Protein 7KBG (pdb70)

Sequence (1102 aa):
GKKKVCYYYDGDIGNYYYGQGHPMKPHRIIRMTHNLLLNYGLYYRKMEIYRPHKATAEEMTKYHSDEYIKFLRSIRPDNMSEYSKQMQRFNVGEDCPVFDGLFEFCQLSTGGSVVAGAVKLNRQQTDMMAVNWAGGLHHAKKSEASGFCYVNDIVLAILELLKYHQRVLYIDIDIHHGDGVEEAFYTTDRVMTVSFHKYGEYFPGTGDLRDIGAGKGKYYAVNFPMRDGIDDESYGQIFKPIISKVMEMYQPSAVVLQCGADSLSGDRLLGCFNLTVKGHAKCVEVVKTFNLPLLMLGGGGYTIRNVARCWTYETAVALDCCEIPNELPYNDYFEYFGPDFKLHISPSNMTNQQNTPEYMEKIKQRLFEENLRMLPKKVCYYYDGDIGNYYYGQGHPMKPHRIRMTHNLLLLNYGLYYRKMMEIYRPHKATAEEMTKYHSDEYIKFLRSIRPDNMSEYSKQMQRFNVGEDCPVFDGLFEFCQLSTGGSVVAGAVKLNRQQTDMAVNWAGGLHHAKKSSEASGFCYVNDIVLAILEELLKYHQRVLYIDIDIHHGDGVEEAFYTTDRVMTVSFHKKYGEYFPGTGDLRDIGAGKGKYYAVNFPMMRDGIIDDESSYGQIFKPIISKVMEMYQPSAVVLQCGADSLSGDRLLGCFNLTVKGHAKCVEEVVKTFNLPLLMLGGGGYTIRNVARCWTYETAVALDCCEIPNELPYNDYFEYFGPDFKLHISPSNMTNQNTPEYMEKIKQRLFENLRMLPKKKVCYYYDGDIGNYYYGQGHPMKPHRIIRMTHNLLLNYGLYRKMEIYRPHKATAEEMTKYHSDEYIKFLRSIRPDNMSEYSKQMQRFNVGEDCPVFDGLFEFCQLSTGGSVAGAVKLNRQQTDMAVNWAGGLHHAKKSEASGFCYVNDIVLAILELLKYHQRVLYIDIDIHHGDGVEEAFYTTDRVMTVSFHKYGEYFPGTGDLRDIGAGKKGKYYAVNFPMRDGIDDESYGQIFKPIISKVMEMYQPSAVVLQCGADSLSGDRLGCFNLTVKGHAKCVEVVKTFNLPLLMLGGGGYTIRNVARCWTYETAVALDCCEIPNELPYNDYFEYFGPDFKLHISPSNMTNQNTPEYMEKIKQRLFENLRRMLPH

B-factor: mean 20.04, std 8.83, range [5.58, 156.53]

GO terms:
  GO:0000781 chromosome, telomeric region (C, IDA)
  GO:0005634 nucleus (C, IDA)
  GO:0005737 cytoplasm (C, IDA)
  GO:0016581 NuRD complex (C, IDA)
  GO:0035098 ESC/E(Z) complex (C, IDA)
  GO:0004407 histone deacetylase activity (F, IDA)
  GO:0160009 histone decrotonylase activity (F, IDA)
  GO:0160010 protein de-2-hydroxyisobutyrylase activity (F, IDA)
  GO:0160216 protein lysine delactylase activity (F, IDA)
  GO:0141221 histone deacetylase activity, hydrolytic mechanism (F, EXP)
  GO:0160008 protein decrotonylase activity (F, EXP)
  GO:0051059 NF-kappaB binding (F, IPI)
  GO:0005515 protein binding (F, IPI)
  GO:0005654 nucleoplasm (C, TAS)
  GO:0033558 protein lysine deacetylase activity (F, TAS)
  GO:0042393 histone binding (F, IDA)
  GO:0070822 Sin3-type complex (C, IDA)
  GO:0006338 chromatin remodeling (P, IC)
  GO:0045862 positive regulation of proteolysis (P, IMP)
  GO:0045944 positive regulation of transcription by RNA polymerase II (P, IMP)

Nearest PDB structures (foldseek):
  6who-assembly1_A  TM=1.001E+00  e=3.783E-76  Homo sapiens
  3max-assembly1_A  TM=1.002E+00  e=2.856E-75  Homo sapiens
  7ao8-assembly1_E  TM=9.991E-01  e=2.509E-72  Homo sapiens
  6z2k-assembly1_E  TM=9.978E-01  e=2.442E-70  Homo sapiens
  8i03-assembly1_D  TM=9.923E-01  e=6.425E-58  Schizosaccharomyces pombe

Foldseek 3Di:
DFWAEEEEDDPCQQVWDPDPPQLDGSVLVVLLVFQLVLLVLPVRYHYYHFDQADLVLLLVQAPNVQSVCQVPDAPVCVVVCPPLCVVAVADDQHHHTPCRSSSLRRQLRQLQVLLVCVLVVNTQEYERASYLLQPAARRYADRNGHGHSPQSSVVSNVVRWQAEEEEEEAQAFSPRNCVSCQAALRYAYAYEHAEDPDPPRDQDQPSQGDHNRRLRYGGHYFHFAAELVLCVLALLVLVVLCCVQSVTQEYEYEQEPLQDAPFPRHRYWYKLVSSLVNLLSVVVVSHRYYYYYYHGRLSVLSSLNSSVNSCSSRVHDTFQQGRDGPPQVSPDDRNGSIDDTDPDDGPCDSVNSVVSNVSSSVSSVPGD/DAEEEEDDVCQQVWDPDPPQLDGSVLVVLLVFLLVLLVVPVQHHYDYFDQADLVLLLVQAPNVQSVCQVPDAPVCVVVCPPLCVVQVADDQHHHTPCRSSSLRRQLRQLQVLLVCLLVVVGQEYERASALLLPAARRHADRNGHGHSPQSSVVSNVVRWQAEEEEEEAQAFSPRNCVSCQAALRYAYAYEHAEDPDPPRDQDQPSQGDHNSRLRYGGHHFHFEAELVLVVVLLLVLVVLCCVQSVTQEYEYEQEPLQDAPFPRHGYFYKLVSSLVNLVSVCVVSHRYYYYYYHGRLSLLSSLNVSQNSCVVSVHDTFQQRGDGPPQVSPDDVNGSIDHTDPDDRPCDPVNSVVSSVSSSVSSVPGD/DFAEEEEDAPCQQVWDPDPPQLDGSVLVVLLVFLLVLLVLVVRHHYDHFDFADLVLLCVQAPNVQSVCQVPDAPVCVVVCVVLCVQAVADDQAHHTPCRNSSLRRQLRQLLVLLVCVLVVVGQEYERASAQLQPAARRYADRNRHGHSPQSSVVSNVVRWQAEEEEEEAQAFSPRNCVSCQADLRYAYAYEHAEDPDPPRDQDQPSQGDHNSRLRYGGHYFHFAAELVLVVVQLLVLVVLCCVLSVTQEYEYEQEPLQDAPFPPHGYWYKLVSSLVNLLSVCVVSHRYYYYYYHGRLSVLSSLNSSVNSCSVVVHDTAQARGDGPPQVSCDDRRGSIDDTDPDDRPCDPVNSVVSSVSSSVSSVPRDD

Secondary structure (DSSP, 8-state):
----EEEE--TTGGG----TT-S--THHHHHHHHHHHHTTGGGGSEEE------HHHHTTTS-HHHHHHHHH--TTTGGGGHHHHHHTT-SSSS---TTHHHHHHHHHHHHHHHHHHHHTT--SEEEETT---TT-BTTB-BTTB-S-HHHHHHHHHTTT-S-EEEEE-SSS--HHHHHHTTT-SSEEEEEEEE-SS-TT----TT----GGGTTSEEEEEE-TT-BHHHHHHHHHHHHHHHHHHH--SEEEEE--GGGBTT-SS---BB-HHHHHHHHHHHHHT---EEEE-----SHHHHHHHHHHHHHHHHT----SBPPP-TTGGGGTTT-BS-----S----S-HHHHHHHHHHHHHHHTT--/--EEEE--TTGGG----TT-S--THHHHHHHHHHHHTTGGGGSEEEPPP---HHHHTTTS-HHHHHHHHH--TTTGGGGHHHHHHTT-SSSS---TTHHHHHHHHHHHHHHHHHHHHTTS-SEEEETT---TT-BTTB-BTTBSS-HHHHHHHHHTTT-S-EEEEE-SSS--HHHHHHTTT-SSEEEEEEEE-SS-TT----TT----GGGTTSEEEEEE-TT-BHHHHHHHHHHHHHHHHHHH--SEEEEE--GGGBTT-SS---BB-HHHHHHHHHHHHTT---EEEE-----SHHHHHHHHHHHHHHHTT----SBPPP-TTGGGGTTT-BS-----S----S-HHHHHHHHHHHHHHHTT--/---EEEE--TTGGG----TT-S--THHHHHHHHHHHHTT-GGGSEEE-PPPPPHHHHTTTS-HHHHHHHHH--TTTGGGGHHHHHHHT-SSSS---TTHHHHHHHHHHHHHHHHHHHHTTS-SEEEETT---TT-BTTB-BTTB-S-HHHHHHHHHTTT-S-EEEEE-SSS--HHHHHHTTT-SSEEEEEEEE-SS-TT----TT----GGGTT-EEEEEE-TT-BHHHHHHHHHHHHHHHHHHH--SEEEEE--GGGBTT-SS---BB-HHHHHHHHHHHHTT---EEEE-----SHHHHHHHHHHHHHHHTT----SBPPP-TTGGGGTTT-BS------------HHHHHHHHHHHHHHHTTS--

Radius of gyration: 33.98 Å; Cα contacts (8 Å, |Δi|>4): 2509; chains: 3; bounding box: 90×69×95 Å

Solvent-accessible surface area: 42047 Å² total; per-residue (Å²): 103,153,52,86,2,0,3,11,27,11,35,62,3,9,100,28,127,8,24,181,64,20,26,16,59,5,43,8,9,59,1,0,24,22,0,0,58,66,24,4,0,110,164,87,17,74,73,76,160,12,86,81,0,68,19,128,48,0,43,140,36,4,25,103,95,0,0,130,3,0,125,32,8,124,61,110,13,66,104,138,51,69,167,48,25,146,128,1,69,7,30,101,68,0,25,18,11,112,30,3,27,75,12,5,23,5,2,0,0,0,0,17,20,0,0,46,31,3,13,160,164,76,12,52,5,0,0,2,4,16,0,1,14,5,8,0,33,113,42,66,0,9,12,24,9,1,3,0,0,0,1,7,0,0,57,20,0,24,144,156,22,111,86,0,0,1,0,0,0,0,0,18,2,2,14,0,0,17,101,32,16,59,92,39,54,78,1,0,7,1,5,0,0,29,41,30,119,50,82,37,50,67,0,19,7,113,46,32,11,42,65,167,1,102,30,24,4,7,0,0,0,0,13,36,0,0,38,49,134,6,4,49,31,0,5,109,50,0,0,38,68,0,15,106,54,6,113,8,45,0,2,0,0,0,0,0,1,0,0,2,6,56,14,158,78,17,24,4,8,0,13,0,118,12,0,0,97,2,0,68,8,3,26,103,67,94,50,41,2,0,0,0,0,3,8,0,12,11,35,103,12,1,0,6,0,0,0,40,0,0,1,18,0,11,60,30,174,23,88,59,108,6,33,169,5,101,33,52,122,77,0,22,132,69,61,78,0,39,32,93,74,57,155,66,104,41,82,2,47,38,37,0,0,37,15,0,16,27,38,3,35,35,28,1,44,14,4,139,132,106,5,0,3,12,29,6,38,56,2,6,97,28,144,9,26,180,75,24,41,16,83,4,37,6,9,58,1,0,29,16,0,0,86,31,26,20,4,57,184,93,20,89,61,71,156,12,82,88,0,67,35,130,47,0,38,145,24,2,31,107,90,0,2,134,1,1,141,31,8,122,62,110,12,65,104,136,52,76,160,40,30,155,121,2,74,8,34,166,66,1,22,19,12,113,30,3,19,68,8,2,22,3,1,0,0,0,0,17,18,0,0,37,39,4,7,154,164,84,9,62,4,0,0,3,4,12,1,1,14,5,8,0,38,105,44,63,0,13,12,25,8,0,1,0,0,0,0,7,0,0,56,18,0,25,148,141,22,108,85,0,0,2,0,0,1,1,0,18,2,2,12,0,0,16,101,30,16,61,89,37,36,78,1,0,7,0,6,0,0,30,52,35,118,46,85,37,49,66,0,21,23,189,45,32,12,42,65,150,0,105,44,26,5,7,0,0,7,0,90,34,0,0,45,48,127,25,1,27,105,1,3,126,42,0,0,41,36,0,10,108,48,8,111,8,44,0,1,0,0,0,0,0,1,0,0,2,6,58,13,172,80,17,25,2,7,0,13,0,95,11,0,0,104,2,0,49,14,4,28,95,62,108,48,40,4,0,0,0,0,4,8,0,11,7,32,91,12,1,0,6,0,0,0,12,0,0,0,16,2,20,124,36,126,17,64,16,31,0,25,4,3,74,33,0,21,76,1,18,104,58,3,9,0,36,31,56,47,48,81,69,101,40,101,4,66,97,124,48,8,68,108,16,28,104,121,2,37,102,36,1,141,115,11,152,158,78,78,3,0,4,10,29,8,46,71,3,5,96,34,134,9,25,162,71,20,41,18,76,5,51,9,8,64,1,0,24,15,1,0,75,62,28,18,0,69,170,96,13,72,60,73,179,11,164,112,9,73,9,104,33,0,12,69,17,0,11,32,94,0,2,103,1,1,120,34,5,120,52,136,22,78,108,129,52,67,118,43,38,66,57,2,62,6,32,167,65,1,22,19,12,114,28,5,19,66,12,5,23,12,2,0,4,0,0,17,33,0,0,37,32,3,8,155,164,78,11,64,4,0,0,2,3,15,1,1,15,5,8,0,27,44,8,37,0,11,11,24,8,0,3,0,0,0,0,1,0,0,54,18,0,26,49,104,21,109,87,0,0,2,0,0,1,1,0,18,2,2,13,0,0,16,53,25,17,49,13,35,54,75,1,0,8,1,5,0,0,30,69,36,189,50,81,35,50,64,0,43,17,157,42,30,11,16,40,160,0,90,41,24,4,8,2,0,7,1,113,49,1,0,46,50,124,16,2,31,103,3,3,127,45,0,0,42,34,0,14,111,26,6,122,9,43,0,2,0,0,0,0,0,1,0,0,2,6,54,15,182,78,18,24,3,7,0,15,0,119,12,0,0,108,2,0,56,12,4,32,95,64,107,49,42,4,0,0,0,0,4,8,0,11,6,13,89,12,1,0,22,0,0,0,39,0,0,0,17,1,29,127,34,176,22,81,57,96,13,32,167,4,99,42,50,135,103,3,37,123,103,64,71,0,44,30,99,73,55,158,68,91,44,93,6,68,118,143,25,13,85,129,5,34,78,72,3,38,90,24,1,114,112,3,109,174

Organism: Homo sapiens (NCBI:txid9606)

Structure (mmCIF, N/CA/C/O backbone):
data_7KBG
#
_entry.id   7KBG
#
_cell.length_a   92.260
_cell.length_b   99.270
_cell.length_c   139.020
_cell.angle_alpha   90.000
_cell.angle_beta   90.000
_cell.angle_gamma   90.000
#
_symmetry.space_group_name_H-M   'P 21 21 21'
#
loop_
_entity.id
_entity.type
_entity.pdbx_description
1 polymer 'Histone deacetylase 2'
2 non-polymer 'ZINC ION'
3 non-polymer 'CALCIUM ION'
4 non-polymer 'SULFATE ION'
5 non-polymer DI(HYDROXYETHYL)ETHER
6 non-polymer N-{(1S)-5-[(2-fluoro-6-hydroxybenzene-1-carbonyl)amino]-1-[5-(naphthalen-2-yl)-1H-imidazol-2-yl]pentyl}-1,3-thiazole-5-carboxamide
7 non-polymer 'DIMETHYL SULFOXIDE'
8 non-polymer 2,5-dichloro-1H-benzimidazole
9 water water
#
loop_
_atom_site.group_PDB
_atom_site.id
_atom_site.type_symbol
_atom_site.label_atom_id
_atom_site.label_alt_id
_atom_site.label_comp_id
_atom_site.label_asym_id
_atom_site.label_entity_id
_atom_site.label_seq_id
_atom_site.pdbx_PDB_ins_code
_atom_site.Cartn_x
_atom_site.Cartn_y
_atom_site.Cartn_z
_atom_site.occupancy
_atom_site.B_iso_or_equiv
_atom_site.auth_seq_id
_atom_site.auth_comp_id
_atom_site.auth_asym_id
_atom_site.auth_atom_id
_atom_site.pdbx_PDB_model_num
ATOM 1 N N . GLY A 1 8 ? 35.973 22.092 -7.945 1.00 36.85 8 GLY A N 1
ATOM 2 C CA . GLY A 1 8 ? 35.358 23.191 -7.214 1.00 36.95 8 GLY A CA 1
ATOM 3 C C . GLY A 1 8 ? 36.282 23.747 -6.154 1.00 36.52 8 GLY A C 1
ATOM 4 O O . GLY A 1 8 ? 37.504 23.681 -6.303 1.00 36.73 8 GLY A O 1
ATOM 5 N N . LYS A 1 9 ? 35.707 24.306 -5.079 1.00 35.82 9 LYS A N 1
ATOM 6 C CA . LYS A 1 9 ? 36.463 24.860 -3.961 1.00 35.89 9 LYS A CA 1
ATOM 7 C C . LYS A 1 9 ? 37.076 23.730 -3.155 1.00 36.00 9 LYS A C 1
ATOM 8 O O . LYS A 1 9 ? 36.467 22.675 -2.988 1.00 36.53 9 LYS A O 1
ATOM 14 N N . LYS A 1 10 ? 38.293 23.942 -2.668 1.00 35.07 10 LYS A N 1
ATOM 15 C CA . LYS A 1 10 ? 39.014 22.917 -1.930 1.00 34.65 10 LYS A CA 1
ATOM 16 C C . LYS A 1 10 ? 39.205 23.220 -0.449 1.00 32.84 10 LYS A C 1
ATOM 17 O O . LYS A 1 10 ? 39.205 24.383 -0.038 1.00 33.95 10 LYS A O 1
ATOM 23 N N . LYS A 1 11 ? 39.370 22.163 0.357 1.00 29.99 11 LYS A N 1
ATOM 24 C CA . LYS A 1 11 ? 39.600 22.275 1.789 1.00 27.45 11 LYS A CA 1
ATOM 25 C C . LYS A 1 11 ? 41.082 22.606 1.999 1.00 24.17 11 LYS A C 1
ATOM 26 O O . LYS A 1 11 ? 41.945 21.991 1.364 1.00 24.18 11 LYS A O 1
ATOM 32 N N . VAL A 1 12 ? 41.383 23.581 2.871 1.00 21.49 12 VAL A N 1
ATOM 33 C CA . VAL A 1 12 ? 42.765 23.997 3.122 1.00 19.53 12 VAL A CA 1
ATOM 34 C C . VAL A 1 12 ? 43.111 23.878 4.585 1.00 17.99 12 VAL A C 1
ATOM 35 O O . VAL A 1 12 ? 42.400 24.414 5.439 1.00 18.23 12 VAL A O 1
ATOM 39 N N . CYS A 1 13 ? 44.212 23.204 4.894 1.00 15.69 13 CYS A N 1
ATOM 40 C CA . CYS A 1 13 ? 44.747 23.079 6.241 1.00 15.32 13 CYS A CA 1
ATOM 41 C C . CYS A 1 13 ? 46.041 23.868 6.275 1.00 15.40 13 CYS A C 1
ATOM 42 O O . CYS A 1 13 ? 46.867 23.735 5.381 1.00 15.88 13 CYS A O 1
ATOM 45 N N . TYR A 1 14 ? 46.207 24.685 7.286 1.00 14.77 14 TYR A N 1
ATOM 46 C CA . TYR A 1 14 ? 47.325 25.611 7.370 1.00 14.76 14 TYR A CA 1
ATOM 47 C C . TYR A 1 14 ? 48.083 25.366 8.640 1.00 13.80 14 TYR A C 1
ATOM 48 O O . TYR A 1 14 ? 47.470 25.260 9.705 1.00 14.63 14 TYR A O 1
ATOM 57 N N . TYR A 1 15 ? 49.414 25.262 8.553 1.00 13.34 15 TYR A N 1
ATOM 58 C CA . TYR A 1 15 ? 50.282 24.901 9.659 1.00 13.76 15 TYR A CA 1
ATOM 59 C C . TYR A 1 15 ? 51.115 26.078 10.102 1.00 14.22 15 TYR A C 1
ATOM 60 O O . TYR A 1 15 ? 51.816 26.679 9.270 1.00 13.84 15 TYR A O 1
ATOM 69 N N . TYR A 1 16 ? 51.083 26.396 11.386 1.00 13.23 16 TYR A N 1
ATOM 70 C CA . TYR A 1 16 ? 51.815 27.536 11.915 1.00 13.63 16 TYR A CA 1
ATOM 71 C C . TYR A 1 16 ? 52.035 27.415 13.390 1.00 13.63 16 TYR A C 1
ATOM 72 O O . TYR A 1 16 ? 51.118 27.020 14.135 1.00 13.95 16 TYR A O 1
ATOM 81 N N . ASP A 1 17 ? 53.218 27.815 13.835 1.00 13.92 17 ASP A N 1
ATOM 82 C CA . ASP A 1 17 ? 53.546 27.881 15.254 1.00 14.47 17 ASP A CA 1
ATOM 83 C C . ASP A 1 17 ? 53.912 29.323 15.531 1.00 15.79 17 ASP A C 1
ATOM 84 O O . ASP A 1 17 ? 54.842 29.842 14.909 1.00 16.13 17 ASP A O 1
ATOM 89 N N . GLY A 1 18 ? 53.202 29.944 16.478 1.00 16.40 18 GLY A N 1
ATOM 90 C CA . GLY A 1 18 ? 53.419 31.331 16.876 1.00 18.61 18 GLY A CA 1
ATOM 91 C C . GLY A 1 18 ? 54.819 31.665 17.354 1.00 19.07 18 GLY A C 1
ATOM 92 O O . GLY A 1 18 ? 55.181 32.842 17.411 1.00 21.37 18 GLY A O 1
ATOM 93 N N . ASP A 1 19 ? 55.621 30.658 17.683 1.00 17.60 19 ASP A N 1
ATOM 94 C CA . ASP A 1 19 ? 57.005 30.901 18.110 1.00 17.28 19 ASP A CA 1
ATOM 95 C C . ASP A 1 19 ? 57.967 31.093 16.943 1.00 17.11 19 ASP A C 1
ATOM 96 O O . ASP A 1 19 ? 59.074 31.584 17.149 1.00 17.07 19 ASP A O 1
ATOM 101 N N . ILE A 1 20 ? 57.573 30.663 15.726 1.00 16.81 20 ILE A N 1
ATOM 102 C CA . ILE A 1 20 ? 58.473 30.686 14.584 1.00 17.34 20 ILE A CA 1
ATOM 103 C C . ILE A 1 20 ? 59.104 32.052 14.305 1.00 16.81 20 ILE A C 1
ATOM 104 O O . ILE A 1 20 ? 60.282 32.117 13.956 1.00 17.05 20 ILE A O 1
ATOM 109 N N . GLY A 1 21 ? 58.357 33.117 14.498 1.00 16.24 21 GLY A N 1
ATOM 110 C CA . GLY A 1 21 ? 58.841 34.462 14.216 1.00 17.06 21 GLY A CA 1
ATOM 111 C C . GLY A 1 21 ? 59.908 34.977 15.155 1.00 17.80 21 GLY A C 1
ATOM 112 O O . GLY A 1 21 ? 60.522 36.011 14.861 1.00 18.96 21 GLY A O 1
ATOM 113 N N . ASN A 1 22 ? 60.134 34.276 16.276 1.00 17.45 22 ASN A N 1
ATOM 114 C CA . ASN A 1 22 ? 61.120 34.677 17.274 1.00 18.78 22 ASN A CA 1
ATOM 115 C C . ASN A 1 22 ? 62.536 34.176 17.004 1.00 19.24 22 ASN A C 1
ATOM 116 O O . ASN A 1 22 ? 63.472 34.635 17.667 1.00 20.32 22 ASN A O 1
ATOM 121 N N . TYR A 1 23 ? 62.712 33.232 16.071 1.00 18.39 23 TYR A N 1
ATOM 122 C CA . TYR A 1 23 ? 64.054 32.720 15.769 1.00 18.48 23 TYR A CA 1
ATOM 123 C C . TYR A 1 23 ? 64.827 33.788 15.009 1.00 18.47 23 TYR A C 1
ATOM 124 O O . TYR A 1 23 ? 64.273 34.435 14.109 1.00 19.05 23 TYR A O 1
ATOM 133 N N . TYR A 1 24 ? 66.094 33.989 15.382 1.00 17.47 24 TYR A N 1
ATOM 134 C CA . TYR A 1 24 ? 66.900 35.064 14.815 1.00 17.16 24 TYR A CA 1
ATOM 135 C C . TYR A 1 24 ? 68.230 34.533 14.338 1.00 17.56 24 TYR A C 1
ATOM 136 O O . TYR A 1 24 ? 69.011 33.999 15.121 1.00 17.97 24 TYR A O 1
ATOM 145 N N . TYR A 1 25 ? 68.505 34.709 13.044 1.00 16.98 25 TYR A N 1
ATOM 146 C CA . TYR A 1 25 ? 69.753 34.218 12.456 1.00 17.17 25 TYR A CA 1
ATOM 147 C C . TYR A 1 25 ? 70.980 35.072 12.802 1.00 18.94 25 TYR A C 1
ATOM 148 O O . TYR A 1 25 ? 72.106 34.646 12.551 1.00 20.71 25 TYR A O 1
ATOM 157 N N . GLY A 1 26 ? 70.764 36.266 13.334 1.00 18.17 26 GLY A N 1
ATOM 158 C CA . GLY A 1 26 ? 71.867 37.141 13.711 1.00 19.31 26 GLY A CA 1
ATOM 159 C C . GLY A 1 26 ? 71.893 38.450 12.961 1.00 19.51 26 GLY A C 1
ATOM 160 O O . GLY A 1 26 ? 71.270 38.597 11.903 1.00 18.96 26 GLY A O 1
ATOM 161 N N . GLN A 1 27 ? 72.650 39.420 13.498 1.00 20.14 27 GLN A N 1
ATOM 162 C CA . GLN A 1 27 ? 72.780 40.743 12.916 1.00 20.77 27 GLN A CA 1
ATOM 163 C C . GLN A 1 27 ? 73.216 40.713 11.459 1.00 19.84 27 GLN A C 1
ATOM 164 O O . GLN A 1 27 ? 74.235 40.123 11.132 1.00 19.91 27 GLN A O 1
ATOM 170 N N . GLY A 1 28 ? 72.422 41.334 10.602 1.00 19.32 28 GLY A N 1
ATOM 171 C CA . GLY A 1 28 ? 72.729 41.429 9.184 1.00 19.25 28 GLY A CA 1
ATOM 172 C C . GLY A 1 28 ? 72.350 40.236 8.338 1.00 18.03 28 GLY A C 1
ATOM 173 O O . GLY A 1 28 ? 72.411 40.334 7.118 1.00 18.26 28 GLY A O 1
ATOM 174 N N . HIS A 1 29 ? 71.954 39.114 8.965 1.00 16.55 29 HIS A N 1
ATOM 175 C CA . HIS A 1 29 ? 71.589 37.925 8.188 1.00 15.93 29 HIS A CA 1
ATOM 176 C C . HIS A 1 29 ? 70.277 38.186 7.464 1.00 16.11 29 HIS A C 1
ATOM 177 O O . HIS A 1 29 ? 69.300 38.583 8.097 1.00 16.35 29 HIS A O 1
ATOM 184 N N . PRO A 1 30 ? 70.219 37.995 6.134 1.00 16.04 30 PRO A N 1
ATOM 185 C CA . PRO A 1 30 ? 68.981 38.325 5.416 1.00 15.42 30 PRO A CA 1
ATOM 186 C C . PRO A 1 30 ? 67.768 37.453 5.724 1.00 14.02 30 PRO A C 1
ATOM 187 O O . PRO A 1 30 ? 66.658 37.899 5.455 1.00 14.16 30 PRO A O 1
ATOM 191 N N . MET A 1 31 ? 67.973 36.242 6.264 1.00 13.40 31 MET A N 1
ATOM 192 C CA . MET A 1 31 ? 66.841 35.357 6.568 1.00 13.72 31 MET A CA 1
ATOM 193 C C . MET A 1 31 ? 66.168 35.829 7.841 1.00 13.69 31 MET A C 1
ATOM 194 O O . MET A 1 31 ? 66.802 35.844 8.911 1.00 14.49 31 MET A O 1
ATOM 199 N N . LYS A 1 32 ? 64.881 36.191 7.730 1.00 12.81 32 LYS A N 1
ATOM 200 C CA . LYS A 1 32 ? 64.121 36.742 8.855 1.00 13.46 32 LYS A CA 1
ATOM 201 C C . LYS A 1 32 ? 62.870 35.926 9.099 1.00 13.83 32 LYS A C 1
ATOM 202 O O . LYS A 1 32 ? 61.839 36.173 8.468 1.00 13.38 32 LYS A O 1
ATOM 208 N N . PRO A 1 33 ? 62.911 34.982 10.043 1.00 13.68 33 PRO A N 1
ATOM 209 C CA . PRO A 1 33 ? 61.711 34.165 10.323 1.00 13.78 33 PRO A CA 1
ATOM 210 C C . PRO A 1 33 ? 60.474 34.985 10.699 1.00 14.39 33 PRO A C 1
ATOM 211 O O . PRO A 1 33 ? 59.357 34.523 10.518 1.00 15.19 33 PRO A O 1
ATOM 215 N N . HIS A 1 34 ? 60.662 36.225 11.159 1.00 14.30 34 HIS A N 1
ATOM 216 C CA . HIS A 1 34 ? 59.574 37.159 11.474 1.00 15.21 34 HIS A CA 1
ATOM 217 C C . HIS A 1 34 ? 58.631 37.343 10.277 1.00 14.16 34 HIS A C 1
ATOM 218 O O . HIS A 1 34 ? 57.440 37.615 10.461 1.00 13.83 34 HIS A O 1
ATOM 225 N N . ARG A 1 35 ? 59.145 37.173 9.038 1.00 13.58 35 ARG A N 1
ATOM 226 C CA . ARG A 1 35 ? 58.306 37.289 7.851 1.00 13.07 35 ARG A CA 1
ATOM 227 C C . ARG A 1 35 ? 57.120 36.282 7.880 1.00 12.39 35 ARG A C 1
ATOM 228 O O . ARG A 1 35 ? 56.087 36.560 7.294 1.00 13.03 35 ARG A O 1
ATOM 236 N N A ILE A 1 36 ? 57.297 35.130 8.556 0.50 12.64 36 ILE A N 1
ATOM 237 N N B ILE A 1 36 ? 57.286 35.120 8.543 0.50 12.63 36 ILE A N 1
ATOM 238 C CA A ILE A 1 36 ? 56.228 34.130 8.674 0.50 13.16 36 ILE A CA 1
ATOM 239 C CA B ILE A 1 36 ? 56.182 34.149 8.625 0.50 13.09 36 ILE A CA 1
ATOM 240 C C A ILE A 1 36 ? 55.117 34.677 9.587 0.50 12.95 36 ILE A C 1
ATOM 241 C C B ILE A 1 36 ? 55.097 34.681 9.585 0.50 12.86 36 ILE A C 1
ATOM 242 O O A ILE A 1 36 ? 53.928 34.503 9.303 0.50 13.56 36 ILE A O 1
ATOM 243 O O B ILE A 1 36 ? 53.902 34.518 9.320 0.50 13.42 36 ILE A O 1
ATOM 252 N N . ARG A 1 37 ? 55.520 35.366 10.663 1.00 13.23 37 ARG A N 1
ATOM 253 C CA . ARG A 1 37 ? 54.580 35.974 11.593 1.00 13.37 37 ARG A CA 1
ATOM 254 C C . ARG A 1 37 ? 53.853 37.133 10.892 1.00 12.66 37 ARG A C 1
ATOM 255 O O . ARG A 1 37 ? 52.657 37.288 11.070 1.00 12.77 37 ARG A O 1
ATOM 263 N N . MET A 1 38 ? 54.551 37.905 10.045 1.00 13.30 38 MET A N 1
ATOM 264 C CA . MET A 1 38 ? 53.917 38.995 9.297 1.00 13.10 38 MET A CA 1
ATOM 265 C C . MET A 1 38 ? 52.876 38.432 8.340 1.00 13.06 38 MET A C 1
ATOM 266 O O . MET A 1 38 ? 51.776 38.955 8.215 1.00 13.50 38 MET A O 1
ATOM 271 N N . THR A 1 39 ? 53.219 37.316 7.660 1.00 13.25 39 THR A N 1
ATOM 272 C CA . THR A 1 39 ? 52.304 36.652 6.739 1.00 13.29 39 THR A CA 1
ATOM 273 C C . THR A 1 39 ? 51.041 36.206 7.502 1.00 13.41 39 THR A C 1
ATOM 274 O O . THR A 1 39 ? 49.909 36.484 7.095 1.00 13.12 39 THR A O 1
ATOM 278 N N . HIS A 1 40 ? 51.251 35.520 8.642 1.00 13.17 40 HIS A N 1
ATOM 279 C CA . HIS A 1 40 ? 50.158 35.035 9.448 1.00 13.46 40 HIS A CA 1
ATOM 280 C C . HIS A 1 40 ? 49.245 36.167 9.919 1.00 13.24 40 HIS A C 1
ATOM 281 O O . HIS A 1 40 ? 48.026 36.060 9.805 1.00 13.65 40 HIS A O 1
ATOM 288 N N . ASN A 1 41 ? 49.842 37.259 10.410 1.00 12.95 41 ASN A N 1
ATOM 289 C CA . ASN A 1 41 ? 49.040 38.362 10.911 1.00 12.61 41 ASN A CA 1
ATOM 290 C C . ASN A 1 41 ? 48.261 39.050 9.799 1.00 12.59 41 ASN A C 1
ATOM 291 O O . ASN A 1 41 ? 47.119 39.455 10.009 1.00 12.88 41 ASN A O 1
ATOM 296 N N . LEU A 1 42 ? 48.847 39.144 8.598 1.00 12.92 42 LEU A N 1
ATOM 297 C CA . LEU A 1 42 ? 48.149 39.779 7.499 1.00 13.76 42 LEU A CA 1
ATOM 298 C C . LEU A 1 42 ? 46.975 38.913 7.054 1.00 14.11 42 LEU A C 1
ATO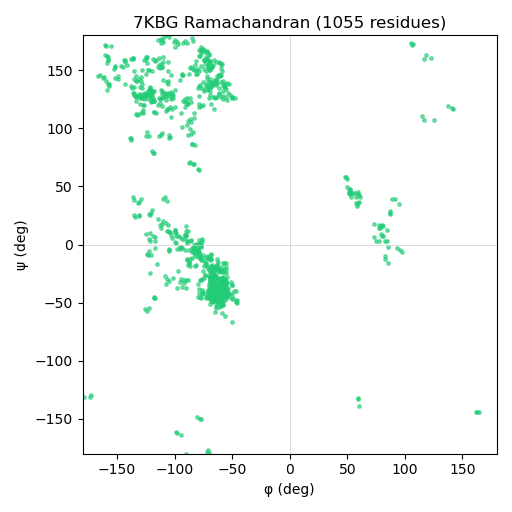M 299 O O . LEU A 1 42 ? 45.855 39.413 6.879 1.00 14.92 42 LEU A O 1
ATOM 304 N N . LEU A 1 43 ? 47.208 37.592 6.915 1.00 14.85 43 LEU A N 1
ATOM 305 C CA . LEU A 1 43 ? 46.123 36.736 6.449 1.00 16.14 43 LEU A CA 1
ATOM 306 C C . LEU A 1 43 ? 45.009 36.651 7.533 1.00 16.64 43 LEU A C 1
ATOM 307 O O . LEU A 1 43 ? 43.819 36.593 7.174 1.00 17.30 43 LEU A O 1
ATOM 312 N N . LEU A 1 44 ? 45.360 36.766 8.827 1.00 16.43 44 LEU A N 1
ATOM 313 C CA . LEU A 1 44 ? 44.357 36.788 9.877 1.00 17.38 44 LEU A CA 1
ATOM 314 C C . LEU A 1 44 ? 43.497 38.057 9.754 1.00 16.12 44 LEU A C 1
ATOM 315 O O . LEU A 1 44 ? 42.272 38.000 9.854 1.00 16.57 44 LEU A O 1
ATOM 320 N N . ASN A 1 45 ? 44.137 39.215 9.516 1.00 14.59 45 ASN A N 1
ATOM 321 C CA . ASN A 1 45 ? 43.449 40.493 9.389 1.00 14.69 45 ASN A CA 1
ATOM 322 C C . ASN A 1 45 ? 42.602 40.591 8.119 1.00 15.13 45 ASN A C 1
ATOM 323 O O . ASN A 1 45 ? 41.639 41.354 8.079 1.00 15.95 45 ASN A O 1
ATOM 328 N N . TYR A 1 46 ? 42.886 39.755 7.105 1.00 14.59 46 TYR A N 1
ATOM 329 C CA . TYR A 1 46 ? 42.039 39.661 5.906 1.00 15.31 46 TYR A CA 1
ATOM 330 C C . TYR A 1 46 ? 40.836 38.700 6.168 1.00 17.04 46 TYR A C 1
ATOM 331 O O . TYR A 1 46 ? 39.964 38.573 5.309 1.00 18.64 46 TYR A O 1
ATOM 340 N N . GLY A 1 47 ? 40.816 38.019 7.304 1.00 17.27 47 GLY A N 1
ATOM 341 C CA . GLY A 1 47 ? 39.756 37.089 7.666 1.00 18.69 47 GLY A CA 1
ATOM 342 C C . GLY A 1 47 ? 39.899 35.718 7.039 1.00 19.49 47 GLY A C 1
ATOM 343 O O . GLY A 1 47 ? 38.937 34.939 7.049 1.00 20.49 47 GLY A O 1
ATOM 344 N N . LEU A 1 48 ? 41.087 35.381 6.522 1.00 19.20 48 LEU A N 1
ATOM 345 C CA . LEU A 1 48 ? 41.286 34.073 5.873 1.00 20.18 48 LEU A CA 1
ATOM 346 C C . LEU A 1 48 ? 41.231 32.874 6.871 1.00 23.18 48 LEU A C 1
ATOM 347 O O . LEU A 1 48 ? 41.164 31.730 6.448 1.00 23.38 48 LEU A O 1
ATOM 352 N N . TYR A 1 49 ? 41.207 33.150 8.185 1.00 24.93 49 TYR A N 1
ATOM 353 C CA A TYR A 1 49 ? 41.116 32.096 9.206 0.50 25.85 49 TYR A CA 1
ATOM 354 C CA B TYR A 1 49 ? 41.104 32.160 9.269 0.50 27.18 49 TYR A CA 1
ATOM 355 C C . TYR A 1 49 ? 39.712 31.489 9.258 1.00 28.11 49 TYR A C 1
ATOM 356 O O . TYR A 1 49 ? 39.567 30.330 9.655 1.00 29.12 49 TYR A O 1
ATOM 373 N N . ARG A 1 50 ? 38.677 32.232 8.850 1.00 28.90 50 ARG A N 1
ATOM 374 C CA . ARG A 1 50 ? 37.307 31.714 8.840 1.00 29.65 50 ARG A CA 1
ATOM 375 C C . ARG A 1 50 ? 37.065 30.657 7.768 1.00 29.79 50 ARG A C 1
ATOM 376 O O . ARG A 1 50 ? 36.015 30.010 7.799 1.00 30.96 50 ARG A O 1
ATOM 384 N N . LYS A 1 51 ? 38.005 30.477 6.815 1.00 28.85 51 LYS A N 1
ATOM 385 C CA . LYS A 1 51 ? 37.798 29.525 5.747 1.00 28.77 51 LYS A CA 1
ATOM 386 C C . LYS A 1 51 ? 38.795 28.365 5.721 1.00 27.07 51 LYS A C 1
ATOM 387 O O . LYS A 1 51 ? 38.693 27.547 4.818 1.00 27.75 51 LYS A O 1
ATOM 393 N N . MET A 1 52 ? 39.722 28.275 6.686 1.00 25.23 52 MET A N 1
ATOM 394 C CA . MET A 1 52 ? 40.674 27.150 6.694 1.00 24.44 52 MET A CA 1
ATOM 395 C C . MET A 1 52 ? 40.891 26.593 8.118 1.00 22.95 52 MET A C 1
ATOM 396 O O . MET A 1 52 ? 40.541 27.233 9.121 1.00 23.82 52 MET A O 1
ATOM 401 N N . GLU A 1 53 ? 41.385 25.353 8.202 1.00 21.22 53 GLU A N 1
ATOM 402 C CA . GLU A 1 53 ? 41.646 24.716 9.477 1.00 21.95 53 GLU A CA 1
ATOM 403 C C . GLU A 1 53 ? 43.081 25.063 9.823 1.00 22.07 53 GLU A C 1
ATOM 404 O O . GLU A 1 53 ? 43.975 24.805 9.025 1.00 22.80 53 GLU A O 1
ATOM 410 N N . ILE A 1 54 ? 43.304 25.696 10.971 1.00 21.11 54 ILE A N 1
ATOM 411 C CA . ILE A 1 54 ? 44.647 26.098 11.379 1.00 21.58 54 ILE A CA 1
ATOM 412 C C . ILE A 1 54 ? 45.164 25.103 12.405 1.00 20.46 54 ILE A C 1
ATOM 413 O O . ILE A 1 54 ? 44.473 24.806 13.379 1.00 22.35 54 ILE A O 1
ATOM 418 N N . TYR A 1 55 ? 46.366 24.572 12.186 1.00 17.80 55 TYR A N 1
ATOM 419 C CA . TYR A 1 55 ? 46.999 23.602 13.060 1.00 16.61 55 TYR A CA 1
ATOM 420 C C . TYR A 1 55 ? 48.378 24.079 13.508 1.00 15.48 55 TYR A C 1
ATOM 421 O O . TYR A 1 55 ? 49.097 24.726 12.735 1.00 15.78 55 TYR A O 1
ATOM 430 N N . ARG A 1 56 ? 48.775 23.724 14.724 1.00 14.33 56 ARG A N 1
ATOM 431 C CA . ARG A 1 56 ? 50.089 24.028 15.248 1.00 14.68 56 ARG A CA 1
ATOM 432 C C . ARG A 1 56 ? 50.813 22.707 15.128 1.00 18.35 56 ARG A C 1
ATOM 433 O O . ARG A 1 56 ? 50.436 21.736 15.794 1.00 19.84 56 ARG A O 1
ATOM 441 N N . PRO A 1 57 ? 51.788 22.597 14.225 1.00 19.15 57 PRO A N 1
ATOM 442 C CA . PRO A 1 57 ? 52.432 21.292 14.039 1.00 19.58 57 PRO A CA 1
ATOM 443 C C . PRO A 1 57 ? 53.272 20.875 15.224 1.00 18.24 57 PRO A C 1
ATOM 444 O O . PRO A 1 57 ? 53.718 21.698 15.995 1.00 17.50 57 PRO A O 1
ATOM 448 N N . HIS A 1 58 ? 53.481 19.571 15.353 1.00 18.17 58 HIS A N 1
ATOM 449 C CA . HIS A 1 58 ? 54.338 19.051 16.414 1.00 18.31 58 HIS A CA 1
ATOM 450 C C . HIS A 1 58 ? 55.813 19.395 16.085 1.00 18.54 58 HIS A C 1
ATOM 451 O O . HIS A 1 58 ? 56.157 19.769 14.937 1.00 19.73 58 HIS A O 1
ATOM 458 N N . LYS A 1 59 ? 56.676 19.265 17.063 1.00 18.60 59 LYS A N 1
ATOM 459 C CA . LYS A 1 59 ? 58.099 19.469 16.855 1.00 19.44 59 LYS A CA 1
ATOM 460 C C . LYS A 1 59 ? 58.622 18.151 16.309 1.00 19.21 59 LYS A C 1
ATOM 461 O O . LYS A 1 59 ? 58.682 17.166 17.055 1.00 20.30 59 LYS A O 1
ATOM 467 N N . ALA A 1 60 ? 59.003 18.099 15.003 1.00 17.84 60 ALA A N 1
ATOM 468 C CA . ALA A 1 60 ? 59.520 16.861 14.399 1.00 17.14 60 ALA A CA 1
ATOM 469 C C . ALA A 1 60 ? 60.708 16.327 15.198 1.00 16.46 60 ALA A C 1
ATOM 470 O O . ALA A 1 60 ? 61.556 17.104 15.621 1.00 17.19 60 ALA A O 1
ATOM 472 N N . THR A 1 61 ? 60.712 15.025 15.469 1.00 16.35 61 THR A N 1
ATOM 473 C CA . THR A 1 61 ? 61.796 14.452 16.262 1.00 16.60 61 THR A CA 1
ATOM 474 C C . THR A 1 61 ? 63.049 14.238 15.428 1.00 17.03 61 THR A C 1
ATOM 475 O O . THR A 1 61 ? 62.998 14.152 14.191 1.00 15.89 61 THR A O 1
ATOM 479 N N . ALA A 1 62 ? 64.193 14.067 16.105 1.00 17.06 62 ALA A N 1
ATOM 480 C CA . ALA A 1 62 ? 65.458 13.730 15.449 1.00 17.17 62 ALA A CA 1
ATOM 481 C C . ALA A 1 62 ? 65.274 12.438 14.643 1.00 17.74 62 ALA A C 1
ATOM 482 O O . ALA A 1 62 ? 65.751 12.353 13.511 1.00 17.59 62 ALA A O 1
ATOM 484 N N . GLU A 1 63 ? 64.527 11.462 15.186 1.00 17.38 63 GLU A N 1
ATOM 485 C CA . GLU A 1 63 ? 64.260 10.225 14.483 1.00 18.65 63 GLU A CA 1
ATOM 486 C C . GLU A 1 63 ? 63.482 10.484 13.183 1.00 18.83 63 GLU A C 1
ATOM 487 O O . GLU A 1 63 ? 63.799 9.878 12.158 1.00 20.11 63 GLU A O 1
ATOM 493 N N . GLU A 1 64 ? 62.492 11.398 13.193 1.00 17.57 64 GLU A N 1
ATOM 494 C CA . GLU A 1 64 ? 61.751 11.728 11.971 1.00 17.39 64 GLU A CA 1
ATOM 495 C C . GLU A 1 64 ? 62.717 12.346 10.935 1.00 16.89 64 GLU A C 1
ATOM 496 O O . GLU A 1 64 ? 62.617 12.036 9.741 1.00 17.77 64 GLU A O 1
ATOM 502 N N . MET A 1 65 ? 63.645 13.182 11.380 1.00 15.54 65 MET A N 1
ATOM 503 C CA . MET A 1 65 ? 64.589 13.830 10.470 1.00 15.54 65 MET A CA 1
ATOM 504 C C . MET A 1 65 ? 65.579 12.863 9.872 1.00 16.42 65 MET A C 1
ATOM 505 O O . MET A 1 65 ? 66.017 13.074 8.727 1.00 16.36 65 MET A O 1
ATOM 510 N N . THR A 1 66 ? 65.944 11.788 10.625 1.00 16.39 66 THR A N 1
ATOM 511 C CA . THR A 1 66 ? 66.890 10.815 10.097 1.00 17.28 66 THR A CA 1
ATOM 512 C C . THR A 1 66 ? 66.271 9.872 9.080 1.00 17.72 66 THR A C 1
ATOM 513 O O . THR A 1 66 ? 66.991 9.002 8.575 1.00 19.40 66 THR A O 1
ATOM 517 N N . LYS A 1 67 ? 64.983 10.066 8.692 1.00 16.75 67 LYS A N 1
ATOM 518 C CA . LYS A 1 67 ? 64.445 9.300 7.566 1.00 17.34 67 LYS A CA 1
ATOM 519 C C . LYS A 1 67 ? 65.193 9.745 6.270 1.00 17.32 67 LYS A C 1
ATOM 520 O O . LYS A 1 67 ? 65.196 9.018 5.287 1.00 18.45 67 LYS A O 1
ATOM 526 N N . TYR A 1 68 ? 65.823 10.930 6.288 1.00 16.65 68 TYR A N 1
ATOM 527 C CA . TYR A 1 68 ? 66.620 11.412 5.184 1.00 17.17 68 TYR A CA 1
ATOM 528 C C . TYR A 1 68 ? 68.038 11.736 5.646 1.00 16.80 68 TYR A C 1
ATOM 529 O O . TYR A 1 68 ? 69.007 11.229 5.080 1.00 17.21 68 TYR A O 1
ATOM 538 N N . HIS A 1 69 ? 68.168 12.623 6.631 1.00 15.43 69 HIS A N 1
ATOM 539 C CA . HIS A 1 69 ? 69.461 13.091 7.077 1.00 15.72 69 HIS A CA 1
ATOM 540 C C . HIS A 1 69 ? 70.270 12.057 7.835 1.00 16.05 69 HIS A C 1
ATOM 541 O O . HIS A 1 69 ? 69.701 11.130 8.416 1.00 16.65 69 HIS A O 1
ATOM 548 N N . SER A 1 70 ? 71.596 12.211 7.811 1.00 16.20 70 SER A N 1
ATOM 549 C CA . SER A 1 70 ? 72.444 11.270 8.538 1.00 17.43 70 SER A CA 1
ATOM 550 C C . SER A 1 70 ? 72.265 11.422 10.029 1.00 17.98 70 SER A C 1
ATOM 551 O O . SER A 1 70 ? 71.971 12.514 10.539 1.00 17.77 70 SER A O 1
ATOM 554 N N . ASP A 1 71 ? 72.492 10.316 10.761 1.00 18.20 71 ASP A N 1
ATOM 555 C CA . ASP A 1 71 ? 72.391 10.339 12.219 1.00 18.58 71 ASP A CA 1
ATOM 556 C C . ASP A 1 71 ? 73.396 11.326 12.819 1.00 18.44 71 ASP A C 1
ATOM 557 O O . ASP A 1 71 ? 73.044 12.070 13.730 1.00 18.50 71 ASP A O 1
ATOM 562 N N . GLU A 1 72 ? 74.631 11.368 12.279 1.00 18.89 72 GLU A N 1
ATOM 563 C CA . GLU A 1 72 ? 75.643 12.276 12.806 1.00 19.95 72 GLU A CA 1
ATOM 564 C C . GLU A 1 72 ? 75.280 13.744 12.619 1.00 18.13 72 GLU A C 1
ATOM 565 O O . GLU A 1 72 ? 75.467 14.555 13.527 1.00 18.14 72 GLU A O 1
ATOM 571 N N . TYR A 1 73 ? 74.704 14.074 11.458 1.00 16.74 73 TYR A N 1
ATOM 572 C CA . TYR A 1 73 ? 74.345 15.457 11.172 1.00 15.70 73 TYR A CA 1
ATOM 573 C C . TYR A 1 73 ? 73.195 15.909 12.095 1.00 15.25 73 TYR A C 1
ATOM 574 O O . TYR A 1 73 ? 73.261 17.008 12.655 1.00 15.29 73 TYR A O 1
ATOM 583 N N . ILE A 1 74 ? 72.171 15.060 12.269 1.00 15.82 74 ILE A N 1
ATOM 584 C CA . ILE A 1 74 ? 71.052 15.419 13.144 1.00 16.16 74 ILE A CA 1
ATOM 585 C C . ILE A 1 74 ? 71.495 15.521 14.604 1.00 17.04 74 ILE A C 1
ATOM 586 O O . ILE A 1 74 ? 71.090 16.447 15.313 1.00 16.99 74 ILE A O 1
ATOM 591 N N . LYS A 1 75 ? 72.381 14.607 15.047 1.00 17.17 75 LYS A N 1
ATOM 592 C CA . LYS A 1 75 ? 72.902 14.670 16.422 1.00 17.80 75 LYS A CA 1
ATOM 593 C C . LYS A 1 75 ? 73.654 15.991 16.641 1.00 18.03 75 LYS A C 1
ATOM 594 O O . LYS A 1 75 ? 73.496 16.649 17.662 1.00 18.62 75 LYS A O 1
ATOM 600 N N . PHE A 1 76 ? 74.429 16.413 15.639 1.00 17.21 76 PHE A N 1
ATOM 601 C CA . PHE A 1 76 ? 75.134 17.680 15.673 1.00 16.78 76 PHE A CA 1
ATOM 602 C C . PHE A 1 76 ? 74.140 18.858 15.826 1.00 16.69 76 PHE A C 1
ATOM 603 O O . PHE A 1 76 ? 74.323 19.709 16.699 1.00 17.18 76 PHE A O 1
ATOM 611 N N . LEU A 1 77 ? 73.099 18.913 14.981 1.00 16.34 77 LEU A N 1
ATOM 612 C CA . LEU A 1 77 ? 72.124 19.997 15.041 1.00 16.02 77 LEU A CA 1
ATOM 613 C C . LEU A 1 77 ? 71.417 20.063 16.385 1.00 16.65 77 LEU A C 1
ATOM 614 O O . LEU A 1 77 ? 71.124 21.156 16.851 1.00 17.18 77 LEU A O 1
ATOM 619 N N . ARG A 1 78 ? 71.140 18.911 16.980 1.00 17.38 78 ARG A N 1
ATOM 620 C CA . ARG A 1 78 ? 70.450 18.842 18.274 1.00 19.13 78 ARG A CA 1
ATOM 621 C C . ARG A 1 78 ? 71.398 19.152 19.457 1.00 19.78 78 ARG A C 1
ATOM 622 O O . ARG A 1 78 ? 70.912 19.368 20.575 1.00 20.80 78 ARG A O 1
ATOM 630 N N . SER A 1 79 ? 72.726 19.213 19.231 1.00 19.16 79 SER A N 1
ATOM 631 C CA . SER A 1 79 ? 73.698 19.440 20.299 1.00 19.97 79 SER A CA 1
ATOM 632 C C . SER A 1 79 ? 74.341 20.806 20.305 1.00 20.42 79 SER A C 1
ATOM 633 O O . SER A 1 79 ? 74.692 21.318 21.375 1.00 21.14 79 SER A O 1
ATOM 636 N N . ILE A 1 80 ? 74.565 21.375 19.121 1.00 19.81 80 ILE A N 1
ATOM 637 C CA . ILE A 1 80 ? 75.265 22.636 19.014 1.00 20.97 80 ILE A CA 1
ATOM 638 C C . ILE A 1 80 ? 74.446 23.823 19.463 1.00 20.82 80 ILE A C 1
ATOM 639 O O . ILE A 1 80 ? 73.258 23.923 19.173 1.00 20.98 80 ILE A O 1
ATOM 644 N N . ARG A 1 81 ? 75.094 24.728 20.200 1.00 20.14 81 ARG A N 1
ATOM 645 C CA . ARG A 1 81 ? 74.490 25.949 20.723 1.00 20.42 81 ARG A CA 1
ATOM 646 C C . ARG A 1 81 ? 75.550 27.053 20.660 1.00 21.01 81 ARG A C 1
ATOM 647 O O . ARG A 1 81 ? 76.746 26.765 20.658 1.00 21.27 81 ARG A O 1
ATOM 655 N N . PRO A 1 82 ? 75.147 28.331 20.676 1.00 22.02 82 PRO A N 1
ATOM 656 C CA . PRO A 1 82 ? 76.146 29.413 20.684 1.00 23.50 82 PRO A CA 1
ATOM 657 C C . PRO A 1 82 ? 77.146 29.304 21.860 1.00 25.10 82 PRO A C 1
ATOM 658 O O . PRO A 1 82 ? 78.313 29.639 21.685 1.00 26.01 82 PRO A O 1
ATOM 662 N N . ASP A 1 83 ? 76.709 28.794 23.034 1.00 25.50 83 ASP A N 1
ATOM 663 C CA . ASP A 1 83 ? 77.595 28.677 24.206 1.00 26.58 83 ASP A CA 1
ATOM 664 C C . ASP A 1 83 ? 78.586 27.505 24.164 1.00 26.93 83 ASP A C 1
ATOM 665 O O . ASP A 1 83 ? 79.477 27.446 25.006 1.00 27.99 83 ASP A O 1
ATOM 670 N N . ASN A 1 84 ? 78.404 26.545 23.253 1.00 25.76 84 ASN A N 1
ATOM 671 C CA . ASN A 1 84 ? 79.317 25.402 23.154 1.00 24.94 84 ASN A CA 1
ATOM 672 C C . ASN A 1 84 ? 79.978 25.260 21.772 1.00 25.99 84 ASN A C 1
ATOM 673 O O . ASN A 1 84 ? 80.708 24.293 21.561 1.00 25.91 84 ASN A O 1
ATOM 678 N N . MET A 1 85 ? 79.710 26.213 20.844 1.00 27.08 85 MET A N 1
ATOM 679 C CA . MET A 1 85 ? 80.227 26.278 19.468 1.00 28.93 85 MET A CA 1
ATOM 680 C C . MET A 1 85 ? 81.717 26.029 19.362 1.00 29.95 85 MET A C 1
ATOM 681 O O . MET A 1 85 ? 82.149 25.388 18.403 1.00 30.19 85 MET A O 1
ATOM 686 N N . SER A 1 86 ? 82.515 26.574 20.316 1.00 30.37 86 SER A N 1
ATOM 687 C CA . SER A 1 86 ? 83.974 26.448 20.327 1.00 31.23 86 SER A CA 1
ATOM 688 C C . SER A 1 86 ? 84.452 25.004 20.352 1.00 30.89 86 SER A C 1
ATOM 689 O O . SER A 1 86 ? 85.536 24.708 19.851 1.00 32.18 86 SER A O 1
ATOM 692 N N . GLU A 1 87 ? 83.654 24.103 20.936 1.00 29.12 87 GLU A N 1
ATOM 693 C CA . GLU A 1 87 ? 83.992 22.685 21.002 1.00 28.57 87 GLU A CA 1
ATOM 694 C C . GLU A 1 87 ? 83.636 21.927 19.712 1.00 27.72 87 GLU A C 1
ATOM 695 O O . GLU A 1 87 ? 83.994 20.760 19.582 1.00 28.41 87 GLU A O 1
ATOM 701 N N . TYR A 1 88 ? 82.903 22.559 18.781 1.00 26.35 88 TYR A N 1
ATOM 702 C CA . TYR A 1 88 ? 82.441 21.918 17.557 1.00 25.61 88 TYR A CA 1
ATOM 703 C C . TYR A 1 88 ? 83.042 22.486 16.278 1.00 25.98 88 TYR A C 1
ATOM 704 O O . TYR A 1 88 ? 82.444 22.299 15.216 1.00 25.61 88 TYR A O 1
ATOM 713 N N . SER A 1 89 ? 84.199 23.156 16.346 1.00 25.72 89 SER A N 1
ATOM 714 C CA . SER A 1 89 ? 84.799 23.744 15.141 1.00 26.93 89 SER A CA 1
ATOM 715 C C . SER A 1 89 ? 85.014 22.735 14.000 1.00 26.65 89 SER A C 1
ATOM 716 O O . SER A 1 89 ? 84.820 23.083 12.835 1.00 27.06 89 SER A O 1
ATOM 719 N N . LYS A 1 90 ? 85.347 21.487 14.329 1.00 25.97 90 LYS A N 1
ATOM 720 C CA . LYS A 1 90 ? 85.561 20.428 13.333 1.00 26.00 90 LYS A CA 1
ATOM 721 C C . LYS A 1 90 ? 84.243 20.029 12.646 1.00 25.28 90 LYS A C 1
ATOM 722 O O . LYS A 1 90 ? 84.164 20.003 11.412 1.00 25.16 90 LYS A O 1
ATOM 728 N N . GLN A 1 91 ? 83.203 19.734 13.439 1.00 23.78 91 GLN A N 1
ATOM 729 C CA . GLN A 1 91 ? 81.909 19.361 12.887 1.00 22.53 91 GLN A CA 1
ATOM 730 C C . GLN A 1 91 ? 81.244 20.517 12.151 1.00 20.93 91 GLN A C 1
ATOM 731 O O . GLN A 1 91 ? 80.587 20.275 11.146 1.00 21.05 91 GLN A O 1
ATOM 737 N N . MET A 1 92 ? 81.453 21.763 12.591 1.00 20.39 92 MET A N 1
ATOM 738 C CA . MET A 1 92 ? 80.867 22.923 11.906 1.00 20.58 92 MET A CA 1
ATOM 739 C C . MET A 1 92 ? 81.359 23.002 10.460 1.00 21.18 92 MET A C 1
ATOM 740 O O . MET A 1 92 ? 80.578 23.276 9.550 1.00 21.52 92 MET A O 1
ATOM 745 N N . GLN A 1 93 ? 82.642 22.730 10.251 1.00 21.15 93 GLN A N 1
ATOM 746 C CA . GLN A 1 93 ? 83.199 22.744 8.895 1.00 21.64 93 GLN A CA 1
ATOM 747 C C . GLN A 1 93 ? 82.637 21.587 8.078 1.00 22.08 93 GLN A C 1
ATOM 748 O O . GLN A 1 93 ? 82.226 21.784 6.941 1.00 22.87 93 GLN A O 1
ATOM 754 N N . ARG A 1 94 ? 82.604 20.400 8.663 1.00 22.07 94 ARG A N 1
ATOM 755 C CA . ARG A 1 94 ? 82.090 19.195 8.029 1.00 22.38 94 ARG A CA 1
ATOM 756 C C . ARG A 1 94 ? 80.631 19.365 7.580 1.00 21.58 94 ARG A C 1
ATOM 757 O O . ARG A 1 94 ? 80.268 18.939 6.486 1.00 22.31 94 ARG A O 1
ATOM 765 N N . PHE A 1 95 ? 79.811 20.013 8.413 1.00 19.72 95 PHE A N 1
ATOM 766 C CA . PHE A 1 95 ? 78.385 20.177 8.133 1.00 18.95 95 PHE A CA 1
ATOM 767 C C . PHE A 1 95 ? 77.987 21.525 7.532 1.00 18.26 95 PHE A C 1
ATOM 768 O O . PHE A 1 95 ? 76.794 21.779 7.374 1.00 17.73 95 PHE A O 1
ATOM 776 N N . ASN A 1 96 ? 78.957 22.365 7.171 1.00 17.35 96 ASN A N 1
ATOM 777 C CA . ASN A 1 96 ? 78.738 23.665 6.561 1.00 17.90 96 ASN A CA 1
ATOM 778 C C . ASN A 1 96 ? 77.921 24.610 7.424 1.00 18.38 96 ASN A C 1
ATOM 779 O O . ASN A 1 96 ? 77.063 25.339 6.931 1.00 18.55 96 ASN A O 1
ATOM 784 N N . VAL A 1 97 ? 78.228 24.624 8.717 1.00 19.17 97 VAL A N 1
ATOM 785 C CA . VAL A 1 97 ? 77.582 25.527 9.643 1.00 21.41 97 VAL A CA 1
ATOM 786 C C . VAL A 1 97 ? 78.624 26.604 9.890 1.00 23.19 97 VAL A C 1
ATOM 787 O O . VAL A 1 97 ? 79.759 26.328 10.272 1.00 23.33 97 VAL A O 1
ATOM 791 N N . GLY A 1 98 ? 78.280 27.817 9.524 1.00 24.52 98 GLY A N 1
ATOM 792 C CA . GLY A 1 98 ? 79.183 28.948 9.606 1.00 25.75 98 GLY A CA 1
ATOM 793 C C . GLY A 1 98 ? 78.464 30.184 9.143 1.00 25.70 98 GLY A C 1
ATOM 794 O O . GLY A 1 98 ? 77.341 30.425 9.572 1.00 26.86 98 GLY A O 1
ATOM 795 N N . GLU A 1 99 ? 79.067 30.963 8.253 1.00 25.25 99 GLU A N 1
ATOM 796 C CA . GLU A 1 99 ? 78.492 32.202 7.788 1.00 24.32 99 GLU A CA 1
ATOM 797 C C . GLU A 1 99 ? 77.036 32.094 7.305 1.00 21.11 99 GLU A C 1
ATOM 798 O O . GLU A 1 99 ? 76.185 32.677 7.959 1.00 21.14 99 GLU A O 1
ATOM 800 N N . ASP A 1 100 ? 76.741 31.376 6.190 1.00 17.93 100 ASP A N 1
ATOM 801 C CA . ASP A 1 100 ? 75.367 31.324 5.700 1.00 16.27 100 ASP A CA 1
ATOM 802 C C . ASP A 1 100 ? 74.418 30.637 6.633 1.00 15.12 100 ASP A C 1
ATOM 803 O O . ASP A 1 100 ? 73.257 31.031 6.720 1.00 15.62 100 ASP A O 1
ATOM 808 N N . CYS A 1 101 ? 74.881 29.577 7.282 1.00 15.25 101 CYS A N 1
ATOM 809 C CA . CYS A 1 101 ? 74.041 28.768 8.143 1.00 15.54 101 CYS A CA 1
ATOM 810 C C . CYS A 1 101 ? 74.601 28.828 9.550 1.00 16.13 101 CYS A C 1
ATOM 811 O O . CYS A 1 101 ? 75.269 27.906 9.990 1.00 16.76 101 CYS A O 1
ATOM 814 N N . PRO A 1 102 ? 74.321 29.925 10.269 1.00 16.78 102 PRO A N 1
ATOM 815 C CA . PRO A 1 102 ? 74.911 30.075 11.598 1.00 17.16 102 PRO A CA 1
ATOM 816 C C . PRO A 1 102 ? 74.263 29.264 12.693 1.00 16.94 102 PRO A C 1
ATOM 817 O O . PRO A 1 102 ? 73.161 28.720 12.542 1.00 17.13 102 PRO A O 1
ATOM 821 N N . VAL A 1 103 ? 74.967 29.206 13.827 1.00 17.86 103 VAL A N 1
ATOM 822 C CA . VAL A 1 103 ? 74.448 28.597 15.034 1.00 19.18 103 VAL A CA 1
ATOM 823 C C . VAL A 1 103 ? 73.694 29.745 15.696 1.00 20.07 103 VAL A C 1
ATOM 824 O O . VAL A 1 103 ? 74.261 30.828 15.891 1.00 22.59 103 VAL A O 1
ATOM 828 N N . PHE A 1 104 ? 72.434 29.533 16.014 1.00 18.73 104 PHE A N 1
ATOM 829 C CA . PHE A 1 104 ? 71.641 30.532 16.712 1.00 18.86 104 PHE A CA 1
ATOM 830 C C . PHE A 1 104 ? 70.834 29.867 17.814 1.00 19.38 104 PHE A C 1
ATOM 831 O O . PHE A 1 104 ? 70.636 28.648 17.786 1.00 19.25 104 PHE A O 1
ATOM 839 N N . ASP A 1 105 ? 70.366 30.664 18.802 1.00 20.06 105 ASP A N 1
ATOM 840 C CA . ASP A 1 105 ? 69.570 30.152 19.907 1.00 20.39 105 ASP A CA 1
ATOM 841 C C . ASP A 1 105 ? 68.299 29.495 19.369 1.00 18.57 105 ASP A C 1
ATOM 842 O O . ASP A 1 105 ? 67.581 30.108 18.584 1.00 18.36 105 ASP A O 1
ATOM 847 N N . GLY A 1 106 ? 68.060 28.260 19.765 1.00 17.75 106 GLY A N 1
ATOM 848 C CA . GLY A 1 106 ? 66.876 27.538 19.329 1.00 17.73 106 GLY A CA 1
ATOM 849 C C . GLY A 1 106 ? 66.950 26.986 17.917 1.00 17.13 106 GLY A C 1
ATOM 850 O O . GLY A 1 106 ? 65.929 26.556 17.398 1.00 17.20 106 GLY A O 1
ATOM 851 N N . LEU A 1 107 ? 68.145 26.929 17.294 1.00 16.49 107 LEU A N 1
ATOM 852 C CA . LEU A 1 107 ? 68.279 26.377 15.934 1.00 16.22 107 LEU A CA 1
ATOM 853 C C . LEU A 1 107 ? 67.541 25.052 15.722 1.00 16.03 107 LEU A C 1
ATOM 854 O O . LEU A 1 107 ? 66.775 24.923 14.761 1.00 15.16 107 LEU A O 1
ATOM 859 N N . PHE A 1 108 ? 67.760 24.076 16.612 1.00 15.81 108 PHE A N 1
ATOM 860 C CA . PHE A 1 108 ? 67.112 22.785 16.465 1.00 15.47 108 PHE A CA 1
ATOM 861 C C . PHE A 1 108 ? 65.608 22.884 16.523 1.00 15.20 108 PHE A C 1
ATOM 862 O O . PHE A 1 108 ? 64.927 22.295 15.675 1.00 15.40 108 PHE A O 1
ATOM 870 N N . GLU A 1 109 ? 65.075 23.655 17.481 1.00 15.48 109 GLU A N 1
ATOM 871 C CA . GLU A 1 109 ? 63.631 23.813 17.593 1.00 16.05 109 GLU A CA 1
ATOM 872 C C . GLU A 1 109 ? 63.043 24.481 16.348 1.00 15.24 109 GLU A C 1
ATOM 873 O O . GLU A 1 109 ? 61.974 24.102 15.878 1.00 15.37 109 GLU A O 1
ATOM 879 N N . PHE A 1 110 ? 63.775 25.438 15.764 1.00 15.33 110 PHE A N 1
ATOM 880 C CA . PHE A 1 110 ? 63.347 26.081 14.519 1.00 15.76 110 PHE A CA 1
ATOM 881 C C . PHE A 1 110 ? 63.241 25.008 13.410 1.00 14.96 110 PHE A C 1
ATOM 882 O O . PHE A 1 110 ? 62.241 24.960 12.692 1.00 14.89 110 PHE A O 1
ATOM 890 N N . CYS A 1 111 ? 64.239 24.104 13.340 1.00 14.40 111 CYS A N 1
ATOM 891 C CA . CYS A 1 111 ? 64.189 23.017 12.362 1.00 13.80 111 CYS A CA 1
ATOM 892 C C . CYS A 1 111 ? 62.999 22.091 12.619 1.00 13.88 111 CYS A C 1
ATOM 893 O O . CYS A 1 111 ? 62.337 21.641 11.687 1.00 14.51 111 CYS A O 1
ATOM 896 N N . GLN A 1 112 ? 62.743 21.786 13.903 1.00 14.22 112 GLN A N 1
ATOM 897 C CA . GLN A 1 112 ? 61.638 20.917 14.268 1.00 13.70 112 GLN A CA 1
ATOM 898 C C . GLN A 1 112 ? 60.281 21.472 13.849 1.00 14.00 112 GLN A C 1
ATOM 899 O O . GLN A 1 112 ? 59.399 20.706 13.456 1.00 14.57 112 GLN A O 1
ATOM 905 N N . LEU A 1 113 ? 60.113 22.782 13.969 1.00 14.23 113 LEU A N 1
ATOM 906 C CA . LEU A 1 113 ? 58.840 23.416 13.619 1.00 15.12 113 LEU A CA 1
ATOM 907 C C . LEU A 1 113 ? 58.655 23.541 12.120 1.00 15.51 113 LEU A C 1
ATOM 908 O O . LEU A 1 113 ? 57.563 23.296 11.616 1.00 16.00 113 LEU A O 1
ATOM 913 N N . SER A 1 114 ? 59.724 23.931 11.394 1.00 14.83 114 SER A N 1
ATOM 914 C CA . SER A 1 114 ? 59.682 24.035 9.941 1.00 15.18 114 SER A CA 1
ATOM 915 C C . SER A 1 114 ? 59.359 22.649 9.355 1.00 15.53 114 SER A C 1
ATOM 916 O O . SER A 1 114 ? 58.459 22.516 8.532 1.00 16.14 114 SER A O 1
ATOM 919 N N . THR A 1 115 ? 60.029 21.604 9.866 1.00 14.51 115 THR A N 1
ATOM 920 C CA . THR A 1 115 ? 59.823 20.251 9.402 1.00 14.91 115 THR A CA 1
ATOM 921 C C . THR A 1 115 ? 58.481 19.689 9.830 1.00 14.80 115 THR A C 1
ATOM 922 O O . THR A 1 115 ? 57.795 19.058 9.041 1.00 14.97 115 THR A O 1
ATOM 926 N N . GLY A 1 116 ? 58.085 19.954 11.079 1.00 14.40 116 GLY A N 1
ATOM 927 C CA . GLY A 1 116 ? 56.814 19.456 11.595 1.00 14.17 116 GLY A CA 1
ATOM 928 C C . GLY A 1 116 ? 55.630 19.877 10.744 1.00 13.67 116 GLY A C 1
ATOM 929 O O . GLY A 1 116 ? 54.742 19.073 10.491 1.00 14.65 116 GLY A O 1
ATOM 930 N N . GLY A 1 117 ? 55.643 21.122 10.287 1.00 12.86 117 GLY A N 1
ATOM 931 C CA . GLY A 1 117 ? 54.552 21.609 9.452 1.00 13.83 117 GLY A CA 1
ATOM 932 C C . GLY A 1 117 ? 54.436 20.879 8.119 1.00 13.04 117 GLY A C 1
ATOM 933 O O . GLY A 1 117 ? 53.339 20.564 7.661 1.00 14.15 117 GLY A O 1
ATOM 934 N N . SER A 1 118 ? 55.583 20.594 7.477 1.00 13.13 118 SER A N 1
ATOM 935 C CA . SER A 1 118 ? 55.571 19.925 6.171 1.00 12.43 118 SER A CA 1
ATOM 936 C C . SER A 1 118 ? 55.185 18.473 6.301 1.00 13.17 118 SER A C 1
ATOM 937 O O . SER A 1 118 ? 54.365 17.987 5.515 1.00 13.94 118 SER A O 1
ATOM 940 N N A VAL A 1 119 ? 55.738 17.786 7.292 0.50 13.17 119 VAL A N 1
ATOM 941 N N B VAL A 1 119 ? 55.747 17.764 7.291 0.50 13.51 119 VAL A N 1
ATOM 942 C CA A VAL A 1 119 ? 55.401 16.384 7.518 0.50 13.89 119 VAL A CA 1
ATOM 943 C CA B VAL A 1 119 ? 55.389 16.354 7.466 0.50 14.51 119 VAL A CA 1
ATOM 944 C C A VAL A 1 119 ? 53.936 16.257 7.928 0.50 14.57 119 VAL A C 1
ATOM 945 C C B VAL A 1 119 ? 53.945 16.224 7.955 0.50 14.96 119 VAL A C 1
ATOM 946 O O A VAL A 1 119 ? 53.219 15.413 7.393 0.50 15.00 119 VAL A O 1
ATOM 947 O O B VAL A 1 119 ? 53.248 15.326 7.493 0.50 15.60 119 VAL A O 1
ATOM 954 N N . ALA A 1 120 ? 53.468 17.141 8.820 1.00 14.20 120 ALA A N 1
ATOM 955 C CA . ALA A 1 120 ? 52.067 17.093 9.269 1.00 14.72 120 ALA A CA 1
ATOM 956 C C . ALA A 1 120 ? 51.118 17.324 8.089 1.00 15.15 120 ALA A C 1
ATOM 957 O O . ALA A 1 120 ? 50.100 16.635 7.974 1.00 15.42 120 ALA A O 1
ATOM 959 N N . GLY A 1 121 ? 51.467 18.242 7.191 1.00 14.89 121 GLY A N 1
ATOM 960 C CA . GLY A 1 121 ? 50.644 18.494 6.017 1.00 15.50 121 GLY A CA 1
ATOM 961 C C . GLY A 1 121 ? 50.596 17.281 5.106 1.00 14.92 121 GLY A C 1
ATOM 962 O O . GLY A 1 121 ? 49.535 16.941 4.575 1.00 15.34 121 GLY A O 1
ATOM 963 N N . ALA A 1 122 ? 51.741 16.599 4.957 1.00 14.17 122 ALA A N 1
ATOM 964 C CA . ALA A 1 122 ? 51.797 15.404 4.111 1.00 14.19 122 ALA A CA 1
ATOM 965 C C . ALA A 1 122 ? 50.933 14.288 4.732 1.00 14.77 122 ALA A C 1
ATOM 966 O O . ALA A 1 122 ? 50.230 13.613 3.990 1.00 14.82 122 ALA A O 1
ATOM 968 N N . VAL A 1 123 ? 50.959 14.119 6.064 1.00 14.59 123 VAL A N 1
ATOM 969 C CA . VAL A 1 123 ? 50.125 13.101 6.733 1.00 15.75 123 VAL A CA 1
ATOM 970 C C . VAL A 1 123 ? 48.645 13.407 6.486 1.00 16.08 123 VAL A C 1
ATOM 971 O O . VAL A 1 123 ? 47.869 12.509 6.141 1.00 16.74 123 VAL A O 1
ATOM 975 N N . LYS A 1 124 ? 48.257 14.667 6.612 1.00 14.97 124 LYS A N 1
ATOM 976 C CA . LYS A 1 124 ? 46.873 15.084 6.399 1.00 15.23 124 LYS A CA 1
ATOM 977 C C . LYS A 1 124 ? 46.408 14.773 4.965 1.00 16.18 124 LYS A C 1
ATOM 978 O O . LYS A 1 124 ? 45.277 14.316 4.752 1.00 16.88 124 LYS A O 1
ATOM 984 N N . LEU A 1 125 ? 47.276 15.034 3.973 1.00 15.61 125 LEU A N 1
ATOM 985 C CA . LEU A 1 125 ? 46.969 14.729 2.580 1.00 15.29 125 LEU A CA 1
ATOM 986 C C . LEU A 1 125 ? 46.881 13.204 2.404 1.00 16.14 125 LEU A C 1
ATOM 987 O O . LEU A 1 125 ? 45.952 12.723 1.758 1.00 16.83 125 LEU A O 1
ATOM 992 N N . ASN A 1 126 ? 47.794 12.452 3.007 1.00 15.59 126 ASN A N 1
ATOM 993 C CA . ASN A 1 126 ? 47.768 10.981 2.915 1.00 16.04 126 ASN A CA 1
ATOM 994 C C . ASN A 1 126 ? 46.477 10.403 3.471 1.00 16.82 126 ASN A C 1
ATOM 995 O O . ASN A 1 126 ? 45.938 9.440 2.923 1.00 17.50 126 ASN A O 1
ATOM 1000 N N . ARG A 1 127 ? 45.968 11.009 4.546 1.00 16.57 127 ARG A N 1
ATOM 1001 C CA . ARG A 1 127 ? 44.716 10.545 5.158 1.00 17.68 127 ARG A CA 1
ATOM 1002 C C . ARG A 1 127 ? 43.474 11.002 4.398 1.00 19.02 127 ARG A C 1
ATOM 1003 O O . ARG A 1 127 ? 42.359 10.704 4.835 1.00 20.13 127 ARG A O 1
ATOM 1011 N N . GLN A 1 128 ? 43.644 11.734 3.284 1.00 18.73 128 GLN A N 1
ATOM 1012 C CA . GLN A 1 128 ? 42.559 12.258 2.473 1.00 19.62 128 GLN A CA 1
ATOM 1013 C C . GLN A 1 128 ? 41.634 13.160 3.289 1.00 20.53 128 GLN A C 1
ATOM 1014 O O . GLN A 1 128 ? 40.427 13.213 3.056 1.00 22.29 128 GLN A O 1
ATOM 1020 N N . GLN A 1 129 ? 42.210 13.882 4.260 1.00 20.18 129 GLN A N 1
ATOM 1021 C CA . GLN A 1 129 ? 41.463 14.795 5.105 1.00 20.73 129 GLN A CA 1
ATOM 1022 C C . GLN A 1 129 ? 41.573 16.262 4.685 1.00 21.28 129 GLN A C 1
ATOM 1023 O O . GLN A 1 129 ? 41.033 17.127 5.359 1.00 22.52 129 GLN A O 1
ATOM 1029 N N . THR A 1 130 ? 42.275 16.553 3.589 1.00 19.82 130 THR A N 1
ATOM 1030 C CA . THR A 1 130 ? 42.383 17.893 3.052 1.00 19.31 130 THR A CA 1
ATOM 1031 C C . THR A 1 130 ? 42.764 17.821 1.590 1.00 19.65 130 THR A C 1
ATOM 1032 O O . THR A 1 130 ? 43.333 16.819 1.139 1.00 20.60 130 THR A O 1
ATOM 1036 N N . ASP A 1 131 ? 42.438 18.860 0.848 1.00 19.15 131 ASP A N 1
ATOM 1037 C CA . ASP A 1 131 ? 42.822 18.950 -0.553 1.00 19.55 131 ASP A CA 1
ATOM 1038 C C . ASP A 1 131 ? 44.185 19.647 -0.663 1.00 18.19 131 ASP A C 1
ATOM 1039 O O . ASP A 1 131 ? 45.024 19.291 -1.495 1.00 17.52 131 ASP A O 1
ATOM 1044 N N . MET A 1 132 ? 44.395 20.658 0.194 1.00 17.19 132 MET A N 1
ATOM 1045 C CA A MET A 1 132 ? 45.633 21.420 0.227 0.50 16.70 132 MET A CA 1
ATOM 1046 C CA B MET A 1 132 ? 45.639 21.399 0.226 0.50 16.96 132 MET A CA 1
ATOM 1047 C C . MET A 1 132 ? 46.119 21.565 1.662 1.00 15.92 132 MET A C 1
ATOM 1048 O O . MET A 1 132 ? 45.306 21.698 2.595 1.00 15.99 132 MET A O 1
ATOM 1057 N N . ALA A 1 133 ? 47.421 21.545 1.841 1.00 14.91 133 ALA A N 1
ATOM 1058 C CA . ALA A 1 133 ? 48.053 21.743 3.140 1.00 13.64 133 ALA A CA 1
ATOM 1059 C C . ALA A 1 133 ? 49.122 22.804 2.890 1.00 13.50 133 ALA A C 1
ATOM 1060 O O . ALA A 1 133 ? 49.792 22.769 1.852 1.00 13.99 133 ALA A O 1
ATOM 1062 N N . VAL A 1 134 ? 49.216 23.794 3.781 1.00 12.91 134 VAL A N 1
ATOM 1063 C CA . VAL A 1 134 ? 50.121 24.939 3.620 1.00 12.81 134 VAL A CA 1
ATOM 1064 C C . VAL A 1 134 ? 51.064 25.052 4.803 1.00 11.98 134 VAL A C 1
ATOM 1065 O O . VAL A 1 134 ? 50.614 25.054 5.964 1.00 12.78 134 VAL A O 1
ATOM 1069 N N . ASN A 1 135 ? 52.360 25.188 4.542 1.00 11.63 135 ASN A N 1
ATOM 1070 C CA . ASN A 1 135 ? 53.347 25.397 5.600 1.00 12.02 135 ASN A CA 1
ATOM 1071 C C . ASN A 1 135 ? 54.320 26.447 5.108 1.00 12.05 135 ASN A C 1
ATOM 1072 O O . ASN A 1 135 ? 55.343 26.115 4.495 1.00 11.84 135 ASN A O 1
ATOM 1077 N N . TRP A 1 136 ? 54.036 27.719 5.414 1.00 11.69 136 TRP A N 1
ATOM 1078 C CA . TRP A 1 136 ? 54.920 28.795 4.939 1.00 11.97 136 TRP A CA 1
ATOM 1079 C C . TRP A 1 136 ? 56.281 28.777 5.598 1.00 11.53 136 TRP A C 1
ATOM 1080 O O . TRP A 1 136 ? 57.216 29.328 5.025 1.00 12.29 136 TRP A O 1
ATOM 1091 N N . ALA A 1 137 ? 56.438 28.124 6.745 1.00 11.74 137 ALA A N 1
ATOM 1092 C CA . ALA A 1 137 ? 57.736 28.001 7.399 1.00 11.70 137 ALA A CA 1
ATOM 1093 C C . ALA A 1 137 ? 58.620 26.904 6.772 1.00 12.02 137 ALA A C 1
ATOM 1094 O O . ALA A 1 137 ? 59.774 26.750 7.177 1.00 12.83 137 ALA A O 1
ATOM 1096 N N . GLY A 1 138 ? 58.077 26.150 5.812 1.00 11.94 138 GLY A N 1
ATOM 1097 C CA . GLY A 1 138 ? 58.841 25.100 5.156 1.00 12.32 138 GLY A CA 1
ATOM 1098 C C . GLY A 1 138 ? 59.393 25.539 3.816 1.00 11.71 138 GLY A C 1
ATOM 1099 O O . GLY A 1 138 ? 59.478 26.736 3.522 1.00 12.61 138 GLY A O 1
ATOM 1100 N N . GLY A 1 139 ? 59.762 24.573 2.987 1.00 12.09 139 GLY A N 1
ATOM 1101 C CA . GLY A 1 139 ? 60.344 24.841 1.668 1.00 11.90 139 GLY A CA 1
ATOM 1102 C C . GLY A 1 139 ? 61.854 25.020 1.671 1.00 12.08 139 GLY A C 1
ATOM 1103 O O . GLY A 1 139 ? 62.399 25.665 0.761 1.00 12.12 139 GLY A O 1
ATOM 1104 N N . LEU A 1 140 ? 62.568 24.432 2.646 1.00 11.88 140 LEU A N 1
ATOM 1105 C CA . LEU A 1 140 ? 64.011 24.636 2.810 1.00 12.23 140 LEU A CA 1
ATOM 1106 C C . LEU A 1 140 ? 64.814 23.664 1.959 1.00 11.87 140 LEU A C 1
ATOM 1107 O O . LEU A 1 140 ? 65.480 22.741 2.413 1.00 12.64 140 LEU A O 1
ATOM 1112 N N . HIS A 1 141 ? 64.738 23.946 0.671 1.00 12.01 141 HIS A N 1
ATOM 1113 C CA . HIS A 1 141 ? 65.218 23.061 -0.397 1.00 12.41 141 HIS A CA 1
ATOM 1114 C C . HIS A 1 141 ? 66.695 22.877 -0.518 1.00 12.38 141 HIS A C 1
ATOM 1115 O O . HIS A 1 141 ? 67.100 21.942 -1.211 1.00 13.49 141 HIS A O 1
ATOM 1122 N N . HIS A 1 142 ? 67.513 23.712 0.140 1.00 12.37 142 HIS A N 1
ATOM 1123 C CA . HIS A 1 142 ? 68.962 23.583 -0.014 1.00 12.75 142 HIS A CA 1
ATOM 1124 C C . HIS A 1 142 ? 69.628 22.592 0.924 1.00 13.47 142 HIS A C 1
ATOM 1125 O O . HIS A 1 142 ? 70.769 22.212 0.672 1.00 14.30 142 HIS A O 1
ATOM 1132 N N . ALA A 1 143 ? 68.965 22.206 2.030 1.00 13.14 143 ALA A N 1
ATOM 1133 C CA . ALA A 1 143 ? 69.603 21.289 2.982 1.00 13.43 143 ALA A CA 1
ATOM 1134 C C . ALA A 1 143 ? 6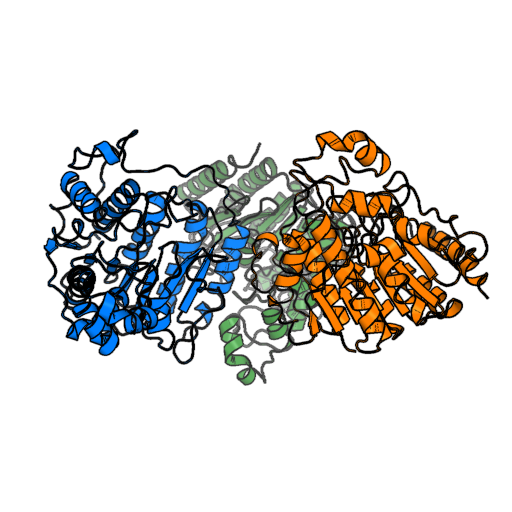9.873 19.939 2.357 1.00 13.83 143 ALA A C 1
ATOM 1135 O O . ALA A 1 143 ? 69.058 19.423 1.591 1.00 13.60 143 ALA A O 1
ATOM 1137 N N . LYS A 1 144 ? 71.044 19.386 2.661 1.00 14.66 144 LYS A N 1
ATOM 1138 C CA . LYS A 1 144 ? 71.454 18.108 2.096 1.00 15.82 144 LYS A CA 1
ATOM 1139 C C . LYS A 1 144 ? 71.470 17.019 3.168 1.00 15.92 144 LYS A C 1
ATOM 1140 O O . LYS A 1 144 ? 71.317 17.313 4.357 1.00 15.83 144 LYS A O 1
ATOM 1146 N N . LYS A 1 145 ? 71.719 15.760 2.775 1.00 15.65 145 LYS A N 1
ATOM 1147 C CA . LYS A 1 145 ? 71.713 14.646 3.714 1.00 15.35 145 LYS A CA 1
ATOM 1148 C C . LYS A 1 145 ? 72.571 14.895 4.962 1.00 15.65 145 LYS A C 1
ATOM 1149 O O . LYS A 1 145 ? 72.099 14.675 6.091 1.00 15.60 145 LYS A O 1
ATOM 1155 N N . SER A 1 146 ? 73.799 15.383 4.773 1.00 15.85 146 SER A N 1
ATOM 1156 C CA . SER A 1 146 ? 74.694 15.618 5.899 1.00 17.41 146 SER A CA 1
ATOM 1157 C C . SER A 1 146 ? 75.322 16.994 5.838 1.00 17.63 146 SER A C 1
ATOM 1158 O O . SER A 1 146 ? 76.481 17.159 6.229 1.00 18.93 146 SER A O 1
ATOM 1161 N N . GLU A 1 147 ? 74.574 18.004 5.353 1.00 16.29 147 GLU A N 1
ATOM 1162 C CA . GLU A 1 147 ? 75.122 19.343 5.252 1.00 17.28 147 GLU A CA 1
ATOM 1163 C C . GLU A 1 147 ? 74.047 20.411 5.221 1.00 15.90 147 GLU A C 1
ATOM 1164 O O . GLU A 1 147 ? 73.039 20.243 4.549 1.00 15.69 147 GLU A O 1
ATOM 1170 N N . ALA A 1 148 ? 74.269 21.499 5.942 1.00 14.75 148 ALA A N 1
ATOM 1171 C CA . ALA A 1 148 ? 73.404 22.661 5.866 1.00 14.75 148 ALA A CA 1
ATOM 1172 C C . ALA A 1 148 ? 73.870 23.428 4.615 1.00 15.28 148 ALA A C 1
ATOM 1173 O O . ALA A 1 148 ? 75.035 23.320 4.207 1.00 15.66 148 ALA A O 1
ATOM 1175 N N . SER A 1 149 ? 72.995 24.255 4.063 1.00 14.24 149 SER A N 1
ATOM 1176 C CA . SER A 1 149 ? 73.358 25.074 2.914 1.00 14.15 149 SER A CA 1
ATOM 1177 C C . SER A 1 149 ? 72.293 26.133 2.709 1.00 13.27 149 SER A C 1
ATOM 1178 O O . SER A 1 149 ? 71.101 25.872 2.880 1.00 13.12 149 SER A O 1
ATOM 1181 N N . GLY A 1 150 ? 72.725 27.298 2.269 1.00 13.59 150 GLY A N 1
ATOM 1182 C CA . GLY A 1 150 ? 71.834 28.365 1.841 1.00 13.36 150 GLY A CA 1
ATOM 1183 C C . GLY A 1 150 ? 70.739 28.741 2.811 1.00 13.06 150 GLY A C 1
ATOM 1184 O O . GLY A 1 150 ? 69.573 28.949 2.423 1.00 13.29 150 GLY A O 1
ATOM 1185 N N . PHE A 1 151 ? 71.133 28.858 4.086 1.00 13.31 151 PHE A N 1
ATOM 1186 C CA . PHE A 1 151 ? 70.255 29.224 5.210 1.00 12.81 151 PHE A CA 1
ATOM 1187 C C . PHE A 1 151 ? 69.334 28.074 5.647 1.00 13.64 151 PHE A C 1
ATOM 1188 O O . PHE A 1 151 ? 68.512 28.292 6.532 1.00 13.55 151 PHE A O 1
ATOM 1196 N N . CYS A 1 152 ? 69.457 26.886 5.047 1.00 12.79 152 CYS A N 1
ATOM 1197 C CA . CYS A 1 152 ? 68.646 25.696 5.318 1.00 12.85 152 CYS A CA 1
ATOM 1198 C C . CYS A 1 152 ? 69.436 24.673 6.084 1.00 13.43 152 CYS A C 1
ATOM 1199 O O . CYS A 1 152 ? 70.600 24.415 5.736 1.00 14.24 152 CYS A O 1
ATOM 1202 N N . TYR A 1 153 ? 68.799 24.017 7.063 1.00 12.97 153 TYR A N 1
ATOM 1203 C CA . TYR A 1 153 ? 69.492 22.988 7.838 1.00 13.26 153 TYR A CA 1
ATOM 1204 C C . TYR A 1 153 ? 68.874 21.616 7.670 1.00 12.91 153 TYR A C 1
ATOM 1205 O O . TYR A 1 153 ? 69.601 20.622 7.497 1.00 14.19 153 TYR A O 1
ATOM 1214 N N . VAL A 1 154 ? 67.532 21.542 7.756 1.00 12.77 154 VAL A N 1
ATOM 1215 C CA . VAL A 1 154 ? 66.821 20.277 7.626 1.00 13.05 154 VAL A CA 1
ATOM 1216 C C . VAL A 1 154 ? 65.884 20.399 6.440 1.00 13.08 154 VAL A C 1
ATOM 1217 O O . VAL A 1 154 ? 65.172 21.393 6.308 1.00 13.42 154 VAL A O 1
ATOM 1221 N N . ASN A 1 155 ? 65.951 19.434 5.532 1.00 12.49 155 ASN A N 1
ATOM 1222 C CA . ASN A 1 155 ? 65.149 19.463 4.319 1.00 12.42 155 ASN A CA 1
ATOM 1223 C C . ASN A 1 155 ? 63.763 18.943 4.575 1.00 12.72 155 ASN A C 1
ATOM 1224 O O . ASN A 1 155 ? 63.472 17.750 4.395 1.00 13.07 155 ASN A O 1
ATOM 1229 N N . ASP A 1 156 ? 62.884 19.856 5.026 1.00 12.77 156 ASP A N 1
ATOM 1230 C CA . ASP A 1 156 ? 61.505 19.499 5.316 1.00 12.40 156 ASP A CA 1
ATOM 1231 C C . ASP A 1 156 ? 60.787 18.957 4.081 1.00 12.29 156 ASP A C 1
ATOM 1232 O O . ASP A 1 156 ? 59.874 18.150 4.215 1.00 13.23 156 ASP A O 1
ATOM 1237 N N . ILE A 1 157 ? 61.190 19.445 2.872 1.00 12.11 157 ILE A N 1
ATOM 1238 C CA . ILE A 1 157 ? 60.562 19.011 1.637 1.00 12.00 157 ILE A CA 1
ATOM 1239 C C . ILE A 1 157 ? 60.821 17.552 1.369 1.00 12.20 157 ILE A C 1
ATOM 1240 O O . ILE A 1 157 ? 59.874 16.818 1.077 1.00 12.99 157 ILE A O 1
ATOM 1245 N N . VAL A 1 158 ? 62.083 17.130 1.484 1.00 12.05 158 VAL A N 1
ATOM 1246 C CA . VAL A 1 158 ? 62.419 15.727 1.250 1.00 12.37 158 VAL A CA 1
ATOM 1247 C C . VAL A 1 158 ? 61.672 14.824 2.248 1.00 12.81 158 VAL A C 1
ATOM 1248 O O . VAL A 1 158 ? 61.104 13.808 1.857 1.00 12.97 158 VAL A O 1
ATOM 1252 N N . LEU A 1 159 ? 61.615 15.253 3.516 1.00 12.75 159 LEU A N 1
ATOM 1253 C CA . LEU A 1 159 ? 60.906 14.465 4.524 1.00 13.04 159 LEU A CA 1
ATOM 1254 C C . LEU A 1 159 ? 59.420 14.385 4.234 1.00 13.16 159 LEU A C 1
ATOM 1255 O O . LEU A 1 159 ? 58.820 13.313 4.368 1.00 13.59 159 LEU A O 1
ATOM 1260 N N . ALA A 1 160 ? 58.811 15.483 3.775 1.00 12.61 160 ALA A N 1
ATOM 1261 C CA . ALA A 1 160 ? 57.392 15.480 3.447 1.00 13.08 160 ALA A CA 1
ATOM 1262 C C . ALA A 1 160 ? 57.133 14.591 2.235 1.00 13.51 160 ALA A C 1
ATOM 1263 O O . ALA A 1 160 ? 56.130 13.886 2.195 1.00 13.45 160 ALA A O 1
ATOM 1265 N N . ILE A 1 161 ? 58.038 14.620 1.236 1.00 12.99 161 ILE A N 1
ATOM 1266 C CA . ILE A 1 161 ? 57.864 13.764 0.053 1.00 13.26 161 ILE A CA 1
ATOM 1267 C C . ILE A 1 161 ? 58.000 12.296 0.431 1.00 14.31 161 ILE A C 1
ATOM 1268 O O . ILE A 1 161 ? 57.205 11.483 -0.027 1.00 13.79 161 ILE A O 1
ATOM 1273 N N . LEU A 1 162 ? 58.954 11.966 1.311 1.00 13.55 162 LEU A N 1
ATOM 1274 C CA . LEU A 1 162 ? 59.082 10.570 1.775 1.00 14.50 162 LEU A CA 1
ATOM 1275 C C . LEU A 1 162 ? 57.773 10.129 2.470 1.00 15.20 162 LEU A C 1
ATOM 1276 O O . LEU A 1 162 ? 57.350 8.994 2.296 1.00 15.67 162 LEU A O 1
ATOM 1281 N N . GLU A 1 163 ? 57.103 11.053 3.192 1.00 14.83 163 GLU A N 1
ATOM 1282 C CA . GLU A 1 163 ? 55.836 10.725 3.819 1.00 15.10 163 GLU A CA 1
ATOM 1283 C C . GLU A 1 163 ? 54.773 10.475 2.737 1.00 15.43 163 GLU A C 1
ATOM 1284 O O . GLU A 1 163 ? 54.036 9.489 2.807 1.00 15.67 163 GLU A O 1
ATOM 1290 N N . LEU A 1 164 ? 54.688 11.356 1.725 1.00 14.73 164 LEU A N 1
ATOM 1291 C CA . LEU A 1 164 ? 53.716 11.180 0.642 1.00 14.86 164 LEU A CA 1
ATOM 1292 C C . LEU A 1 164 ? 53.958 9.875 -0.113 1.00 15.18 164 LEU A C 1
ATOM 1293 O O . LEU A 1 164 ? 52.985 9.235 -0.520 1.00 15.42 164 LEU A O 1
ATOM 1298 N N . LEU A 1 165 ? 55.223 9.475 -0.279 1.00 15.42 165 LEU A N 1
ATOM 1299 C CA . LEU A 1 165 ? 55.549 8.234 -0.994 1.00 16.21 165 LEU A CA 1
ATOM 1300 C C . LEU A 1 165 ? 55.019 6.969 -0.311 1.00 18.13 165 LEU A C 1
ATOM 1301 O O . LEU A 1 165 ? 55.019 5.899 -0.933 1.00 18.77 165 LEU A O 1
ATOM 1306 N N . LYS A 1 166 ? 54.571 7.074 0.940 1.00 17.65 166 LYS A N 1
ATOM 1307 C CA . LYS A 1 166 ? 53.988 5.920 1.630 1.00 17.96 166 LYS A CA 1
ATOM 1308 C C . LYS A 1 166 ? 52.645 5.560 0.992 1.00 19.87 166 LYS A C 1
ATOM 1309 O O . LYS A 1 166 ? 52.258 4.385 1.027 1.00 20.89 166 LYS A O 1
ATOM 1315 N N . TYR A 1 167 ? 51.926 6.539 0.413 1.00 19.87 167 TYR A N 1
ATOM 1316 C CA . TYR A 1 167 ? 50.613 6.346 -0.187 1.00 21.14 167 TYR A CA 1
ATOM 1317 C C . TYR A 1 167 ? 50.500 6.743 -1.655 1.00 20.52 167 TYR A C 1
ATOM 1318 O O . TYR A 1 167 ? 49.435 6.561 -2.242 1.00 22.94 167 TYR A O 1
ATOM 1327 N N . HIS A 1 168 ? 51.559 7.332 -2.238 1.00 18.74 168 HIS A N 1
ATOM 1328 C CA . HIS A 1 168 ? 51.530 7.799 -3.615 1.00 17.64 168 HIS A CA 1
ATOM 1329 C C . HIS A 1 168 ? 52.678 7.219 -4.403 1.00 17.48 168 HIS A C 1
ATOM 1330 O O . HIS A 1 168 ? 53.828 7.356 -4.004 1.00 17.94 168 HIS A O 1
ATOM 1337 N N . GLN A 1 169 ? 52.373 6.557 -5.532 1.00 17.77 169 GLN A N 1
ATOM 1338 C CA . GLN A 1 169 ? 53.409 5.957 -6.354 1.00 18.13 169 GLN A CA 1
ATOM 1339 C C . GLN A 1 169 ? 54.320 7.005 -6.964 1.00 17.22 169 GLN A C 1
ATOM 1340 O O . GLN A 1 169 ? 55.522 6.814 -6.988 1.00 18.04 169 GLN A O 1
ATOM 1346 N N . ARG A 1 170 ? 53.732 8.101 -7.461 1.00 16.49 170 ARG A N 1
ATOM 1347 C CA . ARG A 1 170 ? 54.486 9.168 -8.117 1.00 16.19 170 ARG A CA 1
ATOM 1348 C C . ARG A 1 170 ? 54.138 10.518 -7.499 1.00 15.60 170 ARG A C 1
ATOM 1349 O O . ARG A 1 170 ? 52.963 10.873 -7.421 1.00 16.31 170 ARG A O 1
ATOM 1357 N N . VAL A 1 171 ? 55.170 11.257 -7.094 1.00 14.87 171 VAL A N 1
ATOM 1358 C CA . VAL A 1 171 ? 54.998 12.572 -6.495 1.00 14.27 171 VAL A CA 1
ATOM 1359 C C . VAL A 1 171 ? 55.703 13.602 -7.357 1.00 13.62 171 VAL A C 1
ATOM 1360 O O . VAL A 1 171 ? 56.854 13.401 -7.736 1.00 14.41 171 VAL A O 1
ATOM 1364 N N . LEU A 1 172 ? 55.002 14.685 -7.665 1.00 13.36 172 LEU A N 1
ATOM 1365 C CA . LEU A 1 172 ? 55.593 15.760 -8.460 1.00 13.04 172 LEU A CA 1
ATOM 1366 C C . LEU A 1 172 ? 55.991 16.916 -7.534 1.00 13.07 172 LEU A C 1
ATOM 1367 O O . LEU A 1 172 ? 55.170 17.383 -6.737 1.00 13.58 172 LEU A O 1
ATOM 1372 N N . TYR A 1 173 ? 57.223 17.367 -7.657 1.00 12.74 173 TYR A N 1
ATOM 1373 C CA . TYR A 1 173 ? 57.754 18.494 -6.902 1.00 12.64 173 TYR A CA 1
ATOM 1374 C C . TYR A 1 173 ? 58.010 19.645 -7.888 1.00 12.52 173 TYR A C 1
ATOM 1375 O O . TYR A 1 173 ? 58.719 19.450 -8.882 1.00 12.63 173 TYR A O 1
ATOM 1384 N N . ILE A 1 174 ? 57.438 20.835 -7.625 1.00 12.42 174 ILE A N 1
ATOM 1385 C CA . ILE A 1 174 ? 57.603 22.040 -8.460 1.00 11.99 174 ILE A CA 1
ATOM 1386 C C . ILE A 1 174 ? 58.197 23.130 -7.573 1.00 12.03 174 ILE A C 1
ATOM 1387 O O . ILE A 1 174 ? 57.715 23.352 -6.445 1.00 12.62 174 ILE A O 1
ATOM 1392 N N . ASP A 1 175 ? 59.193 23.851 -8.083 1.00 11.29 175 ASP A N 1
ATOM 1393 C CA . ASP A 1 175 ? 59.901 24.830 -7.258 1.00 11.17 175 ASP A CA 1
ATOM 1394 C C . ASP A 1 175 ? 60.060 26.145 -8.000 1.00 11.19 175 ASP A C 1
ATOM 1395 O O . ASP A 1 175 ? 60.765 26.195 -9.010 1.00 11.56 175 ASP A O 1
ATOM 1400 N N . ILE A 1 176 ? 59.368 27.188 -7.519 1.00 11.01 176 ILE A N 1
ATOM 1401 C CA . ILE A 1 176 ? 59.395 28.512 -8.141 1.00 11.43 176 ILE A CA 1
ATOM 1402 C C . ILE A 1 176 ? 60.216 29.533 -7.363 1.00 11.01 176 ILE A C 1
ATOM 1403 O O . ILE A 1 176 ? 60.210 30.728 -7.698 1.00 11.97 176 ILE A O 1
ATOM 1408 N N . ASP A 1 177 ? 60.994 29.077 -6.387 1.00 11.01 177 ASP A N 1
ATOM 1409 C CA . ASP A 1 177 ? 61.967 29.931 -5.722 1.00 10.98 177 ASP A CA 1
ATOM 1410 C C . ASP A 1 177 ? 62.992 30.401 -6.800 1.00 11.29 177 ASP A C 1
ATOM 1411 O O . ASP A 1 177 ? 63.143 29.728 -7.838 1.00 12.05 177 ASP A O 1
ATOM 1416 N N . ILE A 1 178 ? 63.674 31.521 -6.569 1.00 11.57 178 ILE A N 1
ATOM 1417 C CA . ILE A 1 178 ? 64.668 31.956 -7.545 1.00 11.18 178 ILE A CA 1
ATOM 1418 C C . ILE A 1 178 ? 65.872 30.998 -7.597 1.00 11.19 178 ILE A C 1
ATOM 1419 O O . ILE A 1 178 ? 66.576 30.948 -8.624 1.00 11.52 178 ILE A O 1
ATOM 1424 N N . HIS A 1 179 ? 66.154 30.285 -6.507 1.00 11.38 179 HIS A N 1
ATOM 1425 C CA . HIS A 1 179 ? 67.302 29.394 -6.450 1.00 11.24 179 HIS A CA 1
ATOM 1426 C C . HIS A 1 179 ? 66.962 27.994 -6.848 1.00 11.73 179 HIS A C 1
ATOM 1427 O O . HIS A 1 179 ? 65.867 27.498 -6.566 1.00 12.14 179 HIS A O 1
ATOM 1434 N N . HIS A 1 180 ? 67.913 27.307 -7.493 1.00 12.04 180 HIS A N 1
ATOM 1435 C CA . HIS A 1 180 ? 67.721 25.922 -7.877 1.00 12.01 180 HIS A CA 1
ATOM 1436 C C . HIS A 1 180 ? 67.362 25.045 -6.647 1.00 11.95 180 HIS A C 1
ATOM 1437 O O . HIS A 1 180 ? 68.013 25.177 -5.602 1.00 12.35 180 HIS A O 1
ATOM 1444 N N . GLY A 1 181 ? 66.370 24.167 -6.798 1.00 11.57 181 GLY A N 1
ATOM 1445 C CA . GLY A 1 181 ? 65.977 23.258 -5.713 1.00 12.30 181 GLY A CA 1
ATOM 1446 C C . GLY A 1 181 ? 66.930 22.077 -5.646 1.00 13.06 181 GLY A C 1
ATOM 1447 O O . GLY A 1 181 ? 66.529 20.925 -5.870 1.00 12.81 181 GLY A O 1
ATOM 1448 N N . ASP A 1 182 ? 68.186 22.353 -5.325 1.00 13.19 182 ASP A N 1
ATOM 1449 C CA . ASP A 1 182 ? 69.267 21.362 -5.360 1.00 12.89 182 ASP A CA 1
ATOM 1450 C C . ASP A 1 182 ? 69.179 20.217 -4.368 1.00 13.19 182 ASP A C 1
ATOM 1451 O O . ASP A 1 182 ? 69.415 19.077 -4.768 1.00 13.95 182 ASP A O 1
ATOM 1456 N N . GLY A 1 183 ? 68.808 20.483 -3.111 1.00 12.69 183 GLY A N 1
ATOM 1457 C CA . GLY A 1 183 ? 68.740 19.408 -2.123 1.00 13.41 183 GLY A CA 1
ATOM 1458 C C . GLY A 1 183 ? 67.664 18.399 -2.446 1.00 13.38 183 GLY A C 1
ATOM 1459 O O . GLY A 1 183 ? 67.849 17.188 -2.287 1.00 14.58 183 GLY A O 1
ATOM 1460 N N . VAL A 1 184 ? 66.524 18.891 -2.897 1.00 12.95 184 VAL A N 1
ATOM 1461 C CA . VAL A 1 184 ? 65.408 18.021 -3.277 1.00 13.01 184 VAL A CA 1
ATOM 1462 C C . VAL A 1 184 ? 65.760 17.234 -4.538 1.00 13.56 184 VAL A C 1
ATOM 1463 O O . VAL A 1 184 ? 65.533 16.024 -4.603 1.00 13.74 184 VAL A O 1
ATOM 1467 N N . GLU A 1 185 ? 66.328 17.919 -5.549 1.00 13.16 185 GLU A N 1
ATOM 1468 C CA . GLU A 1 185 ? 66.722 17.235 -6.781 1.00 13.08 185 GLU A CA 1
ATOM 1469 C C . GLU A 1 185 ? 67.737 16.127 -6.475 1.00 13.32 185 GLU A C 1
ATOM 1470 O O . GLU A 1 185 ? 67.577 15.015 -6.979 1.00 13.61 185 GLU A O 1
ATOM 1476 N N . GLU A 1 186 ? 68.745 16.414 -5.642 1.00 13.51 186 GLU A N 1
ATOM 1477 C CA . GLU A 1 186 ? 69.760 15.413 -5.329 1.00 14.41 186 GLU A CA 1
ATOM 1478 C C . GLU A 1 186 ? 69.179 14.213 -4.591 1.00 15.16 186 GLU A C 1
ATOM 1479 O O . GLU A 1 186 ? 69.510 13.063 -4.909 1.00 15.90 186 GLU A O 1
ATOM 1485 N N . ALA A 1 187 ? 68.283 14.462 -3.620 1.00 14.81 187 ALA A N 1
ATOM 1486 C CA . ALA A 1 187 ? 67.701 13.370 -2.835 1.00 15.38 187 ALA A CA 1
ATOM 1487 C C . ALA A 1 187 ? 66.998 12.344 -3.697 1.00 15.90 187 ALA A C 1
ATOM 1488 O O . ALA A 1 187 ? 67.034 11.150 -3.408 1.00 16.60 187 ALA A O 1
ATOM 1490 N N . PHE A 1 188 ? 66.351 12.801 -4.757 1.00 14.75 188 PHE A N 1
ATOM 1491 C CA . PHE A 1 188 ? 65.576 11.924 -5.626 1.00 14.73 188 PHE A CA 1
ATOM 1492 C C . PHE A 1 188 ? 66.158 11.730 -7.037 1.00 14.71 188 PHE A C 1
ATOM 1493 O O . PHE A 1 188 ? 65.456 11.226 -7.923 1.00 15.08 188 PHE A O 1
ATOM 1501 N N . TYR A 1 189 ? 67.413 12.112 -7.235 1.00 15.42 189 TYR A N 1
ATOM 1502 C CA . TYR A 1 189 ? 68.024 12.101 -8.565 1.00 15.01 189 TYR A CA 1
ATOM 1503 C C . TYR A 1 189 ? 67.984 10.772 -9.307 1.00 16.18 189 TYR A C 1
ATOM 1504 O O . TYR A 1 189 ? 67.929 10.786 -10.547 1.00 16.77 189 TYR A O 1
ATOM 1513 N N . THR A 1 190 ? 68.033 9.643 -8.574 1.00 16.81 190 THR A N 1
ATOM 1514 C CA . THR A 1 190 ? 68.072 8.341 -9.229 1.00 17.53 190 THR A CA 1
ATOM 1515 C C . THR A 1 190 ? 66.784 7.555 -9.112 1.00 18.02 190 THR A C 1
ATOM 1516 O O . THR A 1 190 ? 66.796 6.344 -9.352 1.00 18.40 190 THR A O 1
ATOM 1520 N N . THR A 1 191 ? 65.651 8.209 -8.797 1.00 16.51 191 THR A N 1
ATOM 1521 C CA . THR A 1 191 ? 64.369 7.525 -8.750 1.00 16.18 191 THR A CA 1
ATOM 1522 C C . THR A 1 191 ? 63.357 8.165 -9.685 1.00 15.70 191 THR A C 1
ATOM 1523 O O . THR A 1 191 ? 63.421 9.378 -9.950 1.00 16.17 191 THR A O 1
ATOM 1527 N N . ASP A 1 192 ? 62.432 7.354 -10.200 1.00 15.89 192 ASP A N 1
ATOM 1528 C CA . ASP A 1 192 ? 61.323 7.821 -11.024 1.00 16.63 192 ASP A CA 1
ATOM 1529 C C . ASP A 1 192 ? 60.047 8.061 -10.170 1.00 16.32 192 ASP A C 1
ATOM 1530 O O . ASP A 1 192 ? 59.026 8.470 -10.694 1.00 16.72 192 ASP A O 1
ATOM 1535 N N . ARG A 1 193 ? 60.113 7.772 -8.852 1.00 16.15 193 ARG A N 1
ATOM 1536 C CA . ARG A 1 193 ? 58.972 7.965 -7.960 1.00 16.15 193 ARG A CA 1
ATOM 1537 C C . ARG A 1 193 ? 58.725 9.418 -7.569 1.00 15.21 193 ARG A C 1
ATOM 1538 O O . ARG A 1 193 ? 57.663 9.724 -7.029 1.00 15.13 193 ARG A O 1
ATOM 1546 N N . VAL A 1 194 ? 59.677 10.299 -7.877 1.00 14.83 194 VAL A N 1
ATOM 1547 C CA . VAL A 1 194 ? 59.539 11.728 -7.662 1.00 14.72 194 VAL A CA 1
ATOM 1548 C C . VAL A 1 194 ? 60.062 12.402 -8.915 1.00 15.04 194 VAL A C 1
ATOM 1549 O O . VAL A 1 194 ? 61.145 12.056 -9.391 1.00 15.73 194 VAL A O 1
ATOM 1553 N N . MET A 1 195 ? 59.297 13.334 -9.463 1.00 14.18 195 MET A N 1
ATOM 1554 C CA . MET A 1 195 ? 59.789 14.154 -10.560 1.00 14.19 195 MET A CA 1
ATOM 1555 C C . MET A 1 195 ? 60.039 15.538 -9.940 1.00 13.57 195 MET A C 1
ATOM 1556 O O . MET A 1 195 ? 59.121 16.076 -9.309 1.00 14.57 195 MET A O 1
ATOM 1561 N N . THR A 1 196 ? 61.231 16.105 -10.122 1.00 12.56 196 THR A N 1
ATOM 1562 C CA . THR A 1 196 ? 61.536 17.432 -9.580 1.00 13.31 196 THR A CA 1
ATOM 1563 C C . THR A 1 196 ? 61.604 18.421 -10.725 1.00 13.37 196 THR A C 1
ATOM 1564 O O . THR A 1 196 ? 62.264 18.151 -11.738 1.00 14.34 196 THR A O 1
ATOM 1568 N N . VAL A 1 197 ? 60.902 19.554 -10.606 1.00 12.70 197 VAL A N 1
ATOM 1569 C CA . VAL A 1 197 ? 60.859 20.559 -11.672 1.00 12.14 197 VAL A CA 1
ATOM 1570 C C . VAL A 1 197 ? 61.227 21.902 -11.043 1.00 12.26 197 VAL A C 1
ATOM 1571 O O . VAL A 1 197 ? 60.471 22.405 -10.194 1.00 13.28 197 VAL A O 1
ATOM 1575 N N . SER A 1 198 ? 62.367 22.476 -11.420 1.00 11.79 198 SER A N 1
ATOM 1576 C CA . SER A 1 198 ? 62.823 23.728 -10.823 1.00 11.96 198 SER A CA 1
ATOM 1577 C C . SER A 1 198 ? 62.998 24.817 -11.882 1.00 12.03 198 SER A C 1
ATOM 1578 O O . SER A 1 198 ? 63.583 24.555 -12.944 1.00 12.61 198 SER A O 1
ATOM 1581 N N . PHE A 1 199 ? 62.445 26.012 -11.614 1.00 11.99 199 PHE A N 1
ATOM 1582 C CA . PHE A 1 199 ? 62.559 27.197 -12.462 1.00 12.13 199 PHE A CA 1
ATOM 1583 C C . PHE A 1 199 ? 63.432 28.135 -11.642 1.00 12.27 199 PHE A C 1
ATOM 1584 O O . PHE A 1 199 ? 63.028 28.507 -10.534 1.00 12.22 199 PHE A O 1
ATOM 1592 N N . HIS A 1 200 ? 64.602 28.529 -12.148 1.00 11.95 200 HIS A N 1
ATOM 1593 C CA . HIS A 1 200 ? 65.508 29.308 -11.319 1.00 12.22 200 HIS A CA 1
ATOM 1594 C C . HIS A 1 200 ? 66.491 30.120 -12.104 1.00 12.45 200 HIS A C 1
ATOM 1595 O O . HIS A 1 200 ? 66.772 29.815 -13.272 1.00 13.22 200 HIS A O 1
ATOM 1602 N N . LYS A 1 201 ? 67.072 31.124 -11.451 1.00 12.68 201 LYS A N 1
ATOM 1603 C CA . LYS A 1 201 ? 68.150 31.894 -12.042 1.00 13.11 201 LYS A CA 1
ATOM 1604 C C . LYS A 1 201 ? 69.368 30.958 -12.131 1.00 13.33 201 LYS A C 1
ATOM 1605 O O . LYS A 1 201 ? 69.692 30.228 -11.190 1.00 12.95 201 LYS A O 1
ATOM 1611 N N . TYR A 1 202 ? 70.014 30.938 -13.301 1.00 13.15 202 TYR A N 1
ATOM 1612 C CA . TYR A 1 202 ? 71.173 30.088 -13.527 1.00 13.66 202 TYR A CA 1
ATOM 1613 C C . TYR A 1 202 ? 72.250 30.907 -14.216 1.00 14.67 202 TYR A C 1
ATOM 1614 O O . TYR A 1 202 ? 71.974 31.582 -15.213 1.00 14.93 202 TYR A O 1
ATOM 1623 N N . GLY A 1 203 ? 73.445 30.876 -13.641 1.00 15.43 203 GLY A N 1
ATOM 1624 C CA . GLY A 1 203 ? 74.601 31.590 -14.182 1.00 17.51 203 GLY A CA 1
ATOM 1625 C C . GLY A 1 203 ? 75.218 32.509 -13.154 1.00 19.68 203 GLY A C 1
ATOM 1626 O O . GLY A 1 203 ? 74.600 33.509 -12.795 1.00 21.66 203 GLY A O 1
ATOM 1627 N N . GLU A 1 204 ? 76.399 32.164 -12.612 1.00 21.64 204 GLU A N 1
ATOM 1628 C CA . GLU A 1 204 ? 77.075 32.983 -11.567 1.00 22.88 204 GLU A CA 1
ATOM 1629 C C . GLU A 1 204 ? 76.099 33.270 -10.414 1.00 22.80 204 GLU A C 1
ATOM 1630 O O . GLU A 1 204 ? 75.881 34.430 -10.043 1.00 24.55 204 GLU A O 1
ATOM 1632 N N . TYR A 1 205 ? 75.412 32.202 -9.961 1.00 21.00 205 TYR A N 1
ATOM 1633 C CA . TYR A 1 205 ? 74.387 32.389 -8.956 1.00 19.04 205 TYR A CA 1
ATOM 1634 C C . TYR A 1 205 ? 74.266 31.180 -8.075 1.00 17.95 205 TYR A C 1
ATOM 1635 O O . TYR A 1 205 ? 74.393 30.060 -8.533 1.00 18.95 205 TYR A O 1
ATOM 1644 N N . PHE A 1 206 ? 73.982 31.411 -6.802 1.00 15.72 206 PHE A N 1
ATOM 1645 C CA . PHE A 1 206 ? 73.831 30.351 -5.820 1.00 14.20 206 PHE A CA 1
ATOM 1646 C C . PHE A 1 206 ? 72.646 29.444 -6.190 1.00 13.50 206 PHE A C 1
ATOM 1647 O O . PHE A 1 206 ? 71.604 29.957 -6.614 1.00 13.31 206 PHE A O 1
ATOM 1655 N N . PRO A 1 207 ? 72.751 28.115 -6.049 1.00 13.58 207 PRO A N 1
ATOM 1656 C CA . PRO A 1 207 ? 73.894 27.344 -5.547 1.00 15.25 207 PRO A CA 1
ATOM 1657 C C . PRO A 1 207 ? 74.842 26.834 -6.640 1.00 16.47 207 PRO A C 1
ATOM 1658 O O . PRO A 1 207 ? 75.782 26.124 -6.309 1.00 18.41 207 PRO A O 1
ATOM 1662 N N . GLY A 1 208 ? 74.614 27.213 -7.904 1.00 15.88 208 GLY A N 1
ATOM 1663 C CA . GLY A 1 208 ? 75.493 26.840 -9.018 1.00 16.57 208 GLY A CA 1
ATOM 1664 C C . GLY A 1 208 ? 75.061 25.655 -9.836 1.00 17.23 208 GLY A C 1
ATOM 1665 O O . GLY A 1 208 ? 75.673 25.365 -10.865 1.00 18.36 208 GLY A O 1
ATOM 1666 N N . THR A 1 209 ? 74.025 24.975 -9.412 1.00 15.88 209 THR A N 1
ATOM 1667 C CA . THR A 1 209 ? 73.490 23.799 -10.083 1.00 15.57 209 THR A CA 1
ATOM 1668 C C . THR A 1 209 ? 72.178 24.142 -10.822 1.00 14.86 209 THR A C 1
ATOM 1669 O O . THR A 1 209 ? 71.717 25.277 -10.775 1.00 15.20 209 THR A O 1
ATOM 1673 N N . GLY A 1 210 ? 71.607 23.161 -11.507 1.00 15.37 210 GLY A N 1
ATOM 1674 C CA . GLY A 1 210 ? 70.365 23.362 -12.220 1.00 15.38 210 GLY A CA 1
ATOM 1675 C C . GLY A 1 210 ? 70.519 23.708 -13.687 1.00 14.83 210 GLY A C 1
ATOM 1676 O O . GLY A 1 210 ? 69.718 24.450 -14.247 1.00 15.02 210 GLY A O 1
ATOM 1677 N N . ASP A 1 211 ? 71.541 23.129 -14.333 1.00 15.24 211 ASP A N 1
ATOM 1678 C CA . ASP A 1 211 ? 71.720 23.322 -15.769 1.00 15.21 211 ASP A CA 1
ATOM 1679 C C . ASP A 1 211 ? 70.580 22.580 -16.463 1.00 14.78 211 ASP A C 1
ATOM 1680 O O . ASP A 1 211 ? 70.086 21.551 -15.967 1.00 14.74 211 ASP A O 1
ATOM 1685 N N . LEU A 1 212 ? 70.187 23.084 -17.621 1.00 15.81 212 LEU A N 1
ATOM 1686 C CA . LEU A 1 212 ? 69.204 22.487 -18.508 1.00 16.76 212 LEU A CA 1
ATOM 1687 C C . LEU A 1 212 ? 69.526 20.967 -18.770 1.00 15.28 212 LEU A C 1
ATOM 1688 O O . LEU A 1 212 ? 68.631 20.120 -18.908 1.00 15.42 212 LEU A O 1
ATOM 1693 N N . ARG A 1 213 ? 70.805 20.652 -18.823 1.00 14.21 213 ARG A N 1
ATOM 1694 C CA . ARG A 1 213 ? 71.280 19.301 -19.115 1.00 14.96 213 ARG A CA 1
ATOM 1695 C C . ARG A 1 213 ? 71.323 18.358 -17.903 1.00 15.99 213 ARG A C 1
ATOM 1696 O O . ARG A 1 213 ? 71.665 17.196 -18.059 1.00 16.40 213 ARG A O 1
ATOM 1704 N N . ASP A 1 214 ? 70.939 18.829 -16.700 1.00 15.59 214 ASP A N 1
ATOM 1705 C CA . ASP A 1 214 ? 70.864 17.962 -15.525 1.00 15.48 214 ASP A CA 1
ATOM 1706 C C . ASP A 1 214 ? 69.444 17.409 -15.564 1.00 15.87 214 ASP A C 1
ATOM 1707 O O . ASP A 1 214 ? 68.459 18.108 -15.266 1.00 16.58 214 ASP A O 1
ATOM 1712 N N . ILE A 1 215 ? 69.323 16.153 -16.008 1.00 15.24 215 ILE A N 1
ATOM 1713 C CA . ILE A 1 215 ? 68.027 15.534 -16.207 1.00 15.44 215 ILE A CA 1
ATOM 1714 C C . ILE A 1 215 ? 67.787 14.260 -15.393 1.00 14.92 215 ILE A C 1
ATOM 1715 O O . ILE A 1 215 ? 66.783 13.601 -15.617 1.00 15.33 215 ILE A O 1
ATOM 1720 N N . GLY A 1 216 ? 68.665 13.952 -14.454 1.00 15.15 216 GLY A N 1
ATOM 1721 C CA . GLY A 1 216 ? 68.519 12.735 -13.664 1.00 16.01 216 GLY A CA 1
ATOM 1722 C C . GLY A 1 216 ? 69.500 11.666 -14.088 1.00 17.03 216 GLY A C 1
ATOM 1723 O O . GLY A 1 216 ? 70.186 11.809 -15.103 1.00 18.26 216 GLY A O 1
ATOM 1724 N N . ALA A 1 217 ? 69.542 10.573 -13.342 1.00 17.06 217 ALA A N 1
ATOM 1725 C CA . ALA A 1 217 ? 70.459 9.467 -13.651 1.00 18.37 217 ALA A CA 1
ATOM 1726 C C . ALA A 1 217 ? 69.826 8.127 -13.278 1.00 18.72 217 ALA A C 1
ATOM 1727 O O . ALA A 1 217 ? 68.947 8.053 -12.415 1.00 18.65 217 ALA A O 1
ATOM 1729 N N . GLY A 1 218 ? 70.248 7.064 -13.967 1.00 19.46 218 GLY A N 1
ATOM 1730 C CA . GLY A 1 218 ? 69.715 5.721 -13.733 1.00 19.82 218 GLY A CA 1
ATOM 1731 C C . GLY A 1 218 ? 68.219 5.664 -13.952 1.00 19.69 218 GLY A C 1
ATOM 1732 O O . GLY A 1 218 ? 67.723 6.223 -14.937 1.00 19.64 218 GLY A O 1
ATOM 1733 N N . LYS A 1 219 ? 67.469 5.060 -13.009 1.00 19.29 219 LYS A N 1
ATOM 1734 C CA . LYS A 1 219 ? 66.014 5.025 -13.113 1.00 20.02 219 LYS A CA 1
ATOM 1735 C C . LYS A 1 219 ? 65.394 6.453 -13.090 1.00 18.87 219 LYS A C 1
ATOM 1736 O O . LYS A 1 219 ? 64.285 6.643 -13.566 1.00 20.25 219 LYS A O 1
ATOM 1742 N N . GLY A 1 220 ? 66.125 7.421 -12.556 1.00 17.99 220 GLY A N 1
ATOM 1743 C CA . GLY A 1 220 ? 65.665 8.804 -12.504 1.00 17.64 220 GLY A CA 1
ATOM 1744 C C . GLY A 1 220 ? 65.964 9.613 -13.754 1.00 17.12 220 GLY A C 1
ATOM 1745 O O . GLY A 1 220 ? 65.651 10.808 -13.790 1.00 16.37 220 GLY A O 1
ATOM 1746 N N . LYS A 1 221 ? 66.553 9.003 -14.819 1.00 16.42 221 LYS A N 1
ATOM 1747 C CA . LYS A 1 221 ? 66.839 9.772 -16.038 1.00 16.56 221 LYS A CA 1
ATOM 1748 C C . LYS A 1 221 ? 65.525 10.231 -16.663 1.00 15.89 221 LYS A C 1
ATOM 1749 O O . LYS A 1 221 ? 64.612 9.432 -16.858 1.00 16.67 221 LYS A O 1
ATOM 1755 N N . TYR A 1 222 ? 65.419 11.549 -16.901 1.00 14.97 222 TYR A N 1
ATOM 1756 C CA . TYR A 1 222 ? 64.254 12.269 -17.412 1.00 15.75 222 TYR A CA 1
ATOM 1757 C C . TYR A 1 222 ? 63.269 12.647 -16.303 1.00 15.40 222 TYR A C 1
ATOM 1758 O O . TYR A 1 222 ? 62.230 13.206 -16.601 1.00 15.88 222 TYR A O 1
ATOM 1767 N N . TYR A 1 223 ? 63.591 12.348 -15.033 1.00 14.88 223 TYR A N 1
ATOM 1768 C CA . TYR A 1 223 ? 62.696 12.690 -13.924 1.00 14.98 223 TYR A CA 1
ATOM 1769 C C . TYR A 1 223 ? 63.180 13.912 -13.125 1.00 14.63 223 TYR A C 1
ATOM 1770 O O . TYR A 1 223 ? 62.631 14.197 -12.056 1.00 14.95 223 TYR A O 1
ATOM 1779 N N . ALA A 1 224 ? 64.180 14.635 -13.621 1.00 14.57 224 ALA A N 1
ATOM 1780 C CA . ALA A 1 224 ? 64.642 15.895 -13.043 1.00 15.02 224 ALA A CA 1
ATOM 1781 C C . ALA A 1 224 ? 64.567 16.880 -14.218 1.00 15.13 224 ALA A C 1
ATOM 1782 O O . ALA A 1 224 ? 65.059 16.589 -15.331 1.00 15.86 224 ALA A O 1
ATOM 1784 N N . VAL A 1 225 ? 63.880 18.007 -14.017 1.00 14.48 225 VAL A N 1
ATOM 1785 C CA . VAL A 1 225 ? 63.663 19.040 -15.026 1.00 13.98 225 VAL A CA 1
ATOM 1786 C C . VAL A 1 225 ? 64.143 20.370 -14.465 1.00 13.89 225 VAL A C 1
ATOM 1787 O O . VAL A 1 225 ? 63.784 20.744 -13.338 1.00 14.21 225 VAL A O 1
ATOM 1791 N N . ASN A 1 226 ? 64.981 21.069 -15.219 1.00 13.27 226 ASN A N 1
ATOM 1792 C CA . ASN A 1 226 ? 65.540 22.353 -14.827 1.00 12.60 226 ASN A CA 1
ATOM 1793 C C . ASN A 1 226 ? 65.313 23.385 -15.920 1.00 12.77 226 ASN A C 1
ATOM 1794 O O . ASN A 1 226 ? 65.672 23.145 -17.083 1.00 13.24 226 ASN A O 1
ATOM 1799 N N . PHE A 1 227 ? 64.724 24.521 -15.563 1.00 12.49 227 PHE A N 1
ATOM 1800 C CA . PHE A 1 227 ? 64.497 25.628 -16.487 1.00 12.81 227 PHE A CA 1
ATOM 1801 C C . PHE A 1 227 ? 65.399 26.781 -16.040 1.00 13.03 227 PHE A C 1
ATOM 1802 O O . PHE A 1 227 ? 65.039 27.567 -15.144 1.00 12.84 227 PHE A O 1
ATOM 1810 N N . PRO A 1 228 ? 66.590 26.878 -16.625 1.00 12.71 228 PRO A N 1
ATOM 1811 C CA . PRO A 1 228 ? 67.518 27.962 -16.254 1.00 12.61 228 PRO A CA 1
ATOM 1812 C C . PRO A 1 228 ? 67.088 29.301 -16.830 1.00 12.29 228 PRO A C 1
ATOM 1813 O O . PRO A 1 228 ? 66.758 29.394 -18.020 1.00 12.01 228 PRO A O 1
ATOM 1817 N N . MET A 1 229 ? 67.117 30.356 -15.996 1.00 12.35 229 MET A N 1
ATOM 1818 C CA . MET A 1 229 ? 66.697 31.685 -16.366 1.00 12.44 229 MET A CA 1
ATOM 1819 C C . MET A 1 229 ? 67.770 32.727 -16.082 1.00 13.27 229 MET A C 1
ATOM 1820 O O . MET A 1 229 ? 68.647 32.553 -15.255 1.00 13.80 229 MET A O 1
ATOM 1825 N N . ARG A 1 230 ? 67.646 33.852 -16.782 1.00 12.94 230 ARG A N 1
ATOM 1826 C CA . ARG A 1 230 ? 68.522 35.006 -16.615 1.00 13.71 230 ARG A CA 1
ATOM 1827 C C . ARG A 1 230 ? 67.837 36.059 -15.738 1.00 13.93 230 ARG A C 1
ATOM 1828 O O . ARG A 1 230 ? 66.664 35.915 -15.372 1.00 13.76 230 ARG A O 1
ATOM 1836 N N . ASP A 1 231 ? 68.562 37.148 -15.429 1.00 14.04 231 ASP A N 1
ATOM 1837 C CA . ASP A 1 231 ? 67.981 38.222 -14.634 1.00 14.62 231 ASP A CA 1
ATOM 1838 C C . ASP A 1 231 ? 66.769 38.837 -15.275 1.00 14.91 231 ASP A C 1
ATOM 1839 O O . ASP A 1 231 ? 66.632 38.866 -16.500 1.00 15.16 231 ASP A O 1
ATOM 1844 N N . GLY A 1 232 ? 65.896 39.358 -14.431 1.00 15.36 232 GLY A N 1
ATOM 1845 C CA . GLY A 1 232 ? 64.790 40.172 -14.859 1.00 15.83 232 GLY A CA 1
ATOM 1846 C C . GLY A 1 232 ? 63.564 39.535 -15.409 1.00 15.05 232 GLY A C 1
ATOM 1847 O O . GLY A 1 232 ? 62.741 40.239 -16.003 1.00 15.91 232 GLY A O 1
ATOM 1848 N N . ILE A 1 233 ? 63.385 38.213 -15.189 1.00 15.13 233 ILE A N 1
ATOM 1849 C CA . ILE A 1 233 ? 62.184 37.577 -15.707 1.00 15.76 233 ILE A CA 1
ATOM 1850 C C . ILE A 1 233 ? 60.909 38.243 -15.166 1.00 15.64 233 ILE A C 1
ATOM 1851 O O . ILE A 1 233 ? 60.866 38.637 -13.996 1.00 15.49 233 ILE A O 1
ATOM 1856 N N . ASP A 1 234 ? 59.955 38.450 -16.024 1.00 14.83 234 ASP A N 1
ATOM 1857 C CA . ASP A 1 234 ? 58.715 39.122 -15.669 1.00 15.37 234 ASP A CA 1
ATOM 1858 C C . ASP A 1 234 ? 57.506 38.206 -15.763 1.00 15.22 234 ASP A C 1
ATOM 1859 O O . ASP A 1 234 ? 57.635 37.051 -16.191 1.00 15.30 234 ASP A O 1
ATOM 1864 N N . ASP A 1 235 ? 56.322 38.691 -15.384 1.00 15.17 235 ASP A N 1
ATOM 1865 C CA . ASP A 1 235 ? 55.108 37.896 -15.422 1.00 16.20 235 ASP A CA 1
ATOM 1866 C C . ASP A 1 235 ? 54.840 37.334 -16.817 1.00 17.84 235 ASP A C 1
ATOM 1867 O O . ASP A 1 235 ? 54.402 36.192 -16.939 1.00 18.32 235 ASP A O 1
ATOM 1872 N N . GLU A 1 236 ? 55.148 38.121 -17.856 1.00 18.70 236 GLU A N 1
ATOM 1873 C CA . GLU A 1 236 ? 54.924 37.710 -19.240 1.00 20.26 236 GLU A CA 1
ATOM 1874 C C . GLU A 1 236 ? 55.794 36.544 -19.625 1.00 20.56 236 GLU A C 1
ATOM 1875 O O . GLU A 1 236 ? 55.290 35.586 -20.212 1.00 21.95 236 GLU A O 1
ATOM 1881 N N . SER A 1 237 ? 57.075 36.606 -19.320 1.00 20.43 237 SER A N 1
ATOM 1882 C CA . SER A 1 237 ? 58.004 35.529 -19.653 1.00 21.10 237 SER A CA 1
ATOM 1883 C C . SER A 1 237 ? 57.639 34.265 -18.886 1.00 19.67 237 SER A C 1
ATOM 1884 O O . SER A 1 237 ? 57.583 33.179 -19.473 1.00 19.79 237 SER A O 1
ATOM 1887 N N . TYR A 1 238 ? 57.347 34.394 -17.583 1.00 17.90 238 TYR A N 1
ATOM 1888 C CA . TYR A 1 238 ? 56.990 33.231 -16.773 1.00 17.09 238 TYR A CA 1
ATOM 1889 C C . TYR A 1 238 ? 55.699 32.589 -17.292 1.00 18.78 238 TYR A C 1
ATOM 1890 O O . TYR A 1 238 ? 55.601 31.359 -17.350 1.00 19.07 238 TYR A O 1
ATOM 1899 N N . GLY A 1 239 ? 54.760 33.425 -17.740 1.00 19.58 239 GLY A N 1
ATOM 1900 C CA . GLY A 1 239 ? 53.495 32.997 -18.330 1.00 20.98 239 GLY A CA 1
ATOM 1901 C C . GLY A 1 239 ? 53.658 32.293 -19.666 1.00 21.25 239 GLY A C 1
ATOM 1902 O O . GLY A 1 239 ? 52.820 31.457 -20.019 1.00 23.36 239 GLY A O 1
ATOM 1903 N N . GLN A 1 240 ? 54.719 32.598 -20.432 1.00 20.55 240 GLN A N 1
ATOM 1904 C CA . GLN A 1 240 ? 54.952 31.910 -21.715 1.00 20.06 240 GLN A CA 1
ATOM 1905 C C . GLN A 1 240 ? 55.233 30.413 -21.474 1.00 19.97 240 GLN A C 1
ATOM 1906 O O . GLN A 1 240 ? 54.961 29.588 -22.352 1.00 21.34 240 GLN A O 1
ATOM 1912 N N . ILE A 1 241 ? 55.827 30.063 -20.312 1.00 17.35 241 ILE A N 1
ATOM 1913 C CA . ILE A 1 241 ? 56.290 28.713 -20.117 1.00 16.16 241 ILE A CA 1
ATOM 1914 C C . ILE A 1 241 ? 55.737 27.912 -18.962 1.00 14.94 241 ILE A C 1
ATOM 1915 O O . ILE A 1 241 ? 55.816 26.690 -19.062 1.00 15.35 241 ILE A O 1
ATOM 1920 N N . PHE A 1 242 ? 55.238 28.525 -17.872 1.00 14.83 242 PHE A N 1
ATOM 1921 C CA . PHE A 1 242 ? 54.863 27.736 -16.702 1.00 14.28 242 PHE A CA 1
ATOM 1922 C C . PHE A 1 242 ? 53.707 26.775 -16.960 1.00 14.19 242 PHE A C 1
ATOM 1923 O O . PHE A 1 242 ? 53.889 25.569 -16.762 1.00 14.24 242 PHE A O 1
ATOM 1931 N N . LYS A 1 243 ? 52.550 27.269 -17.376 1.00 14.88 243 LYS A N 1
ATOM 1932 C CA . LYS A 1 243 ? 51.412 26.380 -17.647 1.00 15.36 243 LYS A CA 1
ATOM 1933 C C . LYS A 1 243 ? 51.740 25.339 -18.736 1.00 15.78 243 LYS A C 1
ATOM 1934 O O . LYS A 1 243 ? 51.501 24.164 -18.503 1.00 15.85 243 LYS A O 1
ATOM 1940 N N . PRO A 1 244 ? 52.332 25.695 -19.897 1.00 15.29 244 PRO A N 1
ATOM 1941 C CA . PRO A 1 244 ? 52.644 24.648 -20.888 1.00 15.73 244 PRO A CA 1
ATOM 1942 C C . PRO A 1 244 ? 53.565 23.564 -20.325 1.00 15.59 244 PRO A C 1
ATOM 1943 O O . PRO A 1 244 ? 53.309 22.383 -20.584 1.00 15.36 244 PRO A O 1
ATOM 1947 N N . ILE A 1 245 ? 54.601 23.926 -19.548 1.00 14.33 245 ILE A N 1
ATOM 1948 C CA . ILE A 1 245 ? 55.492 22.891 -18.998 1.00 14.70 245 ILE A CA 1
ATOM 1949 C C . ILE A 1 245 ? 54.796 22.048 -17.948 1.00 14.56 245 ILE A C 1
ATOM 1950 O O . ILE A 1 245 ? 54.883 20.821 -18.013 1.00 14.61 245 ILE A O 1
ATOM 1955 N N . ILE A 1 246 ? 54.097 22.670 -17.001 1.00 13.74 246 ILE A N 1
ATOM 1956 C CA . ILE A 1 246 ? 53.410 21.882 -15.969 1.00 13.61 246 ILE A CA 1
ATOM 1957 C C . ILE A 1 246 ? 52.322 20.994 -16.585 1.00 13.85 246 ILE A C 1
ATOM 1958 O O . ILE A 1 246 ? 52.173 19.855 -16.172 1.00 13.76 246 ILE A O 1
ATOM 1963 N N . SER A 1 247 ? 51.624 21.490 -17.603 1.00 14.43 247 SER A N 1
ATOM 1964 C CA . SER A 1 247 ? 50.594 20.683 -18.272 1.00 14.93 247 SER A CA 1
ATOM 1965 C C . SER A 1 247 ? 51.205 19.447 -18.920 1.00 15.06 247 SER A C 1
ATOM 1966 O O . SER A 1 247 ? 50.662 18.347 -18.788 1.00 15.83 247 SER A O 1
ATOM 1969 N N . LYS A 1 248 ? 52.350 19.624 -19.575 1.00 14.37 248 LYS A N 1
ATOM 1970 C CA . LYS A 1 248 ? 53.024 18.504 -20.223 1.00 15.06 248 LYS A CA 1
ATOM 1971 C C . LYS A 1 248 ? 53.540 17.505 -19.186 1.00 15.30 248 LYS A C 1
ATOM 1972 O O . LYS A 1 248 ? 53.405 16.292 -19.342 1.00 14.91 248 LYS A O 1
ATOM 1978 N N . VAL A 1 249 ? 54.108 18.020 -18.078 1.00 15.09 249 VAL A N 1
ATOM 1979 C CA . VAL A 1 249 ? 54.579 17.158 -17.002 1.00 14.82 249 VAL A CA 1
ATOM 1980 C C . VAL A 1 249 ? 53.400 16.375 -16.404 1.00 15.22 249 VAL A C 1
ATOM 1981 O O . VAL A 1 249 ? 53.530 15.179 -16.175 1.00 16.48 249 VAL A O 1
ATOM 1985 N N . MET A 1 250 ? 52.259 17.021 -16.154 1.00 15.03 250 MET A N 1
ATOM 1986 C CA . MET A 1 250 ? 51.090 16.330 -15.599 1.00 15.98 250 MET A CA 1
ATOM 1987 C C . MET A 1 250 ? 50.618 15.215 -16.549 1.00 17.47 250 MET A C 1
ATOM 1988 O O . MET A 1 250 ? 50.330 14.102 -16.102 1.00 17.93 250 MET A O 1
ATOM 1993 N N . GLU A 1 251 ? 50.577 15.526 -17.850 1.00 17.52 251 GLU A N 1
ATOM 1994 C CA . GLU A 1 251 ? 50.143 14.581 -18.885 1.00 18.13 251 GLU A CA 1
ATOM 1995 C C . GLU A 1 251 ? 51.054 13.357 -18.939 1.00 18.50 251 GLU A C 1
ATOM 1996 O O . GLU A 1 251 ? 50.561 12.220 -18.995 1.00 19.48 251 GLU A O 1
ATOM 2002 N N . MET A 1 252 ? 52.375 13.575 -18.963 1.00 17.68 252 MET A N 1
ATOM 2003 C CA . MET A 1 252 ? 53.326 12.482 -19.084 1.00 17.85 252 MET A CA 1
ATOM 2004 C C . MET A 1 252 ? 53.582 11.712 -17.803 1.00 18.25 252 MET A C 1
ATOM 2005 O O . MET A 1 252 ? 53.712 10.490 -17.823 1.00 19.46 252 MET A O 1
ATOM 2010 N N . TYR A 1 253 ? 53.712 12.425 -16.677 1.00 17.15 253 TYR A N 1
ATOM 2011 C CA . TYR A 1 253 ? 54.073 11.813 -15.415 1.00 17.15 253 TYR A CA 1
ATOM 2012 C C . TYR A 1 253 ? 52.892 11.311 -14.612 1.00 17.30 253 TYR A C 1
ATOM 2013 O O . TYR A 1 253 ? 53.034 10.346 -13.861 1.00 18.06 253 TYR A O 1
ATOM 2022 N N . GLN A 1 254 ? 51.731 11.951 -14.746 1.00 17.19 254 GLN A N 1
ATOM 2023 C CA . GLN A 1 254 ? 50.513 11.532 -14.032 1.00 17.93 254 GLN A CA 1
ATOM 2024 C C . GLN A 1 254 ? 50.727 11.323 -12.530 1.00 18.41 254 GLN A C 1
ATOM 2025 O O . GLN A 1 254 ? 50.525 10.229 -12.008 1.00 18.94 254 GLN A O 1
ATOM 2031 N N . PRO A 1 255 ? 51.223 12.353 -11.819 1.00 17.05 255 PRO A N 1
ATOM 2032 C CA . PRO A 1 255 ? 51.459 12.181 -10.378 1.00 16.34 255 PRO A CA 1
ATOM 2033 C C . PRO A 1 255 ? 50.160 12.070 -9.603 1.00 16.08 255 PRO A C 1
ATOM 2034 O O . PRO A 1 255 ? 49.113 12.525 -10.069 1.00 16.64 255 PRO A O 1
ATOM 2038 N N . SER A 1 256 ? 50.220 11.476 -8.409 1.00 15.33 256 SER A N 1
ATOM 2039 C CA . SER A 1 256 ? 49.011 11.412 -7.573 1.00 15.84 256 SER A CA 1
ATOM 2040 C C . SER A 1 256 ? 49.045 12.405 -6.399 1.00 16.26 256 SER A C 1
ATOM 2041 O O . SER A 1 256 ? 48.056 12.545 -5.691 1.00 17.27 256 SER A O 1
ATOM 2044 N N . ALA A 1 257 ? 50.176 13.109 -6.212 1.00 15.78 257 ALA A N 1
ATOM 2045 C CA . ALA A 1 257 ? 50.329 14.144 -5.194 1.00 15.18 257 ALA A CA 1
ATOM 2046 C C . ALA A 1 257 ? 51.372 15.121 -5.724 1.00 14.83 257 ALA A C 1
ATOM 2047 O O . ALA A 1 257 ? 52.273 14.748 -6.510 1.00 14.49 257 ALA A O 1
ATOM 2049 N N . VAL A 1 258 ? 51.245 16.379 -5.267 1.00 14.47 258 VAL A N 1
ATOM 2050 C CA . VAL A 1 258 ? 52.134 17.458 -5.710 1.00 13.96 258 VAL A CA 1
ATOM 2051 C C . VAL A 1 258 ? 52.619 18.271 -4.524 1.00 13.35 258 VAL A C 1
ATOM 2052 O O . VAL A 1 258 ? 51.856 18.513 -3.569 1.00 13.96 258 VAL A O 1
ATOM 2056 N N . VAL A 1 259 ? 53.893 18.670 -4.573 1.00 12.87 259 VAL A N 1
ATOM 2057 C CA . VAL A 1 259 ? 54.499 19.555 -3.586 1.00 12.72 259 VAL A CA 1
ATOM 2058 C C . VAL A 1 259 ? 54.955 20.781 -4.366 1.00 13.10 259 VAL A C 1
ATOM 2059 O O . VAL A 1 259 ? 55.727 20.647 -5.324 1.00 13.28 259 VAL A O 1
ATOM 2063 N N . LEU A 1 260 ? 54.487 21.972 -3.972 1.00 12.28 260 LEU A N 1
ATOM 2064 C CA . LEU A 1 260 ? 54.845 23.219 -4.637 1.00 12.09 260 LEU A CA 1
ATOM 2065 C C . LEU A 1 260 ? 55.578 24.133 -3.658 1.00 11.94 260 LEU A C 1
ATOM 2066 O O . LEU A 1 260 ? 54.978 24.586 -2.661 1.00 12.22 260 LEU A O 1
ATOM 2071 N N . GLN A 1 261 ? 56.846 24.382 -3.935 1.00 11.70 261 GLN A N 1
ATOM 2072 C CA . GLN A 1 261 ? 57.686 25.286 -3.157 1.00 11.05 261 GLN A CA 1
ATOM 2073 C C . GLN A 1 261 ? 57.480 26.686 -3.776 1.00 11.67 261 GLN A C 1
ATOM 2074 O O . GLN A 1 261 ? 57.718 26.886 -4.978 1.00 12.11 261 GLN A O 1
ATOM 2080 N N . CYS A 1 262 ? 56.998 27.645 -2.948 1.00 11.11 262 CYS A N 1
ATOM 2081 C CA . CYS A 1 262 ? 56.602 28.985 -3.356 1.00 11.60 262 CYS A CA 1
ATOM 2082 C C . CYS A 1 262 ? 57.554 30.043 -2.884 1.00 11.58 262 CYS A C 1
ATOM 2083 O O . CYS A 1 262 ? 57.113 31.135 -2.506 1.00 12.01 262 CYS A O 1
ATOM 2086 N N . GLY A 1 263 ? 58.853 29.785 -2.939 1.00 11.40 263 GLY A N 1
ATOM 2087 C CA . GLY A 1 263 ? 59.855 30.768 -2.506 1.00 11.83 263 GLY A CA 1
ATOM 2088 C C . GLY A 1 263 ? 59.616 32.125 -3.145 1.00 11.26 263 GLY A C 1
ATOM 2089 O O . GLY A 1 263 ? 59.423 32.217 -4.361 1.00 11.68 263 GLY A O 1
ATOM 2090 N N . ALA A 1 264 ? 59.533 33.158 -2.304 1.00 11.66 264 ALA A N 1
ATOM 2091 C CA . ALA A 1 264 ? 59.186 34.511 -2.709 1.00 11.98 264 ALA A C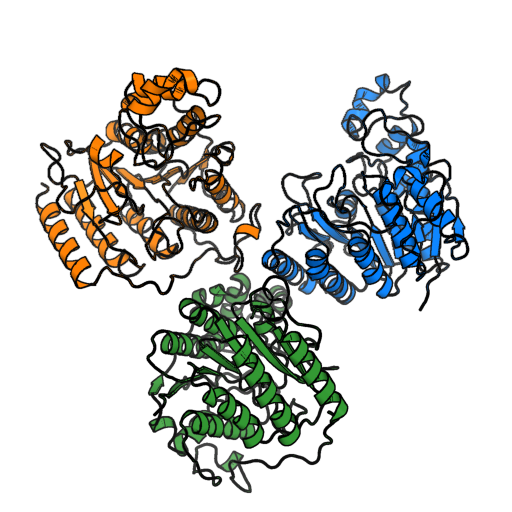A 1
ATOM 2092 C C . ALA A 1 264 ? 60.376 35.374 -3.083 1.00 11.92 264 ALA A C 1
ATOM 2093 O O . ALA A 1 264 ? 60.205 36.576 -3.365 1.00 12.03 264 ALA A O 1
ATOM 2095 N N . ASP A 1 265 ? 61.573 34.783 -3.153 1.00 11.87 265 ASP A N 1
ATOM 2096 C CA . ASP A 1 265 ? 62.757 35.520 -3.604 1.00 11.82 265 ASP A CA 1
ATOM 2097 C C . ASP A 1 265 ? 62.790 35.693 -5.135 1.00 12.21 265 ASP A C 1
ATOM 2098 O O . ASP A 1 265 ? 63.707 36.324 -5.644 1.00 12.32 265 ASP A O 1
ATOM 2103 N N . SER A 1 266 ? 61.796 35.150 -5.845 1.00 11.50 266 SER A N 1
ATOM 2104 C CA . SER A 1 266 ? 61.617 35.331 -7.278 1.00 11.40 266 SER A CA 1
ATOM 2105 C C . SER A 1 266 ? 60.743 36.593 -7.555 1.00 12.28 266 SER A C 1
ATOM 2106 O O . SER A 1 266 ? 60.476 36.886 -8.715 1.00 12.83 266 SER A O 1
ATOM 2109 N N . LEU A 1 267 ? 60.312 37.341 -6.507 1.00 11.79 267 LEU A N 1
ATOM 2110 C CA . LEU A 1 267 ? 59.561 38.556 -6.705 1.00 12.10 267 LEU A CA 1
ATOM 2111 C C . LEU A 1 267 ? 60.451 39.744 -7.016 1.00 12.27 267 LEU A C 1
ATOM 2112 O O . LEU A 1 267 ? 61.582 39.875 -6.531 1.00 13.06 267 LEU A O 1
ATOM 2117 N N . SER A 1 268 ? 59.868 40.668 -7.779 1.00 12.79 268 SER A N 1
ATOM 2118 C CA . SER A 1 268 ? 60.453 41.980 -8.039 1.00 14.28 268 SER A CA 1
ATOM 2119 C C . SER A 1 268 ? 60.809 42.679 -6.696 1.00 14.52 268 SER A C 1
ATOM 2120 O O . SER A 1 268 ? 60.055 42.587 -5.714 1.00 14.83 268 SER A O 1
ATOM 2123 N N . GLY A 1 269 ? 61.957 43.310 -6.664 1.00 14.18 269 GLY A N 1
ATOM 2124 C CA . GLY A 1 269 ? 62.383 44.052 -5.490 1.00 15.07 269 GLY A CA 1
ATOM 2125 C C . GLY A 1 269 ? 62.952 43.227 -4.359 1.00 14.75 269 GLY A C 1
ATOM 2126 O O . GLY A 1 269 ? 63.196 43.772 -3.284 1.00 15.40 269 GLY A O 1
ATOM 2127 N N . ASP A 1 270 ? 63.194 41.926 -4.562 1.00 14.54 270 ASP A N 1
ATOM 2128 C CA . ASP A 1 270 ? 63.778 41.102 -3.510 1.00 14.18 270 ASP A CA 1
ATOM 2129 C C . ASP A 1 270 ? 65.197 41.562 -3.192 1.00 15.46 270 ASP A C 1
ATOM 2130 O O . ASP A 1 270 ? 65.970 41.843 -4.117 1.00 16.50 270 ASP A O 1
ATOM 2135 N N . ARG A 1 271 ? 65.576 41.590 -1.902 1.00 14.88 271 ARG A N 1
ATOM 2136 C CA . ARG A 1 271 ? 66.928 42.019 -1.533 1.00 16.14 271 ARG A CA 1
ATOM 2137 C C . ARG A 1 271 ? 68.040 41.159 -2.091 1.00 17.09 271 ARG A C 1
ATOM 2138 O O . ARG A 1 271 ? 69.120 41.680 -2.371 1.00 17.87 271 ARG A O 1
ATOM 2146 N N . LEU A 1 272 ? 67.816 39.860 -2.244 1.00 16.27 272 LEU A N 1
ATOM 2147 C CA A LEU A 1 272 ? 68.844 38.961 -2.774 0.50 16.50 272 LEU A CA 1
ATOM 2148 C CA B LEU A 1 272 ? 68.837 38.947 -2.755 0.50 16.56 272 LEU A CA 1
ATOM 2149 C C . LEU A 1 272 ? 68.610 38.539 -4.212 1.00 17.66 272 LEU A C 1
ATOM 2150 O O . LEU A 1 272 ? 69.571 38.272 -4.935 1.00 19.91 272 LEU A O 1
ATOM 2159 N N . GLY A 1 273 ? 67.361 38.455 -4.614 1.00 16.30 273 GLY A N 1
ATOM 2160 C CA . GLY A 1 273 ? 66.993 38.030 -5.954 1.00 16.33 273 GLY A CA 1
ATOM 2161 C C . GLY A 1 273 ? 67.161 39.063 -7.041 1.00 17.08 273 GLY A C 1
ATOM 2162 O O . GLY A 1 273 ? 67.352 40.246 -6.777 1.00 20.00 273 GLY A O 1
ATOM 2163 N N . CYS A 1 274 ? 67.032 38.616 -8.278 1.00 15.76 274 CYS A N 1
ATOM 2164 C CA . CYS A 1 274 ? 67.203 39.444 -9.456 1.00 16.25 274 CYS A CA 1
ATOM 2165 C C . CYS A 1 274 ? 66.087 39.197 -10.479 1.00 15.88 274 CYS A C 1
ATOM 2166 O O . CYS A 1 274 ? 66.310 39.429 -11.665 1.00 16.27 274 CYS A O 1
ATOM 2171 N N . PHE A 1 275 ? 64.903 38.737 -10.049 1.00 14.05 275 PHE A N 1
ATOM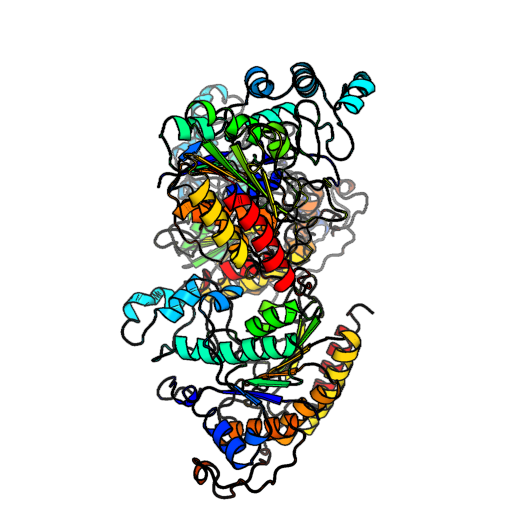 2172 C CA . PHE A 1 275 ? 63.776 38.537 -10.923 1.00 13.80 275 PHE A CA 1
ATOM 2173 C C . PHE A 1 275 ? 62.816 39.718 -10.783 1.00 14.57 275 PHE A C 1
ATOM 2174 O O . PHE A 1 275 ? 63.010 40.577 -9.913 1.00 14.93 275 PHE A O 1
ATOM 2182 N N . ASN A 1 276 ? 61.783 39.752 -11.611 1.00 14.30 276 ASN A N 1
ATOM 2183 C CA . ASN A 1 276 ? 60.845 40.858 -11.646 1.00 14.51 276 ASN A CA 1
ATOM 2184 C C . ASN A 1 276 ? 59.377 40.433 -11.710 1.00 14.04 276 ASN A C 1
ATOM 2185 O O . ASN A 1 276 ? 58.564 41.051 -12.393 1.00 15.54 276 ASN A O 1
ATOM 2190 N N . LEU A 1 277 ? 59.036 39.358 -10.993 1.00 13.13 277 LEU A N 1
ATOM 2191 C CA . LEU A 1 277 ? 57.655 38.912 -10.932 1.00 13.59 277 LEU A CA 1
ATOM 2192 C C . LEU A 1 277 ? 56.845 39.752 -9.959 1.00 13.41 277 LEU A C 1
ATOM 2193 O O . LEU A 1 277 ? 57.374 40.193 -8.936 1.00 13.99 277 LEU A O 1
ATOM 2198 N N . THR A 1 278 ? 55.561 39.903 -10.221 1.00 13.55 278 THR A N 1
ATOM 2199 C CA . THR A 1 278 ? 54.667 40.561 -9.266 1.00 13.93 278 THR A CA 1
ATOM 2200 C C . THR A 1 278 ? 54.064 39.426 -8.399 1.00 13.41 278 THR A C 1
ATOM 2201 O O . THR A 1 278 ? 54.267 38.236 -8.676 1.00 13.56 278 THR A O 1
ATOM 2205 N N . VAL A 1 279 ? 53.303 39.791 -7.353 1.00 13.35 279 VAL A N 1
ATOM 2206 C CA . VAL A 1 279 ? 52.618 38.798 -6.543 1.00 13.14 279 VAL A CA 1
ATOM 2207 C C . VAL A 1 279 ? 51.581 38.062 -7.422 1.00 13.68 279 VAL A C 1
ATOM 2208 O O . VAL A 1 279 ? 51.436 36.855 -7.293 1.00 13.49 279 VAL A O 1
ATOM 2212 N N . LYS A 1 280 ? 50.896 38.768 -8.332 1.00 13.34 280 LYS A N 1
ATOM 2213 C CA . LYS A 1 280 ? 49.930 38.106 -9.219 1.00 14.18 280 LYS A CA 1
ATOM 2214 C C . LYS A 1 280 ? 50.638 37.100 -10.143 1.00 14.37 280 LYS A C 1
ATOM 2215 O O . LYS A 1 280 ? 50.129 36.001 -10.364 1.00 14.32 280 LYS A O 1
ATOM 2221 N N . GLY A 1 281 ? 51.797 37.469 -10.656 1.00 13.82 281 GLY A N 1
ATOM 2222 C CA . GLY A 1 281 ? 52.555 36.581 -11.539 1.00 14.30 281 GLY A CA 1
ATOM 2223 C C . GLY A 1 281 ? 53.045 35.340 -10.821 1.00 13.60 281 GLY A C 1
ATOM 2224 O O . GLY A 1 281 ? 52.983 34.220 -11.350 1.00 14.12 281 GLY A O 1
ATOM 2225 N N . HIS A 1 282 ? 53.531 35.516 -9.591 1.00 13.08 282 HIS A N 1
ATOM 2226 C CA . HIS A 1 282 ? 54.013 34.410 -8.786 1.00 12.31 282 HIS A CA 1
ATOM 2227 C C . HIS A 1 282 ? 52.800 33.498 -8.435 1.00 12.83 282 HIS A C 1
ATOM 2228 O O . HIS A 1 282 ? 52.863 32.273 -8.605 1.00 13.24 282 HIS A O 1
ATOM 2235 N N . ALA A 1 283 ? 51.680 34.101 -8.029 1.00 12.64 283 ALA A N 1
ATOM 2236 C CA . ALA A 1 283 ? 50.493 33.360 -7.613 1.00 12.81 283 ALA A CA 1
ATOM 2237 C C . ALA A 1 283 ? 49.806 32.648 -8.745 1.00 12.86 283 ALA A C 1
ATOM 2238 O O . ALA A 1 283 ? 49.121 31.652 -8.503 1.00 13.47 283 ALA A O 1
ATOM 2240 N N . LYS A 1 284 ? 50.020 33.103 -9.998 1.00 13.65 284 LYS A N 1
ATOM 2241 C CA . LYS A 1 284 ? 49.467 32.395 -11.152 1.00 13.89 284 LYS A CA 1
ATOM 2242 C C . LYS A 1 284 ? 50.004 30.944 -11.178 1.00 13.95 284 LYS A C 1
ATOM 2243 O O . LYS A 1 284 ? 49.279 30.047 -11.591 1.00 13.82 284 LYS A O 1
ATOM 2249 N N . CYS A 1 285 ? 51.213 30.709 -10.645 1.00 13.07 285 CYS A N 1
ATOM 2250 C CA . CYS A 1 285 ? 51.759 29.352 -10.563 1.00 13.08 285 CYS A CA 1
ATOM 2251 C C . CYS A 1 285 ? 50.928 28.484 -9.644 1.00 14.09 285 CYS A C 1
ATOM 2252 O O . CYS A 1 285 ? 50.668 27.314 -9.946 1.00 14.18 285 CYS A O 1
ATOM 2255 N N . VAL A 1 286 ? 50.503 29.051 -8.501 1.00 13.91 286 VAL A N 1
ATOM 2256 C CA . VAL A 1 286 ? 49.653 28.324 -7.554 1.00 14.65 286 VAL A CA 1
ATOM 2257 C C . VAL A 1 286 ? 48.323 28.015 -8.225 1.00 14.86 286 VAL A C 1
ATOM 2258 O O . VAL A 1 286 ? 47.841 26.894 -8.153 1.00 15.18 286 VAL A O 1
ATOM 2262 N N . GLU A 1 287 ? 47.753 28.997 -8.939 1.00 13.69 287 GLU A N 1
ATOM 2263 C CA . GLU A 1 287 ? 46.488 28.782 -9.661 1.00 14.86 287 GLU A CA 1
ATOM 2264 C C . GLU A 1 287 ? 46.638 27.628 -10.681 1.00 15.61 287 GLU A C 1
ATOM 2265 O O . GLU A 1 287 ? 45.797 26.721 -10.723 1.00 15.85 287 GLU A O 1
ATOM 2271 N N . VAL A 1 288 ? 47.718 27.628 -11.456 1.00 14.15 288 VAL A N 1
ATOM 2272 C CA . VAL A 1 288 ? 47.944 26.579 -12.465 1.00 14.16 288 VAL A CA 1
ATOM 2273 C C . VAL A 1 288 ? 48.016 25.198 -11.817 1.00 14.44 288 VAL A C 1
ATOM 2274 O O . VAL A 1 288 ? 47.380 24.251 -12.310 1.00 14.94 288 VAL A O 1
ATOM 2278 N N . VAL A 1 289 ? 48.781 25.065 -10.743 1.00 14.51 289 VAL A N 1
ATOM 2279 C CA . VAL A 1 289 ? 48.964 23.764 -10.108 1.00 15.11 289 VAL A CA 1
ATOM 2280 C C . VAL A 1 289 ? 47.691 23.294 -9.429 1.00 16.18 289 VAL A C 1
ATOM 2281 O O . VAL A 1 289 ? 47.286 22.140 -9.581 1.00 16.72 289 VAL A O 1
ATOM 2285 N N . LYS A 1 290 ? 47.035 24.201 -8.693 1.00 17.08 290 LYS A N 1
ATOM 2286 C CA . LYS A 1 290 ? 45.792 23.895 -7.986 1.00 17.80 290 LYS A CA 1
ATOM 2287 C C . LYS A 1 290 ? 44.711 23.385 -8.953 1.00 18.27 290 LYS A C 1
ATOM 2288 O O . LYS A 1 290 ? 43.915 22.508 -8.595 1.00 18.60 290 LYS A O 1
ATOM 2294 N N . THR A 1 291 ? 44.704 23.885 -10.188 1.00 17.86 291 THR A N 1
ATOM 2295 C CA . THR A 1 291 ? 43.724 23.516 -11.189 1.00 18.45 291 THR A CA 1
ATOM 2296 C C . THR A 1 291 ? 43.691 22.011 -11.492 1.00 18.53 291 THR A C 1
ATOM 2297 O O . THR A 1 291 ? 42.627 21.483 -11.805 1.00 20.28 291 THR A O 1
ATOM 2301 N N . PHE A 1 292 ? 44.827 21.313 -11.388 1.00 17.25 292 PHE A N 1
ATOM 2302 C CA . PHE A 1 292 ? 44.879 19.872 -11.664 1.00 16.87 292 PHE A CA 1
ATOM 2303 C C . PHE A 1 292 ? 44.127 19.016 -10.642 1.00 17.51 292 PHE A C 1
ATOM 2304 O O . PHE A 1 292 ? 44.019 17.804 -10.831 1.00 18.08 292 PHE A O 1
ATOM 2312 N N . ASN A 1 293 ? 43.661 19.631 -9.544 1.00 17.64 293 ASN A N 1
ATOM 2313 C CA . ASN A 1 293 ? 42.864 18.949 -8.543 1.00 18.07 293 ASN A CA 1
ATOM 2314 C C . ASN A 1 293 ? 43.519 17.714 -7.941 1.00 18.23 293 ASN A C 1
ATOM 2315 O O . ASN A 1 293 ? 42.884 16.660 -7.783 1.00 19.80 293 ASN A O 1
ATOM 2320 N N . LEU A 1 294 ? 44.788 17.834 -7.606 1.00 16.76 294 LEU A N 1
ATOM 2321 C CA . LEU A 1 294 ? 45.510 16.754 -6.968 1.00 16.46 294 LEU A CA 1
ATOM 2322 C C . LEU A 1 294 ? 45.872 17.174 -5.548 1.00 16.86 294 LEU A C 1
ATOM 2323 O O . LEU A 1 294 ? 46.061 18.371 -5.287 1.00 17.89 294 LEU A O 1
ATOM 2328 N N . PRO A 1 295 ? 46.052 16.207 -4.630 1.00 15.67 295 PRO A N 1
ATOM 2329 C CA . PRO A 1 295 ? 46.520 16.527 -3.262 1.00 15.60 295 PRO A CA 1
ATOM 2330 C C . PRO A 1 295 ? 47.766 17.407 -3.364 1.00 15.48 295 PRO A C 1
ATOM 2331 O O . PRO A 1 295 ? 48.686 17.067 -4.097 1.00 15.26 295 PRO A O 1
ATOM 2335 N N . LEU A 1 296 ? 47.750 18.566 -2.693 1.00 14.57 296 LEU A N 1
ATOM 2336 C CA . LEU A 1 296 ? 48.812 19.538 -2.870 1.00 14.44 296 LEU A CA 1
ATOM 2337 C C . LEU A 1 296 ? 49.339 20.097 -1.573 1.00 13.64 296 LEU A C 1
ATOM 2338 O O . LEU A 1 296 ? 48.566 20.599 -0.741 1.00 14.57 296 LEU A O 1
ATOM 2343 N N . LEU A 1 297 ? 50.647 20.032 -1.411 1.00 13.23 297 LEU A N 1
ATOM 2344 C CA . LEU A 1 297 ? 51.348 20.591 -0.249 1.00 13.30 297 LEU A CA 1
ATOM 2345 C C . LEU A 1 297 ? 52.062 21.862 -0.753 1.00 13.07 297 LEU A C 1
ATOM 2346 O O . LEU A 1 297 ? 52.927 21.782 -1.623 1.00 13.00 297 LEU A O 1
ATOM 2351 N N . MET A 1 298 ? 51.687 23.024 -0.222 1.00 12.44 298 MET A N 1
ATOM 2352 C CA . MET A 1 298 ? 52.259 24.330 -0.579 1.00 12.42 298 MET A CA 1
ATOM 2353 C C . MET A 1 298 ? 53.199 24.755 0.513 1.00 12.00 298 MET A C 1
ATOM 2354 O O . MET A 1 298 ? 52.794 24.799 1.684 1.00 12.65 298 MET A O 1
ATOM 2359 N N . LEU A 1 299 ? 54.449 25.060 0.155 1.00 11.57 299 LEU A N 1
ATOM 2360 C CA . LEU A 1 299 ? 55.479 25.410 1.103 1.00 12.08 299 LEU A CA 1
ATOM 2361 C C . LEU A 1 299 ? 56.094 26.763 0.784 1.00 11.41 299 LEU A C 1
ATOM 2362 O O . LEU A 1 299 ? 55.962 27.278 -0.323 1.00 11.60 299 LEU A O 1
ATOM 2367 N N . GLY A 1 300 ? 56.749 27.341 1.785 1.00 11.47 300 GLY A N 1
ATOM 2368 C CA . GLY A 1 300 ? 57.442 28.603 1.627 1.00 11.83 300 GLY A CA 1
ATOM 2369 C C . GLY A 1 300 ? 58.793 28.416 0.975 1.00 11.95 300 GLY A C 1
ATOM 2370 O O . GLY A 1 300 ? 58.972 27.531 0.131 1.00 12.51 300 GLY A O 1
ATOM 2371 N N . GLY A 1 301 ? 59.746 29.269 1.336 1.00 11.16 301 GLY A N 1
ATOM 2372 C CA . GLY A 1 301 ? 61.082 29.230 0.759 1.00 11.98 301 GLY A CA 1
ATOM 2373 C C . GLY A 1 301 ? 61.794 30.534 1.007 1.00 11.31 301 GLY A C 1
ATOM 2374 O O . GLY A 1 301 ? 61.600 31.139 2.065 1.00 11.65 301 GLY A O 1
ATOM 2375 N N . GLY A 1 302 ? 62.600 30.980 0.063 1.00 11.62 302 GLY A N 1
ATOM 2376 C CA . GLY A 1 302 ? 63.304 32.238 0.232 1.00 11.91 302 GLY A CA 1
ATOM 2377 C C . GLY A 1 302 ? 62.362 33.428 0.171 1.00 11.32 302 GLY A C 1
ATOM 2378 O O . GLY A 1 302 ? 61.149 33.298 0.025 1.00 11.39 302 GLY A O 1
ATOM 2379 N N . GLY A 1 303 ? 62.933 34.621 0.308 1.00 11.80 303 GLY A N 1
ATOM 2380 C CA . GLY A 1 303 ? 62.163 35.863 0.264 1.00 11.94 303 GLY A CA 1
ATOM 2381 C C . GLY A 1 303 ? 62.743 36.789 1.317 1.00 11.68 303 GLY A C 1
ATOM 2382 O O . GLY A 1 303 ? 62.727 36.465 2.509 1.00 12.12 303 GLY A O 1
ATOM 2383 N N . TYR A 1 304 ? 63.278 37.922 0.856 1.00 12.07 304 TYR A N 1
ATOM 2384 C CA . TYR A 1 304 ? 64.095 38.812 1.672 1.00 12.83 304 TYR A CA 1
ATOM 2385 C C . TYR A 1 304 ? 63.603 40.246 1.783 1.00 13.49 304 TYR A C 1
ATOM 2386 O O . TYR A 1 304 ? 64.162 40.978 2.597 1.00 14.63 304 TYR A O 1
ATOM 2395 N N . THR A 1 305 ? 62.598 40.665 1.025 1.00 12.96 305 THR A N 1
ATOM 2396 C CA . THR A 1 305 ? 61.973 42.001 1.200 1.00 12.84 305 THR A CA 1
ATOM 2397 C C . THR A 1 305 ? 60.690 41.548 1.890 1.00 12.74 305 THR A C 1
ATOM 2398 O O . THR A 1 305 ? 59.720 41.126 1.246 1.00 12.84 305 THR A O 1
ATOM 2402 N N . ILE A 1 306 ? 60.722 41.568 3.215 1.00 12.41 306 ILE A N 1
ATOM 2403 C CA . ILE A 1 306 ? 59.705 40.870 3.991 1.00 12.97 306 ILE A CA 1
ATOM 2404 C C . ILE A 1 306 ? 58.277 41.381 3.843 1.00 12.25 306 ILE A C 1
ATOM 2405 O O . ILE A 1 306 ? 57.352 40.547 3.885 1.00 12.94 306 ILE A O 1
ATOM 2410 N N . ARG A 1 307 ? 58.067 42.670 3.548 1.00 11.75 307 ARG A N 1
ATOM 2411 C CA . ARG A 1 307 ? 56.704 43.142 3.274 1.00 12.08 307 ARG A CA 1
ATOM 2412 C C . ARG A 1 307 ? 56.138 42.419 2.019 1.00 11.99 307 ARG A C 1
ATOM 2413 O O . ARG A 1 307 ? 54.950 42.112 1.960 1.00 11.90 307 ARG A O 1
ATOM 2421 N N . ASN A 1 308 ? 57.012 42.134 1.020 1.00 12.22 308 ASN A N 1
ATOM 2422 C CA . ASN A 1 308 ? 56.556 41.457 -0.196 1.00 11.89 308 ASN A CA 1
ATOM 2423 C C . ASN A 1 308 ? 56.349 39.989 0.007 1.00 12.12 308 ASN A C 1
ATOM 2424 O O . ASN A 1 308 ? 55.456 39.424 -0.622 1.00 11.65 308 ASN A O 1
ATOM 2429 N N . VAL A 1 309 ? 57.118 39.366 0.901 1.00 11.68 309 VAL A N 1
ATOM 2430 C CA . VAL A 1 309 ? 56.917 37.959 1.238 1.00 12.18 309 VAL A CA 1
ATOM 2431 C C . VAL A 1 309 ? 55.527 37.808 1.887 1.00 12.37 309 VAL A C 1
ATOM 2432 O O . VAL A 1 309 ? 54.737 36.932 1.514 1.00 12.55 309 VAL A O 1
ATOM 2436 N N . ALA A 1 310 ? 55.204 38.703 2.854 1.00 11.91 310 ALA A N 1
ATOM 2437 C CA . ALA A 1 310 ? 53.907 38.633 3.527 1.00 12.03 310 ALA A CA 1
ATOM 2438 C C . ALA A 1 310 ? 52.774 38.837 2.537 1.00 11.82 310 ALA A C 1
ATOM 2439 O O . ALA A 1 310 ? 51.780 38.124 2.592 1.00 11.94 310 ALA A O 1
ATOM 2441 N N . ARG A 1 311 ? 52.920 39.791 1.606 1.00 12.04 311 ARG A N 1
ATOM 2442 C CA . ARG A 1 311 ? 51.895 39.999 0.585 1.00 11.91 311 ARG A CA 1
ATOM 2443 C C . ARG A 1 311 ? 51.726 38.741 -0.272 1.00 11.68 311 ARG A C 1
ATOM 2444 O O . ARG A 1 311 ? 50.599 38.321 -0.525 1.00 12.15 311 ARG A O 1
ATOM 2452 N N . CYS A 1 312 ? 52.842 38.166 -0.729 1.00 11.30 312 CYS A N 1
ATOM 2453 C CA . CYS A 1 312 ? 52.829 37.028 -1.634 1.00 11.50 312 CYS A CA 1
ATOM 2454 C C . CYS A 1 312 ? 52.120 35.830 -1.020 1.00 11.48 312 CYS A C 1
ATOM 2455 O O . CYS A 1 312 ? 51.198 35.252 -1.618 1.00 11.81 312 CYS A O 1
ATOM 2458 N N . TRP A 1 313 ? 52.543 35.464 0.183 1.00 11.49 313 TRP A N 1
ATOM 2459 C CA . TRP A 1 313 ? 51.992 34.281 0.820 1.00 11.68 313 TRP A CA 1
ATOM 2460 C C . TRP A 1 313 ? 50.587 34.489 1.331 1.00 12.02 313 TRP A C 1
ATOM 2461 O O . TRP A 1 313 ? 49.811 33.529 1.350 1.00 11.97 313 TRP A O 1
ATOM 2472 N N . THR A 1 314 ? 50.210 35.737 1.658 1.00 11.69 314 THR A N 1
ATOM 2473 C CA . THR A 1 314 ? 48.822 36.000 2.027 1.00 11.63 314 THR A CA 1
ATOM 2474 C C . THR A 1 314 ? 47.947 35.796 0.766 1.00 12.04 314 THR A C 1
ATOM 2475 O O . THR A 1 314 ? 46.920 35.120 0.824 1.00 12.58 314 THR A O 1
ATOM 2479 N N . TYR A 1 315 ? 48.385 36.358 -0.369 1.00 11.95 315 TYR A N 1
ATOM 2480 C CA . TYR A 1 315 ? 47.622 36.233 -1.599 1.00 12.50 315 TYR A CA 1
ATOM 2481 C C . TYR A 1 315 ? 47.561 34.779 -2.057 1.00 12.77 315 TYR A C 1
ATOM 2482 O O . TYR A 1 315 ? 46.494 34.350 -2.498 1.00 13.52 315 TYR A O 1
ATOM 2491 N N . GLU A 1 316 ? 48.644 34.014 -1.907 1.00 12.05 316 GLU A N 1
ATOM 2492 C CA . GLU A 1 316 ? 48.631 32.617 -2.325 1.00 12.02 316 GLU A CA 1
ATOM 2493 C C . GLU A 1 316 ? 47.753 31.773 -1.406 1.00 12.56 316 GLU A C 1
ATOM 2494 O O . GLU A 1 316 ? 47.201 30.764 -1.867 1.00 13.67 316 GLU A O 1
ATOM 2500 N N . THR A 1 317 ? 47.591 32.176 -0.134 1.00 12.74 317 THR A N 1
ATOM 2501 C CA . THR A 1 317 ? 46.672 31.478 0.762 1.00 13.18 317 THR A CA 1
ATOM 2502 C C . THR A 1 317 ? 45.225 31.774 0.262 1.00 14.09 317 THR A C 1
ATOM 2503 O O . THR A 1 317 ? 44.410 30.861 0.184 1.00 14.64 317 THR A O 1
ATOM 2507 N N . ALA A 1 318 ? 44.935 33.020 -0.113 1.00 13.51 318 ALA A N 1
ATOM 2508 C CA . ALA A 1 318 ? 43.617 33.380 -0.661 1.00 14.07 318 ALA A CA 1
ATOM 2509 C C . ALA A 1 318 ? 43.370 32.613 -1.959 1.00 14.70 318 ALA A C 1
ATOM 2510 O O . ALA A 1 318 ? 42.261 32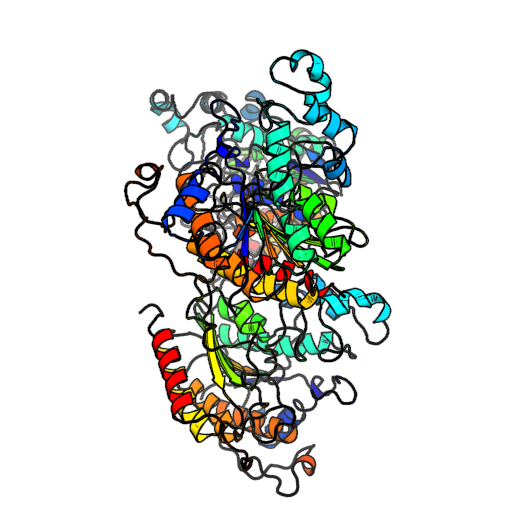.128 -2.178 1.00 15.59 318 ALA A O 1
ATOM 2512 N N . VAL A 1 319 ? 44.396 32.452 -2.809 1.00 14.46 319 VAL A N 1
ATOM 2513 C CA . VAL A 1 319 ? 44.260 31.661 -4.042 1.00 15.32 319 VAL A CA 1
ATOM 2514 C C . VAL A 1 319 ? 43.917 30.207 -3.695 1.00 15.87 319 VAL A C 1
ATOM 2515 O O . VAL A 1 319 ? 42.989 29.636 -4.294 1.00 16.57 319 VAL A O 1
ATOM 2519 N N . ALA A 1 320 ? 44.597 29.604 -2.718 1.00 14.83 320 ALA A N 1
ATOM 2520 C CA . ALA A 1 320 ? 44.301 28.232 -2.305 1.00 15.97 320 ALA A CA 1
ATOM 2521 C C . ALA A 1 320 ? 42.851 28.082 -1.846 1.00 17.26 320 ALA A C 1
ATOM 2522 O O . ALA A 1 320 ? 42.233 27.038 -2.066 1.00 18.45 320 ALA A O 1
ATOM 2524 N N . LEU A 1 321 ? 42.308 29.115 -1.204 1.00 16.18 321 LEU A N 1
ATOM 2525 C CA . LEU A 1 321 ? 40.942 29.109 -0.693 1.00 16.72 321 LEU A CA 1
ATOM 2526 C C . LEU A 1 321 ? 39.907 29.565 -1.709 1.00 18.26 321 LEU A C 1
ATOM 2527 O O . LEU A 1 321 ? 38.717 29.536 -1.365 1.00 19.22 321 LEU A O 1
ATOM 2532 N N . ASP A 1 322 ? 40.304 30.011 -2.919 1.00 17.99 322 ASP A N 1
ATOM 2533 C CA . ASP A 1 322 ? 39.370 30.552 -3.928 1.00 19.10 322 ASP A CA 1
ATOM 2534 C C . ASP A 1 322 ? 38.606 31.741 -3.295 1.00 20.85 322 ASP A C 1
ATOM 2535 O O . ASP A 1 322 ? 37.392 31.884 -3.465 1.00 21.87 322 ASP A O 1
ATOM 2540 N N . CYS A 1 323 ? 39.336 32.567 -2.534 1.00 20.46 323 CYS A N 1
ATOM 2541 C CA A CYS A 1 323 ? 38.773 33.697 -1.821 0.50 20.51 323 CYS A CA 1
ATOM 2542 C CA B CYS A 1 323 ? 38.790 33.712 -1.806 0.50 21.13 323 CYS A CA 1
ATOM 2543 C C . CYS A 1 323 ? 39.337 35.007 -2.348 1.00 21.57 323 CYS A C 1
ATOM 2544 O O . CYS A 1 323 ? 40.551 35.225 -2.286 1.00 23.22 323 CYS A O 1
ATOM 2549 N N . GLU A 1 324 ? 38.469 35.881 -2.859 1.00 20.79 324 GLU A N 1
ATOM 2550 C CA . GLU A 1 324 ? 38.928 37.167 -3.354 1.00 20.90 324 GLU A CA 1
ATOM 2551 C C . GLU A 1 324 ? 39.154 38.064 -2.142 1.00 19.70 324 GLU A C 1
ATOM 2552 O O . GLU A 1 324 ? 38.355 38.054 -1.201 1.00 20.98 324 GLU A O 1
ATOM 2558 N N . ILE A 1 325 ? 40.263 38.799 -2.149 1.00 17.85 325 ILE A N 1
ATOM 2559 C CA . ILE A 1 325 ? 40.577 39.732 -1.064 1.00 16.81 325 ILE A CA 1
ATOM 2560 C C . ILE A 1 325 ? 40.906 41.089 -1.675 1.00 16.81 325 ILE A C 1
ATOM 2561 O O . ILE A 1 325 ? 41.496 41.168 -2.756 1.00 16.94 325 ILE A O 1
ATOM 2566 N N . PRO A 1 326 ? 40.524 42.181 -1.000 1.00 16.77 326 PRO A N 1
ATOM 2567 C CA . PRO A 1 326 ? 40.789 43.513 -1.565 1.00 17.02 326 PRO A CA 1
ATOM 2568 C C . PRO A 1 326 ? 42.253 43.908 -1.621 1.00 16.27 326 PRO A C 1
ATOM 2569 O O . PRO A 1 326 ? 43.069 43.474 -0.784 1.00 16.58 326 PRO A O 1
ATOM 2573 N N . ASN A 1 327 ? 42.586 44.772 -2.568 1.00 15.61 327 ASN A N 1
ATOM 2574 C CA . ASN A 1 327 ? 43.947 45.278 -2.707 1.00 15.58 327 ASN A CA 1
ATOM 2575 C C . ASN A 1 327 ? 44.290 46.215 -1.525 1.00 15.63 327 ASN A C 1
ATOM 2576 O O . ASN A 1 327 ? 45.441 46.295 -1.118 1.00 15.78 327 ASN A O 1
ATOM 2581 N N . GLU A 1 328 ? 43.295 46.917 -0.967 1.00 16.04 328 GLU A N 1
ATOM 2582 C CA . GLU A 1 328 ? 43.537 47.786 0.184 1.00 16.32 328 GLU A CA 1
ATOM 2583 C C . GLU A 1 328 ? 43.862 46.867 1.379 1.00 16.21 328 GLU A C 1
ATOM 2584 O O . GLU A 1 328 ? 43.057 45.997 1.719 1.00 16.52 328 GLU A O 1
ATOM 2590 N N . LEU A 1 329 ? 45.057 47.032 1.979 1.00 15.50 329 LEU A N 1
ATOM 2591 C CA . LEU A 1 329 ? 45.416 46.169 3.092 1.00 15.57 329 LEU A CA 1
ATOM 2592 C C . LEU A 1 329 ? 44.598 46.477 4.323 1.00 15.44 329 LEU A C 1
ATOM 2593 O O . LEU A 1 329 ? 44.392 47.655 4.642 1.00 16.77 329 LEU A O 1
ATOM 2598 N N . PRO A 1 330 ? 44.180 45.461 5.052 1.00 15.18 330 PRO A N 1
ATOM 2599 C CA . PRO A 1 330 ? 43.501 45.720 6.319 1.00 14.75 330 PRO A CA 1
ATOM 2600 C C . PRO A 1 330 ? 44.560 46.167 7.329 1.00 14.21 330 PRO A C 1
ATOM 2601 O O . PRO A 1 330 ? 45.758 45.872 7.210 1.00 14.57 330 PRO A O 1
ATOM 2605 N N . TYR A 1 331 ? 44.109 46.870 8.388 1.00 14.30 331 TYR A N 1
ATOM 2606 C CA . TYR A 1 331 ? 45.018 47.235 9.471 1.00 14.22 331 TYR A CA 1
ATOM 2607 C C . TYR A 1 331 ? 45.568 45.920 10.106 1.00 13.90 331 TYR A C 1
ATOM 2608 O O . TYR A 1 331 ? 44.886 44.894 10.094 1.00 14.19 331 TYR A O 1
ATOM 2617 N N . ASN A 1 332 ? 46.812 45.943 10.558 1.00 13.35 332 ASN A N 1
ATOM 2618 C CA . ASN A 1 332 ? 47.449 44.748 11.097 1.00 12.79 332 ASN A CA 1
ATOM 2619 C C . ASN A 1 332 ? 48.631 45.191 11.960 1.00 13.44 332 ASN A C 1
ATOM 2620 O O . ASN A 1 332 ? 48.981 46.387 11.970 1.00 13.64 332 ASN A O 1
ATOM 2625 N N . ASP A 1 333 ? 49.236 44.268 12.676 1.00 13.33 333 ASP A N 1
ATOM 2626 C CA . ASP A 1 333 ? 50.339 44.568 13.586 1.00 14.49 333 ASP A CA 1
ATOM 2627 C C . ASP A 1 333 ? 51.586 45.108 12.945 1.00 15.17 333 ASP A C 1
ATOM 2628 O O . ASP A 1 333 ? 52.451 45.661 13.631 1.00 15.69 333 ASP A O 1
ATOM 2633 N N . TYR A 1 334 ? 51.703 44.950 11.643 1.00 13.70 334 TYR A N 1
ATOM 2634 C CA . TYR A 1 334 ? 52.878 45.382 10.898 1.00 13.78 334 TYR A CA 1
ATOM 2635 C C . TYR A 1 334 ? 52.508 46.353 9.806 1.00 13.83 334 TYR A C 1
ATOM 2636 O O . TYR A 1 334 ? 53.241 46.483 8.832 1.00 13.86 334 TYR A O 1
ATOM 2645 N N . PHE A 1 335 ? 51.392 47.093 9.969 1.00 13.58 335 PHE A N 1
ATOM 2646 C CA . PHE A 1 335 ? 50.887 47.963 8.929 1.00 13.74 335 PHE A CA 1
ATOM 2647 C C . PHE A 1 335 ? 51.917 48.895 8.327 1.00 14.37 335 PHE A C 1
ATOM 2648 O O . PHE A 1 335 ? 51.975 49.044 7.103 1.00 14.57 335 PHE A O 1
ATOM 2656 N N . GLU A 1 336 ? 52.755 49.483 9.176 1.00 13.55 336 GLU A N 1
ATOM 2657 C CA . GLU A 1 336 ? 53.786 50.408 8.715 1.00 13.58 336 GLU A CA 1
ATOM 2658 C C . GLU A 1 336 ? 54.812 49.810 7.768 1.00 14.39 336 GLU A C 1
ATOM 2659 O O . GLU A 1 336 ? 55.437 50.549 6.991 1.00 15.59 336 GLU A O 1
ATOM 2665 N N . TYR A 1 337 ? 54.989 48.487 7.813 1.00 13.89 337 TYR A N 1
ATOM 2666 C CA . TYR A 1 337 ? 55.938 47.838 6.890 1.00 14.45 337 TYR A CA 1
ATOM 2667 C C . TYR A 1 337 ? 55.452 47.901 5.437 1.00 14.64 337 TYR A C 1
ATOM 2668 O O . TYR A 1 337 ? 56.264 47.709 4.521 1.00 15.42 337 TYR A O 1
ATOM 2677 N N . PHE A 1 338 ? 54.155 48.145 5.222 1.00 13.99 338 PHE A N 1
ATOM 2678 C CA . PHE A 1 338 ? 53.551 48.129 3.895 1.00 14.23 338 PHE A CA 1
ATOM 2679 C C . PHE A 1 338 ? 53.374 49.502 3.241 1.00 14.51 338 PHE A C 1
ATOM 2680 O O . PHE A 1 338 ? 52.759 49.616 2.191 1.00 14.54 338 PHE A O 1
ATOM 2688 N N . GLY A 1 339 ? 53.965 50.526 3.852 1.00 14.97 339 GLY A N 1
ATOM 2689 C CA . GLY A 1 339 ? 53.960 51.843 3.260 1.00 16.11 339 GLY A CA 1
ATOM 2690 C C . GLY A 1 339 ? 54.894 51.860 2.056 1.00 16.54 339 GLY A C 1
ATOM 2691 O O . GLY A 1 339 ? 55.698 50.944 1.861 1.00 16.84 339 GLY A O 1
ATOM 2692 N N . PRO A 1 340 ? 54.811 52.902 1.231 1.00 17.22 340 PRO A N 1
ATOM 2693 C CA . PRO A 1 340 ? 53.929 54.076 1.375 1.00 17.97 340 PRO A CA 1
ATOM 2694 C C . PRO A 1 340 ? 52.528 53.892 0.817 1.00 18.35 340 PRO A C 1
ATOM 2695 O O . PRO A 1 340 ? 51.674 54.751 1.010 1.00 19.90 340 PRO A O 1
ATOM 2699 N N . ASP A 1 341 ? 52.266 52.778 0.141 1.00 17.41 341 ASP A N 1
ATOM 2700 C CA . ASP A 1 341 ? 50.996 52.518 -0.526 1.00 16.85 341 ASP A CA 1
ATOM 2701 C C . ASP A 1 341 ? 49.930 51.773 0.284 1.00 16.26 341 ASP A C 1
ATOM 2702 O O . ASP A 1 341 ? 48.743 51.966 0.060 1.00 17.51 341 ASP A O 1
ATOM 2707 N N . PHE A 1 342 ? 50.349 50.860 1.158 1.00 15.03 342 PHE A N 1
ATOM 2708 C CA . PHE A 1 342 ? 49.432 50.067 1.967 1.00 15.60 342 PHE A CA 1
ATOM 2709 C C . PHE A 1 342 ? 48.484 49.219 1.108 1.00 15.51 342 PHE A C 1
ATOM 2710 O O . PHE A 1 342 ? 47.326 49.017 1.455 1.00 15.83 342 PHE A O 1
ATOM 2718 N N . LYS A 1 343 ? 49.006 48.708 -0.011 1.00 15.09 343 LYS A N 1
ATOM 2719 C CA . LYS A 1 343 ? 48.257 47.824 -0.901 1.00 15.14 343 LYS A CA 1
ATOM 2720 C C . LYS A 1 343 ? 48.890 46.431 -0.887 1.00 14.67 343 LYS A C 1
ATOM 2721 O O . LYS A 1 343 ? 50.064 46.267 -0.548 1.00 14.37 343 LYS A O 1
ATOM 2727 N N . LEU A 1 344 ? 48.117 45.437 -1.300 1.00 14.15 344 LEU A N 1
ATOM 2728 C CA . LEU A 1 344 ? 48.556 44.046 -1.374 1.00 14.20 344 LEU A CA 1
ATOM 2729 C C . LEU A 1 344 ? 49.443 43.776 -2.579 1.00 14.54 344 LEU A C 1
ATOM 2730 O O . LEU A 1 344 ? 50.485 43.148 -2.449 1.00 14.19 344 LEU A O 1
ATOM 2735 N N . HIS A 1 345 ? 49.042 44.266 -3.744 1.00 14.69 345 HIS A N 1
ATOM 2736 C CA . HIS A 1 345 ? 49.759 43.985 -4.975 1.00 15.44 345 HIS A CA 1
ATOM 2737 C C . HIS A 1 345 ? 50.905 44.921 -5.236 1.00 16.52 345 HIS A C 1
ATOM 2738 O O . HIS A 1 345 ? 50.937 46.046 -4.740 1.00 17.56 345 HIS A O 1
ATOM 2745 N N . ILE A 1 346 ? 51.899 44.418 -5.966 1.00 15.82 346 ILE A N 1
ATOM 2746 C CA . ILE A 1 346 ? 53.099 45.173 -6.255 1.00 16.46 346 ILE A CA 1
ATOM 2747 C C . ILE A 1 346 ? 53.274 45.393 -7.756 1.00 17.93 346 ILE A C 1
ATOM 2748 O O . ILE A 1 346 ? 52.697 44.683 -8.580 1.00 18.55 346 ILE A O 1
ATOM 2753 N N . SER A 1 347 ? 54.078 46.390 -8.091 1.00 19.25 347 SER A N 1
ATOM 2754 C CA . SER A 1 347 ? 54.377 46.730 -9.474 1.00 20.90 347 SER A CA 1
ATOM 2755 C C . SER A 1 347 ? 55.763 46.207 -9.823 1.00 20.94 347 SER A C 1
ATOM 2756 O O . SER A 1 347 ? 56.661 46.212 -8.974 1.00 21.63 347 SER A O 1
ATOM 2759 N N . PRO A 1 348 ? 55.978 45.769 -11.072 1.00 20.88 348 PRO A N 1
ATOM 2760 C CA . PRO A 1 348 ? 57.331 45.351 -11.451 1.00 20.85 348 PRO A CA 1
ATOM 2761 C C . PRO A 1 348 ? 58.229 46.592 -11.560 1.00 20.77 348 PRO A C 1
ATOM 2762 O O . PRO A 1 348 ? 57.756 47.736 -11.695 1.00 21.37 348 PRO A O 1
ATOM 2766 N N . SER A 1 349 ? 59.523 46.371 -11.474 1.00 20.56 349 SER A N 1
ATOM 2767 C CA . SER A 1 349 ? 60.494 47.440 -11.630 1.00 21.10 349 SER A CA 1
ATOM 2768 C C . SER A 1 349 ? 60.780 47.642 -13.137 1.00 21.67 349 SER A C 1
ATOM 2769 O O . SER A 1 349 ? 60.257 46.908 -13.987 1.00 21.26 349 SER A O 1
ATOM 2772 N N . ASN A 1 350 ? 61.636 48.630 -13.474 1.00 22.75 350 ASN A N 1
ATOM 2773 C CA . ASN A 1 350 ? 62.010 48.861 -14.861 1.00 24.06 350 ASN A CA 1
ATOM 2774 C C . ASN A 1 350 ? 63.247 48.057 -15.283 1.00 24.02 350 ASN A C 1
ATOM 2775 O O . ASN A 1 350 ? 63.801 48.340 -16.345 1.00 24.61 350 ASN A O 1
ATOM 2780 N N . MET A 1 351 ? 63.702 47.077 -14.467 1.00 22.82 351 MET A N 1
ATOM 2781 C CA . MET A 1 351 ? 64.879 46.297 -14.818 1.00 22.07 351 MET A CA 1
ATOM 2782 C C . MET A 1 351 ? 64.712 45.550 -16.132 1.00 21.52 351 MET A C 1
ATOM 2783 O O . MET A 1 351 ? 63.607 45.135 -16.482 1.00 20.71 351 MET A O 1
ATOM 2788 N N . THR A 1 352 ? 65.818 45.424 -16.872 1.00 21.58 352 THR A N 1
ATOM 2789 C CA . THR A 1 352 ? 65.775 44.742 -18.143 1.00 21.51 352 THR A CA 1
ATOM 2790 C C . THR A 1 352 ? 65.541 43.251 -17.943 1.00 19.37 352 THR A C 1
ATOM 2791 O O . THR A 1 352 ? 66.152 42.630 -17.065 1.00 19.46 352 THR A O 1
ATOM 2795 N N . ASN A 1 353 ? 64.660 42.704 -18.743 1.00 18.65 353 ASN A N 1
ATOM 2796 C CA . ASN A 1 353 ? 64.423 41.273 -18.737 1.00 18.47 353 ASN A CA 1
ATOM 2797 C C . ASN A 1 353 ? 65.407 40.654 -19.722 1.00 19.25 353 ASN A C 1
ATOM 2798 O O . ASN A 1 353 ? 65.224 40.789 -20.938 1.00 20.62 353 ASN A O 1
ATOM 2803 N N . GLN A 1 354 ? 66.436 39.988 -19.220 1.00 18.17 354 GLN A N 1
ATOM 2804 C CA A GLN A 1 354 ? 67.423 39.355 -20.096 0.50 17.89 354 GLN A CA 1
ATOM 2805 C CA B GLN A 1 354 ? 67.438 39.353 -20.080 0.50 18.38 354 GLN A CA 1
ATOM 2806 C C . GLN A 1 354 ? 66.930 38.069 -20.763 1.00 18.23 354 GLN A C 1
ATOM 2807 O O . GLN A 1 354 ? 67.598 37.542 -21.666 1.00 18.56 354 GLN A O 1
ATOM 2818 N N . ASN A 1 355 ? 65.768 37.565 -20.361 1.00 17.36 355 ASN A N 1
ATOM 2819 C CA . ASN A 1 355 ? 65.175 36.361 -20.929 1.00 17.46 355 ASN A CA 1
ATOM 2820 C C . ASN A 1 355 ? 64.333 36.752 -22.112 1.00 17.63 355 ASN A C 1
ATOM 2821 O O . ASN A 1 355 ? 63.129 37.072 -21.974 1.00 19.99 355 ASN A O 1
ATOM 2826 N N . THR A 1 356 ? 64.935 36.699 -23.311 1.00 14.35 356 THR A N 1
ATOM 2827 C CA . THR A 1 356 ? 64.170 37.073 -24.501 1.00 13.07 356 THR A CA 1
ATOM 2828 C C . THR A 1 356 ? 63.019 36.102 -24.715 1.00 12.99 356 THR A C 1
ATOM 2829 O O . THR A 1 356 ? 63.116 34.936 -24.317 1.00 12.80 356 THR A O 1
ATOM 2833 N N . PRO A 1 357 ? 61.968 36.514 -25.419 1.00 13.17 357 PRO A N 1
ATOM 2834 C CA . PRO A 1 357 ? 60.887 35.569 -25.714 1.00 13.79 357 PRO A CA 1
ATOM 2835 C C . PRO A 1 357 ? 61.412 34.344 -26.496 1.00 13.76 357 PRO A C 1
ATOM 2836 O O . PRO A 1 357 ? 60.937 33.239 -26.313 1.00 13.67 357 PRO A O 1
ATOM 2840 N N . GLU A 1 358 ? 62.427 34.539 -27.361 1.00 12.90 358 GLU A N 1
ATOM 2841 C CA . GLU A 1 358 ? 63.007 33.440 -28.141 1.00 12.79 358 GLU A CA 1
ATOM 2842 C C . GLU A 1 358 ? 63.721 32.446 -27.229 1.00 12.07 358 GLU A C 1
ATOM 2843 O O . GLU A 1 358 ? 63.628 31.233 -27.412 1.00 12.54 358 GLU A O 1
ATOM 2849 N N . TYR A 1 359 ? 64.449 32.968 -26.229 1.00 11.85 359 TYR A N 1
ATOM 2850 C CA . TYR A 1 359 ? 65.151 32.114 -25.279 1.00 11.91 359 TYR A CA 1
ATOM 2851 C C . TYR A 1 359 ? 64.135 31.279 -24.489 1.00 12.11 359 TYR A C 1
ATOM 2852 O O . TYR A 1 359 ? 64.316 30.075 -24.321 1.00 12.94 359 TYR A O 1
ATOM 2861 N N . MET A 1 360 ? 63.041 31.904 -24.056 1.00 12.10 360 MET A N 1
ATOM 2862 C CA . MET A 1 360 ? 62.021 31.187 -23.275 1.00 12.21 360 MET A CA 1
ATOM 2863 C C . MET A 1 360 ? 61.424 30.037 -24.079 1.00 12.84 360 MET A C 1
ATOM 2864 O O . MET A 1 360 ? 61.304 28.919 -23.562 1.00 13.48 360 MET A O 1
ATOM 2869 N N . GLU A 1 361 ? 61.094 30.303 -25.343 1.00 12.86 361 GLU A N 1
ATOM 2870 C CA . GLU A 1 361 ? 60.522 29.256 -26.181 1.00 13.42 361 GLU A CA 1
ATOM 2871 C C . GLU A 1 361 ? 61.524 28.166 -26.480 1.00 13.73 361 GLU A C 1
ATOM 2872 O O . GLU A 1 361 ? 61.164 26.994 -26.517 1.00 14.46 361 GLU A O 1
ATOM 2878 N N . LYS A 1 362 ? 62.792 28.535 -26.675 1.00 13.46 362 LYS A N 1
ATOM 2879 C CA . LYS A 1 362 ? 63.821 27.556 -26.981 1.00 13.57 362 LYS A CA 1
ATOM 2880 C C . LYS A 1 362 ? 64.085 26.604 -25.811 1.00 13.68 362 LYS A C 1
ATOM 2881 O O . LYS A 1 362 ? 64.190 25.382 -26.012 1.00 14.42 362 LYS A O 1
ATOM 2887 N N . ILE A 1 363 ? 64.184 27.138 -24.585 1.00 13.36 363 ILE A N 1
ATOM 2888 C CA . ILE A 1 363 ? 64.389 26.276 -23.416 1.00 13.53 363 ILE A CA 1
ATOM 2889 C C . ILE A 1 363 ? 63.166 25.382 -23.223 1.00 13.88 363 ILE A C 1
ATOM 2890 O O . ILE A 1 363 ? 63.309 24.176 -22.997 1.00 14.35 363 ILE A O 1
ATOM 2895 N N . LYS A 1 364 ? 61.951 25.938 -23.411 1.00 13.70 364 LYS A N 1
ATOM 2896 C CA . LYS A 1 364 ? 60.732 25.135 -23.305 1.00 14.90 364 LYS A CA 1
ATOM 2897 C C . LYS A 1 364 ? 60.749 23.982 -24.312 1.00 15.84 364 LYS A C 1
ATOM 2898 O O . LYS A 1 364 ? 60.413 22.856 -23.961 1.00 16.01 364 LYS A O 1
ATOM 2904 N N . GLN A 1 365 ? 61.191 24.253 -25.546 1.00 16.10 365 GLN A N 1
ATOM 2905 C CA . GLN A 1 365 ? 61.259 23.201 -26.558 1.00 17.20 365 GLN A CA 1
ATOM 2906 C C . GLN A 1 365 ? 62.256 22.105 -26.186 1.00 16.51 365 GLN A C 1
ATOM 2907 O O . GLN A 1 365 ? 61.945 20.922 -26.386 1.00 17.17 365 GLN A O 1
ATOM 2913 N N . ARG A 1 366 ? 63.400 22.456 -25.590 1.00 16.53 366 ARG A N 1
ATOM 2914 C CA . ARG A 1 366 ? 64.373 21.451 -25.161 1.00 16.71 366 ARG A CA 1
ATOM 2915 C C . ARG A 1 366 ? 63.786 20.596 -24.029 1.00 17.01 366 ARG A C 1
ATOM 2916 O O . ARG A 1 366 ? 63.933 19.372 -24.023 1.00 17.73 366 ARG A O 1
ATOM 2924 N N . LEU A 1 367 ? 63.064 21.223 -23.085 1.00 15.81 367 LEU A N 1
ATOM 2925 C CA . LEU A 1 367 ? 62.420 20.472 -22.008 1.00 15.93 367 LEU A CA 1
ATOM 2926 C C . LEU A 1 367 ? 61.319 19.560 -22.561 1.00 15.50 367 LEU A C 1
ATOM 2927 O O . LEU A 1 367 ? 61.174 18.422 -22.095 1.00 16.07 367 LEU A O 1
ATOM 2932 N N . PHE A 1 368 ? 60.560 20.013 -23.556 1.00 14.90 368 PHE A N 1
ATOM 2933 C CA . PHE A 1 368 ? 59.511 19.180 -24.164 1.00 15.65 368 PHE A CA 1
ATOM 2934 C C . PHE A 1 368 ? 60.145 17.949 -24.819 1.00 16.66 368 PHE A C 1
ATOM 2935 O O . PHE A 1 368 ? 59.548 16.872 -24.760 1.00 17.25 368 PHE A O 1
ATOM 2943 N N . GLU A 1 369 ? 61.349 18.087 -25.419 1.00 15.82 369 GLU A N 1
ATOM 2944 C CA A GLU A 1 369 ? 62.045 16.935 -26.028 0.50 16.32 369 GLU A CA 1
ATOM 2945 C CA B GLU A 1 369 ? 61.997 16.924 -26.032 0.50 15.89 369 GLU A CA 1
ATOM 2946 C C . GLU A 1 369 ? 62.337 15.881 -24.954 1.00 16.47 369 GLU A C 1
ATOM 2947 O O . GLU A 1 369 ? 62.174 14.687 -25.183 1.00 17.18 369 GLU A O 1
ATOM 2958 N N . ASN A 1 370 ? 62.802 16.326 -23.775 1.00 15.43 370 ASN A N 1
ATOM 2959 C CA . ASN A 1 370 ? 63.113 15.419 -22.680 1.00 15.52 370 ASN A CA 1
ATOM 2960 C C . ASN A 1 370 ? 61.838 14.775 -22.146 1.00 15.54 370 ASN A C 1
ATOM 2961 O O . ASN A 1 370 ? 61.857 13.581 -21.819 1.00 16.63 370 ASN A O 1
ATOM 2966 N N . LEU A 1 371 ? 60.736 15.520 -22.069 1.00 15.30 371 LEU A N 1
ATOM 2967 C CA . LEU A 1 371 ? 59.475 14.970 -21.583 1.00 16.27 371 LEU A CA 1
ATOM 2968 C C . LEU A 1 371 ? 58.926 13.894 -22.529 1.00 17.33 371 LEU A C 1
ATOM 2969 O O . LEU A 1 371 ? 58.232 12.986 -22.066 1.00 18.27 371 LEU A O 1
ATOM 2974 N N . ARG A 1 372 ? 59.253 13.965 -23.830 1.00 16.95 372 ARG A N 1
ATOM 2975 C CA . ARG A 1 372 ? 58.838 12.916 -24.779 1.00 17.87 372 ARG A CA 1
ATOM 2976 C C . ARG A 1 372 ? 59.491 11.573 -24.438 1.00 19.24 372 ARG A C 1
ATOM 2977 O O . ARG A 1 372 ? 59.006 10.535 -24.894 1.00 19.79 372 ARG A O 1
ATOM 2985 N N . MET A 1 373 ? 60.582 11.576 -23.669 1.00 19.21 373 MET A N 1
ATOM 2986 C CA . MET A 1 373 ? 61.286 10.365 -23.287 1.00 20.49 373 MET A CA 1
ATOM 2987 C C . MET A 1 373 ? 60.690 9.617 -22.112 1.00 22.16 373 MET A C 1
ATOM 2988 O O . MET A 1 373 ? 61.196 8.549 -21.785 1.00 22.74 373 MET A O 1
ATOM 2993 N N . LEU A 1 374 ? 59.636 10.147 -21.483 1.00 23.00 374 LEU A N 1
ATOM 2994 C CA . LEU A 1 374 ? 58.985 9.438 -20.379 1.00 24.87 374 LEU A CA 1
ATOM 2995 C C . LEU A 1 374 ? 58.145 8.275 -20.953 1.00 27.07 374 LEU A C 1
ATOM 2996 O O . LEU A 1 374 ? 57.630 8.382 -22.069 1.00 27.35 374 LEU A O 1
ATOM 3001 N N . PRO A 1 375 ? 57.957 7.170 -20.199 1.00 28.49 375 PRO A N 1
ATOM 3002 C CA . PRO A 1 375 ? 57.160 6.051 -20.731 1.00 29.53 375 PRO A CA 1
ATOM 3003 C C . PRO A 1 375 ? 55.659 6.332 -20.786 1.00 30.92 375 PRO A C 1
ATOM 3004 O O . PRO A 1 375 ? 55.158 7.251 -20.134 1.00 31.58 375 PRO A O 1
ATOM 3008 N N . LYS B 1 10 ? 97.184 17.158 -36.660 1.00 24.16 10 LYS B N 1
ATOM 3009 C CA . LYS B 1 10 ? 97.934 18.344 -36.247 1.00 23.44 10 LYS B CA 1
ATOM 3010 C C . LYS B 1 10 ? 97.525 18.846 -34.855 1.00 22.86 10 LYS B C 1
ATOM 3011 O O . LYS B 1 10 ? 96.329 18.953 -34.552 1.00 23.80 10 LYS B O 1
ATOM 3017 N N . LYS B 1 11 ? 98.523 19.182 -34.025 1.00 21.21 11 LYS B N 1
ATOM 3018 C CA . LYS B 1 11 ? 98.328 19.663 -32.657 1.00 20.06 11 LYS B CA 1
ATOM 3019 C C . LYS B 1 11 ? 97.910 21.116 -32.612 1.00 17.73 11 LYS B C 1
ATOM 3020 O O . LYS B 1 11 ? 98.506 21.950 -33.315 1.00 17.69 11 LYS B O 1
ATOM 3026 N N . VAL B 1 12 ? 96.934 21.425 -31.748 1.00 15.86 12 VAL B N 1
ATOM 3027 C CA . VAL B 1 12 ? 96.435 22.792 -31.573 1.00 14.19 12 VAL B CA 1
ATOM 3028 C C . VAL B 1 12 ? 96.560 23.260 -30.120 1.00 13.71 12 VAL B C 1
ATOM 3029 O O . VAL B 1 12 ? 96.053 22.602 -29.210 1.00 14.79 12 VAL B O 1
ATOM 3033 N N . CYS B 1 13 ? 97.221 24.403 -29.910 1.00 12.42 13 CYS B N 1
ATOM 3034 C CA . CYS B 1 13 ? 97.254 25.004 -28.598 1.00 13.27 13 CYS B CA 1
ATOM 3035 C C . CYS B 1 13 ? 96.451 26.326 -28.666 1.00 13.32 13 CYS B C 1
ATOM 3036 O O . CYS B 1 13 ? 96.333 26.927 -29.750 1.00 15.07 13 CYS B O 1
ATOM 3041 N N . TYR B 1 14 ? 95.886 26.740 -27.571 1.00 12.38 14 TYR B N 1
ATOM 3042 C CA . TYR B 1 14 ? 94.967 27.868 -27.553 1.00 11.73 14 TYR B CA 1
ATOM 3043 C C . TYR B 1 14 ? 95.186 28.648 -26.270 1.00 11.18 14 TYR B C 1
ATOM 3044 O O . TYR B 1 14 ? 95.315 28.038 -25.190 1.00 11.87 14 TYR B O 1
ATOM 3053 N N . TYR B 1 15 ? 95.193 29.985 -26.361 1.00 10.83 15 TYR B N 1
ATOM 3054 C CA . TYR B 1 15 ? 95.458 30.864 -25.235 1.00 11.66 15 TYR B CA 1
ATOM 3055 C C . TYR B 1 15 ? 94.268 31.640 -24.827 1.00 12.49 15 TYR B C 1
ATOM 3056 O O . TYR B 1 15 ? 93.604 32.230 -25.697 1.00 13.26 15 TYR B O 1
ATOM 3065 N N . TYR B 1 16 ? 93.985 31.680 -23.530 1.00 12.83 16 TYR B N 1
ATOM 3066 C CA . TYR B 1 16 ? 92.868 32.424 -23.003 1.00 13.48 16 TYR B CA 1
ATOM 3067 C C . TYR B 1 16 ? 93.101 32.764 -21.534 1.00 13.66 16 TYR B C 1
ATOM 3068 O O . TYR B 1 16 ? 93.498 31.895 -20.739 1.00 13.92 16 TYR B O 1
ATOM 3077 N N . ASP B 1 17 ? 92.796 33.996 -21.162 1.00 13.33 17 ASP B N 1
ATOM 3078 C CA . ASP B 1 17 ? 92.849 34.410 -19.774 1.00 13.86 17 ASP B CA 1
ATOM 3079 C C . ASP B 1 17 ? 91.428 34.831 -19.398 1.00 14.71 17 ASP B C 1
ATOM 3080 O O . ASP B 1 17 ? 90.836 35.665 -20.066 1.00 14.92 17 ASP B O 1
ATOM 3085 N N . GLY B 1 18 ? 90.889 34.252 -18.326 1.00 14.78 18 GLY B N 1
ATOM 3086 C CA . GLY B 1 18 ? 89.542 34.554 -17.858 1.00 15.68 18 GLY B CA 1
ATOM 3087 C C . GLY B 1 18 ? 89.232 36.000 -17.514 1.00 16.12 18 GLY B C 1
ATOM 3088 O O . GLY B 1 18 ? 88.055 36.355 -17.386 1.00 17.28 18 GLY B O 1
ATOM 3089 N N . ASP B 1 19 ? 90.245 36.861 -17.330 1.00 15.61 19 ASP B N 1
ATOM 3090 C CA . ASP B 1 19 ? 89.998 38.266 -17.044 1.00 16.49 19 ASP B CA 1
ATOM 3091 C C . ASP B 1 19 ? 89.713 39.057 -18.328 1.00 15.20 19 ASP B C 1
ATOM 3092 O O . ASP B 1 19 ? 89.208 40.154 -18.242 1.00 15.02 19 ASP B O 1
ATOM 3097 N N . ILE B 1 20 ? 90.074 38.515 -19.523 1.00 14.61 20 ILE B N 1
ATOM 3098 C CA . ILE B 1 20 ? 90.018 39.279 -20.754 1.00 14.82 20 ILE B CA 1
ATOM 3099 C C . ILE B 1 20 ? 88.654 39.884 -21.051 1.00 14.73 20 ILE B C 1
ATOM 3100 O O . ILE B 1 20 ? 88.569 41.030 -21.478 1.00 14.91 20 ILE B O 1
ATOM 3105 N N . GLY B 1 21 ? 87.593 39.152 -20.754 1.00 14.55 21 GLY B N 1
ATOM 3106 C CA . GLY B 1 21 ? 86.245 39.615 -21.045 1.00 15.51 21 GLY B CA 1
ATOM 3107 C C . GLY B 1 21 ? 85.751 40.727 -20.152 1.00 15.94 21 GLY B C 1
ATOM 3108 O O . GLY B 1 21 ? 84.705 41.316 -20.442 1.00 16.21 21 GLY B O 1
ATOM 3109 N N . ASN B 1 22 ? 86.484 41.025 -19.060 1.00 15.63 22 ASN B N 1
ATOM 3110 C CA . ASN B 1 22 ? 86.057 42.068 -18.127 1.00 16.92 22 ASN B CA 1
ATOM 3111 C C . ASN B 1 22 ? 86.563 43.460 -18.459 1.00 17.14 22 ASN B C 1
ATOM 3112 O O . ASN B 1 22 ? 86.091 44.428 -17.859 1.00 18.22 22 ASN B O 1
ATOM 3117 N N . TYR B 1 23 ? 87.524 43.585 -19.388 1.00 16.09 23 TYR B N 1
ATOM 3118 C CA . TYR B 1 23 ? 88.038 44.897 -19.772 1.00 15.80 23 TYR B CA 1
ATOM 3119 C C . TYR B 1 23 ? 86.962 45.612 -20.561 1.00 16.60 23 TYR B C 1
ATOM 3120 O O . TYR B 1 23 ? 86.312 45.019 -21.427 1.00 17.56 23 TYR B O 1
ATOM 3129 N N . TYR B 1 24 ? 86.723 46.860 -20.219 1.00 15.41 24 TYR B N 1
ATOM 3130 C CA . TYR B 1 24 ? 85.628 47.607 -20.789 1.00 15.63 24 TYR B CA 1
ATOM 3131 C C . TYR B 1 24 ? 86.067 48.914 -21.385 1.00 15.74 24 TYR B C 1
ATOM 3132 O O . TYR B 1 24 ? 86.612 49.766 -20.669 1.00 16.09 24 TYR B O 1
ATOM 3141 N N . TYR B 1 25 ? 85.842 49.087 -22.675 1.00 15.42 25 TYR B N 1
ATOM 3142 C CA . TYR B 1 25 ? 86.245 50.297 -23.381 1.00 15.99 25 TYR B CA 1
ATOM 3143 C C . TYR B 1 25 ? 85.393 51.533 -23.068 1.00 18.65 25 TYR B C 1
ATOM 3144 O O . TYR B 1 25 ? 85.782 52.634 -23.450 1.00 20.60 25 TYR B O 1
ATOM 3153 N N . GLY B 1 26 ? 84.243 51.353 -22.429 1.00 18.15 26 GLY B N 1
ATOM 3154 C CA . GLY B 1 26 ? 83.388 52.486 -22.087 1.00 19.14 26 GLY B CA 1
ATOM 3155 C C . GLY B 1 26 ? 82.048 52.428 -22.774 1.00 19.88 26 GLY B C 1
ATOM 3156 O O . GLY B 1 26 ? 81.879 51.746 -23.786 1.00 19.37 26 GLY B O 1
ATOM 3157 N N . GLN B 1 27 ? 81.072 53.148 -22.228 1.00 20.71 27 GLN B N 1
ATOM 3158 C CA . GLN B 1 27 ? 79.725 53.173 -22.777 1.00 21.41 27 GLN B CA 1
ATOM 3159 C C . GLN B 1 27 ? 79.680 53.571 -24.240 1.00 20.06 27 GLN B C 1
ATOM 3160 O O . GLN B 1 27 ? 80.246 54.584 -24.634 1.00 20.85 27 GLN B O 1
ATOM 3166 N N . GLY B 1 28 ? 79.036 52.733 -25.040 1.00 19.25 28 GLY B N 1
ATOM 3167 C CA . GLY B 1 28 ? 78.872 52.984 -26.457 1.00 18.25 28 GLY B CA 1
ATOM 3168 C C . GLY B 1 28 ? 80.041 52.586 -27.342 1.00 17.40 28 GLY B C 1
ATOM 3169 O O . GLY B 1 28 ? 79.882 52.561 -28.561 1.00 17.97 28 GLY B O 1
ATOM 3170 N N . HIS B 1 29 ? 81.217 52.282 -26.758 1.00 16.23 29 HIS B N 1
ATOM 3171 C CA . HIS B 1 29 ? 82.378 51.916 -27.580 1.00 15.44 29 HIS B CA 1
ATOM 3172 C C . HIS B 1 29 ? 82.099 50.558 -28.214 1.00 15.04 29 HIS B C 1
ATOM 3173 O O . HIS B 1 29 ? 81.724 49.626 -27.521 1.00 15.38 29 HIS B O 1
ATOM 3180 N N . PRO B 1 30 ? 82.251 50.431 -29.537 1.00 14.40 30 PRO B N 1
ATOM 3181 C CA . PRO B 1 30 ? 81.902 49.148 -30.182 1.00 14.27 30 PRO B CA 1
ATOM 3182 C C . PRO B 1 30 ? 82.799 47.956 -29.845 1.00 13.18 30 PRO B C 1
ATOM 3183 O O . PRO B 1 30 ? 82.354 46.815 -30.033 1.00 13.08 30 PRO B O 1
ATOM 3187 N N . MET B 1 31 ? 84.023 48.177 -29.370 1.00 12.64 31 MET B N 1
ATOM 3188 C CA . MET B 1 31 ? 84.907 47.052 -29.047 1.00 12.65 31 MET B CA 1
ATOM 3189 C C . MET B 1 31 ? 84.509 46.459 -27.708 1.00 12.64 31 MET B C 1
ATOM 3190 O O . MET B 1 31 ? 84.565 47.144 -26.681 1.00 13.46 31 MET B O 1
ATOM 3195 N N . LYS B 1 32 ? 84.168 45.171 -27.719 1.00 12.30 32 LYS B N 1
ATOM 3196 C CA . LYS B 1 32 ? 83.672 44.447 -26.562 1.00 12.67 32 LYS B CA 1
ATOM 3197 C C . LYS B 1 32 ? 84.497 43.207 -26.282 1.00 12.86 32 LYS B C 1
ATOM 3198 O O . LYS B 1 32 ? 84.218 42.145 -26.828 1.00 12.68 32 LYS B O 1
ATOM 3204 N N . PRO B 1 33 ? 85.514 43.305 -25.408 1.00 12.56 33 PRO B N 1
ATOM 3205 C CA . PRO B 1 33 ? 86.339 42.132 -25.084 1.00 12.58 33 PRO B CA 1
ATOM 3206 C C . PRO B 1 33 ? 85.535 40.924 -24.582 1.00 12.96 33 PRO B C 1
ATOM 3207 O O . PRO B 1 33 ? 85.985 39.793 -24.744 1.00 13.14 33 PRO B O 1
ATOM 3211 N N . HIS B 1 34 ? 84.327 41.146 -24.061 1.00 12.79 34 HIS B N 1
ATOM 3212 C CA . HIS B 1 34 ? 83.437 40.055 -23.645 1.00 13.01 34 HIS B CA 1
ATOM 3213 C C . HIS B 1 34 ? 83.180 39.059 -24.792 1.00 12.58 34 HIS B C 1
ATOM 3214 O O . HIS B 1 34 ? 82.962 37.878 -24.527 1.00 12.20 34 HIS B O 1
ATOM 3221 N N . ARG B 1 35 ? 83.308 39.490 -26.067 1.00 11.99 35 ARG B N 1
ATOM 3222 C CA . ARG B 1 35 ? 83.126 38.560 -27.188 1.00 11.67 35 ARG B CA 1
ATOM 3223 C C . ARG B 1 35 ? 84.147 37.395 -27.118 1.00 11.70 35 ARG B C 1
ATOM 3224 O O . ARG B 1 35 ? 83.873 36.307 -27.621 1.00 11.71 35 ARG B O 1
ATOM 3232 N N . ILE B 1 36 ? 85.337 37.636 -26.523 1.00 11.73 36 ILE B N 1
ATOM 3233 C CA . ILE B 1 36 ? 86.350 36.572 -26.396 1.00 11.98 36 ILE B CA 1
ATOM 3234 C C . ILE B 1 36 ? 85.897 35.526 -25.379 1.00 11.60 36 ILE B C 1
ATOM 3235 O O . ILE B 1 36 ? 86.079 34.325 -25.598 1.00 11.99 36 ILE B O 1
ATOM 3242 N N . ARG B 1 37 ? 85.273 35.982 -24.294 1.00 11.80 37 ARG B N 1
ATOM 3243 C CA . ARG B 1 37 ? 84.719 35.078 -23.296 1.00 12.20 37 ARG B CA 1
ATOM 3244 C C . ARG B 1 37 ? 83.524 34.306 -23.886 1.00 11.88 37 ARG B C 1
ATOM 3245 O O . ARG B 1 37 ? 83.383 33.120 -23.615 1.00 11.87 37 ARG B O 1
ATOM 3253 N N . MET B 1 38 ? 82.694 34.948 -24.713 1.00 11.59 38 MET B N 1
ATOM 3254 C CA . MET B 1 38 ? 81.564 34.241 -25.346 1.00 11.60 38 MET B CA 1
ATOM 3255 C C . MET B 1 38 ? 82.100 33.123 -26.240 1.00 11.58 38 MET B C 1
ATOM 3256 O O . MET B 1 38 ? 81.596 32.002 -26.245 1.00 12.31 38 MET B O 1
ATOM 3261 N N . THR B 1 39 ? 83.204 33.417 -26.984 1.00 11.48 39 THR B N 1
ATOM 3262 C CA . THR B 1 39 ? 83.808 32.419 -27.860 1.00 11.92 39 THR B CA 1
ATOM 3263 C C . THR B 1 39 ? 84.313 31.254 -27.021 1.00 11.75 39 THR B C 1
ATOM 3264 O O . THR B 1 39 ? 84.040 30.094 -27.311 1.00 12.01 39 THR B O 1
ATOM 3268 N N . HIS B 1 40 ? 85.039 31.559 -25.938 1.00 11.70 40 HIS B N 1
ATOM 3269 C CA . HIS B 1 40 ? 85.598 30.532 -25.073 1.00 12.03 40 HIS B CA 1
ATOM 3270 C C . HIS B 1 40 ? 84.505 29.629 -24.489 1.00 12.14 40 HIS B C 1
ATOM 3271 O O . HIS B 1 40 ? 84.642 28.401 -24.476 1.00 12.60 40 HIS B O 1
ATOM 3278 N N . ASN B 1 41 ? 83.427 30.239 -24.010 1.00 11.81 41 ASN B N 1
ATOM 3279 C CA . ASN B 1 41 ? 82.360 29.467 -23.387 1.00 12.20 41 ASN B CA 1
ATOM 3280 C C . ASN B 1 41 ? 81.590 28.626 -24.385 1.00 12.08 41 ASN B C 1
ATOM 3281 O O . ASN B 1 41 ? 81.157 27.505 -24.069 1.00 12.14 41 ASN B O 1
ATOM 3286 N N . LEU B 1 42 ? 81.441 29.134 -25.607 1.00 11.90 42 LEU B N 1
ATOM 3287 C CA . LEU B 1 42 ? 80.751 28.360 -26.635 1.00 12.53 42 LEU B CA 1
ATOM 3288 C C . LEU B 1 42 ? 81.609 27.135 -27.006 1.00 13.11 42 LEU B C 1
ATOM 3289 O O . LEU B 1 42 ? 81.088 26.021 -27.109 1.00 13.70 42 LEU B O 1
ATOM 3294 N N A LEU B 1 43 ? 82.924 27.339 -27.207 0.50 13.81 43 LEU B N 1
ATOM 3295 N N B LEU B 1 43 ? 82.942 27.318 -27.109 0.50 13.02 43 LEU B N 1
ATOM 3296 C CA A LEU B 1 43 ? 83.765 26.208 -27.582 0.50 15.35 43 LEU B CA 1
ATOM 3297 C CA B LEU B 1 43 ? 83.876 26.214 -27.381 0.50 13.74 43 LEU B CA 1
ATOM 3298 C C A LEU B 1 43 ? 83.871 25.179 -26.373 0.50 15.81 43 LEU B C 1
ATOM 3299 C C B LEU B 1 43 ? 83.812 25.168 -26.327 0.50 14.95 43 LEU B C 1
ATOM 3300 O O A LEU B 1 43 ? 83.941 23.978 -26.653 0.50 16.60 43 LEU B O 1
ATOM 3301 O O B LEU B 1 43 ? 83.802 23.969 -26.624 0.50 15.37 43 LEU B O 1
ATOM 3310 N N . LEU B 1 44 ? 83.735 25.593 -25.066 1.00 15.01 44 LEU B N 1
ATOM 3311 C CA . LEU B 1 44 ? 83.671 24.647 -23.935 1.00 16.11 44 LEU B CA 1
ATOM 3312 C C . LEU B 1 44 ? 82.423 23.788 -24.083 1.00 14.62 44 LEU B C 1
ATOM 3313 O O . LEU B 1 44 ? 82.480 22.566 -23.973 1.00 14.32 44 LEU B O 1
ATOM 3318 N N . ASN B 1 45 ? 81.296 24.449 -24.347 1.00 13.56 45 ASN B N 1
ATOM 3319 C CA . ASN B 1 45 ? 80.023 23.771 -24.416 1.00 13.04 45 ASN B CA 1
ATOM 3320 C C . ASN B 1 45 ? 79.880 22.887 -25.636 1.00 13.77 45 ASN B C 1
ATOM 3321 O O . ASN B 1 45 ? 79.103 21.938 -25.583 1.00 15.10 45 ASN B O 1
ATOM 3326 N N . TYR B 1 46 ? 80.672 23.123 -26.706 1.00 12.34 46 TYR B N 1
ATOM 3327 C CA . TYR B 1 46 ? 80.698 22.225 -27.841 1.00 12.96 46 TYR B CA 1
ATOM 3328 C C . TYR B 1 46 ? 81.627 21.001 -27.557 1.00 14.68 46 TYR B C 1
ATOM 3329 O O . TYR B 1 46 ? 81.676 20.089 -28.368 1.00 16.22 46 TYR B O 1
ATOM 3338 N N . GLY B 1 47 ? 82.343 20.988 -26.428 1.00 15.28 47 GLY B N 1
ATOM 3339 C CA . GLY B 1 47 ? 83.243 19.902 -26.054 1.00 17.20 47 GLY B CA 1
ATOM 3340 C C . GLY B 1 47 ? 84.589 19.956 -26.744 1.00 18.65 47 GLY B C 1
ATOM 3341 O O . GLY B 1 47 ? 85.317 18.958 -26.741 1.00 20.46 47 GLY B O 1
ATOM 3342 N N . LEU B 1 48 ? 84.949 21.098 -27.320 1.00 17.82 48 LEU B N 1
ATOM 3343 C CA . LEU B 1 48 ? 86.194 21.212 -28.074 1.00 18.72 48 LEU B CA 1
ATOM 3344 C C . LEU B 1 48 ? 87.466 21.251 -27.210 1.00 19.14 48 LEU B C 1
ATOM 3345 O O . LEU B 1 48 ? 88.553 21.042 -27.750 1.00 20.13 48 LEU B O 1
ATOM 3350 N N . TYR B 1 49 ? 87.352 21.497 -25.899 1.00 17.71 49 TYR B N 1
ATOM 3351 C CA A TYR B 1 49 ? 88.533 21.534 -25.013 0.50 16.84 49 TYR B CA 1
ATOM 3352 C CA B TYR B 1 49 ? 88.529 21.544 -25.029 0.50 17.97 49 TYR B CA 1
ATOM 3353 C C . TYR B 1 49 ? 89.259 20.192 -24.972 1.00 18.75 49 TYR B C 1
ATOM 3354 O O . TYR B 1 49 ? 90.470 20.159 -24.781 1.00 19.40 49 TYR B O 1
ATOM 3371 N N . ARG B 1 50 ? 88.520 19.089 -25.127 1.00 20.94 50 ARG B N 1
ATOM 3372 C CA . ARG B 1 50 ? 89.082 17.737 -25.076 1.00 22.44 50 ARG B CA 1
ATOM 3373 C C . ARG B 1 50 ? 90.202 17.499 -26.085 1.00 22.09 50 ARG B C 1
ATOM 3374 O O . ARG B 1 50 ? 91.110 16.702 -25.842 1.00 23.98 50 ARG B O 1
ATOM 3382 N N . LYS B 1 51 ? 90.141 18.211 -27.208 1.00 20.00 51 LYS B N 1
ATOM 3383 C CA . LYS B 1 51 ? 91.026 18.068 -28.332 1.00 19.92 51 LYS B CA 1
ATOM 3384 C C . LYS B 1 51 ? 92.170 19.038 -28.423 1.00 18.51 51 LYS B C 1
ATOM 3385 O O . LYS B 1 51 ? 92.976 18.885 -29.344 1.00 18.46 51 LYS B O 1
ATOM 3391 N N . MET B 1 52 ? 92.257 20.014 -27.519 1.00 17.22 52 MET B N 1
ATOM 3392 C CA A MET B 1 52 ? 93.361 20.967 -27.635 0.50 17.25 52 MET B CA 1
ATOM 3393 C CA B MET B 1 52 ? 93.312 21.011 -27.614 0.50 17.39 52 MET B CA 1
ATOM 3394 C C . MET B 1 52 ? 94.018 21.285 -26.300 1.00 16.21 52 MET B C 1
ATOM 3395 O O . MET B 1 52 ? 93.480 20.973 -25.232 1.00 16.62 52 MET B O 1
ATOM 3404 N N . GLU B 1 53 ? 95.220 21.842 -26.378 1.00 14.60 53 GLU B N 1
ATOM 3405 C CA . GLU B 1 53 ? 95.967 22.230 -25.192 1.00 14.42 53 GLU B CA 1
ATOM 3406 C C . GLU B 1 53 ? 95.573 23.683 -24.914 1.00 14.23 53 GLU B C 1
ATOM 3407 O O . GLU B 1 53 ? 95.786 24.557 -25.773 1.00 15.02 53 GLU B O 1
ATOM 3413 N N . ILE B 1 54 ? 94.970 23.948 -23.773 1.00 12.97 54 ILE B N 1
ATOM 3414 C CA . ILE B 1 54 ? 94.540 25.284 -23.404 1.00 13.43 54 ILE B CA 1
ATOM 3415 C C . ILE B 1 54 ? 95.485 25.839 -22.360 1.00 13.97 54 ILE B C 1
ATOM 3416 O O . ILE B 1 54 ? 95.745 25.192 -21.338 1.00 14.97 54 ILE B O 1
ATOM 3421 N N . TYR B 1 55 ? 95.972 27.037 -22.597 1.00 13.28 55 TYR B N 1
ATOM 3422 C CA . TYR B 1 55 ? 96.896 27.714 -21.696 1.00 13.63 55 TYR B CA 1
ATOM 3423 C C . TYR B 1 55 ? 96.422 29.095 -21.360 1.00 13.56 55 TYR B C 1
ATOM 3424 O O . TYR B 1 55 ? 95.782 29.766 -22.179 1.00 14.64 55 TYR B O 1
ATOM 3433 N N . ARG B 1 56 ? 96.773 29.575 -20.156 1.00 13.22 56 ARG B N 1
ATOM 3434 C CA . ARG B 1 56 ? 96.537 30.944 -19.734 1.00 14.28 56 ARG B CA 1
ATOM 3435 C C . ARG B 1 56 ? 97.856 31.636 -20.129 1.00 15.41 56 ARG B C 1
ATOM 3436 O O . ARG B 1 56 ? 98.946 31.210 -19.728 1.00 16.67 56 ARG B O 1
ATOM 3444 N N . PRO B 1 57 ? 97.781 32.694 -20.945 1.00 14.07 57 PRO B N 1
ATOM 3445 C CA . PRO B 1 57 ? 99.001 33.403 -21.331 1.00 13.81 57 PRO B CA 1
ATOM 3446 C C . PRO B 1 57 ? 99.654 34.116 -20.160 1.00 13.50 57 PRO B C 1
ATOM 3447 O O . PRO B 1 57 ? 98.972 34.479 -19.220 1.00 13.71 57 PRO B O 1
ATOM 3451 N N . HIS B 1 58 ? 100.961 34.338 -20.250 1.00 13.62 58 HIS B N 1
ATOM 3452 C CA . HIS B 1 58 ? 101.633 35.190 -19.277 1.00 13.66 58 HIS B CA 1
ATOM 3453 C C . HIS B 1 58 ? 101.270 36.650 -19.677 1.00 13.68 58 HIS B C 1
ATOM 3454 O O . HIS B 1 58 ? 100.815 36.933 -20.802 1.00 13.43 58 HIS B O 1
ATOM 3461 N N . LYS B 1 59 ? 101.497 37.589 -18.770 1.00 14.39 59 LYS B N 1
ATOM 3462 C CA . LYS B 1 59 ? 101.346 38.999 -19.056 1.00 14.22 59 LYS B CA 1
ATOM 3463 C C . LYS B 1 59 ? 102.653 39.418 -19.717 1.00 13.94 59 LYS B C 1
ATOM 3464 O O . LYS B 1 59 ? 103.711 39.414 -19.074 1.00 14.53 59 LYS B O 1
ATOM 3470 N N . ALA B 1 60 ? 102.598 39.781 -21.007 1.00 13.51 60 ALA B N 1
ATOM 3471 C CA . ALA B 1 60 ? 103.795 40.230 -21.723 1.00 14.01 60 ALA B CA 1
ATOM 3472 C C . ALA B 1 60 ? 104.404 41.449 -21.020 1.00 13.95 60 ALA B C 1
ATOM 3473 O O . ALA B 1 60 ? 103.682 42.366 -20.615 1.00 13.89 60 ALA B O 1
ATOM 3475 N N . THR B 1 61 ? 105.713 41.407 -20.808 1.00 13.95 61 THR B N 1
ATOM 3476 C CA . THR B 1 61 ? 106.360 42.504 -20.081 1.00 14.24 61 THR B CA 1
ATOM 3477 C C . THR B 1 61 ? 106.599 43.726 -20.961 1.00 14.76 61 THR B C 1
ATOM 3478 O O . THR B 1 61 ? 106.571 43.638 -22.198 1.00 14.41 61 THR B O 1
ATOM 3482 N N . ALA B 1 62 ? 106.950 44.869 -20.335 1.00 15.19 62 ALA B N 1
ATOM 3483 C CA . ALA B 1 62 ? 107.334 46.074 -21.074 1.00 16.07 62 ALA B CA 1
ATOM 3484 C C . ALA B 1 62 ? 108.544 45.753 -21.963 1.00 16.81 62 ALA B C 1
ATOM 3485 O O . ALA B 1 62 ? 108.590 46.196 -23.113 1.00 17.93 62 ALA B O 1
ATOM 3487 N N . GLU B 1 63 ? 109.484 44.928 -21.482 1.00 15.98 63 GLU B N 1
ATOM 3488 C CA . GLU B 1 63 ? 110.650 44.555 -22.273 1.00 16.72 63 GLU B CA 1
ATOM 3489 C C . GLU B 1 63 ? 110.251 43.751 -23.517 1.00 16.53 63 GLU B C 1
ATOM 3490 O O . GLU B 1 63 ? 110.810 43.945 -24.592 1.00 17.31 63 GLU B O 1
ATOM 3496 N N . GLU B 1 64 ? 109.252 42.868 -23.378 1.00 15.46 64 GLU B N 1
ATOM 3497 C CA . GLU B 1 64 ? 108.761 42.117 -24.535 1.00 14.71 64 GLU B CA 1
ATOM 3498 C C . GLU B 1 64 ? 108.104 43.102 -25.534 1.00 13.65 64 GLU B C 1
ATOM 3499 O O . GLU B 1 64 ? 108.338 43.003 -26.737 1.00 14.40 64 GLU B O 1
ATOM 3505 N N . MET B 1 65 ? 107.341 44.077 -25.044 1.00 12.87 65 MET B N 1
ATOM 3506 C CA . MET B 1 65 ? 106.651 45.013 -25.940 1.00 12.76 65 MET B CA 1
ATOM 3507 C C . MET B 1 65 ? 107.583 45.952 -26.651 1.00 13.59 65 MET B C 1
ATOM 3508 O O . MET B 1 65 ? 107.303 46.339 -27.784 1.00 13.89 65 MET B O 1
ATOM 3513 N N . THR B 1 66 ? 108.696 46.318 -26.003 1.00 13.32 66 THR B N 1
ATOM 3514 C CA . THR B 1 66 ? 109.663 47.233 -26.623 1.00 14.09 66 THR B CA 1
ATOM 3515 C C . THR B 1 66 ? 110.558 46.550 -27.637 1.00 14.88 66 THR B C 1
ATOM 3516 O O . THR B 1 66 ? 111.399 47.231 -28.246 1.00 15.46 66 THR B O 1
ATOM 3520 N N . LYS B 1 67 ? 110.349 45.253 -27.931 1.00 14.32 67 LYS B N 1
ATOM 3521 C CA . LYS B 1 67 ? 111.020 44.631 -29.071 1.00 14.34 67 LYS B CA 1
ATOM 3522 C C . LYS B 1 67 ? 110.510 45.331 -30.369 1.00 14.61 67 LYS B C 1
ATOM 3523 O O . LYS B 1 67 ? 111.182 45.258 -31.391 1.00 14.93 67 LYS B O 1
ATOM 3529 N N . TYR B 1 68 ? 109.326 45.985 -30.308 1.00 13.82 68 TYR B N 1
ATOM 3530 C CA . TYR B 1 68 ? 108.815 46.764 -31.406 1.00 13.61 68 TYR B CA 1
ATOM 3531 C C . TYR B 1 68 ? 108.485 48.188 -30.979 1.00 13.30 68 TYR B C 1
ATOM 3532 O O . TYR B 1 68 ? 109.023 49.143 -31.560 1.00 14.78 68 TYR B O 1
ATOM 3541 N N . HIS B 1 69 ? 107.643 48.362 -29.967 1.00 12.33 69 HIS B N 1
ATOM 3542 C CA . HIS B 1 69 ? 107.197 49.672 -29.565 1.00 12.43 69 HIS B CA 1
ATOM 3543 C C . HIS B 1 69 ? 108.271 50.507 -28.909 1.00 12.94 69 HIS B C 1
ATOM 3544 O O . HIS B 1 69 ? 109.233 49.953 -28.372 1.00 13.56 69 HIS B O 1
ATOM 3551 N N . SER B 1 70 ? 108.111 51.829 -28.982 1.00 13.32 70 SER B N 1
ATOM 3552 C CA . SER B 1 70 ? 109.095 52.688 -28.327 1.00 13.71 70 SER B CA 1
ATOM 3553 C C . SER B 1 70 ? 108.968 52.582 -26.810 1.00 14.49 70 SER B C 1
ATOM 3554 O O . SER B 1 70 ? 107.882 52.349 -26.269 1.00 14.48 70 SER B O 1
ATOM 3557 N N . ASP B 1 71 ? 110.096 52.768 -26.101 1.00 14.22 71 ASP B N 1
ATOM 3558 C CA . ASP B 1 71 ? 110.110 52.723 -24.648 1.00 14.09 71 ASP B CA 1
ATOM 3559 C C . ASP B 1 71 ? 109.186 53.785 -24.066 1.00 14.71 71 ASP B C 1
ATOM 3560 O O . ASP B 1 71 ? 108.467 53.506 -23.114 1.00 15.88 71 ASP B O 1
ATOM 3565 N N . GLU B 1 72 ? 109.153 54.978 -24.681 1.00 15.25 72 GLU B N 1
ATOM 3566 C CA . GLU B 1 72 ? 108.291 56.060 -24.211 1.00 15.69 72 GLU B CA 1
ATOM 3567 C C . GLU B 1 72 ? 106.809 55.715 -24.303 1.00 15.80 72 GLU B C 1
ATOM 3568 O O . GLU B 1 72 ? 106.053 55.962 -23.377 1.00 16.41 72 GLU B O 1
ATOM 3574 N N . TYR B 1 73 ? 106.400 55.113 -25.429 1.00 14.78 73 TYR B N 1
ATOM 3575 C CA . TYR B 1 73 ? 104.999 54.741 -25.625 1.00 14.39 73 TYR B CA 1
ATOM 3576 C C . TYR B 1 73 ? 104.574 53.652 -24.625 1.00 13.72 73 TYR B C 1
ATOM 3577 O O . TYR B 1 73 ? 103.502 53.764 -24.020 1.00 14.48 73 TYR B O 1
ATOM 3586 N N . ILE B 1 74 ? 105.422 52.630 -24.435 1.00 13.75 74 ILE B N 1
ATOM 3587 C CA . ILE B 1 74 ? 105.099 51.563 -23.484 1.00 14.73 74 ILE B CA 1
ATOM 3588 C C . ILE B 1 74 ? 105.057 52.083 -22.059 1.00 15.18 74 ILE B C 1
ATOM 3589 O O . ILE B 1 74 ? 104.162 51.721 -21.295 1.00 14.84 74 ILE B O 1
ATOM 3594 N N . LYS B 1 75 ? 105.995 52.992 -21.692 1.00 14.86 75 LYS B N 1
ATOM 3595 C CA . LYS B 1 75 ? 105.978 53.578 -20.343 1.00 15.41 75 LYS B CA 1
ATOM 3596 C C . LYS B 1 75 ? 104.672 54.342 -20.122 1.00 15.46 75 LYS B C 1
ATOM 3597 O O . LYS B 1 75 ? 104.058 54.238 -19.058 1.00 16.20 75 LYS B O 1
ATOM 3603 N N . PHE B 1 76 ? 104.215 55.059 -21.156 1.00 15.26 76 PHE B N 1
ATOM 3604 C CA . PHE B 1 76 ? 102.948 55.759 -21.083 1.00 15.47 76 PHE B CA 1
ATOM 3605 C C . PHE B 1 76 ? 101.763 54.783 -20.850 1.00 15.27 76 PHE B C 1
ATOM 3606 O O . PHE B 1 76 ? 100.944 55.012 -19.957 1.00 15.64 76 PHE B O 1
ATOM 3614 N N . LEU B 1 77 ? 101.701 53.691 -21.635 1.00 14.77 77 LEU B N 1
ATOM 3615 C CA . LEU B 1 77 ? 100.610 52.725 -21.460 1.00 15.09 77 LEU B CA 1
ATOM 3616 C C . LEU B 1 77 ? 100.619 52.097 -20.076 1.00 16.00 77 LEU B C 1
ATOM 3617 O O . LEU B 1 77 ? 99.554 51.837 -19.523 1.00 15.88 77 LEU B O 1
ATOM 3622 N N . ARG B 1 78 ? 101.809 51.862 -19.521 1.00 17.13 78 ARG B N 1
ATOM 3623 C CA . ARG B 1 78 ? 101.970 51.253 -18.205 1.00 19.05 78 ARG B CA 1
ATOM 3624 C C . ARG B 1 78 ? 101.630 52.241 -17.065 1.00 19.95 78 ARG B C 1
ATOM 3625 O O . ARG B 1 78 ? 101.358 51.792 -15.946 1.00 20.89 78 ARG B O 1
ATOM 3633 N N . SER B 1 79 ? 101.604 53.568 -17.342 1.00 19.23 79 SER B N 1
ATOM 3634 C CA . SER B 1 79 ? 101.355 54.613 -16.336 1.00 19.80 79 SER B CA 1
ATOM 3635 C C . SER B 1 79 ? 99.982 55.255 -16.360 1.00 19.98 79 SER B C 1
ATOM 3636 O O . SER B 1 79 ? 99.493 55.692 -15.311 1.00 20.97 79 SER B O 1
ATOM 3639 N N . ILE B 1 80 ? 99.361 55.362 -17.538 1.00 19.38 80 ILE B N 1
ATOM 3640 C CA . ILE B 1 80 ? 98.090 56.053 -17.688 1.00 19.68 80 ILE B CA 1
ATOM 3641 C C . ILE B 1 80 ? 96.904 55.310 -17.074 1.00 20.16 80 ILE B C 1
ATOM 3642 O O . ILE B 1 80 ? 96.743 54.105 -17.266 1.00 20.16 80 ILE B O 1
ATOM 3647 N N . ARG B 1 81 ? 96.079 56.035 -16.335 1.00 19.75 81 ARG B N 1
ATOM 3648 C CA . ARG B 1 81 ? 94.894 55.484 -15.679 1.00 20.21 81 ARG B CA 1
ATOM 3649 C C . ARG B 1 81 ? 93.778 56.523 -15.742 1.00 20.34 81 ARG B C 1
ATOM 3650 O O . ARG B 1 81 ? 94.063 57.714 -15.829 1.00 20.08 81 ARG B O 1
ATOM 3658 N N . PRO B 1 82 ? 92.499 56.115 -15.643 1.00 20.42 82 PRO B N 1
ATOM 3659 C CA . PRO B 1 82 ? 91.415 57.115 -15.618 1.00 22.05 82 PRO B CA 1
ATOM 3660 C C . PRO B 1 82 ? 91.601 58.183 -14.524 1.00 23.92 82 PRO B C 1
ATOM 3661 O O . PRO B 1 82 ? 91.253 59.335 -14.752 1.00 25.14 82 PRO B O 1
ATOM 3665 N N . ASP B 1 83 ? 92.186 57.820 -13.365 1.00 24.47 83 ASP B N 1
ATOM 3666 C CA . ASP B 1 83 ? 92.373 58.779 -12.260 1.00 26.03 83 ASP B CA 1
ATOM 3667 C C . ASP B 1 83 ? 93.570 59.737 -12.404 1.00 26.21 83 ASP B C 1
ATOM 3668 O O . ASP B 1 83 ? 93.686 60.664 -11.594 1.00 27.36 83 ASP B O 1
ATOM 3673 N N . ASN B 1 84 ? 94.472 59.521 -13.374 1.00 24.88 84 ASN B N 1
ATOM 3674 C CA . ASN B 1 84 ? 95.601 60.440 -13.557 1.00 24.07 84 ASN B CA 1
ATOM 3675 C C . ASN B 1 84 ? 95.663 61.056 -14.966 1.00 24.86 84 ASN B C 1
ATOM 3676 O O . ASN B 1 84 ? 96.618 61.765 -15.269 1.00 24.66 84 ASN B O 1
ATOM 3681 N N . MET B 1 85 ? 94.652 60.776 -15.820 1.00 25.59 85 MET B N 1
ATOM 3682 C CA . MET B 1 85 ? 94.519 61.248 -17.195 1.00 26.98 85 MET B CA 1
ATOM 3683 C C . MET B 1 85 ? 94.733 62.736 -17.358 1.00 27.48 85 MET B C 1
ATOM 3684 O O . MET B 1 85 ? 95.344 63.164 -18.335 1.00 27.56 85 MET B O 1
ATOM 3689 N N . SER B 1 86 ? 94.223 63.530 -16.409 1.00 27.93 86 SER B N 1
ATOM 3690 C CA . SER B 1 86 ? 94.350 64.985 -16.436 1.00 29.08 86 SER B CA 1
ATOM 3691 C C . SER B 1 86 ? 95.805 65.440 -16.512 1.00 29.06 86 SER B C 1
ATOM 3692 O O . SER B 1 86 ? 96.074 66.485 -17.086 1.00 29.99 86 SER B O 1
ATOM 3695 N N . GLU B 1 87 ? 96.739 64.664 -15.950 1.00 28.02 87 GLU B N 1
ATOM 3696 C CA . GLU B 1 87 ? 98.168 64.996 -15.963 1.00 27.52 87 GLU B CA 1
ATOM 3697 C C . GLU B 1 87 ? 98.892 64.547 -17.241 1.00 26.16 87 GLU B C 1
ATOM 3698 O O . GLU B 1 87 ? 100.084 64.811 -17.390 1.00 26.30 87 GLU B O 1
ATOM 3704 N N . TYR B 1 88 ? 98.191 63.853 -18.165 1.00 24.66 88 TYR B N 1
ATOM 3705 C CA . TYR B 1 88 ? 98.831 63.317 -19.355 1.00 23.67 88 TYR B CA 1
ATOM 3706 C C . TYR B 1 88 ? 98.259 63.823 -20.679 1.00 22.79 88 TYR B C 1
ATOM 3707 O O . TYR B 1 88 ? 98.383 63.120 -21.683 1.00 22.38 88 TYR B O 1
ATOM 3716 N N . SER B 1 89 ? 97.668 65.025 -20.717 1.00 22.68 89 SER B N 1
ATOM 3717 C CA . SER B 1 89 ? 97.106 65.546 -21.979 1.00 23.32 89 SER B CA 1
ATOM 3718 C C . SER B 1 89 ? 98.113 65.547 -23.145 1.00 21.46 89 SER B C 1
ATOM 3719 O O . SER B 1 89 ? 97.764 65.135 -24.257 1.00 20.92 89 SER B O 1
ATOM 3722 N N . LYS B 1 90 ? 99.361 65.969 -22.899 1.00 20.65 90 LYS B N 1
ATOM 3723 C CA . LYS B 1 90 ? 100.374 66.018 -23.949 1.00 20.38 90 LYS B CA 1
ATOM 3724 C C . LYS B 1 90 ? 100.676 64.632 -24.516 1.00 20.26 90 LYS B C 1
ATOM 3725 O O . LYS B 1 90 ? 100.670 64.449 -25.732 1.00 20.45 90 LYS B O 1
ATOM 3731 N N . GLN B 1 91 ? 100.925 63.651 -23.630 1.00 19.68 91 GLN B N 1
ATOM 3732 C CA . GLN B 1 91 ? 101.226 62.304 -24.081 1.00 19.22 91 GLN B CA 1
ATOM 3733 C C . GLN B 1 91 ? 100.029 61.624 -24.723 1.00 17.82 91 GLN B C 1
ATOM 3734 O O . GLN B 1 91 ? 100.208 60.945 -25.721 1.00 17.68 91 GLN B O 1
ATOM 3740 N N . MET B 1 92 ? 98.808 61.863 -24.218 1.00 17.61 92 MET B N 1
ATOM 3741 C CA . MET B 1 92 ? 97.605 61.294 -24.832 1.00 18.39 92 MET B CA 1
ATOM 3742 C C . MET B 1 92 ? 97.462 61.775 -26.284 1.00 18.84 92 MET B C 1
ATOM 3743 O O . MET B 1 92 ? 97.107 61.007 -27.178 1.00 19.01 92 MET B O 1
ATOM 3748 N N . GLN B 1 93 ? 97.783 63.053 -26.527 1.00 18.30 93 GLN B N 1
ATOM 3749 C CA . GLN B 1 93 ? 97.719 63.618 -27.860 1.00 18.07 93 GLN B CA 1
ATOM 3750 C C . GLN B 1 93 ? 98.803 63.009 -28.745 1.00 18.98 93 GLN B C 1
ATOM 3751 O O . GLN B 1 93 ? 98.525 62.608 -29.875 1.00 19.82 93 GLN B O 1
ATOM 3757 N N . ARG B 1 94 ? 100.024 62.895 -28.222 1.00 18.87 94 ARG B N 1
ATOM 3758 C CA . ARG B 1 94 ? 101.143 62.341 -28.980 1.00 19.78 94 ARG B CA 1
ATOM 3759 C C . ARG B 1 94 ? 100.926 60.873 -29.353 1.00 19.82 94 ARG B C 1
ATOM 3760 O O . ARG B 1 94 ? 101.270 60.462 -30.454 1.00 20.69 94 ARG B O 1
ATOM 3768 N N . PHE B 1 95 ? 100.367 60.106 -28.429 1.00 19.03 95 PHE B N 1
ATOM 3769 C CA . PHE B 1 95 ? 100.187 58.670 -28.623 1.00 18.85 95 PHE B CA 1
ATOM 3770 C C . PHE B 1 95 ? 98.811 58.260 -29.143 1.00 19.42 95 PHE B C 1
ATOM 3771 O O . PHE B 1 95 ? 98.534 57.056 -29.248 1.00 19.39 95 PHE B O 1
ATOM 3779 N N . ASN B 1 96 ? 97.955 59.232 -29.498 1.00 18.28 96 ASN B N 1
ATOM 3780 C CA . ASN B 1 96 ? 96.635 59.014 -30.064 1.00 18.42 96 ASN B CA 1
ATOM 3781 C C . ASN B 1 96 ? 95.683 58.242 -29.157 1.00 18.09 96 ASN B C 1
ATOM 3782 O O . ASN B 1 96 ? 94.930 57.376 -29.621 1.00 17.57 96 ASN B O 1
ATOM 3787 N N . VAL B 1 97 ? 95.710 58.557 -27.879 1.00 18.12 97 VAL B N 1
ATOM 3788 C CA . VAL B 1 97 ? 94.808 57.953 -26.920 1.00 19.94 97 VAL B CA 1
ATOM 3789 C C . VAL B 1 97 ? 93.701 58.999 -26.726 1.00 22.23 97 VAL B C 1
ATOM 3790 O O . VAL B 1 97 ? 93.974 60.161 -26.391 1.00 23.11 97 VAL B O 1
ATOM 3794 N N . GLY B 1 98 ? 92.487 58.608 -27.079 1.00 22.46 98 GLY B N 1
ATOM 3795 C CA . GLY B 1 98 ? 91.308 59.461 -27.052 1.00 23.79 98 GLY B CA 1
ATOM 3796 C C . GLY B 1 98 ? 90.047 58.681 -27.354 1.00 24.16 98 GLY B C 1
ATOM 3797 O O . GLY B 1 98 ? 89.832 57.612 -26.773 1.00 24.91 98 GLY B O 1
ATOM 3798 N N . GLU B 1 99 ? 89.200 59.176 -28.268 1.00 24.03 99 GLU B N 1
ATOM 3799 C CA . GLU B 1 99 ? 87.935 58.535 -28.565 1.00 23.57 99 GLU B CA 1
ATOM 3800 C C . GLU B 1 99 ? 88.077 57.079 -28.989 1.00 21.41 99 GLU B C 1
ATOM 3801 O O . GLU B 1 99 ? 87.514 56.223 -28.305 1.00 22.68 99 GLU B O 1
ATOM 3807 N N . ASP B 1 100 ? 88.783 56.790 -30.109 1.00 18.53 100 ASP B N 1
ATOM 3808 C CA . ASP B 1 100 ? 88.884 55.395 -30.552 1.00 16.31 100 ASP B CA 1
ATOM 3809 C C . ASP B 1 100 ? 89.644 54.529 -29.580 1.00 15.73 100 ASP B C 1
ATOM 3810 O O . ASP B 1 100 ? 89.278 53.378 -29.378 1.00 15.43 100 ASP B O 1
ATOM 3815 N N . CYS B 1 101 ? 90.721 55.052 -29.001 1.00 14.96 101 CYS B N 1
ATOM 3816 C CA . CYS B 1 101 ? 91.574 54.292 -28.100 1.00 14.25 101 CYS B CA 1
ATOM 3817 C C . CYS B 1 101 ? 91.536 54.945 -26.738 1.00 14.94 101 CYS B C 1
ATOM 3818 O O . CYS B 1 101 ? 92.465 55.666 -26.366 1.00 15.91 101 CYS B O 1
ATOM 3821 N N . PRO B 1 102 ? 90.470 54.694 -25.971 1.00 14.49 102 PRO B N 1
ATOM 3822 C CA . PRO B 1 102 ? 90.333 55.373 -24.679 1.00 15.10 102 PRO B CA 1
ATOM 3823 C C . PRO B 1 102 ? 91.199 54.837 -23.565 1.00 15.73 102 PRO B C 1
ATOM 3824 O O . PRO B 1 102 ? 91.754 53.749 -23.656 1.00 15.64 102 PRO B O 1
ATOM 3828 N N . VAL B 1 103 ? 91.269 55.595 -22.469 1.00 16.11 103 VAL B N 1
ATOM 3829 C CA . VAL B 1 103 ? 91.934 55.143 -21.275 1.00 16.65 103 VAL B CA 1
ATOM 3830 C C . VAL B 1 103 ? 90.844 54.420 -20.493 1.00 17.41 103 VAL B C 1
ATOM 3831 O O . VAL B 1 103 ? 89.756 54.973 -20.268 1.00 19.72 103 VAL B O 1
ATOM 3835 N N . PHE B 1 104 ? 91.088 53.183 -20.115 1.00 16.23 104 PHE B N 1
ATOM 3836 C CA . PHE B 1 104 ? 90.153 52.417 -19.304 1.00 16.40 104 PHE B CA 1
ATOM 3837 C C . PHE B 1 104 ? 90.900 51.678 -18.209 1.00 16.24 104 PHE B C 1
ATOM 3838 O O . PHE B 1 104 ? 92.109 51.476 -18.317 1.00 16.14 104 PHE B O 1
ATOM 3846 N N . ASP B 1 105 ? 90.190 51.283 -17.137 1.00 16.25 105 ASP B N 1
ATOM 3847 C CA . ASP B 1 105 ? 90.782 50.554 -16.017 1.00 17.01 105 ASP B CA 1
ATOM 3848 C C . ASP B 1 105 ? 91.420 49.257 -16.512 1.00 16.24 105 ASP B C 1
ATOM 3849 O O . ASP B 1 105 ? 90.765 48.473 -17.207 1.00 16.77 105 ASP B O 1
ATOM 3854 N N . GLY B 1 106 ? 92.674 49.037 -16.164 1.00 16.01 106 GLY B N 1
ATOM 3855 C CA . GLY B 1 106 ? 93.357 47.807 -16.549 1.00 16.01 106 GLY B CA 1
ATOM 3856 C C . GLY B 1 106 ? 93.839 47.769 -17.985 1.00 15.10 106 GLY B C 1
ATOM 3857 O O . GLY B 1 106 ? 94.191 46.700 -18.491 1.00 15.47 106 GLY B O 1
ATOM 3858 N N . LEU B 1 107 ? 93.873 48.927 -18.671 1.00 14.35 107 LEU B N 1
ATOM 3859 C CA . LEU B 1 107 ? 94.350 49.006 -20.068 1.00 13.98 107 LEU B CA 1
ATOM 3860 C C . LEU B 1 107 ? 95.674 48.251 -20.284 1.00 14.36 107 LEU B C 1
ATOM 3861 O O . LEU B 1 107 ? 95.779 47.441 -21.219 1.00 13.86 107 LEU B O 1
ATOM 3866 N N . PHE B 1 108 ? 96.673 48.495 -19.434 1.00 14.36 108 PHE B N 1
ATOM 3867 C CA . PHE B 1 108 ? 97.963 47.852 -19.610 1.00 14.56 108 PHE B CA 1
ATOM 3868 C C . PHE B 1 108 ? 97.879 46.341 -19.496 1.00 14.16 108 PHE B C 1
ATOM 3869 O O . PHE B 1 108 ? 98.412 45.633 -20.348 1.00 13.53 108 PHE B O 1
ATOM 3877 N N . GLU B 1 109 ? 97.156 45.833 -18.488 1.00 14.36 109 GLU B N 1
ATOM 3878 C CA . GLU B 1 109 ? 97.002 44.395 -18.311 1.00 14.41 109 GLU B CA 1
ATOM 3879 C C . GLU B 1 109 ? 96.269 43.781 -19.504 1.00 14.19 109 GLU B C 1
ATOM 3880 O O . GLU B 1 109 ? 96.627 42.690 -19.931 1.00 13.82 109 GLU B O 1
ATOM 3886 N N . PHE B 1 110 ? 95.283 44.474 -20.069 1.00 13.92 110 PHE B N 1
ATOM 3887 C CA . PHE B 1 110 ? 94.578 44.001 -21.263 1.00 14.71 110 PHE B CA 1
ATOM 3888 C C . PHE B 1 110 ? 95.585 43.833 -22.410 1.00 14.33 110 PHE B C 1
ATOM 3889 O O . PHE B 1 110 ? 95.618 42.790 -23.058 1.00 13.98 110 PHE B O 1
ATOM 3897 N N . CYS B 1 111 ? 96.471 44.814 -22.591 1.00 13.31 111 CYS B N 1
ATOM 3898 C CA . CYS B 1 111 ? 97.518 44.759 -23.604 1.00 13.33 111 CYS B CA 1
ATOM 3899 C C . CYS B 1 111 ? 98.462 43.602 -23.326 1.00 13.07 111 CYS B C 1
ATOM 3900 O O . CYS B 1 111 ? 98.879 42.898 -24.237 1.00 12.94 111 CYS B O 1
ATOM 3903 N N . GLN B 1 112 ? 98.834 43.416 -22.057 1.00 12.83 112 GLN B N 1
ATOM 3904 C CA . GLN B 1 112 ? 99.742 42.348 -21.679 1.00 12.30 112 GLN B CA 1
ATOM 3905 C C . GLN B 1 112 ? 99.201 40.962 -21.984 1.00 12.47 112 GLN B C 1
ATOM 3906 O O . GLN B 1 112 ? 99.954 40.103 -22.405 1.00 12.17 112 GLN B O 1
ATOM 3912 N N . LEU B 1 113 ? 97.902 40.755 -21.714 1.00 12.88 113 LEU B N 1
ATOM 3913 C CA . LEU B 1 113 ? 97.278 39.445 -21.940 1.00 13.54 113 LEU B CA 1
ATOM 3914 C C . LEU B 1 113 ? 97.010 39.194 -23.408 1.00 13.53 113 LEU B C 1
ATOM 3915 O O . LEU B 1 113 ? 97.238 38.081 -23.900 1.00 13.89 113 LEU B O 1
ATOM 3920 N N . SER B 1 114 ? 96.580 40.229 -24.145 1.00 12.87 114 SER B N 1
ATOM 3921 C CA . SER B 1 114 ? 96.369 40.097 -25.587 1.00 13.16 114 SER B CA 1
ATOM 3922 C C . SER B 1 114 ? 97.700 39.760 -26.264 1.00 13.04 114 SER B C 1
ATOM 3923 O O . SER B 1 114 ? 97.786 38.832 -27.081 1.00 13.32 114 SER B O 1
ATOM 3928 N N . THR B 1 115 ? 98.768 40.472 -25.872 1.00 13.11 115 THR B N 1
ATOM 3929 C CA . THR B 1 115 ? 100.082 40.250 -26.433 1.00 12.80 115 THR B CA 1
ATOM 3930 C C . THR B 1 115 ? 100.697 38.923 -25.982 1.00 12.69 115 THR B C 1
ATOM 3931 O O . THR B 1 115 ? 101.291 38.195 -26.790 1.00 12.89 115 THR B O 1
ATOM 3935 N N . GLY B 1 116 ? 100.538 38.605 -24.697 1.00 12.74 116 GLY B N 1
ATOM 3936 C CA . GLY B 1 116 ? 101.084 37.376 -24.136 1.00 13.18 116 GLY B CA 1
ATOM 3937 C C . GLY B 1 116 ? 100.670 36.121 -24.882 1.00 11.99 116 GLY B C 1
ATOM 3938 O O . GLY B 1 116 ? 101.500 35.262 -25.153 1.00 12.37 116 GLY B O 1
ATOM 3939 N N . GLY B 1 117 ? 99.400 36.056 -25.286 1.00 11.61 117 GLY B N 1
ATOM 3940 C CA . GLY B 1 117 ? 98.935 34.881 -26.026 1.00 11.42 117 GLY B CA 1
ATOM 3941 C C . GLY B 1 117 ? 99.590 34.729 -27.380 1.00 11.32 117 GLY B C 1
ATOM 3942 O O . GLY B 1 117 ? 99.891 33.620 -27.813 1.00 12.23 117 GLY B O 1
ATOM 3943 N N . SER B 1 118 ? 99.811 35.841 -28.061 1.00 11.15 118 SER B N 1
ATOM 3944 C CA . SER B 1 118 ? 100.410 35.795 -29.405 1.00 10.72 118 SER B CA 1
ATOM 3945 C C . SER B 1 118 ? 101.892 35.424 -29.352 1.00 10.91 118 SER B C 1
ATOM 3946 O O . SER B 1 118 ? 102.352 34.604 -30.136 1.00 11.45 118 SER B O 1
ATOM 3949 N N . VAL B 1 119 ? 102.635 36.054 -28.424 1.00 11.39 119 VAL B N 1
ATOM 3950 C CA A VAL B 1 119 ? 104.056 35.764 -28.285 0.50 11.90 119 VAL B CA 1
ATOM 3951 C CA B VAL B 1 119 ? 104.064 35.734 -28.342 0.50 11.57 119 VAL B CA 1
ATOM 3952 C C . VAL B 1 119 ? 104.259 34.326 -27.765 1.00 12.30 119 VAL B C 1
ATOM 3953 O O . VAL B 1 119 ? 105.138 33.604 -28.250 1.00 13.27 119 VAL B O 1
ATOM 3960 N N . ALA B 1 120 ? 103.405 33.890 -26.812 1.00 12.63 120 ALA B N 1
ATOM 3961 C CA . ALA B 1 120 ? 103.539 32.522 -26.295 1.00 13.38 120 ALA B CA 1
ATOM 3962 C C . ALA B 1 120 ? 103.265 31.495 -27.401 1.00 13.48 120 ALA B C 1
ATOM 3963 O O . ALA B 1 120 ? 103.993 30.518 -27.550 1.00 13.85 120 ALA B O 1
ATOM 3965 N N . GLY B 1 121 ? 102.264 31.776 -28.234 1.00 12.50 121 GLY B N 1
ATOM 3966 C CA . GLY B 1 121 ? 101.943 30.904 -29.351 1.00 12.61 121 GLY B CA 1
ATOM 3967 C C . GLY B 1 121 ? 103.084 30.818 -30.343 1.00 12.78 121 GLY B C 1
ATOM 3968 O O . GLY B 1 121 ? 103.416 29.735 -30.822 1.00 13.15 121 GLY B O 1
ATOM 3969 N N . ALA B 1 122 ? 103.713 31.964 -30.640 1.00 12.54 122 ALA B N 1
ATOM 3970 C CA . ALA B 1 122 ? 104.852 31.991 -31.551 1.00 12.97 122 ALA B CA 1
ATOM 3971 C C . ALA B 1 122 ? 106.026 31.161 -30.964 1.00 12.84 122 ALA B C 1
ATOM 3972 O O . ALA B 1 122 ? 106.662 30.418 -31.704 1.00 13.61 122 ALA B O 1
ATOM 3974 N N . VAL B 1 123 ? 106.280 31.274 -29.657 1.00 13.22 123 VAL B N 1
ATOM 3975 C CA . VAL B 1 123 ? 107.360 30.481 -29.036 1.00 14.54 123 VAL B CA 1
ATOM 3976 C C . VAL B 1 123 ? 107.039 28.992 -29.148 1.00 15.00 123 VAL B C 1
ATOM 3977 O O . VAL B 1 123 ? 107.898 28.189 -29.505 1.00 15.92 123 VAL B O 1
ATOM 3981 N N . LYS B 1 124 ? 105.788 28.608 -28.901 1.00 14.09 124 LYS B N 1
ATOM 3982 C CA . LYS B 1 124 ? 105.361 27.210 -29.003 1.00 15.12 124 LYS B CA 1
ATOM 3983 C C . LYS B 1 124 ? 105.599 26.671 -30.408 1.00 14.92 124 LYS B C 1
ATOM 3984 O O . LYS B 1 124 ? 106.063 25.532 -30.579 1.00 15.34 124 LYS B O 1
ATOM 3990 N N . LEU B 1 125 ? 105.297 27.489 -31.426 1.00 13.80 125 LEU B N 1
ATOM 3991 C CA . LEU B 1 125 ? 105.525 27.110 -32.807 1.00 14.06 125 LEU B CA 1
ATOM 3992 C C . LEU B 1 125 ? 107.025 26.999 -33.084 1.00 14.85 125 LEU B C 1
ATOM 3993 O O . LEU B 1 125 ? 107.454 26.014 -33.707 1.00 15.70 125 LEU B O 1
ATOM 3998 N N . ASN B 1 126 ? 107.819 27.962 -32.609 1.00 14.88 126 ASN B N 1
ATOM 3999 C CA . ASN B 1 126 ? 109.276 27.908 -32.811 1.00 15.30 126 ASN B CA 1
ATOM 4000 C C . ASN B 1 126 ? 109.897 26.669 -32.190 1.00 16.39 126 ASN B C 1
ATOM 4001 O O . ASN B 1 126 ? 110.782 26.067 -32.803 1.00 17.08 126 ASN B O 1
ATOM 4006 N N . ARG B 1 127 ? 109.431 26.286 -31.014 1.00 16.06 127 ARG B N 1
ATOM 4007 C CA . ARG B 1 127 ? 109.944 25.100 -30.316 1.00 17.21 127 ARG B CA 1
ATOM 4008 C C . ARG B 1 127 ? 109.385 23.796 -30.892 1.00 17.52 127 ARG B C 1
ATOM 4009 O O . ARG B 1 127 ? 109.705 22.718 -30.375 1.00 18.15 127 ARG B O 1
ATOM 4017 N N . GLN B 1 128 ? 108.551 23.860 -31.940 1.00 16.42 128 GLN B N 1
ATOM 4018 C CA . GLN B 1 128 ? 107.945 22.705 -32.575 1.00 17.17 128 GLN B CA 1
ATOM 4019 C C . GLN B 1 128 ? 107.141 21.872 -31.590 1.00 17.96 128 GLN B C 1
ATOM 4020 O O . GLN B 1 128 ? 107.096 20.646 -31.696 1.00 19.44 128 GLN B O 1
ATOM 4026 N N . GLN B 1 129 ? 106.495 22.544 -30.642 1.00 16.79 129 GLN B N 1
ATOM 4027 C CA . GLN B 1 129 ? 105.650 21.916 -29.639 1.00 17.71 129 GLN B CA 1
ATOM 4028 C C . GLN B 1 129 ? 104.176 21.910 -30.035 1.00 17.95 129 GLN B C 1
ATOM 4029 O O . GLN B 1 129 ? 103.359 21.332 -29.332 1.00 19.06 129 GLN B O 1
ATOM 4035 N N . THR B 1 130 ? 103.837 22.538 -31.174 1.00 17.07 130 THR B N 1
ATOM 4036 C CA . THR B 1 130 ? 102.490 22.582 -31.711 1.00 16.62 130 THR B CA 1
ATOM 4037 C C . THR B 1 130 ? 102.573 22.877 -33.191 1.00 16.57 130 THR B C 1
ATOM 4038 O O . THR B 1 130 ? 103.580 23.399 -33.681 1.00 16.77 130 THR B O 1
ATOM 4042 N N . ASP B 1 131 ? 101.525 22.526 -33.916 1.00 16.27 131 ASP B N 1
ATOM 4043 C CA . ASP B 1 131 ? 101.418 22.828 -35.336 1.00 16.16 131 ASP B CA 1
ATOM 4044 C C . ASP B 1 131 ? 100.623 24.138 -35.535 1.00 14.65 131 ASP B C 1
ATOM 4045 O O . ASP B 1 131 ? 100.859 24.867 -36.486 1.00 14.82 131 ASP B O 1
ATOM 4050 N N . MET B 1 132 ? 99.663 24.391 -34.647 1.00 14.10 132 MET B N 1
ATOM 4051 C CA . MET B 1 132 ? 98.848 25.593 -34.676 1.00 14.03 132 MET B CA 1
ATOM 4052 C C . MET B 1 132 ? 98.739 26.143 -33.285 1.00 13.07 132 MET B C 1
ATOM 4053 O O . MET B 1 132 ? 98.619 25.391 -32.301 1.00 13.19 132 MET B O 1
ATOM 4058 N N . ALA B 1 133 ? 98.759 27.468 -33.188 1.00 12.02 133 ALA B N 1
ATOM 4059 C CA . ALA B 1 133 ? 98.535 28.157 -31.931 1.00 12.09 133 ALA B CA 1
ATOM 4060 C C . ALA B 1 133 ? 97.445 29.192 -32.199 1.00 11.74 133 ALA B C 1
ATOM 4061 O O . ALA B 1 133 ? 97.453 29.834 -33.251 1.00 11.90 133 ALA B O 1
ATOM 4063 N N . VAL B 1 134 ? 96.510 29.330 -31.266 1.00 10.85 134 VAL B N 1
ATOM 4064 C CA . VAL B 1 134 ? 95.366 30.229 -31.401 1.00 10.68 134 VAL B CA 1
ATOM 4065 C C . VAL B 1 134 ? 95.311 31.243 -30.286 1.00 10.14 134 VAL B C 1
ATOM 4066 O O . VAL B 1 134 ? 95.386 30.869 -29.113 1.00 11.33 134 VAL B O 1
ATOM 4070 N N . ASN B 1 135 ? 95.139 32.518 -30.615 1.00 9.97 135 ASN B N 1
ATOM 4071 C CA . ASN B 1 135 ? 94.958 33.562 -29.620 1.00 10.21 135 ASN B CA 1
ATOM 4072 C C . ASN B 1 135 ? 93.866 34.511 -30.116 1.00 10.15 135 ASN B C 1
ATOM 4073 O O . ASN B 1 135 ? 94.163 35.497 -30.800 1.00 10.10 135 ASN B O 1
ATOM 4078 N N . TRP B 1 136 ? 92.618 34.249 -29.749 1.00 9.93 136 TRP B N 1
ATOM 4079 C CA . TRP B 1 136 ? 91.513 35.108 -30.194 1.00 10.02 136 TRP B CA 1
ATOM 4080 C C . TRP B 1 136 ? 91.555 36.497 -29.600 1.00 10.50 136 TRP B C 1
ATOM 4081 O O . TRP B 1 136 ? 90.950 37.402 -30.183 1.00 11.09 136 TRP B O 1
ATOM 4092 N N . ALA B 1 137 ? 92.271 36.713 -28.477 1.00 10.02 137 ALA B N 1
ATOM 4093 C CA . ALA B 1 137 ? 92.409 38.057 -27.921 1.00 10.64 137 ALA B CA 1
ATOM 4094 C C . ALA B 1 137 ? 93.480 38.890 -28.667 1.00 10.79 137 ALA B C 1
ATOM 4095 O O . ALA B 1 137 ? 93.627 40.085 -28.347 1.00 11.79 137 ALA B O 1
ATOM 4097 N N . GLY B 1 138 ? 94.189 38.300 -29.626 1.00 10.59 138 GLY B N 1
ATOM 4098 C CA . GLY B 1 138 ? 95.199 39.014 -30.401 1.00 10.79 138 GLY B CA 1
ATOM 4099 C C . GLY B 1 138 ? 94.681 39.501 -31.740 1.00 10.25 138 GLY B C 1
ATOM 4100 O O . GLY B 1 138 ? 93.465 39.574 -31.956 1.00 10.76 138 GLY B O 1
ATOM 4101 N N . GLY B 1 139 ? 95.607 39.827 -32.632 1.00 10.20 139 GLY B N 1
ATOM 4102 C CA . GLY B 1 139 ? 95.293 40.322 -33.962 1.00 10.37 139 GLY B CA 1
ATOM 4103 C C . GLY B 1 139 ? 95.093 41.819 -34.034 1.00 10.63 139 GLY B C 1
ATOM 4104 O O . GLY B 1 139 ? 94.385 42.297 -34.945 1.00 10.53 139 GLY B O 1
ATOM 4105 N N . LEU B 1 140 ? 95.753 42.585 -33.139 1.00 10.55 140 LEU B N 1
ATOM 4106 C CA . LEU B 1 140 ? 95.512 44.027 -33.040 1.00 10.80 140 LEU B CA 1
ATOM 4107 C C . LEU B 1 140 ? 96.404 44.799 -34.016 1.00 11.22 140 LEU B C 1
ATOM 4108 O O . LEU B 1 140 ? 97.350 45.500 -33.655 1.00 11.56 140 LEU B O 1
ATOM 4113 N N . HIS B 1 141 ? 96.070 44.642 -35.291 1.00 10.57 141 HIS B N 1
ATOM 4114 C CA . HIS B 1 141 ? 96.888 45.068 -36.405 1.00 10.27 141 HIS B CA 1
ATOM 4115 C C . HIS B 1 141 ? 97.052 46.562 -36.617 1.00 10.71 141 HIS B C 1
ATOM 4116 O O . HIS B 1 141 ? 97.949 46.918 -37.376 1.00 12.10 141 HIS B O 1
ATOM 4123 N N . HIS B 1 142 ? 96.265 47.415 -35.969 1.00 10.43 142 HIS B N 1
ATOM 4124 C CA . HIS B 1 142 ? 96.364 48.857 -36.205 1.00 11.03 142 HIS B CA 1
ATOM 4125 C C . HIS B 1 142 ? 97.380 49.551 -35.328 1.00 12.09 142 HIS B C 1
ATOM 4126 O O . HIS B 1 142 ? 97.714 50.699 -35.632 1.00 13.03 142 HIS B O 1
ATOM 4133 N N . ALA B 1 143 ? 97.815 48.942 -34.217 1.00 11.49 143 ALA B N 1
ATOM 4134 C CA . ALA B 1 143 ? 98.753 49.657 -33.322 1.00 11.65 143 ALA B CA 1
ATOM 4135 C C . ALA B 1 143 ? 100.090 49.882 -34.029 1.00 11.96 143 ALA B C 1
ATOM 4136 O O . ALA B 1 143 ? 100.563 49.058 -34.796 1.00 11.80 143 ALA B O 1
ATOM 4138 N N . LYS B 1 144 ? 100.674 51.048 -33.790 1.00 12.88 144 LYS B N 1
ATOM 4139 C CA . LYS B 1 144 ? 101.918 51.452 -34.436 1.00 13.84 144 LYS B CA 1
ATOM 4140 C C . LYS B 1 144 ? 103.066 51.518 -33.429 1.00 13.46 144 LYS B C 1
ATOM 4141 O O . LYS B 1 144 ? 102.840 51.390 -32.226 1.00 13.25 144 LYS B O 1
ATOM 4147 N N . LYS B 1 145 ? 104.296 51.743 -33.907 1.00 13.93 145 LYS B N 1
ATOM 4148 C CA . LYS B 1 145 ? 105.455 51.778 -33.017 1.00 13.81 145 LYS B CA 1
ATOM 4149 C C . LYS B 1 145 ? 105.281 52.667 -31.795 1.00 13.54 145 LYS B C 1
ATOM 4150 O O . LYS B 1 145 ? 105.588 52.250 -30.662 1.00 13.29 145 LYS B O 1
ATOM 4156 N N . SER B 1 146 ? 104.764 53.882 -32.004 1.00 14.09 146 SER B N 1
ATOM 4157 C CA A SER B 1 146 ? 104.595 54.836 -30.933 0.50 15.15 146 SER B CA 1
ATOM 4158 C CA B SER B 1 146 ? 104.570 54.800 -30.894 0.50 15.37 146 SER B CA 1
ATOM 4159 C C . SER B 1 146 ? 103.219 55.469 -30.910 1.00 16.34 146 SER B C 1
ATOM 4160 O O . SER B 1 146 ? 103.093 56.642 -30.552 1.00 17.63 146 SER B O 1
ATOM 4165 N N . GLU B 1 147 ? 102.181 54.719 -31.297 1.00 15.85 147 GLU B N 1
ATOM 4166 C CA . GLU B 1 147 ? 100.846 55.278 -31.268 1.00 16.25 147 GLU B CA 1
ATOM 4167 C C . GLU B 1 147 ? 99.763 54.215 -31.309 1.00 14.35 147 GLU B C 1
ATOM 4168 O O . GLU B 1 147 ? 99.879 53.192 -31.985 1.00 15.08 147 GLU B O 1
ATOM 4174 N N . ALA B 1 148 ? 98.707 54.487 -30.587 1.00 13.48 148 ALA B N 1
ATOM 4175 C CA . ALA B 1 148 ? 97.521 53.642 -30.581 1.00 13.50 148 ALA B CA 1
ATOM 4176 C C . ALA B 1 148 ? 96.682 54.023 -31.814 1.00 13.87 148 ALA B C 1
ATOM 4177 O O . ALA B 1 148 ? 96.753 55.158 -32.289 1.00 14.65 148 ALA B O 1
ATOM 4179 N N . SER B 1 149 ? 95.865 53.097 -32.325 1.00 13.16 149 SER B N 1
ATOM 4180 C CA . SER B 1 149 ? 94.993 53.399 -33.449 1.00 13.32 149 SER B CA 1
ATOM 4181 C C . SER B 1 149 ? 93.940 52.328 -33.569 1.00 12.85 149 SER B C 1
ATOM 4182 O O . SER B 1 149 ? 94.217 51.159 -33.313 1.00 13.12 149 SER B O 1
ATOM 4185 N N . GLY B 1 150 ? 92.745 52.716 -33.985 1.00 12.72 150 GLY B N 1
ATOM 4186 C CA . GLY B 1 150 ? 91.703 51.765 -34.326 1.00 12.67 150 GLY B CA 1
ATOM 4187 C C . GLY B 1 150 ? 91.366 50.736 -33.283 1.00 11.86 150 GLY B C 1
ATOM 4188 O O . GLY B 1 150 ? 91.151 49.562 -33.601 1.00 11.54 150 GLY B O 1
ATOM 4189 N N . PHE B 1 151 ? 91.320 51.184 -32.029 1.00 11.92 151 PHE B N 1
ATOM 4190 C CA . PHE B 1 151 ? 90.977 50.399 -30.841 1.00 12.26 151 PHE B CA 1
ATOM 4191 C C . PHE B 1 151 ? 92.148 49.499 -30.372 1.00 12.04 151 PHE B C 1
ATOM 4192 O O . PHE B 1 151 ? 91.972 48.729 -29.438 1.00 12.60 151 PHE B O 1
ATOM 4200 N N . CYS B 1 152 ? 93.311 49.584 -31.040 1.00 11.49 152 CYS B N 1
ATOM 4201 C CA . CYS B 1 152 ? 94.509 48.795 -30.771 1.00 11.73 152 CYS B CA 1
ATOM 4202 C C . CYS B 1 152 ? 95.563 49.622 -30.080 1.00 12.27 152 CYS B C 1
ATOM 4203 O O . CYS B 1 152 ? 95.795 50.755 -30.502 1.00 13.18 152 CYS B O 1
ATOM 4206 N N . TYR B 1 153 ? 96.275 49.052 -29.107 1.00 11.43 153 TYR B N 1
ATOM 4207 C CA . TYR B 1 153 ? 97.334 49.790 -28.385 1.00 11.42 153 TYR B CA 1
ATOM 4208 C C . TYR B 1 153 ? 98.694 49.162 -28.587 1.00 11.66 153 TYR B C 1
ATOM 4209 O O . TYR B 1 153 ? 99.667 49.855 -28.874 1.00 13.10 153 TYR B O 1
ATOM 4218 N N . VAL B 1 154 ? 98.782 47.836 -28.482 1.00 11.12 154 VAL B N 1
ATOM 4219 C CA . VAL B 1 154 ? 100.037 47.108 -28.638 1.00 11.46 154 VAL B CA 1
ATOM 4220 C C . VAL B 1 154 ? 99.857 46.130 -29.779 1.00 10.86 154 VAL B C 1
ATOM 4221 O O . VAL B 1 154 ? 98.861 45.393 -29.818 1.00 11.71 154 VAL B O 1
ATOM 4225 N N . ASN B 1 155 ? 100.782 46.140 -30.720 1.00 10.72 155 ASN B N 1
ATOM 4226 C CA . ASN B 1 155 ? 100.688 45.291 -31.892 1.00 10.61 155 ASN B CA 1
ATOM 4227 C C . ASN B 1 155 ? 101.246 43.918 -31.594 1.00 10.89 155 ASN B C 1
ATOM 4228 O O . ASN B 1 155 ? 102.428 43.634 -31.827 1.00 11.69 155 ASN B O 1
ATOM 4233 N N . ASP B 1 156 ? 100.370 43.065 -31.061 1.00 10.79 156 ASP B N 1
ATOM 4234 C CA . ASP B 1 156 ? 100.756 41.708 -30.716 1.00 10.37 156 ASP B CA 1
ATOM 4235 C C . ASP B 1 156 ? 101.224 40.920 -31.921 1.00 10.62 156 ASP B C 1
ATOM 4236 O O . ASP B 1 156 ? 102.038 40.016 -31.784 1.00 11.30 156 ASP B O 1
ATOM 4241 N N . ILE B 1 157 ? 100.702 41.237 -33.115 1.00 10.19 157 ILE B N 1
ATOM 4242 C CA . ILE B 1 157 ? 101.076 40.539 -34.326 1.00 10.29 157 ILE B CA 1
ATOM 4243 C C . ILE B 1 157 ? 102.525 40.796 -34.686 1.00 10.68 157 ILE B C 1
ATOM 4244 O O . ILE B 1 157 ? 103.277 39.854 -34.966 1.00 11.25 157 ILE B O 1
ATOM 4249 N N . VAL B 1 158 ? 102.936 42.070 -34.679 1.00 10.47 158 VAL B N 1
ATOM 4250 C CA . VAL B 1 158 ? 104.314 42.412 -34.996 1.00 10.84 158 VAL B CA 1
ATOM 4251 C C . VAL B 1 158 ? 105.248 41.733 -33.999 1.00 11.34 158 VAL B C 1
ATOM 4252 O O . VAL B 1 158 ? 106.259 41.157 -34.408 1.00 11.10 158 VAL B O 1
ATOM 4256 N N . LEU B 1 159 ? 104.896 41.756 -32.715 1.00 10.92 159 LEU B N 1
ATOM 4257 C CA . LEU B 1 159 ? 105.735 41.084 -31.701 1.00 11.13 159 LEU B CA 1
ATOM 4258 C C . LEU B 1 159 ? 105.814 39.577 -31.934 1.00 11.79 159 LEU B C 1
ATOM 4259 O O . LEU B 1 159 ? 106.898 38.992 -31.828 1.00 12.39 159 LEU B O 1
ATOM 4264 N N . ALA B 1 160 ? 104.701 38.936 -32.302 1.00 11.32 160 ALA B N 1
ATOM 4265 C CA . ALA B 1 160 ? 104.706 37.516 -32.580 1.00 10.86 160 ALA B CA 1
ATOM 4266 C C . ALA B 1 160 ? 105.545 37.216 -33.821 1.00 11.58 160 ALA B C 1
ATOM 4267 O O . ALA B 1 160 ? 106.247 36.199 -33.845 1.00 11.59 160 ALA B O 1
ATOM 4269 N N . ILE B 1 161 ? 105.462 38.066 -34.860 1.00 11.00 161 ILE B N 1
ATOM 4270 C CA . ILE B 1 161 ? 106.256 37.855 -36.065 1.00 10.96 161 ILE B CA 1
ATOM 4271 C C . ILE B 1 161 ? 107.742 38.015 -35.777 1.00 11.97 161 ILE B C 1
ATOM 4272 O O . ILE B 1 161 ? 108.544 37.201 -36.262 1.00 12.62 161 ILE B O 1
ATOM 4277 N N . LEU B 1 162 ? 108.110 38.997 -34.944 1.00 11.54 162 LEU B N 1
ATOM 4278 C CA . LEU B 1 162 ? 109.525 39.134 -34.560 1.00 12.02 162 LEU B CA 1
ATOM 4279 C C . LEU B 1 162 ? 110.003 37.853 -33.833 1.00 12.79 162 LEU B C 1
ATOM 4280 O O . LEU B 1 162 ? 111.130 37.415 -34.041 1.00 13.22 162 LEU B O 1
ATOM 4285 N N . GLU B 1 163 ? 109.136 37.242 -33.014 1.00 12.52 163 GLU B N 1
ATOM 4286 C CA A GLU B 1 163 ? 109.486 35.995 -32.338 0.50 12.38 163 GLU B CA 1
ATOM 4287 C CA B GLU B 1 163 ? 109.490 36.000 -32.336 0.50 12.60 163 GLU B CA 1
ATOM 4288 C C . GLU B 1 163 ? 109.695 34.892 -33.375 1.00 12.56 163 GLU B C 1
ATOM 4289 O O . GLU B 1 163 ? 110.730 34.201 -33.347 1.00 13.05 163 GLU B O 1
ATOM 4300 N N . LEU B 1 164 ? 108.767 34.750 -34.341 1.00 12.46 164 LEU B N 1
ATOM 4301 C CA . LEU B 1 164 ? 108.907 33.744 -35.374 1.00 12.55 164 LEU B CA 1
ATOM 4302 C C . LEU B 1 164 ? 110.169 33.951 -36.204 1.00 13.29 164 LEU B C 1
ATOM 4303 O O . LEU B 1 164 ? 110.795 32.953 -36.611 1.00 13.49 164 LEU B O 1
ATOM 4308 N N . LEU B 1 165 ? 110.537 35.207 -36.450 1.00 13.15 165 LEU B N 1
ATOM 4309 C CA . LEU B 1 165 ? 111.737 35.522 -37.234 1.00 12.65 165 LEU B CA 1
ATOM 4310 C C . LEU B 1 165 ? 113.036 35.027 -36.586 1.00 13.72 165 LEU B C 1
ATOM 4311 O O . LEU B 1 165 ? 114.056 34.951 -37.278 1.00 14.67 165 LEU B O 1
ATOM 4316 N N . LYS B 1 166 ? 113.009 34.670 -35.303 1.00 13.26 166 LYS B N 1
ATOM 4317 C CA . LYS B 1 166 ? 114.200 34.104 -34.651 1.00 13.35 166 LYS B CA 1
ATOM 4318 C C . LYS B 1 166 ? 114.523 32.743 -35.263 1.00 14.24 166 LYS B C 1
ATOM 4319 O O . LYS B 1 166 ? 115.705 32.363 -35.332 1.00 14.96 166 LYS B O 1
ATOM 4325 N N . TYR B 1 167 ? 113.506 32.008 -35.718 1.00 13.34 167 TYR B N 1
ATOM 4326 C CA . TYR B 1 167 ? 113.654 30.663 -36.232 1.00 14.65 167 TYR B CA 1
ATOM 4327 C C . TYR B 1 167 ? 113.318 30.488 -37.693 1.00 16.04 167 TYR B C 1
ATOM 4328 O O . TYR B 1 167 ? 113.678 29.466 -38.278 1.00 17.79 167 TYR B O 1
ATOM 4337 N N . HIS B 1 168 ? 112.603 31.456 -38.293 1.00 14.83 168 HIS B N 1
ATOM 4338 C CA . HIS B 1 168 ? 112.116 31.359 -39.661 1.00 14.91 168 HIS B CA 1
ATOM 4339 C C . HIS B 1 168 ? 112.645 32.442 -40.543 1.00 15.27 168 HIS B C 1
ATOM 4340 O O . HIS B 1 168 ? 112.473 33.614 -40.240 1.00 15.45 168 HIS B O 1
ATOM 4347 N N . GLN B 1 169 ? 113.282 32.058 -41.662 1.00 14.29 169 GLN B N 1
ATOM 4348 C CA . GLN B 1 169 ? 113.831 33.038 -42.572 1.00 15.33 169 GLN B CA 1
ATOM 4349 C C . GLN B 1 169 ? 112.731 33.901 -43.188 1.00 15.12 169 GLN B C 1
ATOM 4350 O O . GLN B 1 169 ? 112.904 35.100 -43.306 1.00 15.73 169 GLN B O 1
ATOM 4356 N N . ARG B 1 170 ? 111.606 33.274 -43.573 1.00 15.01 170 ARG B N 1
ATOM 4357 C CA . ARG B 1 170 ? 110.510 33.974 -44.226 1.00 15.02 170 ARG B CA 1
ATOM 4358 C C . ARG B 1 170 ? 109.218 33.641 -43.523 1.00 14.47 170 ARG B C 1
ATOM 4359 O O . ARG B 1 170 ? 108.885 32.471 -43.350 1.00 14.56 170 ARG B O 1
ATOM 4367 N N . VAL B 1 171 ? 108.477 34.684 -43.130 1.00 13.11 171 VAL B N 1
ATOM 4368 C CA . VAL B 1 171 ? 107.191 34.530 -42.452 1.00 12.59 171 VAL B CA 1
ATOM 4369 C C . VAL B 1 171 ? 106.100 35.177 -43.293 1.00 12.47 171 VAL B C 1
ATOM 4370 O O . VAL B 1 171 ? 106.273 36.301 -43.746 1.00 13.11 171 VAL B O 1
ATOM 4374 N N . LEU B 1 172 ? 105.002 34.467 -43.505 1.00 11.64 172 LEU B N 1
ATOM 4375 C CA . LEU B 1 172 ? 103.884 35.012 -44.259 1.00 11.98 172 LEU B CA 1
ATOM 4376 C C . LEU B 1 172 ? 102.781 35.459 -43.307 1.00 11.74 172 LEU B C 1
ATOM 4377 O O . LEU B 1 172 ? 102.381 34.693 -42.420 1.00 12.08 172 LEU B O 1
ATOM 4382 N N . TYR B 1 173 ? 102.311 36.691 -43.473 1.00 11.23 173 TYR B N 1
ATOM 4383 C CA . TYR B 1 173 ? 101.204 37.249 -42.706 1.00 10.91 173 TYR B CA 1
ATOM 4384 C C . TYR B 1 173 ? 100.012 37.426 -43.650 1.00 10.50 173 TYR B C 1
ATOM 4385 O O . TYR B 1 173 ? 100.148 38.060 -44.699 1.00 11.02 173 TYR B O 1
ATOM 4394 N N . ILE B 1 174 ? 98.853 36.853 -43.281 1.00 10.52 174 ILE B N 1
ATOM 4395 C CA . ILE B 1 174 ? 97.618 36.954 -44.073 1.00 10.10 174 ILE B CA 1
ATOM 4396 C C . ILE B 1 174 ? 96.562 37.592 -43.166 1.00 10.14 174 ILE B C 1
ATOM 4397 O O . ILE B 1 174 ? 96.414 37.174 -42.011 1.00 10.42 174 ILE B O 1
ATOM 4402 N N . ASP B 1 175 ? 95.806 38.566 -43.689 1.00 9.95 175 ASP B N 1
ATOM 4403 C CA . ASP B 1 175 ? 94.871 39.316 -42.856 1.00 10.03 175 ASP B CA 1
ATOM 4404 C C . ASP B 1 175 ? 93.517 39.416 -43.535 1.00 10.06 175 ASP B C 1
ATOM 4405 O O . ASP B 1 175 ? 93.400 40.044 -44.593 1.00 10.15 175 ASP B O 1
ATOM 4410 N N . ILE B 1 176 ? 92.499 38.742 -42.973 1.00 9.45 176 ILE B N 1
ATOM 4411 C CA . ILE B 1 176 ? 91.150 38.712 -43.535 1.00 9.65 176 ILE B CA 1
ATOM 4412 C C . ILE B 1 176 ? 90.157 39.588 -42.770 1.00 9.86 176 ILE B C 1
ATOM 4413 O O . ILE B 1 176 ? 88.941 39.537 -43.035 1.00 10.05 176 ILE B O 1
ATOM 4418 N N . ASP B 1 177 ? 90.647 40.427 -41.848 1.00 10.10 177 ASP B N 1
ATOM 4419 C CA . ASP B 1 177 ? 89.823 41.453 -41.210 1.00 9.78 177 ASP B CA 1
ATOM 4420 C C . ASP B 1 177 ? 89.289 42.391 -42.335 1.00 10.47 177 ASP B C 1
ATOM 4421 O O . ASP B 1 177 ? 89.896 42.449 -43.421 1.00 10.54 177 ASP B O 1
ATOM 4426 N N . ILE B 1 178 ? 88.175 43.066 -42.103 1.00 10.21 178 ILE B N 1
ATOM 4427 C CA . ILE B 1 178 ? 87.695 44.011 -43.112 1.00 10.24 178 ILE B CA 1
ATOM 4428 C C . ILE B 1 178 ? 88.620 45.216 -43.278 1.00 10.82 178 ILE B C 1
ATOM 4429 O O . ILE B 1 178 ? 88.623 45.848 -44.335 1.00 10.84 178 ILE B O 1
ATOM 4434 N N . HIS B 1 179 ? 89.381 45.551 -42.242 1.00 10.56 179 HIS B N 1
ATOM 4435 C CA . HIS B 1 179 ? 90.259 46.707 -42.307 1.00 10.63 179 HIS B CA 1
ATOM 4436 C C . HIS B 1 179 ? 91.655 46.338 -42.753 1.00 10.61 179 HIS B C 1
ATOM 4437 O O . HIS B 1 179 ? 92.169 45.250 -42.403 1.00 10.81 179 HIS B O 1
ATOM 4444 N N . HIS B 1 180 ? 92.327 47.253 -43.506 1.00 10.72 180 HIS B N 1
ATOM 4445 C CA . HIS B 1 180 ? 93.706 47.027 -43.911 1.00 10.88 180 HIS B CA 1
ATOM 4446 C C . HIS B 1 180 ? 94.606 46.786 -42.664 1.00 11.36 180 HIS B C 1
ATOM 4447 O O . HIS B 1 180 ? 94.493 47.515 -41.692 1.00 12.03 180 HIS B O 1
ATOM 4454 N N . GLY B 1 181 ? 95.511 45.812 -42.757 1.00 11.55 181 GLY B N 1
ATOM 4455 C CA . GLY B 1 181 ? 96.442 45.548 -41.655 1.00 12.07 181 GLY B CA 1
ATOM 4456 C C . GLY B 1 181 ? 97.626 46.500 -41.744 1.00 11.72 181 GLY B C 1
ATOM 4457 O O . GLY B 1 181 ? 98.763 46.080 -42.026 1.00 12.29 181 GLY B O 1
ATOM 4458 N N . ASP B 1 182 ? 97.367 47.768 -41.484 1.00 11.82 182 ASP B N 1
ATOM 4459 C CA . ASP B 1 182 ? 98.340 48.828 -41.641 1.00 11.96 182 ASP B CA 1
ATOM 4460 C C . ASP B 1 182 ? 99.522 48.793 -40.706 1.00 12.01 182 ASP B C 1
ATOM 4461 O O . ASP B 1 182 ? 100.643 49.021 -41.170 1.00 12.59 182 ASP B O 1
ATOM 4466 N N . GLY B 1 183 ? 99.311 48.530 -39.426 1.00 12.23 183 GLY B N 1
ATOM 4467 C CA . GLY B 1 183 ? 100.428 48.535 -38.478 1.00 12.63 183 GLY B CA 1
ATOM 4468 C C . GLY B 1 183 ? 101.420 47.439 -38.770 1.00 12.61 183 GLY B C 1
ATOM 4469 O O . GLY B 1 183 ? 102.633 47.636 -38.656 1.00 13.08 183 GLY B O 1
ATOM 4470 N N . VAL B 1 184 ? 100.919 46.269 -39.191 1.00 11.62 184 VAL B N 1
ATOM 4471 C CA . VAL B 1 184 ? 101.775 45.138 -39.524 1.00 11.80 184 VAL B CA 1
ATOM 4472 C C . VAL B 1 184 ? 102.510 45.398 -40.845 1.00 12.24 184 VAL B C 1
ATOM 4473 O O . VAL B 1 184 ? 103.718 45.198 -40.961 1.00 12.70 184 VAL B O 1
ATOM 4477 N N . GLU B 1 185 ? 101.788 45.879 -41.876 1.00 12.09 185 GLU B N 1
ATOM 4478 C CA . GLU B 1 185 ? 102.407 46.180 -43.151 1.00 12.57 185 GLU B CA 1
ATOM 4479 C C . GLU B 1 185 ? 103.520 47.226 -42.958 1.00 12.74 185 GLU B C 1
ATOM 4480 O O . GLU B 1 185 ? 104.607 47.046 -43.504 1.00 13.30 185 GLU B O 1
ATOM 4486 N N . GLU B 1 186 ? 103.260 48.270 -42.195 1.00 12.39 186 GLU B N 1
ATOM 4487 C CA . GLU B 1 186 ? 104.252 49.329 -41.952 1.00 13.96 186 GLU B CA 1
ATOM 4488 C C . GLU B 1 186 ? 105.497 48.806 -41.255 1.00 14.19 186 GLU B C 1
ATOM 4489 O O . GLU B 1 186 ? 106.638 49.142 -41.633 1.00 15.15 186 GLU B O 1
ATOM 4495 N N . ALA B 1 187 ? 105.314 47.968 -40.241 1.00 13.39 187 ALA B N 1
ATOM 4496 C CA . ALA B 1 187 ? 106.451 47.451 -39.478 1.00 13.50 187 ALA B CA 1
ATOM 4497 C C . ALA B 1 187 ? 107.437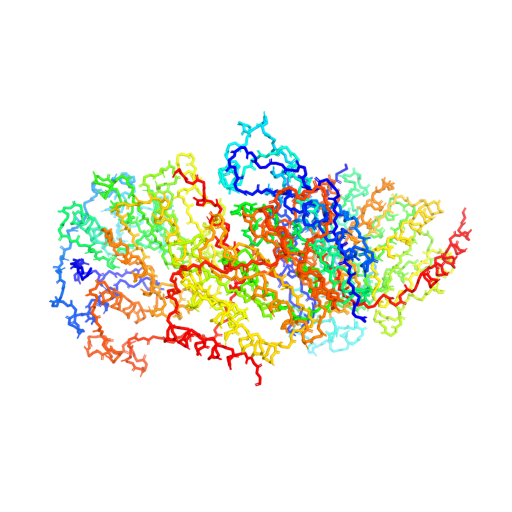 46.698 -40.363 1.00 14.53 187 ALA B C 1
ATOM 4498 O O . ALA B 1 187 ? 108.655 46.766 -40.129 1.00 15.24 187 ALA B O 1
ATOM 4500 N N . PHE B 1 188 ? 106.940 45.986 -41.366 1.00 13.90 188 PHE B N 1
ATOM 4501 C CA . PHE B 1 188 ? 107.792 45.164 -42.231 1.00 13.98 188 PHE B CA 1
ATOM 4502 C C . PHE B 1 188 ? 107.902 45.639 -43.679 1.00 13.73 188 PHE B C 1
ATOM 4503 O O . PHE B 1 188 ? 108.326 44.881 -44.562 1.00 14.66 188 PHE B O 1
ATOM 4511 N N . TYR B 1 189 ? 107.516 46.902 -43.923 1.00 14.17 189 TYR B N 1
ATOM 4512 C CA . TYR B 1 189 ? 107.443 47.422 -45.288 1.00 15.14 189 TYR B CA 1
ATOM 4513 C C . TYR B 1 189 ? 108.721 47.353 -46.077 1.00 15.80 189 TYR B C 1
ATOM 4514 O O . TYR B 1 189 ? 108.660 47.190 -47.295 1.00 15.60 189 TYR B O 1
ATOM 4523 N N . THR B 1 190 ? 109.869 47.468 -45.402 1.00 16.48 190 THR B N 1
ATOM 4524 C CA . THR B 1 190 ? 111.147 47.462 -46.119 1.00 17.37 190 THR B CA 1
ATOM 4525 C C . THR B 1 190 ? 111.948 46.176 -45.975 1.00 17.66 190 THR B C 1
ATOM 4526 O O . THR B 1 190 ? 113.146 46.172 -46.295 1.00 19.12 190 THR B O 1
ATOM 4530 N N . THR B 1 191 ? 111.317 45.083 -45.536 1.00 15.78 191 THR B N 1
ATOM 4531 C CA . THR B 1 191 ? 112.007 43.805 -45.447 1.00 16.00 191 THR B CA 1
ATOM 4532 C C . THR B 1 191 ? 111.352 42.762 -46.315 1.00 15.61 191 THR B C 1
ATOM 4533 O O . THR B 1 191 ? 110.135 42.780 -46.524 1.00 15.29 191 THR B O 1
ATOM 4537 N N . ASP B 1 192 ? 112.146 41.833 -46.815 1.00 15.69 192 ASP B N 1
ATOM 4538 C CA . ASP B 1 192 ? 111.682 40.684 -47.560 1.00 15.82 192 ASP B CA 1
ATOM 4539 C C . ASP B 1 192 ? 111.486 39.453 -46.637 1.00 15.28 192 ASP B C 1
ATOM 4540 O O . ASP B 1 192 ? 111.083 38.398 -47.107 1.00 15.95 192 ASP B O 1
ATOM 4545 N N . ARG B 1 193 ? 111.822 39.571 -45.335 1.00 14.77 193 ARG B N 1
ATOM 4546 C CA . ARG B 1 193 ? 111.673 38.444 -44.408 1.00 14.74 193 ARG B CA 1
ATOM 4547 C C . ARG B 1 193 ? 110.232 38.212 -43.915 1.00 14.00 193 ARG B C 1
ATOM 4548 O O . ARG B 1 193 ? 109.945 37.202 -43.283 1.00 13.29 193 ARG B O 1
ATOM 4556 N N . VAL B 1 194 ? 109.339 39.147 -44.236 1.00 13.35 194 VAL B N 1
ATOM 4557 C CA . VAL B 1 194 ? 107.922 39.029 -43.935 1.00 13.23 194 VAL B CA 1
ATOM 4558 C C . VAL B 1 194 ? 107.183 39.468 -45.197 1.00 13.88 194 VAL B C 1
ATOM 4559 O O . VAL B 1 194 ? 107.506 40.526 -45.754 1.00 14.90 194 VAL B O 1
ATOM 4563 N N . MET B 1 195 ? 106.231 38.673 -45.650 1.00 13.31 195 MET B N 1
ATOM 4564 C CA . MET B 1 195 ? 105.357 39.079 -46.728 1.00 13.28 195 MET B CA 1
ATOM 4565 C C . MET B 1 195 ? 104.002 39.346 -46.041 1.00 12.63 195 MET B C 1
ATOM 4566 O O . MET B 1 195 ? 103.523 38.491 -45.292 1.00 13.35 195 MET B O 1
ATOM 4571 N N . THR B 1 196 ? 103.406 40.528 -46.269 1.00 12.22 196 THR B N 1
ATOM 4572 C CA . THR B 1 196 ? 102.104 40.842 -45.681 1.00 11.34 196 THR B CA 1
ATOM 4573 C C . THR B 1 196 ? 101.070 40.840 -46.782 1.00 12.42 196 THR B C 1
ATOM 4574 O O . THR B 1 196 ? 101.299 41.453 -47.827 1.00 13.33 196 THR B O 1
ATOM 4578 N N . VAL B 1 197 ? 99.951 40.142 -46.586 1.00 11.42 197 VAL B N 1
ATOM 4579 C CA . VAL B 1 197 ? 98.882 40.012 -47.568 1.00 11.33 197 VAL B CA 1
ATOM 4580 C C . VAL B 1 197 ? 97.582 40.385 -46.882 1.00 11.39 197 VAL B C 1
ATOM 4581 O O . VAL B 1 197 ? 97.156 39.694 -45.970 1.00 12.13 197 VAL B O 1
ATOM 4585 N N . SER B 1 198 ? 96.960 41.481 -47.313 1.00 10.83 198 SER B N 1
ATOM 4586 C CA . SER B 1 198 ? 95.730 41.962 -46.728 1.00 10.75 198 SER B CA 1
ATOM 4587 C C . SER B 1 198 ? 94.611 42.061 -47.735 1.00 11.29 198 SER B C 1
ATOM 4588 O O . SER B 1 198 ? 94.813 42.610 -48.823 1.00 12.09 198 SER B O 1
ATOM 4591 N N . PHE B 1 199 ? 93.438 41.550 -47.373 1.00 10.60 199 PHE B N 1
ATOM 4592 C CA . PHE B 1 199 ? 92.201 41.641 -48.165 1.00 10.82 199 PHE B CA 1
ATOM 4593 C C . PHE B 1 199 ? 91.302 42.538 -47.322 1.00 10.75 199 PHE B C 1
ATOM 4594 O O . PHE B 1 199 ? 91.032 42.201 -46.171 1.00 10.93 199 PHE B O 1
ATOM 4602 N N . HIS B 1 200 ? 90.842 43.663 -47.864 1.00 11.47 200 HIS B N 1
ATOM 4603 C CA . HIS B 1 200 ? 90.087 44.596 -47.029 1.00 11.03 200 HIS B CA 1
ATOM 4604 C C . HIS B 1 200 ? 89.258 45.540 -47.845 1.00 11.52 200 HIS B C 1
ATOM 4605 O O . HIS B 1 200 ? 89.493 45.714 -49.052 1.00 12.10 200 HIS B O 1
ATOM 4612 N N . LYS B 1 201 ? 88.296 46.176 -47.179 1.00 11.62 201 LYS B N 1
ATOM 4613 C CA A LYS B 1 201 ? 87.496 47.201 -47.843 0.50 11.99 201 LYS B CA 1
ATOM 4614 C CA B LYS B 1 201 ? 87.478 47.212 -47.794 0.50 12.07 201 LYS B CA 1
ATOM 4615 C C . LYS B 1 201 ? 88.398 48.418 -48.011 1.00 12.65 201 LYS B C 1
ATOM 4616 O O . LYS B 1 201 ? 89.180 48.774 -47.114 1.00 13.37 201 LYS B O 1
ATOM 4627 N N . TYR B 1 202 ? 88.328 49.030 -49.183 1.00 13.44 202 TYR B N 1
ATOM 4628 C CA . TYR B 1 202 ? 89.154 50.178 -49.500 1.00 14.19 202 TYR B CA 1
ATOM 4629 C C . TYR B 1 202 ? 88.328 51.213 -50.228 1.00 15.79 202 TYR B C 1
ATOM 4630 O O . TYR B 1 202 ? 87.557 50.863 -51.131 1.00 15.44 202 TYR B O 1
ATOM 4639 N N . GLY B 1 203 ? 88.509 52.469 -49.830 1.00 16.84 203 GLY B N 1
ATOM 4640 C CA . GLY B 1 203 ? 87.804 53.601 -50.438 1.00 19.14 203 GLY B CA 1
ATOM 4641 C C . GLY B 1 203 ? 86.929 54.258 -49.402 1.00 20.91 203 GLY B C 1
ATOM 4642 O O . GLY B 1 203 ? 85.941 53.665 -48.974 1.00 21.85 203 GLY B O 1
ATOM 4643 N N . GLU B 1 204 ? 87.314 55.454 -48.916 1.00 22.68 204 GLU B N 1
ATOM 4644 C CA . GLU B 1 204 ? 86.535 56.153 -47.868 1.00 23.96 204 GLU B CA 1
ATOM 4645 C C . GLU B 1 204 ? 86.278 55.227 -46.667 1.00 23.47 204 GLU B C 1
ATOM 4646 O O . GLU B 1 204 ? 85.131 55.041 -46.262 1.00 24.46 204 GLU B O 1
ATOM 4648 N N . TYR B 1 205 ? 87.349 54.540 -46.197 1.00 21.27 205 TYR B N 1
ATOM 4649 C CA . TYR B 1 205 ? 87.174 53.575 -45.126 1.00 18.19 205 TYR B CA 1
ATOM 4650 C C . TYR B 1 205 ? 88.407 53.494 -44.264 1.00 15.75 205 TYR B C 1
ATOM 4651 O O . TYR B 1 205 ? 89.512 53.549 -44.767 1.00 16.84 205 TYR B O 1
ATOM 4660 N N . PHE B 1 206 ? 88.216 53.339 -42.964 1.00 14.20 206 PHE B N 1
ATOM 4661 C CA . PHE B 1 206 ? 89.326 53.233 -42.026 1.00 13.74 206 PHE B CA 1
ATOM 4662 C C . PHE B 1 206 ? 90.220 52.026 -42.352 1.00 12.72 206 PHE B C 1
ATOM 4663 O O . PHE B 1 206 ? 89.684 50.974 -42.700 1.00 12.63 206 PHE B O 1
ATOM 4671 N N . PRO B 1 207 ? 91.558 52.147 -42.258 1.00 13.16 207 PRO B N 1
ATOM 4672 C CA . PRO B 1 207 ? 92.360 53.321 -41.866 1.00 14.24 207 PRO B CA 1
ATOM 4673 C C . PRO B 1 207 ? 92.801 54.206 -43.050 1.00 15.76 207 PRO B C 1
ATOM 4674 O O . PRO B 1 207 ? 93.589 55.138 -42.827 1.00 17.37 207 PRO B O 1
ATOM 4678 N N . GLY B 1 208 ? 92.354 53.916 -44.263 1.00 15.00 208 GLY B N 1
ATOM 4679 C CA . GLY B 1 208 ? 92.668 54.721 -45.446 1.00 15.72 208 GLY B CA 1
ATOM 4680 C C . GLY B 1 208 ? 93.832 54.244 -46.280 1.00 16.34 208 GLY B C 1
ATOM 4681 O O . GLY B 1 208 ? 94.091 54.790 -47.352 1.00 18.02 208 GLY B O 1
ATOM 4682 N N . THR B 1 209 ? 94.521 53.216 -45.827 1.00 14.91 209 THR B N 1
ATOM 4683 C CA . THR B 1 209 ? 95.671 52.644 -46.509 1.00 14.57 209 THR B CA 1
ATOM 4684 C C . THR B 1 209 ? 95.359 51.283 -47.169 1.00 14.59 209 THR B C 1
ATOM 4685 O O . THR B 1 209 ? 94.219 50.807 -47.098 1.00 15.49 209 THR B O 1
ATOM 4689 N N . GLY B 1 210 ? 96.341 50.677 -47.817 1.00 14.15 210 GLY B N 1
ATOM 4690 C CA . GLY B 1 210 ? 96.138 49.397 -48.449 1.00 14.11 210 GLY B CA 1
ATOM 4691 C C . GLY B 1 210 ? 95.658 49.513 -49.867 1.00 13.42 210 GLY B C 1
ATOM 4692 O O . GLY B 1 210 ? 94.838 48.723 -50.316 1.00 13.48 210 GLY B O 1
ATOM 4693 N N . ASP B 1 211 ? 96.205 50.504 -50.604 1.00 13.78 211 ASP B N 1
ATOM 4694 C CA . ASP B 1 211 ? 95.890 50.623 -52.011 1.00 14.27 211 ASP B CA 1
ATOM 4695 C C . ASP B 1 211 ? 96.591 49.449 -52.741 1.00 14.96 211 ASP B C 1
ATOM 4696 O O . ASP B 1 211 ? 97.607 48.924 -52.287 1.00 14.45 211 ASP B O 1
ATOM 4701 N N . LEU B 1 212 ? 96.039 49.045 -53.877 1.00 15.42 212 LEU B N 1
ATOM 4702 C CA . LEU B 1 212 ? 96.600 48.023 -54.764 1.00 16.03 212 LEU B CA 1
ATOM 4703 C C . LEU B 1 212 ? 98.098 48.317 -55.088 1.00 14.40 212 LEU B C 1
ATOM 4704 O O . LEU B 1 212 ? 98.909 47.413 -55.230 1.00 14.70 212 LEU B O 1
ATOM 4709 N N . ARG B 1 213 ? 98.436 49.594 -55.190 1.00 14.52 213 ARG B N 1
ATOM 4710 C CA . ARG B 1 213 ? 99.777 50.041 -55.557 1.00 14.71 213 ARG B CA 1
ATOM 4711 C C . ARG B 1 213 ? 100.768 50.104 -54.412 1.00 15.47 213 ARG B C 1
ATOM 4712 O O . ARG B 1 213 ? 101.939 50.420 -54.629 1.00 16.50 213 ARG B O 1
ATOM 4720 N N . ASP B 1 214 ? 100.314 49.808 -53.178 1.00 15.17 214 ASP B N 1
ATOM 4721 C CA . ASP B 1 214 ? 101.219 49.779 -52.034 1.00 15.23 214 ASP B CA 1
ATOM 4722 C C . ASP B 1 214 ? 101.782 48.365 -52.025 1.00 15.52 214 ASP B C 1
ATOM 4723 O O . ASP B 1 214 ? 101.125 47.400 -51.602 1.00 15.98 214 ASP B O 1
ATOM 4728 N N . ILE B 1 215 ? 102.995 48.228 -52.562 1.00 15.29 215 ILE B N 1
ATOM 4729 C CA . ILE B 1 215 ? 103.648 46.935 -52.724 1.00 16.12 215 ILE B CA 1
ATOM 4730 C C . ILE B 1 215 ? 104.945 46.764 -51.936 1.00 15.37 215 ILE B C 1
ATOM 4731 O O . ILE B 1 215 ? 105.619 45.752 -52.121 1.00 15.84 215 ILE B O 1
ATOM 4736 N N . GLY B 1 216 ? 105.286 47.723 -51.102 1.00 15.15 216 GLY B N 1
ATOM 4737 C CA . GLY B 1 216 ? 106.522 47.652 -50.328 1.00 15.56 216 GLY B CA 1
ATOM 4738 C C . GLY B 1 216 ? 107.574 48.602 -50.875 1.00 16.96 216 GLY B C 1
ATOM 4739 O O . GLY B 1 216 ? 107.387 49.204 -51.941 1.00 18.57 216 GLY B O 1
ATOM 4740 N N . ALA B 1 217 ? 108.672 48.751 -50.149 1.00 17.58 217 ALA B N 1
ATOM 4741 C CA . ALA B 1 217 ? 109.753 49.648 -50.573 1.00 19.53 217 ALA B CA 1
ATOM 4742 C C . ALA B 1 217 ? 111.114 49.032 -50.254 1.00 19.94 217 ALA B C 1
ATOM 4743 O O . ALA B 1 217 ? 111.242 48.206 -49.348 1.00 19.26 217 ALA B O 1
ATOM 4745 N N . GLY B 1 218 ? 112.137 49.434 -51.006 1.00 19.99 218 GLY B N 1
ATOM 4746 C CA . GLY B 1 218 ? 113.494 48.930 -50.802 1.00 20.19 218 GLY B CA 1
ATOM 4747 C C . GLY B 1 218 ? 113.570 47.432 -50.966 1.00 19.40 218 GLY B C 1
ATOM 4748 O O . GLY B 1 218 ? 112.995 46.878 -51.907 1.00 19.87 218 GLY B O 1
ATOM 4749 N N . LYS B 1 219 ? 114.242 46.748 -50.022 1.00 19.18 219 LYS B N 1
ATOM 4750 C CA . LYS B 1 219 ? 114.317 45.287 -50.066 1.00 19.93 219 LYS B CA 1
ATOM 4751 C C . LYS B 1 219 ? 112.906 44.633 -49.961 1.00 18.62 219 LYS B C 1
ATOM 4752 O O . LYS B 1 219 ? 112.700 43.503 -50.401 1.00 18.77 219 LYS B O 1
ATOM 4758 N N . GLY B 1 220 ? 111.953 45.374 -49.400 1.00 18.09 220 GLY B N 1
ATOM 4759 C CA . GLY B 1 220 ? 110.572 44.923 -49.246 1.00 17.37 220 GLY B CA 1
ATOM 4760 C C . GLY B 1 220 ? 109.705 45.102 -50.490 1.00 16.80 220 GLY B C 1
ATOM 4761 O O . GLY B 1 220 ? 108.513 44.757 -50.460 1.00 16.35 220 GLY B O 1
ATOM 4762 N N . LYS B 1 221 ? 110.247 45.650 -51.620 1.00 16.70 221 LYS B N 1
ATOM 4763 C CA . LYS B 1 221 ? 109.417 45.832 -52.819 1.00 16.82 221 LYS B CA 1
ATOM 4764 C C . LYS B 1 221 ? 108.942 44.480 -53.330 1.00 17.21 221 LYS B C 1
ATOM 4765 O O . LYS B 1 221 ? 109.746 43.559 -53.502 1.00 18.12 221 LYS B O 1
ATOM 4771 N N . TYR B 1 222 ? 107.608 44.349 -53.510 1.00 16.48 222 TYR B N 1
ATOM 4772 C CA . TYR B 1 222 ? 106.878 43.146 -53.909 1.00 17.25 222 TYR B CA 1
ATOM 4773 C C . TYR B 1 222 ? 106.522 42.236 -52.710 1.00 16.07 222 TYR B C 1
ATOM 4774 O O . TYR B 1 222 ? 105.906 41.208 -52.919 1.00 17.17 222 TYR B O 1
ATOM 4783 N N . TYR B 1 223 ? 106.938 42.606 -51.487 1.00 14.87 223 TYR B N 1
ATOM 4784 C CA . TYR B 1 223 ? 106.648 41.801 -50.310 1.00 14.69 223 TYR B CA 1
ATOM 4785 C C . TYR B 1 223 ? 105.454 42.320 -49.488 1.00 14.28 223 TYR B C 1
ATOM 4786 O O . TYR B 1 223 ? 105.219 41.836 -48.388 1.00 13.84 223 TYR B O 1
ATOM 4795 N N . ALA B 1 224 ? 104.687 43.276 -50.007 1.00 13.96 224 ALA B N 1
ATOM 4796 C CA . ALA B 1 224 ? 103.433 43.727 -49.394 1.00 13.48 224 ALA B CA 1
ATOM 4797 C C . ALA B 1 224 ? 102.396 43.576 -50.505 1.00 13.72 224 ALA B C 1
ATOM 4798 O O . ALA B 1 224 ? 102.628 43.979 -51.654 1.00 14.70 224 ALA B O 1
ATOM 4800 N N . VAL B 1 225 ? 101.283 42.937 -50.194 1.00 13.55 225 VAL B N 1
ATOM 4801 C CA . VAL B 1 225 ? 100.217 42.648 -51.147 1.00 13.13 225 VAL B CA 1
ATOM 4802 C C . VAL B 1 225 ? 98.912 43.142 -50.547 1.00 12.70 225 VAL B C 1
ATOM 4803 O O . VAL B 1 225 ? 98.588 42.795 -49.393 1.00 13.90 225 VAL B O 1
ATOM 4807 N N . ASN B 1 226 ? 98.157 43.924 -51.320 1.00 12.26 226 ASN B N 1
ATOM 4808 C CA . ASN B 1 226 ? 96.885 44.471 -50.902 1.00 11.76 226 ASN B CA 1
ATOM 4809 C C . ASN B 1 226 ? 95.821 44.191 -51.937 1.00 12.52 226 ASN B C 1
ATOM 4810 O O . ASN B 1 226 ? 96.016 44.509 -53.113 1.00 12.99 226 ASN B O 1
ATOM 4815 N N . PHE B 1 227 ? 94.698 43.585 -51.507 1.00 11.57 227 PHE B N 1
ATOM 4816 C CA . PHE B 1 227 ? 93.549 43.321 -52.363 1.00 11.76 227 PHE B CA 1
ATOM 4817 C C . PHE B 1 227 ? 92.417 44.240 -51.876 1.00 11.94 227 PHE B C 1
ATOM 4818 O O . PHE B 1 227 ? 91.705 43.899 -50.943 1.00 11.86 227 PHE B O 1
ATOM 4826 N N . PRO B 1 228 ? 92.258 45.406 -52.511 1.00 12.25 228 PRO B N 1
ATOM 4827 C CA . PRO B 1 228 ? 91.194 46.344 -52.107 1.00 12.18 228 PRO B CA 1
ATOM 4828 C C . PRO B 1 228 ? 89.842 45.900 -52.639 1.00 11.77 228 PRO B C 1
ATOM 4829 O O . PRO B 1 228 ? 89.715 45.521 -53.822 1.00 12.65 228 PRO B O 1
ATOM 4833 N N A MET B 1 229 ? 88.834 45.915 -51.787 0.50 12.41 229 MET B N 1
ATOM 4834 N N B MET B 1 229 ? 88.832 45.904 -51.762 0.50 11.59 229 MET B N 1
ATOM 4835 C CA A MET B 1 229 ? 87.503 45.503 -52.175 0.50 13.05 229 MET B CA 1
ATOM 4836 C CA B MET B 1 229 ? 87.482 45.451 -52.042 0.50 11.28 229 MET B CA 1
ATOM 4837 C C A MET B 1 229 ? 86.477 46.567 -51.867 0.50 12.48 229 MET B C 1
ATOM 4838 C C B MET B 1 229 ? 86.429 46.504 -51.752 0.50 11.86 229 MET B C 1
ATOM 4839 O O A MET B 1 229 ? 86.755 47.540 -51.161 0.50 12.96 229 MET B O 1
ATOM 4840 O O B MET B 1 229 ? 86.618 47.377 -50.910 0.50 12.35 229 MET B O 1
ATOM 4849 N N . ARG B 1 230 ? 85.281 46.373 -52.419 1.00 11.98 230 ARG B N 1
ATOM 4850 C CA . ARG B 1 230 ? 84.141 47.230 -52.227 1.00 12.22 230 ARG B CA 1
ATOM 4851 C C . ARG B 1 230 ? 83.132 46.517 -51.319 1.00 12.43 230 ARG B C 1
ATOM 4852 O O . ARG B 1 230 ? 83.305 45.345 -50.958 1.00 12.41 230 ARG B O 1
ATOM 4860 N N . ASP B 1 231 ? 82.059 47.210 -50.972 1.00 12.34 231 ASP B N 1
ATOM 4861 C CA . ASP B 1 231 ? 81.020 46.626 -50.130 1.00 12.56 231 ASP B CA 1
ATOM 4862 C C . ASP B 1 231 ? 80.399 45.388 -50.725 1.00 12.16 231 ASP B C 1
ATOM 4863 O O . ASP B 1 231 ? 80.286 45.233 -51.941 1.00 12.26 231 ASP B O 1
ATOM 4868 N N . GLY B 1 232 ? 79.967 44.506 -49.832 1.00 12.29 232 GLY B N 1
ATOM 4869 C CA . GLY B 1 232 ? 79.138 43.392 -50.232 1.00 12.06 232 GLY B CA 1
ATOM 4870 C C . GLY B 1 232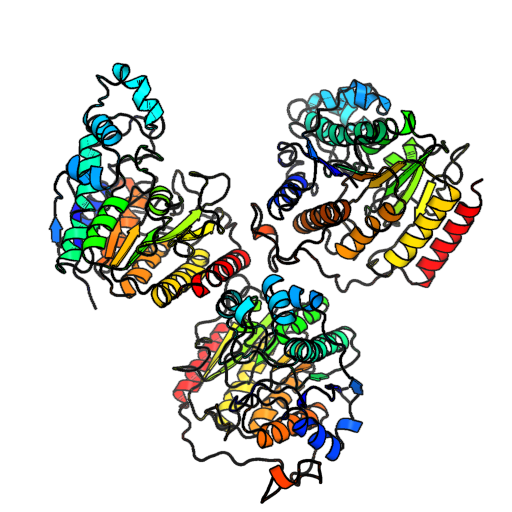 ? 79.752 42.147 -50.771 1.00 12.00 232 GLY B C 1
ATOM 4871 O O . GLY B 1 232 ? 79.034 41.276 -51.286 1.00 13.33 232 GLY B O 1
ATOM 4872 N N A ILE B 1 233 ? 81.084 41.983 -50.625 0.50 11.77 233 ILE B N 1
ATOM 4873 N N B ILE B 1 233 ? 81.081 41.985 -50.615 0.50 11.72 233 ILE B N 1
ATOM 4874 C CA A ILE B 1 233 ? 81.746 40.759 -51.082 0.50 12.16 233 ILE B CA 1
ATOM 4875 C CA B ILE B 1 233 ? 81.731 40.759 -51.074 0.50 12.05 233 ILE B CA 1
ATOM 4876 C C A ILE B 1 233 ? 81.108 39.536 -50.391 0.50 11.96 233 ILE B C 1
ATOM 4877 C C B ILE B 1 233 ? 81.107 39.535 -50.386 0.50 11.91 233 ILE B C 1
ATOM 4878 O O A ILE B 1 233 ? 80.741 39.613 -49.213 0.50 12.24 233 ILE B O 1
ATOM 4879 O O B ILE B 1 233 ? 80.747 39.607 -49.206 0.50 12.19 233 ILE B O 1
ATOM 4888 N N . ASP B 1 234 ? 80.887 38.468 -51.147 1.00 12.31 234 ASP B N 1
ATOM 4889 C CA . ASP B 1 234 ? 80.230 37.290 -50.623 1.00 12.55 234 ASP B CA 1
ATOM 4890 C C . ASP B 1 234 ? 81.147 36.083 -50.617 1.00 12.08 234 ASP B C 1
ATOM 4891 O O . ASP B 1 234 ? 82.295 36.164 -51.082 1.00 12.39 234 ASP B O 1
ATOM 4896 N N . ASP B 1 235 ? 80.670 34.968 -50.076 1.00 12.26 235 ASP B N 1
ATOM 4897 C CA . ASP B 1 235 ? 81.496 33.769 -49.955 1.00 13.46 235 ASP B CA 1
ATOM 4898 C C . ASP B 1 235 ? 82.101 33.296 -51.273 1.00 14.92 235 ASP B C 1
ATOM 4899 O O . ASP B 1 235 ? 83.277 32.957 -51.322 1.00 15.86 235 ASP B O 1
ATOM 4904 N N . GLU B 1 236 ? 81.278 33.246 -52.320 1.00 15.38 236 GLU B N 1
ATOM 4905 C CA . GLU B 1 236 ? 81.761 32.745 -53.601 1.00 16.71 236 GLU B CA 1
ATOM 4906 C C . GLU B 1 236 ? 82.833 33.632 -54.192 1.00 15.42 236 GLU B C 1
ATOM 4907 O O . GLU B 1 236 ? 83.878 33.129 -54.618 1.00 16.43 236 GLU B O 1
ATOM 4913 N N . SER B 1 237 ? 82.610 34.948 -54.210 1.00 14.55 237 SER B N 1
ATOM 4914 C CA A SER B 1 237 ? 83.566 35.888 -54.776 0.50 14.77 237 SER B CA 1
ATOM 4915 C CA B SER B 1 237 ? 83.587 35.852 -54.801 0.50 14.70 237 SER B CA 1
ATOM 4916 C C . SER B 1 237 ? 84.860 35.929 -53.977 1.00 14.26 237 SER B C 1
ATOM 4917 O O . SER B 1 237 ? 85.951 35.976 -54.551 1.00 14.97 237 SER B O 1
ATOM 4922 N N . TYR B 1 238 ? 84.741 35.922 -52.637 1.00 13.06 238 TYR B N 1
ATOM 4923 C CA . TYR B 1 238 ? 85.927 35.964 -51.797 1.00 13.03 238 TYR B CA 1
ATOM 4924 C C . TYR B 1 238 ? 86.745 34.686 -51.971 1.00 13.53 238 TYR B C 1
ATOM 4925 O O . TYR B 1 238 ? 87.972 34.741 -52.141 1.00 14.80 238 TYR B O 1
ATOM 4934 N N . GLY B 1 239 ? 86.070 33.545 -51.926 1.00 14.14 239 GLY B N 1
ATOM 4935 C CA . GLY B 1 239 ? 86.742 32.255 -52.029 1.00 16.25 239 GLY B CA 1
ATOM 4936 C C . GLY B 1 239 ? 87.476 32.068 -53.334 1.00 17.52 239 GLY B C 1
ATOM 4937 O O . GLY B 1 239 ? 88.594 31.530 -53.343 1.00 18.62 239 GLY B O 1
ATOM 4938 N N . GLN B 1 240 ? 86.876 32.571 -54.440 1.00 16.61 240 GLN B N 1
ATOM 4939 C CA . GLN B 1 240 ? 87.448 32.458 -55.776 1.00 17.85 240 GLN B CA 1
ATOM 4940 C C . GLN B 1 240 ? 88.736 33.223 -55.944 1.00 18.47 240 GLN B C 1
ATOM 4941 O O . GLN B 1 240 ? 89.511 32.878 -56.842 1.00 20.85 240 GLN B O 1
ATOM 4947 N N . ILE B 1 241 ? 88.982 34.273 -55.148 1.00 16.29 241 ILE B N 1
ATOM 4948 C CA . ILE B 1 241 ? 90.261 34.975 -55.252 1.00 16.85 241 ILE B CA 1
ATOM 4949 C C . ILE B 1 241 ? 91.230 34.595 -54.147 1.00 15.83 241 ILE B C 1
ATOM 4950 O O . ILE B 1 241 ? 92.438 34.696 -54.350 1.00 15.92 241 ILE B O 1
ATOM 4955 N N . PHE B 1 242 ? 90.712 34.209 -52.959 1.00 15.22 242 PHE B N 1
ATOM 4956 C CA . PHE B 1 242 ? 91.604 33.915 -51.834 1.00 14.07 242 PHE B CA 1
ATOM 4957 C C . PHE B 1 242 ? 92.504 32.723 -52.124 1.00 14.11 242 PHE B C 1
ATOM 4958 O O . PHE B 1 242 ? 93.719 32.842 -51.991 1.00 13.84 242 PHE B O 1
ATOM 4966 N N . LYS B 1 243 ? 91.931 31.586 -52.518 1.00 15.35 243 LYS B N 1
ATOM 4967 C CA . LYS B 1 243 ? 92.730 30.395 -52.790 1.00 15.81 243 LYS B CA 1
ATOM 4968 C C . LYS B 1 243 ? 93.796 30.606 -53.882 1.00 15.98 243 LYS B C 1
ATOM 4969 O O . LYS B 1 243 ? 94.957 30.307 -53.618 1.00 15.45 243 LYS B O 1
ATOM 4975 N N . PRO B 1 244 ? 93.484 31.176 -55.073 1.00 16.61 244 PRO B N 1
ATOM 4976 C CA . PRO B 1 244 ? 94.553 31.339 -56.075 1.00 16.88 244 PRO B CA 1
ATOM 4977 C C . PRO B 1 244 ? 95.620 32.320 -55.632 1.00 15.96 244 PRO B C 1
ATOM 4978 O O . PRO B 1 244 ? 96.800 32.080 -55.891 1.00 16.31 244 PRO B O 1
ATOM 4982 N N . ILE B 1 245 ? 95.253 33.397 -54.934 1.00 14.88 245 ILE B N 1
ATOM 4983 C CA . ILE B 1 245 ? 96.256 34.361 -54.473 1.00 15.18 245 ILE B CA 1
ATOM 4984 C C . ILE B 1 245 ? 97.167 33.730 -53.441 1.00 14.49 245 ILE B C 1
ATOM 4985 O O . ILE B 1 245 ? 98.389 33.815 -53.568 1.00 15.14 245 ILE B O 1
ATOM 4990 N N . ILE B 1 246 ? 96.586 33.080 -52.418 1.00 13.76 246 ILE B N 1
ATOM 4991 C CA . ILE B 1 246 ? 97.424 32.451 -51.391 1.00 13.67 246 ILE B CA 1
ATOM 4992 C C . ILE B 1 246 ? 98.278 31.329 -51.987 1.00 14.05 246 ILE B C 1
ATOM 4993 O O . ILE B 1 246 ? 99.445 31.207 -51.622 1.00 14.62 246 ILE B O 1
ATOM 4998 N N . SER B 1 247 ? 97.732 30.563 -52.933 1.00 14.91 247 SER B N 1
ATOM 4999 C CA . SER B 1 247 ? 98.520 29.495 -53.565 1.00 15.86 247 SER B CA 1
ATOM 5000 C C . SER B 1 247 ? 99.729 30.083 -54.314 1.00 15.69 247 SER B C 1
ATOM 5001 O O . SER B 1 247 ? 100.847 29.561 -54.192 1.00 16.17 247 SER B O 1
ATOM 5004 N N . LYS B 1 248 ? 99.540 31.192 -55.031 1.00 15.18 248 LYS B N 1
ATOM 5005 C CA . LYS B 1 248 ? 100.632 31.830 -55.763 1.00 15.14 248 LYS B CA 1
ATOM 5006 C C . LYS B 1 248 ? 101.663 32.411 -54.791 1.00 15.49 248 LYS B C 1
ATOM 5007 O O . LYS B 1 248 ? 102.881 32.322 -55.017 1.00 15.99 248 LYS B O 1
ATOM 5013 N N . VAL B 1 249 ? 101.190 33.020 -53.680 1.00 15.38 249 VAL B N 1
ATOM 5014 C CA . VAL B 1 249 ? 102.072 33.574 -52.660 1.00 15.22 249 VAL B CA 1
ATOM 5015 C C . VAL B 1 249 ? 102.913 32.443 -52.067 1.00 15.19 249 VAL B C 1
ATOM 5016 O O . VAL B 1 249 ? 104.116 32.605 -51.932 1.00 16.24 249 VAL B O 1
ATOM 5020 N N . MET B 1 250 ? 102.296 31.318 -51.754 1.00 15.15 250 MET B N 1
ATOM 5021 C CA . MET B 1 250 ? 103.003 30.174 -51.169 1.00 15.97 250 MET B CA 1
ATOM 5022 C C . MET B 1 250 ? 104.065 29.654 -52.142 1.00 17.83 250 MET B C 1
ATOM 5023 O O . MET B 1 250 ? 105.207 29.401 -51.742 1.00 18.64 250 MET B O 1
ATOM 5028 N N . GLU B 1 251 ? 103.698 29.525 -53.413 1.00 18.36 251 GLU B N 1
ATOM 5029 C CA . GLU B 1 251 ? 104.621 29.054 -54.448 1.00 19.00 251 GLU B CA 1
ATOM 5030 C C . GLU B 1 251 ? 105.820 29.995 -54.609 1.00 18.65 251 GLU B C 1
ATOM 5031 O O . GLU B 1 251 ? 106.971 29.531 -54.638 1.00 19.86 251 GLU B O 1
ATOM 5037 N N . MET B 1 252 ? 105.583 31.304 -54.724 1.00 17.41 252 MET B N 1
ATOM 5038 C CA . MET B 1 252 ? 106.666 32.257 -54.943 1.00 17.51 252 MET B CA 1
ATOM 5039 C C . MET B 1 252 ? 107.517 32.572 -53.724 1.00 18.40 252 MET B C 1
ATOM 5040 O O . MET B 1 252 ? 108.731 32.737 -53.838 1.00 20.25 252 MET B O 1
ATOM 5045 N N . TYR B 1 253 ? 106.879 32.722 -52.563 1.00 17.38 253 TYR B N 1
ATOM 5046 C CA . TYR B 1 253 ? 107.560 33.139 -51.348 1.00 17.63 253 TYR B CA 1
ATOM 5047 C C . TYR B 1 253 ? 108.111 31.997 -50.509 1.00 17.79 253 TYR B C 1
ATOM 5048 O O . TYR B 1 253 ? 109.121 32.196 -49.825 1.00 19.35 253 TYR B O 1
ATOM 5057 N N . GLN B 1 254 ? 107.476 30.824 -50.538 1.00 18.03 254 GLN B N 1
ATOM 5058 C CA . GLN B 1 254 ? 107.919 29.649 -49.769 1.00 19.29 254 GLN B CA 1
ATOM 5059 C C . GLN B 1 254 ? 108.215 29.969 -48.290 1.00 19.27 254 GLN B C 1
ATOM 5060 O O . GLN B 1 254 ? 109.327 29.787 -47.793 1.00 20.25 254 GLN B O 1
ATOM 5066 N N . PRO B 1 255 ? 107.214 30.494 -47.576 1.00 17.20 255 PRO B N 1
ATOM 5067 C CA . PRO B 1 255 ? 107.435 30.816 -46.157 1.00 15.45 255 PRO B CA 1
ATOM 5068 C C . PRO B 1 255 ? 107.562 29.549 -45.313 1.00 14.69 255 PRO B C 1
ATOM 5069 O O . PRO B 1 255 ? 107.070 28.487 -45.700 1.00 16.41 255 PRO B O 1
ATOM 5073 N N . SER B 1 256 ? 108.212 29.667 -44.144 1.00 13.95 256 SER B N 1
ATOM 5074 C CA . SER B 1 256 ? 108.290 28.499 -43.260 1.00 14.19 256 SER B CA 1
ATOM 5075 C C . SER B 1 256 ? 107.348 28.606 -42.046 1.00 14.68 256 SER B C 1
ATOM 5076 O O . SER B 1 256 ? 107.243 27.686 -41.276 1.00 15.25 256 SER B O 1
ATOM 5079 N N . ALA B 1 257 ? 106.657 29.749 -41.893 1.00 14.34 257 ALA B N 1
ATOM 5080 C CA . ALA B 1 257 ? 105.655 29.915 -40.836 1.00 13.52 257 ALA B CA 1
ATOM 5081 C C . ALA B 1 257 ? 104.637 30.928 -41.345 1.00 12.90 257 ALA B C 1
ATOM 5082 O O . ALA B 1 257 ? 104.943 31.776 -42.197 1.00 13.27 257 ALA B O 1
ATOM 5084 N N . VAL B 1 258 ? 103.411 30.822 -40.831 1.00 12.13 258 VAL B N 1
ATOM 5085 C CA . VAL B 1 258 ? 102.307 31.680 -41.251 1.00 11.80 258 VAL B CA 1
ATOM 5086 C C . VAL B 1 258 ? 101.567 32.227 -40.047 1.00 11.45 258 VAL B C 1
ATOM 5087 O O . VAL B 1 258 ? 101.330 31.514 -39.060 1.00 12.19 258 VAL B O 1
ATOM 5091 N N . VAL B 1 259 ? 101.176 33.505 -40.144 1.00 10.98 259 VAL B N 1
ATOM 5092 C CA . VAL B 1 259 ? 100.337 34.170 -39.161 1.00 11.08 259 VAL B CA 1
ATOM 5093 C C . VAL B 1 259 ? 99.056 34.577 -39.897 1.00 10.50 259 VAL B C 1
ATOM 5094 O O . VAL B 1 259 ? 99.150 35.261 -40.924 1.00 11.37 259 VAL B O 1
ATOM 5098 N N . LEU B 1 260 ? 97.896 34.136 -39.415 1.00 10.37 260 LEU B N 1
ATOM 5099 C CA . LEU B 1 260 ? 96.610 34.430 -40.039 1.00 10.23 260 LEU B CA 1
ATOM 5100 C C . LEU B 1 260 ? 95.754 35.221 -39.064 1.00 9.90 260 LEU B C 1
ATOM 5101 O O . LEU B 1 260 ? 95.359 34.709 -38.005 1.00 10.33 260 LEU B O 1
ATOM 5106 N N . GLN B 1 261 ? 95.483 36.475 -39.418 1.00 9.85 261 GLN B N 1
ATOM 5107 C CA . GLN B 1 261 ? 94.626 37.353 -38.628 1.00 9.92 261 GLN B CA 1
ATOM 5108 C C . GLN B 1 261 ? 93.205 37.108 -39.163 1.00 9.44 261 GLN B C 1
ATOM 5109 O O . GLN B 1 261 ? 92.955 37.228 -40.359 1.00 9.99 261 GLN B O 1
ATOM 5115 N N . CYS B 1 262 ? 92.301 36.704 -38.260 1.00 9.57 262 CYS B N 1
ATOM 5116 C CA . CYS B 1 262 ? 90.958 36.273 -38.558 1.00 9.68 262 CYS B CA 1
ATOM 5117 C C . CYS B 1 262 ? 89.907 37.249 -38.099 1.00 9.79 262 CYS B C 1
ATOM 5118 O O . CYS B 1 262 ? 88.836 36.829 -37.623 1.00 9.91 262 CYS B O 1
ATOM 5121 N N . GLY B 1 263 ? 90.151 38.545 -38.244 1.00 9.98 263 GLY B N 1
ATOM 5122 C CA . GLY B 1 263 ? 89.165 39.558 -37.836 1.00 10.69 263 GLY B CA 1
ATOM 5123 C C . GLY B 1 263 ? 87.784 39.263 -38.402 1.00 9.74 263 GLY B C 1
ATOM 5124 O O . GLY B 1 263 ? 87.666 38.972 -39.588 1.00 10.24 263 GLY B O 1
ATOM 5125 N N . ALA B 1 264 ? 86.775 39.217 -37.527 1.00 9.92 264 ALA B N 1
ATOM 5126 C CA . ALA B 1 264 ? 85.407 38.845 -37.851 1.00 10.44 264 ALA B CA 1
ATOM 5127 C C . ALA B 1 264 ? 84.510 40.010 -38.255 1.00 9.91 264 ALA B C 1
ATOM 5128 O O . ALA B 1 264 ? 83.300 39.819 -38.441 1.00 10.24 264 ALA B O 1
ATOM 5130 N N . ASP B 1 265 ? 85.087 41.203 -38.429 1.00 10.35 265 ASP B N 1
ATOM 5131 C CA . ASP B 1 265 ? 84.320 42.341 -38.917 1.00 10.37 265 ASP B CA 1
ATOM 5132 C C . ASP B 1 265 ? 84.097 42.280 -40.438 1.00 10.50 265 ASP B C 1
ATOM 5133 O O . ASP B 1 265 ? 83.414 43.140 -40.985 1.00 10.76 265 ASP B O 1
ATOM 5138 N N . SER B 1 266 ? 84.625 41.237 -41.121 1.00 9.99 266 SER B N 1
ATOM 5139 C CA . SER B 1 266 ? 84.383 40.946 -42.524 1.00 10.49 266 SER B CA 1
ATOM 5140 C C . SER B 1 266 ? 83.121 40.041 -42.682 1.00 10.48 266 SER B C 1
ATOM 5141 O O . SER B 1 266 ? 82.785 39.696 -43.814 1.00 10.73 266 SER B O 1
ATOM 5144 N N . LEU B 1 267 ? 82.408 39.712 -41.596 1.00 10.60 267 LEU B N 1
ATOM 5145 C CA . LEU B 1 267 ? 81.199 38.942 -41.690 1.00 10.81 267 LEU B CA 1
ATOM 5146 C C . LEU B 1 267 ? 79.993 39.803 -42.016 1.00 10.72 267 LEU B C 1
ATOM 5147 O O . LEU B 1 267 ? 79.863 40.959 -41.600 1.00 10.95 267 LEU B O 1
ATOM 5152 N N . SER B 1 268 ? 79.046 39.183 -42.702 1.00 10.73 268 SER B N 1
ATOM 5153 C CA . SER B 1 268 ? 77.733 39.763 -42.964 1.00 10.90 268 SER B CA 1
ATOM 5154 C C . SER B 1 268 ? 77.083 40.175 -41.624 1.00 11.59 268 SER B C 1
ATOM 5155 O O . SER B 1 268 ? 77.218 39.474 -40.612 1.00 12.26 268 SER B O 1
ATOM 5158 N N . GLY B 1 269 ? 76.443 41.324 -41.615 1.00 12.26 269 GLY B N 1
ATOM 5159 C CA . GLY B 1 269 ? 75.749 41.805 -40.425 1.00 12.46 269 GLY B CA 1
ATOM 5160 C C . GLY B 1 269 ? 76.626 42.461 -39.379 1.00 12.46 269 GLY B C 1
ATOM 5161 O O . GLY B 1 269 ? 76.129 42.796 -38.296 1.00 13.57 269 GLY B O 1
ATOM 5162 N N . ASP B 1 270 ? 77.912 42.679 -39.675 1.00 11.93 270 ASP B N 1
ATOM 5163 C CA . ASP B 1 270 ? 78.787 43.316 -38.685 1.00 12.11 270 ASP B CA 1
ATOM 5164 C C . ASP B 1 270 ? 78.343 44.756 -38.436 1.00 12.66 270 ASP B C 1
ATOM 5165 O O . ASP B 1 270 ? 78.019 45.459 -39.388 1.00 14.27 270 ASP B O 1
ATOM 5170 N N . ARG B 1 271 ? 78.368 45.207 -37.180 1.00 12.54 271 ARG B N 1
ATOM 5171 C CA . ARG B 1 271 ? 77.932 46.572 -36.856 1.00 14.56 271 ARG B CA 1
ATOM 5172 C C . ARG B 1 271 ? 78.754 47.672 -37.521 1.00 15.45 271 ARG B C 1
ATOM 5173 O O . ARG B 1 271 ? 78.203 48.743 -37.813 1.00 17.43 271 ARG B O 1
ATOM 5181 N N A LEU B 1 272 ? 80.035 47.428 -37.777 0.50 13.90 272 LEU B N 1
ATOM 5182 N N B LEU B 1 272 ? 80.065 47.432 -37.763 0.50 14.34 272 LEU B N 1
ATOM 5183 C CA A LEU B 1 272 ? 80.860 48.435 -38.423 0.50 13.95 272 LEU B CA 1
ATOM 5184 C CA B LEU B 1 272 ? 81.008 48.398 -38.363 0.50 14.76 272 LEU B CA 1
ATOM 5185 C C A LEU B 1 272 ? 81.153 48.100 -39.876 0.50 14.78 272 LEU B C 1
ATOM 5186 C C B LEU B 1 272 ? 81.466 48.066 -39.786 0.50 15.34 272 LEU B C 1
ATOM 5187 O O A LEU B 1 272 ? 81.210 49.006 -40.709 0.50 15.41 272 LEU B O 1
ATOM 5188 O O B LEU B 1 272 ? 82.007 48.928 -40.490 0.50 16.21 272 LEU B O 1
ATOM 5197 N N . GLY B 1 273 ? 81.311 46.817 -40.176 1.00 14.51 273 GLY B N 1
ATOM 5198 C CA . GLY B 1 273 ? 81.675 46.324 -41.497 1.00 14.34 273 GLY B CA 1
ATOM 5199 C C . GLY B 1 273 ? 80.584 46.355 -42.536 1.00 14.44 273 GLY B C 1
ATOM 5200 O O . GLY B 1 273 ? 79.406 46.530 -42.225 1.00 17.93 273 GLY B O 1
ATOM 5201 N N . CYS B 1 274 ? 80.981 46.161 -43.778 1.00 13.10 274 CYS B N 1
ATOM 5202 C CA . CYS B 1 274 ? 80.109 46.231 -44.941 1.00 13.40 274 CYS B CA 1
ATOM 5203 C C . CYS B 1 274 ? 80.308 45.082 -45.909 1.00 12.32 274 CYS B C 1
ATOM 5204 O O . CYS B 1 274 ? 80.016 45.234 -47.101 1.00 12.67 274 CYS B O 1
ATOM 5209 N N . PHE B 1 275 ? 80.830 43.939 -45.440 1.00 11.54 275 PHE B N 1
ATOM 5210 C CA . PHE B 1 275 ? 80.990 42.757 -46.251 1.00 11.62 275 PHE B CA 1
ATOM 5211 C C . PHE B 1 275 ? 79.798 41.798 -46.030 1.00 11.55 275 PHE B C 1
ATOM 5212 O O . PHE B 1 275 ? 78.971 42.030 -45.131 1.00 12.06 275 PHE B O 1
ATOM 5220 N N . ASN B 1 276 ? 79.731 40.741 -46.814 1.00 11.34 276 ASN B N 1
ATOM 5221 C CA . ASN B 1 276 ? 78.620 39.794 -46.762 1.00 11.28 276 ASN B CA 1
ATOM 5222 C C . ASN B 1 276 ? 79.062 38.344 -46.675 1.00 11.23 276 ASN B C 1
ATOM 5223 O O . ASN B 1 276 ? 78.451 37.470 -47.277 1.00 12.37 276 ASN B O 1
ATOM 5228 N N . LEU B 1 277 ? 80.158 38.083 -45.948 1.00 10.76 277 LEU B N 1
ATOM 5229 C CA . LEU B 1 277 ? 80.631 36.717 -45.748 1.00 10.93 277 LEU B CA 1
ATOM 5230 C C . LEU B 1 277 ? 79.864 35.986 -44.655 1.00 10.83 277 LEU B C 1
ATOM 5231 O O . LEU B 1 277 ? 79.447 36.593 -43.669 1.00 11.57 277 LEU B O 1
ATOM 5236 N N . THR B 1 278 ? 79.700 34.684 -44.824 1.00 11.42 278 THR B N 1
ATOM 5237 C CA . THR B 1 278 ? 79.138 33.875 -43.753 1.00 11.18 278 THR B CA 1
ATOM 5238 C C . THR B 1 278 ? 80.330 33.349 -42.898 1.00 10.64 278 THR B C 1
ATOM 5239 O O . THR B 1 278 ? 81.497 33.519 -43.264 1.00 10.87 278 THR B O 1
ATOM 5243 N N . VAL B 1 279 ? 80.031 32.660 -41.799 1.00 10.96 279 VAL B N 1
ATOM 5244 C CA . VAL B 1 279 ? 81.069 32.012 -41.007 1.00 10.93 279 VAL B CA 1
ATOM 5245 C C . VAL B 1 279 ? 81.768 30.925 -41.862 1.00 10.89 279 VAL B C 1
ATOM 5246 O O . VAL B 1 279 ? 82.984 30.803 -41.802 1.00 10.92 279 VAL B O 1
ATOM 5250 N N . LYS B 1 280 ? 81.019 30.189 -42.702 1.00 11.98 280 LYS B N 1
ATOM 5251 C CA . LYS B 1 280 ? 81.638 29.196 -43.572 1.00 12.33 280 LYS B CA 1
ATOM 5252 C C . LYS B 1 280 ? 82.581 29.844 -44.574 1.00 11.94 280 LYS B C 1
ATOM 5253 O O . LYS B 1 280 ? 83.668 29.324 -44.823 1.00 12.23 280 LYS B O 1
ATOM 5259 N N . GLY B 1 281 ? 82.187 30.975 -45.138 1.00 11.55 281 GLY B N 1
ATOM 5260 C CA . GLY B 1 281 ? 83.014 31.651 -46.125 1.00 12.09 281 GLY B CA 1
ATOM 5261 C C . GLY B 1 281 ? 84.278 32.224 -45.502 1.00 11.62 281 GLY B C 1
ATOM 5262 O O . GLY B 1 281 ? 85.354 32.201 -46.096 1.00 12.91 281 GLY B O 1
ATOM 5263 N N . HIS B 1 282 ? 84.159 32.743 -44.269 1.00 10.62 282 HIS B N 1
ATOM 5264 C CA . HIS B 1 282 ? 85.312 33.293 -43.557 1.00 10.82 282 HIS B CA 1
ATOM 5265 C C . HIS B 1 282 ? 86.261 32.117 -43.193 1.00 10.66 282 HIS B C 1
ATOM 5266 O O . HIS B 1 282 ? 87.477 32.180 -43.416 1.00 11.09 282 HIS B O 1
ATOM 5273 N N . ALA B 1 283 ? 85.687 31.026 -42.662 1.00 11.27 283 ALA B N 1
ATOM 5274 C CA . ALA B 1 283 ? 86.467 29.867 -42.216 1.00 11.24 283 ALA B CA 1
ATOM 5275 C C . ALA B 1 283 ? 87.127 29.103 -43.334 1.00 11.57 283 ALA B C 1
ATOM 5276 O O . ALA B 1 283 ? 88.147 28.442 -43.107 1.00 11.51 283 ALA B O 1
ATOM 5278 N N . LYS B 1 284 ? 86.609 29.233 -44.570 1.00 12.18 284 LYS B N 1
ATOM 5279 C CA . LYS B 1 284 ? 87.264 28.602 -45.717 1.00 12.37 284 LYS B CA 1
ATOM 5280 C C . LYS B 1 284 ? 88.701 29.112 -45.860 1.00 12.19 284 LYS B C 1
ATOM 5281 O O . LYS B 1 284 ? 89.580 28.390 -46.318 1.00 12.81 284 LYS B O 1
ATOM 5287 N N . CYS B 1 285 ? 88.958 30.348 -45.420 1.00 11.41 285 CYS B N 1
ATOM 5288 C CA . CYS B 1 285 ? 90.308 30.900 -45.462 1.00 11.02 285 CYS B CA 1
ATOM 5289 C C . CYS B 1 285 ? 91.224 30.111 -44.559 1.00 12.19 285 CYS B C 1
ATOM 5290 O O . CYS B 1 285 ? 92.377 29.862 -44.921 1.00 12.37 285 CYS B O 1
ATOM 5293 N N . VAL B 1 286 ? 90.744 29.734 -43.375 1.00 11.87 286 VAL B N 1
ATOM 5294 C CA . VAL B 1 286 ? 91.529 28.926 -42.434 1.00 11.73 286 VAL B CA 1
ATOM 5295 C C . VAL B 1 286 ? 91.804 27.569 -43.071 1.00 12.18 286 VAL B C 1
ATOM 5296 O O . VAL B 1 286 ? 92.934 27.085 -43.039 1.00 12.86 286 VAL B O 1
ATOM 5300 N N . GLU B 1 287 ? 90.768 26.960 -43.677 1.00 12.11 287 GLU B N 1
ATOM 5301 C CA A GLU B 1 287 ? 90.918 25.668 -44.337 0.50 12.71 287 GLU B CA 1
ATOM 5302 C CA B GLU B 1 287 ? 90.916 25.666 -44.326 0.50 12.82 287 GLU B CA 1
ATOM 5303 C C . GLU B 1 287 ? 91.983 25.737 -45.425 1.00 12.90 287 GLU B C 1
ATOM 5304 O O . GLU B 1 287 ? 92.877 24.881 -45.477 1.00 13.90 287 GLU B O 1
ATOM 5315 N N . VAL B 1 288 ? 91.942 26.776 -46.258 1.00 12.73 288 VAL B N 1
ATOM 5316 C CA . VAL B 1 288 ? 92.919 26.929 -47.337 1.00 12.84 288 VAL B CA 1
ATOM 5317 C C . VAL B 1 288 ? 94.338 27.060 -46.805 1.00 13.17 288 VAL B C 1
ATOM 5318 O O . VAL B 1 288 ? 95.257 26.385 -47.291 1.00 14.62 288 VAL B O 1
ATOM 5322 N N . VAL B 1 289 ? 94.548 27.904 -45.801 1.00 12.34 289 VAL B N 1
ATOM 5323 C CA . VAL B 1 289 ? 95.873 28.097 -45.242 1.00 12.35 289 VAL B CA 1
ATOM 5324 C C . VAL B 1 289 ? 96.411 26.804 -44.623 1.00 13.01 289 VAL B C 1
ATOM 5325 O O . VAL B 1 289 ? 97.594 26.490 -44.799 1.00 13.87 289 VAL B O 1
ATOM 5329 N N . LYS B 1 290 ? 95.553 26.043 -43.967 1.00 12.59 290 LYS B N 1
ATOM 5330 C CA . LYS B 1 290 ? 95.965 24.753 -43.381 1.00 13.74 290 LYS B CA 1
ATOM 5331 C C . LYS B 1 290 ? 96.485 23.741 -44.402 1.00 15.63 290 LYS B C 1
ATOM 5332 O O . LYS B 1 290 ? 97.350 22.928 -44.043 1.00 16.77 290 LYS B O 1
ATOM 5338 N N . THR B 1 291 ? 95.981 23.769 -45.645 1.00 15.30 291 THR B N 1
ATOM 5339 C CA . THR B 1 291 ? 96.446 22.811 -46.667 1.00 16.17 291 THR B CA 1
ATOM 5340 C C . THR B 1 291 ? 97.934 22.876 -46.937 1.00 17.45 291 THR B C 1
ATOM 5341 O O . THR B 1 291 ? 98.488 21.896 -47.450 1.00 18.54 291 THR B O 1
ATOM 5345 N N . PHE B 1 292 ? 98.587 23.997 -46.630 1.00 15.77 292 PHE B N 1
ATOM 5346 C CA . PHE B 1 292 ? 100.017 24.153 -46.866 1.00 16.12 292 PHE B CA 1
ATOM 5347 C C . PHE B 1 292 ? 100.885 23.488 -45.783 1.00 17.07 292 PHE B C 1
ATOM 5348 O O . PHE B 1 292 ? 102.103 23.446 -45.934 1.00 17.39 292 PHE B O 1
ATOM 5356 N N . ASN B 1 293 ? 100.271 22.967 -44.706 1.00 17.22 293 ASN B N 1
ATOM 5357 C CA . ASN B 1 293 ? 101.006 22.238 -43.670 1.00 18.37 293 ASN B CA 1
ATOM 5358 C C . ASN B 1 293 ? 102.205 22.978 -43.086 1.00 18.39 293 ASN B C 1
ATOM 5359 O O . ASN B 1 293 ? 103.288 22.396 -42.897 1.00 19.89 293 ASN B O 1
ATOM 5364 N N . LEU B 1 294 ? 102.033 24.264 -42.809 1.00 15.97 294 LEU B N 1
ATOM 5365 C CA . LEU B 1 294 ? 103.077 25.079 -42.211 1.00 15.71 294 LEU B CA 1
ATOM 5366 C C . LEU B 1 294 ? 102.690 25.458 -40.792 1.00 14.85 294 LEU B C 1
ATOM 5367 O O . LEU B 1 294 ? 101.492 25.614 -40.498 1.00 15.59 294 LEU B O 1
ATOM 5372 N N . PRO B 1 295 ? 103.668 25.708 -39.903 1.00 13.72 295 PRO B N 1
ATOM 5373 C CA . PRO B 1 295 ? 103.362 26.205 -38.542 1.00 13.11 295 PRO B CA 1
ATOM 5374 C C . PRO B 1 295 ? 102.482 27.459 -38.677 1.00 12.60 295 PRO B C 1
ATOM 5375 O O . PRO B 1 295 ? 102.798 28.341 -39.490 1.00 13.00 295 PRO B O 1
ATOM 5379 N N . LEU B 1 296 ? 101.381 27.488 -37.938 1.00 12.29 296 LEU B N 1
ATOM 5380 C CA . LEU B 1 296 ? 100.376 28.521 -38.106 1.00 11.75 296 LEU B CA 1
ATOM 5381 C C . LEU B 1 296 ? 99.911 29.118 -36.804 1.00 11.25 296 LEU B C 1
ATOM 5382 O O . LEU B 1 296 ? 99.491 28.409 -35.888 1.00 11.68 296 LEU B O 1
ATOM 5387 N N . LEU B 1 297 ? 99.975 30.449 -36.728 1.00 11.33 297 LEU B N 1
ATOM 5388 C CA . LEU B 1 297 ? 99.476 31.228 -35.599 1.00 11.19 297 LEU B CA 1
ATOM 5389 C C . LEU B 1 297 ? 98.178 31.907 -36.063 1.00 10.89 297 LEU B C 1
ATOM 5390 O O . LEU B 1 297 ? 98.213 32.707 -37.005 1.00 11.26 297 LEU B O 1
ATOM 5395 N N . MET B 1 298 ? 97.050 31.565 -35.442 1.00 10.67 298 MET B N 1
ATOM 5396 C CA . MET B 1 298 ? 95.743 32.115 -35.767 1.00 9.70 298 MET B CA 1
ATOM 5397 C C . MET B 1 298 ? 95.388 33.124 -34.711 1.00 10.03 298 MET B C 1
ATOM 5398 O O . MET B 1 298 ? 95.408 32.811 -33.505 1.00 10.47 298 MET B O 1
ATOM 5403 N N . LEU B 1 299 ? 95.034 34.336 -35.141 1.00 10.23 299 LEU B N 1
ATOM 5404 C CA . LEU B 1 299 ? 94.734 35.426 -34.232 1.00 10.41 299 LEU B CA 1
ATOM 5405 C C . LEU B 1 299 ? 93.359 36.018 -34.486 1.00 10.05 299 LEU B C 1
ATOM 5406 O O . LEU B 1 299 ? 92.800 35.824 -35.578 1.00 10.14 299 LEU B O 1
ATOM 5411 N N . GLY B 1 300 ? 92.834 36.736 -33.492 1.00 10.01 300 GLY B N 1
ATOM 5412 C CA . GLY B 1 300 ? 91.558 37.437 -33.624 1.00 10.14 300 GLY B CA 1
ATOM 5413 C C . GLY B 1 300 ? 91.702 38.738 -34.406 1.00 10.12 300 GLY B C 1
ATOM 5414 O O . GLY B 1 300 ? 92.532 38.869 -35.308 1.00 10.34 300 GLY B O 1
ATOM 5415 N N . GLY B 1 301 ? 90.856 39.697 -34.078 1.00 9.83 301 GLY B N 1
ATOM 5416 C CA . GLY B 1 301 ? 90.868 40.990 -34.737 1.00 10.24 301 GLY B CA 1
ATOM 5417 C C . GLY B 1 301 ? 89.560 41.704 -34.467 1.00 9.99 301 GLY B C 1
ATOM 5418 O O . GLY B 1 301 ? 89.002 41.558 -33.373 1.00 10.45 301 GLY B O 1
ATOM 5419 N N . GLY B 1 302 ? 89.051 42.442 -35.442 1.00 9.97 302 GLY B N 1
ATOM 5420 C CA . GLY B 1 302 ? 87.794 43.160 -35.253 1.00 10.63 302 GLY B CA 1
ATOM 5421 C C . GLY B 1 302 ? 86.590 42.219 -35.204 1.00 10.38 302 GLY B C 1
ATOM 5422 O O . GLY B 1 302 ? 86.710 40.997 -35.274 1.00 10.21 302 GLY B O 1
ATOM 5423 N N . GLY B 1 303 ? 85.406 42.806 -35.093 1.00 10.30 303 GLY B N 1
ATOM 5424 C CA . GLY B 1 303 ? 84.154 42.049 -35.021 1.00 10.81 303 GLY B CA 1
ATOM 5425 C C . GLY B 1 303 ? 83.287 42.684 -33.963 1.00 9.87 303 GLY B C 1
ATOM 5426 O O . GLY B 1 303 ? 83.666 42.706 -32.791 1.00 10.89 303 GLY B O 1
ATOM 5427 N N . TYR B 1 304 ? 82.117 43.158 -34.389 1.00 10.54 304 TYR B N 1
ATOM 5428 C CA . TYR B 1 304 ? 81.266 44.030 -33.592 1.00 11.52 304 TYR B CA 1
ATOM 5429 C C . TYR B 1 304 ? 79.843 43.551 -33.372 1.00 11.85 304 TYR B C 1
ATOM 5430 O O . TYR B 1 304 ? 79.129 44.140 -32.556 1.00 12.98 304 TYR B O 1
ATOM 5439 N N . THR B 1 305 ? 79.432 42.489 -34.043 1.00 11.34 305 THR B N 1
ATOM 5440 C CA . THR B 1 305 ? 78.124 41.844 -33.780 1.00 10.93 305 THR B CA 1
ATOM 5441 C C . THR B 1 305 ? 78.595 40.619 -33.003 1.00 11.23 305 THR B C 1
ATOM 5442 O O . THR B 1 305 ? 79.007 39.607 -33.593 1.00 11.41 305 THR B O 1
ATOM 5446 N N . ILE B 1 306 ? 78.636 40.731 -31.675 1.00 11.74 306 ILE B N 1
ATOM 5447 C CA . ILE B 1 306 ? 79.380 39.776 -30.852 1.00 11.39 306 ILE B CA 1
ATOM 5448 C C . ILE B 1 306 ? 78.899 38.336 -30.914 1.00 10.75 306 ILE B C 1
ATOM 5449 O O . ILE B 1 306 ? 79.739 37.422 -30.857 1.00 11.52 306 ILE B O 1
ATOM 5454 N N . ARG B 1 307 ? 77.592 38.102 -31.114 1.00 10.59 307 ARG B N 1
ATOM 5455 C CA . ARG B 1 307 ? 77.131 36.719 -31.294 1.00 10.34 307 ARG B CA 1
ATOM 5456 C C . ARG B 1 307 ? 77.785 36.088 -32.534 1.00 10.55 307 ARG B C 1
ATOM 5457 O O . ARG B 1 307 ? 78.105 34.903 -32.521 1.00 10.95 307 ARG B O 1
ATOM 5465 N N . ASN B 1 308 ? 77.994 36.888 -33.607 1.00 10.28 308 ASN B N 1
ATOM 5466 C CA . ASN B 1 308 ? 78.621 36.349 -34.828 1.00 9.85 308 ASN B CA 1
ATOM 5467 C C . ASN B 1 308 ? 80.114 36.162 -34.686 1.00 10.19 308 ASN B C 1
ATOM 5468 O O . ASN B 1 308 ? 80.674 35.232 -35.274 1.00 10.66 308 ASN B O 1
ATOM 5473 N N . VAL B 1 309 ? 80.754 36.987 -33.868 1.00 10.14 309 VAL B N 1
ATOM 5474 C CA . VAL B 1 309 ? 82.174 36.827 -33.584 1.00 10.13 309 VAL B CA 1
ATOM 5475 C C . VAL B 1 309 ? 82.394 35.502 -32.851 1.00 10.08 309 VAL B C 1
ATOM 5476 O O . VAL B 1 309 ? 83.261 34.710 -33.239 1.00 10.27 309 VAL B O 1
ATOM 5480 N N . ALA B 1 310 ? 81.553 35.216 -31.848 1.00 10.15 310 ALA B N 1
ATOM 5481 C CA . ALA B 1 310 ? 81.650 33.966 -31.089 1.00 10.56 310 ALA B CA 1
ATOM 5482 C C . ALA B 1 310 ? 81.414 32.769 -31.993 1.00 10.77 310 ALA B C 1
ATOM 5483 O O . ALA B 1 310 ? 82.154 31.785 -31.918 1.00 10.59 310 ALA B O 1
ATOM 5485 N N . ARG B 1 311 ? 80.428 32.858 -32.896 1.00 10.47 311 ARG B N 1
ATOM 5486 C CA . ARG B 1 311 ? 80.183 31.770 -33.832 1.00 10.30 311 ARG B CA 1
ATOM 5487 C C . ARG B 1 311 ? 81.410 31.566 -34.732 1.00 9.93 311 ARG B C 1
ATOM 5488 O O . ARG B 1 311 ? 81.848 30.438 -34.946 1.00 10.96 311 ARG B O 1
ATOM 5496 N N . CYS B 1 312 ? 81.936 32.655 -35.291 1.00 9.96 312 CYS B N 1
ATOM 5497 C CA . CYS B 1 312 ? 83.050 32.597 -36.214 1.00 9.95 312 CYS B CA 1
ATOM 5498 C C . CYS B 1 312 ? 84.286 31.945 -35.631 1.00 9.73 312 CYS B C 1
ATOM 5499 O O . CYS B 1 312 ? 84.836 31.001 -36.202 1.00 10.26 312 CYS B O 1
ATOM 5502 N N . TRP B 1 313 ? 84.702 32.426 -34.466 1.00 9.99 313 TRP B N 1
ATOM 5503 C CA . TRP B 1 313 ? 85.922 31.916 -33.854 1.00 10.00 313 TRP B CA 1
ATOM 5504 C C . TRP B 1 313 ? 85.728 30.533 -33.250 1.00 10.15 313 TRP B C 1
ATOM 5505 O O . TRP B 1 313 ? 86.688 29.744 -33.247 1.00 10.65 313 TRP B O 1
ATOM 5516 N N . THR B 1 314 ? 84.520 30.204 -32.815 1.00 9.97 314 THR B N 1
ATOM 5517 C CA . THR B 1 314 ? 84.243 28.826 -32.373 1.00 10.06 314 THR B CA 1
ATOM 5518 C C . THR B 1 314 ? 84.400 27.885 -33.584 1.00 10.41 314 THR B C 1
ATOM 5519 O O . THR B 1 314 ? 85.095 26.870 -33.501 1.00 10.95 314 THR B O 1
ATOM 5523 N N . TYR B 1 315 ? 83.774 28.237 -34.734 1.00 10.37 315 TYR B N 1
ATOM 5524 C CA . TYR B 1 315 ? 83.874 27.375 -35.906 1.00 10.39 315 TYR B CA 1
ATOM 5525 C C . TYR B 1 315 ? 85.307 27.303 -36.400 1.00 11.13 315 TYR B C 1
ATOM 5526 O O . TYR B 1 315 ? 85.753 26.224 -36.793 1.00 11.16 315 TYR B O 1
ATOM 5535 N N . GLU B 1 316 ? 86.052 28.419 -36.379 1.00 10.85 316 GLU B N 1
ATOM 5536 C CA . GLU B 1 316 ? 87.442 28.392 -36.847 1.00 10.41 316 GLU B CA 1
ATOM 5537 C C . GLU B 1 316 ? 88.344 27.573 -35.919 1.00 10.80 316 GLU B C 1
ATOM 5538 O O . GLU B 1 316 ? 89.323 26.988 -36.404 1.00 10.90 316 GLU B O 1
ATOM 5544 N N . THR B 1 317 ? 87.999 27.483 -34.619 1.00 10.54 317 THR B N 1
ATOM 5545 C CA . THR B 1 317 ? 88.747 26.608 -33.714 1.00 10.70 317 THR B CA 1
ATOM 5546 C C . THR B 1 317 ? 88.445 25.145 -34.102 1.00 10.83 317 THR B C 1
ATOM 5547 O O . THR B 1 317 ? 89.368 24.316 -34.155 1.00 11.67 317 THR B O 1
ATOM 5551 N N . ALA B 1 318 ? 87.168 24.830 -34.408 1.00 10.99 318 ALA B N 1
ATOM 5552 C CA . ALA B 1 318 ? 86.825 23.478 -34.868 1.00 11.29 318 ALA B CA 1
ATOM 5553 C C . ALA B 1 318 ? 87.560 23.148 -36.164 1.00 11.73 318 ALA B C 1
ATOM 5554 O O . ALA B 1 318 ? 88.077 22.037 -36.320 1.00 12.60 318 ALA B O 1
ATOM 5556 N N . VAL B 1 319 ? 87.659 24.102 -37.082 1.00 11.35 319 VAL B N 1
ATOM 5557 C CA . VAL B 1 319 ? 88.416 23.886 -38.332 1.00 11.62 319 VAL B CA 1
ATOM 5558 C C . VAL B 1 319 ? 89.898 23.592 -37.999 1.00 12.67 319 VAL B C 1
ATOM 5559 O O . VAL B 1 319 ? 90.489 22.637 -38.554 1.00 12.84 319 VAL B O 1
ATOM 5563 N N . ALA B 1 320 ? 90.513 24.371 -37.087 1.00 12.44 320 ALA B N 1
ATOM 5564 C CA . ALA B 1 320 ? 91.918 24.112 -36.700 1.00 12.52 320 ALA B CA 1
ATOM 5565 C C . ALA B 1 320 ? 92.070 22.670 -36.165 1.00 12.63 320 ALA B C 1
ATOM 5566 O O . ALA B 1 320 ? 93.061 21.993 -36.462 1.00 13.41 320 ALA B O 1
ATOM 5568 N N . LEU B 1 321 ? 91.078 22.214 -35.410 1.00 11.80 321 LEU B N 1
ATOM 5569 C CA . LEU B 1 321 ? 91.054 20.875 -34.823 1.00 12.46 321 LEU B CA 1
ATOM 5570 C C . LEU B 1 321 ? 90.636 19.782 -35.790 1.00 13.75 321 LEU B C 1
ATOM 5571 O O . LEU B 1 321 ? 90.609 18.621 -35.386 1.00 15.27 321 LEU B O 1
ATOM 5576 N N . ASP B 1 322 ? 90.297 20.121 -37.032 1.00 14.05 322 ASP B N 1
ATOM 5577 C CA . ASP B 1 322 ? 89.863 19.151 -38.018 1.00 15.74 322 ASP B CA 1
ATOM 5578 C C . ASP B 1 322 ? 88.633 18.390 -37.573 1.00 16.98 322 ASP B C 1
ATOM 5579 O O . ASP B 1 322 ? 88.564 17.163 -37.699 1.00 17.61 322 ASP B O 1
ATOM 5584 N N . CYS B 1 323 ? 87.660 19.114 -37.047 1.00 16.87 323 CYS B N 1
ATOM 5585 C CA A CYS B 1 323 ? 86.417 18.553 -36.534 0.50 18.92 323 CYS B CA 1
ATOM 5586 C CA B CYS B 1 323 ? 86.411 18.475 -36.707 0.50 17.92 323 CYS B CA 1
ATOM 5587 C C . CYS B 1 323 ? 85.241 19.365 -37.038 1.00 19.17 323 CYS B C 1
ATOM 5588 O O . CYS B 1 323 ? 85.386 20.581 -37.260 1.00 20.20 323 CYS B O 1
ATOM 5593 N N . GLU B 1 324 ? 84.102 18.729 -37.148 1.00 18.55 324 GLU B N 1
ATOM 5594 C CA . GLU B 1 324 ? 82.884 19.427 -37.451 1.00 17.17 324 GLU B CA 1
ATOM 5595 C C . GLU B 1 324 ? 82.096 19.464 -36.127 1.00 16.49 324 GLU B C 1
ATOM 5596 O O . GLU B 1 324 ? 82.323 18.685 -35.191 1.00 17.10 324 GLU B O 1
ATOM 5602 N N . ILE B 1 325 ? 81.219 20.421 -36.054 1.00 15.19 325 ILE B N 1
ATOM 5603 C CA . ILE B 1 325 ? 80.370 20.635 -34.905 1.00 13.63 325 ILE B CA 1
ATOM 5604 C C . ILE B 1 325 ? 78.980 20.888 -35.415 1.00 13.36 325 ILE B C 1
ATOM 5605 O O . ILE B 1 325 ? 78.811 21.403 -36.516 1.00 13.72 325 ILE B O 1
ATOM 5610 N N . PRO B 1 326 ? 77.951 20.514 -34.647 1.00 12.54 326 PRO B N 1
ATOM 5611 C CA . PRO B 1 326 ? 76.579 20.722 -35.139 1.00 12.90 326 PRO B CA 1
ATOM 5612 C C . PRO B 1 326 ? 76.156 22.182 -35.262 1.00 11.74 326 PRO B C 1
ATOM 5613 O O . PRO B 1 326 ? 76.647 23.070 -34.551 1.00 12.33 326 PRO B O 1
ATOM 5617 N N . ASN B 1 327 ? 75.219 22.447 -36.178 1.00 11.77 327 ASN B N 1
ATOM 5618 C CA . ASN B 1 327 ? 74.650 23.769 -36.332 1.00 10.96 327 ASN B CA 1
ATOM 5619 C C . ASN B 1 327 ? 73.815 24.152 -35.100 1.00 11.57 327 ASN B C 1
ATOM 5620 O O . ASN B 1 327 ? 73.723 25.327 -34.762 1.00 12.03 327 ASN B O 1
ATOM 5625 N N . GLU B 1 328 ? 73.180 23.184 -34.454 1.00 11.52 328 GLU B N 1
ATOM 5626 C CA . GLU B 1 328 ? 72.406 23.421 -33.241 1.00 11.47 328 GLU B CA 1
ATOM 5627 C C . GLU B 1 328 ? 73.379 23.857 -32.122 1.00 12.22 328 GLU B C 1
ATOM 5628 O O . GLU B 1 328 ? 74.275 23.084 -31.757 1.00 12.88 328 GLU B O 1
ATOM 5634 N N . LEU B 1 329 ? 73.240 25.086 -31.600 1.00 11.69 329 LEU B N 1
ATOM 5635 C CA . LEU B 1 329 ? 74.161 25.513 -30.541 1.00 12.90 329 LEU B CA 1
ATOM 5636 C C . LEU B 1 329 ? 73.906 24.753 -29.268 1.00 13.43 329 LEU B C 1
ATOM 5637 O O . LEU B 1 329 ? 72.751 24.564 -28.882 1.00 14.88 329 LEU B O 1
ATOM 5642 N N . PRO B 1 330 ? 74.958 24.363 -28.552 1.00 12.40 330 PRO B N 1
ATOM 5643 C CA . PRO B 1 330 ? 74.746 23.770 -27.231 1.00 12.76 330 PRO B CA 1
ATOM 5644 C C . PRO B 1 330 ? 74.360 24.898 -26.280 1.00 12.06 330 PRO B C 1
ATOM 5645 O O . PRO B 1 330 ? 74.642 26.105 -26.488 1.00 12.29 330 PRO B O 1
ATOM 5649 N N . TYR B 1 331 ? 73.708 24.509 -25.171 1.00 12.30 331 TYR B N 1
ATOM 5650 C CA . TYR B 1 331 ? 73.409 25.466 -24.117 1.00 12.75 331 TYR B CA 1
ATOM 5651 C C . TYR B 1 331 ? 74.739 26.036 -23.589 1.00 12.09 331 TYR B C 1
ATOM 5652 O O . TYR B 1 331 ? 75.771 25.345 -23.618 1.00 12.63 331 TYR B O 1
ATOM 5661 N N . ASN B 1 332 ? 74.734 27.314 -23.218 1.00 11.63 332 ASN B N 1
ATOM 5662 C CA . ASN B 1 332 ? 75.954 27.985 -22.783 1.00 11.53 332 ASN B CA 1
ATOM 5663 C C . ASN B 1 332 ? 75.578 29.212 -21.973 1.00 12.41 332 ASN B C 1
ATOM 5664 O O . ASN B 1 332 ? 74.393 29.582 -21.906 1.00 12.17 332 ASN B O 1
ATOM 5669 N N . ASP B 1 333 ? 76.571 29.841 -21.337 1.00 12.03 333 ASP B N 1
ATOM 5670 C CA . ASP B 1 333 ? 76.322 30.968 -20.447 1.00 11.82 333 ASP B CA 1
ATOM 5671 C C . ASP B 1 333 ? 75.681 32.170 -21.104 1.00 12.33 333 ASP B C 1
ATOM 5672 O O . ASP B 1 333 ? 75.098 33.013 -20.432 1.00 13.63 333 ASP B O 1
ATOM 5677 N N . TYR B 1 334 ? 75.802 32.262 -22.431 1.00 11.66 334 TYR B N 1
ATOM 5678 C CA . TYR B 1 334 ? 75.290 33.387 -23.216 1.00 11.93 334 TYR B CA 1
ATOM 5679 C C . TYR B 1 334 ? 74.274 32.934 -24.233 1.00 11.91 334 TYR B C 1
ATOM 5680 O O . TYR B 1 334 ? 74.094 33.591 -25.235 1.00 12.12 334 TYR B O 1
ATOM 5689 N N . PHE B 1 335 ? 73.535 31.863 -23.945 1.00 11.31 335 PHE B N 1
ATOM 5690 C CA . PHE B 1 335 ? 72.608 31.286 -24.904 1.00 11.44 335 PHE B CA 1
ATOM 5691 C C . PHE B 1 335 ? 71.635 32.269 -25.510 1.00 11.91 335 PHE B C 1
ATOM 5692 O O . PHE B 1 335 ? 71.406 32.234 -26.716 1.00 12.58 335 PHE B O 1
ATOM 5700 N N . GLU B 1 336 ? 71.081 33.154 -24.675 1.00 11.40 336 GLU B N 1
ATOM 5701 C CA . GLU B 1 336 ? 70.116 34.137 -25.147 1.00 12.52 336 GLU B CA 1
ATOM 5702 C C . GLU B 1 336 ? 70.662 35.142 -26.155 1.00 12.79 336 GLU B C 1
ATOM 5703 O O . GLU B 1 336 ? 69.898 35.787 -26.867 1.00 14.56 336 GLU B O 1
ATOM 5709 N N . TYR B 1 337 ? 71.998 35.273 -26.220 1.00 12.05 337 TYR B N 1
ATOM 5710 C CA . TYR B 1 337 ? 72.583 36.209 -27.185 1.00 12.72 337 TYR B CA 1
ATOM 5711 C C . TYR B 1 337 ? 72.456 35.653 -28.620 1.00 12.27 337 TYR B C 1
ATOM 5712 O O . TYR B 1 337 ? 72.657 36.424 -29.563 1.00 13.28 337 TYR B O 1
ATOM 5721 N N . PHE B 1 338 ? 72.160 34.339 -28.800 1.00 12.39 338 PHE B N 1
ATOM 5722 C CA . PHE B 1 338 ? 72.148 33.709 -30.115 1.00 12.55 338 PHE B CA 1
ATOM 5723 C C . PHE B 1 338 ? 70.774 33.544 -30.740 1.00 12.17 338 PHE B C 1
ATOM 5724 O O . PHE B 1 338 ? 70.650 32.867 -31.756 1.00 12.16 338 PHE B O 1
ATOM 5732 N N . GLY B 1 339 ? 69.761 34.200 -30.169 1.00 12.41 339 GLY B N 1
ATOM 5733 C CA . GLY B 1 339 ? 68.453 34.194 -30.777 1.00 12.55 339 GLY B CA 1
ATOM 5734 C C . GLY B 1 339 ? 68.470 35.016 -32.061 1.00 13.59 339 GLY B C 1
ATOM 5735 O O . GLY B 1 339 ? 69.415 35.782 -32.322 1.00 14.15 339 GLY B O 1
ATOM 5736 N N . PRO B 1 340 ? 67.453 34.862 -32.914 1.00 13.51 340 PRO B N 1
ATOM 5737 C CA . PRO B 1 340 ? 66.242 34.046 -32.705 1.00 13.75 340 PRO B CA 1
ATOM 5738 C C . PRO B 1 340 ? 66.376 32.579 -33.066 1.00 13.63 340 PRO B C 1
ATOM 5739 O O . PRO B 1 340 ? 65.517 31.784 -32.719 1.00 14.44 340 PRO B O 1
ATOM 5743 N N . ASP B 1 341 ? 67.467 32.213 -33.747 1.00 12.88 341 ASP B N 1
ATOM 5744 C CA . ASP B 1 341 ? 67.677 30.892 -34.286 1.00 13.24 341 ASP B CA 1
ATOM 5745 C C . ASP B 1 341 ? 68.462 29.919 -33.430 1.00 12.44 341 ASP B C 1
ATOM 5746 O O . ASP B 1 341 ? 68.271 28.714 -33.562 1.00 13.39 341 ASP B O 1
ATOM 5751 N N . PHE B 1 342 ? 69.390 30.406 -32.602 1.00 11.76 342 PHE B N 1
ATOM 5752 C CA . PHE B 1 342 ? 70.230 29.531 -31.771 1.00 11.76 342 PHE B CA 1
ATOM 5753 C C . PHE B 1 342 ? 71.045 28.546 -32.617 1.00 11.67 342 PHE B C 1
ATOM 5754 O O . PHE B 1 342 ? 71.277 27.414 -32.208 1.00 12.25 342 PHE B O 1
ATOM 5762 N N . LYS B 1 343 ? 71.483 28.993 -33.788 1.00 11.11 343 LYS B N 1
ATOM 5763 C CA . LYS B 1 343 ? 72.331 28.190 -34.679 1.00 11.07 343 LYS B CA 1
ATOM 5764 C C . LYS B 1 343 ? 73.745 28.745 -34.727 1.00 11.96 343 LYS B C 1
ATOM 5765 O O . LYS B 1 343 ? 73.951 29.916 -34.394 1.00 12.27 343 LYS B O 1
ATOM 5771 N N . LEU B 1 344 ? 74.690 27.939 -35.166 1.00 10.99 344 LEU B N 1
ATOM 5772 C CA . LEU B 1 344 ? 76.069 28.365 -35.294 1.00 11.37 344 LEU B CA 1
ATOM 5773 C C . LEU B 1 344 ? 76.266 29.184 -36.569 1.00 10.98 344 LEU B C 1
ATOM 5774 O O . LEU B 1 344 ? 76.942 30.208 -36.547 1.00 11.56 344 LEU B O 1
ATOM 5779 N N . HIS B 1 345 ? 75.710 28.722 -37.688 1.00 11.22 345 HIS B N 1
ATOM 5780 C CA . HIS B 1 345 ? 75.950 29.337 -38.978 1.00 11.32 345 HIS B CA 1
ATOM 5781 C C . HIS B 1 345 ? 75.018 30.479 -39.277 1.00 12.30 345 HIS B C 1
ATOM 5782 O O . HIS B 1 345 ? 73.894 30.540 -38.770 1.00 13.08 345 HIS B O 1
ATOM 5789 N N . ILE B 1 346 ? 75.504 31.422 -40.086 1.00 12.32 346 ILE B N 1
ATOM 5790 C CA . ILE B 1 346 ? 74.749 32.611 -40.440 1.00 13.07 346 ILE B CA 1
ATOM 5791 C C . ILE B 1 346 ? 74.491 32.629 -41.934 1.00 13.66 346 ILE B C 1
ATOM 5792 O O . ILE B 1 346 ? 75.196 31.998 -42.733 1.00 14.43 346 ILE B O 1
ATOM 5797 N N . SER B 1 347 ? 73.462 33.368 -42.321 1.00 14.81 347 SER B N 1
ATOM 5798 C CA . SER B 1 347 ? 73.093 33.499 -43.725 1.00 15.40 347 SER B CA 1
ATOM 5799 C C . SER B 1 347 ? 73.506 34.861 -44.230 1.00 14.94 347 SER B C 1
ATOM 5800 O O . SER B 1 347 ? 73.543 35.835 -43.473 1.00 16.17 347 SER B O 1
ATOM 5803 N N . PRO B 1 348 ? 73.831 34.951 -45.522 1.00 14.51 348 PRO B N 1
ATOM 5804 C CA . PRO B 1 348 ? 74.173 36.265 -46.073 1.00 15.25 348 PRO B CA 1
ATOM 5805 C C . PRO B 1 348 ? 72.914 37.128 -46.198 1.00 14.52 348 PRO B C 1
ATOM 5806 O O . PRO B 1 348 ? 71.771 36.626 -46.174 1.00 14.84 348 PRO B O 1
ATOM 5810 N N . SER B 1 349 ? 73.123 38.426 -46.311 1.00 13.07 349 SER B N 1
ATOM 5811 C CA . SER B 1 349 ? 72.022 39.356 -46.526 1.00 13.87 349 SER B CA 1
ATOM 5812 C C . SER B 1 349 ? 71.781 39.544 -48.032 1.00 14.25 349 SER B C 1
ATOM 5813 O O . SER B 1 349 ? 72.501 39.011 -48.876 1.00 14.42 349 SER B O 1
ATOM 5816 N N . ASN B 1 350 ? 70.792 40.381 -48.364 1.00 14.95 350 ASN B N 1
ATOM 5817 C CA . ASN B 1 350 ? 70.492 40.716 -49.742 1.00 15.34 350 ASN B CA 1
ATOM 5818 C C . ASN B 1 350 ? 71.312 41.918 -50.237 1.00 15.60 350 ASN B C 1
ATOM 5819 O O . ASN B 1 350 ? 71.001 42.440 -51.316 1.00 15.81 350 ASN B O 1
ATOM 5824 N N . MET B 1 351 ? 72.347 42.375 -49.487 1.00 14.93 351 MET B N 1
ATOM 5825 C CA . MET B 1 351 ? 73.113 43.529 -49.950 1.00 14.64 351 MET B CA 1
ATOM 5826 C C . MET B 1 351 ? 73.780 43.252 -51.293 1.00 14.13 351 MET B C 1
ATOM 5827 O O . MET B 1 351 ? 74.184 42.122 -51.587 1.00 14.03 351 MET B O 1
ATOM 5832 N N . THR B 1 352 ? 73.875 44.294 -52.117 1.00 15.02 352 THR B N 1
ATOM 5833 C CA . THR B 1 352 ? 74.520 44.156 -53.404 1.00 15.16 352 THR B CA 1
ATOM 5834 C C . THR B 1 352 ? 76.027 43.920 -53.233 1.00 14.22 352 THR B C 1
ATOM 5835 O O . THR B 1 352 ? 76.674 44.589 -52.419 1.00 14.36 352 THR B O 1
ATOM 5839 N N . ASN B 1 353 ? 76.561 42.984 -53.997 1.00 13.49 353 ASN B N 1
ATOM 5840 C CA . ASN B 1 353 ? 77.996 42.769 -54.035 1.00 13.28 353 ASN B CA 1
ATOM 5841 C C . ASN B 1 353 ? 78.533 43.774 -55.082 1.00 13.93 353 ASN B C 1
ATOM 5842 O O . ASN B 1 353 ? 78.333 43.585 -56.284 1.00 15.60 353 ASN B O 1
ATOM 5847 N N . GLN B 1 354 ? 79.167 44.840 -54.628 1.00 12.79 354 GLN B N 1
ATOM 5848 C CA . GLN B 1 354 ? 79.716 45.861 -55.526 1.00 13.17 354 GLN B CA 1
ATOM 5849 C C . GLN B 1 354 ? 81.000 45.416 -56.228 1.00 13.57 354 GLN B C 1
ATOM 5850 O O . GLN B 1 354 ? 81.469 46.111 -57.138 1.00 14.33 354 GLN B O 1
ATOM 5856 N N . ASN B 1 355 ? 81.572 44.284 -55.838 1.00 13.59 355 ASN B N 1
ATOM 5857 C CA . ASN B 1 355 ? 82.766 43.728 -56.460 1.00 13.94 355 ASN B CA 1
ATOM 5858 C C . ASN B 1 355 ? 82.300 42.904 -57.637 1.00 15.18 355 ASN B C 1
ATOM 5859 O O . ASN B 1 355 ? 81.966 41.726 -57.472 1.00 16.49 355 ASN B O 1
ATOM 5864 N N . THR B 1 356 ? 82.280 43.493 -58.837 1.00 13.88 356 THR B N 1
ATOM 5865 C CA . THR B 1 356 ? 81.873 42.755 -60.025 1.00 14.32 356 THR B CA 1
ATOM 5866 C C . THR B 1 356 ? 82.874 41.648 -60.317 1.00 14.05 356 THR B C 1
ATOM 5867 O O . THR B 1 356 ? 84.047 41.724 -59.922 1.00 13.64 356 THR B O 1
ATOM 5871 N N . PRO B 1 357 ? 82.460 40.613 -61.078 1.00 15.42 357 PRO B N 1
ATOM 5872 C CA . PRO B 1 357 ? 83.425 39.559 -61.429 1.00 15.23 357 PRO B CA 1
ATOM 5873 C C . PRO B 1 357 ? 84.622 40.117 -62.200 1.00 14.40 357 PRO B C 1
ATOM 5874 O O . PRO B 1 357 ? 85.733 39.642 -62.037 1.00 15.17 357 PRO B O 1
ATOM 5878 N N . GLU B 1 358 ? 84.394 41.158 -63.028 1.00 13.73 358 GLU B N 1
ATOM 5879 C CA . GLU B 1 358 ? 85.471 41.756 -63.813 1.00 13.74 358 GLU B CA 1
ATOM 5880 C C . GLU B 1 358 ? 86.427 42.532 -62.931 1.00 13.21 358 GLU B C 1
ATOM 5881 O O . GLU B 1 358 ? 87.616 42.453 -63.115 1.00 13.51 358 GLU B O 1
ATOM 5887 N N . TYR B 1 359 ? 85.901 43.252 -61.947 1.00 13.09 359 TYR B N 1
ATOM 5888 C CA . TYR B 1 359 ? 86.740 43.978 -60.977 1.00 13.25 359 TYR B CA 1
ATOM 5889 C C . TYR B 1 359 ? 87.629 42.962 -60.232 1.00 12.91 359 TYR B C 1
ATOM 5890 O O . TYR B 1 359 ? 88.826 43.148 -60.120 1.00 13.50 359 TYR B O 1
ATOM 5899 N N . MET B 1 360 ? 87.018 41.861 -59.759 1.00 12.98 360 MET B N 1
ATOM 5900 C CA . MET B 1 360 ? 87.775 40.855 -58.997 1.00 13.15 360 MET B CA 1
ATOM 5901 C C . MET B 1 360 ? 88.903 40.250 -59.807 1.00 13.43 360 MET B C 1
ATOM 5902 O O . MET B 1 360 ? 90.025 40.126 -59.333 1.00 13.54 360 MET B O 1
ATOM 5907 N N . GLU B 1 361 ? 88.608 39.888 -61.066 1.00 14.10 361 GLU B N 1
ATOM 5908 C CA . GLU B 1 361 ? 89.631 39.278 -61.916 1.00 14.36 361 GLU B CA 1
ATOM 5909 C C . GLU B 1 361 ? 90.716 40.245 -62.329 1.00 13.97 361 GLU B C 1
ATOM 5910 O O . GLU B 1 361 ? 91.877 39.871 -62.402 1.00 14.95 361 GLU B O 1
ATOM 5916 N N . LYS B 1 362 ? 90.346 41.510 -62.555 1.00 14.05 362 LYS B N 1
ATOM 5917 C CA . LYS B 1 362 ? 91.331 42.513 -62.961 1.00 14.44 362 LYS B CA 1
ATOM 5918 C C . LYS B 1 362 ? 92.308 42.793 -61.817 1.00 14.10 362 LYS B C 1
ATOM 5919 O O . LYS B 1 362 ? 93.518 42.876 -62.024 1.00 14.73 362 LYS B O 1
ATOM 5925 N N . ILE B 1 363 ? 91.780 42.912 -60.581 1.00 14.03 363 ILE B N 1
ATOM 5926 C CA . ILE B 1 363 ? 92.648 43.123 -59.424 1.00 14.43 363 ILE B CA 1
ATOM 5927 C C . ILE B 1 363 ? 93.524 41.889 -59.203 1.00 14.07 363 ILE B C 1
ATOM 5928 O O . ILE B 1 363 ? 94.731 42.024 -58.989 1.00 14.77 363 ILE B O 1
ATOM 5933 N N . LYS B 1 364 ? 92.944 40.672 -59.303 1.00 14.61 364 LYS B N 1
ATOM 5934 C CA . LYS B 1 364 ? 93.723 39.445 -59.146 1.00 16.03 364 LYS B CA 1
ATOM 5935 C C . LYS B 1 364 ? 94.864 39.392 -60.176 1.00 16.84 364 LYS B C 1
ATOM 5936 O O . LYS B 1 364 ? 95.990 39.076 -59.828 1.00 17.29 364 LYS B O 1
ATOM 5942 N N . GLN B 1 365 ? 94.574 39.769 -61.422 1.00 16.63 365 GLN B N 1
ATOM 5943 C CA . GLN B 1 365 ? 95.587 39.754 -62.470 1.00 18.09 365 GLN B CA 1
ATOM 5944 C C . GLN B 1 365 ? 96.710 40.746 -62.176 1.00 18.05 365 GLN B C 1
ATOM 5945 O O . GLN B 1 365 ? 97.882 40.409 -62.348 1.00 17.99 365 GLN B O 1
ATOM 5951 N N . ARG B 1 366 ? 96.372 41.952 -61.696 1.00 18.07 366 ARG B N 1
ATOM 5952 C CA . ARG B 1 366 ? 97.392 42.945 -61.356 1.00 19.30 366 ARG B CA 1
ATOM 5953 C C . ARG B 1 366 ? 98.262 42.414 -60.191 1.00 19.87 366 ARG B C 1
ATOM 5954 O O . ARG B 1 366 ? 99.479 42.578 -60.218 1.00 21.32 366 ARG B O 1
ATOM 5962 N N . LEU B 1 367 ? 97.651 41.723 -59.206 1.00 19.01 367 LEU B N 1
ATOM 5963 C CA . LEU B 1 367 ? 98.409 41.161 -58.093 1.00 19.49 367 LEU B CA 1
ATOM 5964 C C . LEU B 1 367 ? 99.294 40.022 -58.568 1.00 19.90 367 LEU B C 1
ATOM 5965 O O . LEU B 1 367 ? 100.430 39.908 -58.107 1.00 20.22 367 LEU B O 1
ATOM 5970 N N . PHE B 1 368 ? 98.810 39.196 -59.505 1.00 19.81 368 PHE B N 1
ATOM 5971 C CA . PHE B 1 368 ? 99.612 38.100 -60.056 1.00 20.01 368 PHE B CA 1
ATOM 5972 C C . PHE B 1 368 ? 100.837 38.647 -60.782 1.00 19.12 368 PHE B C 1
ATOM 5973 O O . PHE B 1 368 ? 101.905 38.051 -60.670 1.00 19.26 368 PHE B O 1
ATOM 5981 N N . GLU B 1 369 ? 100.717 39.805 -61.447 1.00 18.60 369 GLU B N 1
ATOM 5982 C CA . GLU B 1 369 ? 101.873 40.419 -62.115 1.00 18.54 369 GLU B CA 1
ATOM 5983 C C . GLU B 1 369 ? 102.923 40.814 -61.080 1.00 19.21 369 GLU B C 1
ATOM 5984 O O . GLU B 1 369 ? 104.124 40.673 -61.315 1.00 20.04 369 GLU B O 1
ATOM 5990 N N . ASN B 1 370 ? 102.480 41.312 -59.914 1.00 18.43 370 ASN B N 1
ATOM 5991 C CA . ASN B 1 370 ? 103.407 41.686 -58.856 1.00 17.90 370 ASN B CA 1
ATOM 5992 C C . ASN B 1 370 ? 104.067 40.460 -58.239 1.00 18.20 370 ASN B C 1
ATOM 5993 O O . ASN B 1 370 ? 105.263 40.504 -57.941 1.00 19.17 370 ASN B O 1
ATOM 5998 N N . LEU B 1 371 ? 103.319 39.381 -58.042 1.00 17.86 371 LEU B N 1
ATOM 5999 C CA . LEU B 1 371 ? 103.839 38.147 -57.457 1.00 19.14 371 LEU B CA 1
ATOM 6000 C C . LEU B 1 371 ? 104.875 37.494 -58.362 1.00 20.40 371 LEU B C 1
ATOM 6001 O O . LEU B 1 371 ? 105.835 36.908 -57.865 1.00 21.07 371 LEU B O 1
ATOM 6006 N N . ARG B 1 372 ? 104.714 37.638 -59.687 1.00 21.29 372 ARG B N 1
ATOM 6007 C CA . ARG B 1 372 ? 105.688 37.095 -60.642 1.00 22.85 372 ARG B CA 1
ATOM 6008 C C . ARG B 1 372 ? 107.038 37.820 -60.573 1.00 24.29 372 ARG B C 1
ATOM 6009 O O . ARG B 1 372 ? 108.033 37.282 -61.066 1.00 24.80 372 ARG B O 1
ATOM 6017 N N . MET B 1 373 ? 107.085 39.024 -59.980 1.00 24.38 373 MET B N 1
ATOM 6018 C CA . MET B 1 373 ? 108.307 39.809 -59.798 1.00 25.89 373 MET B CA 1
ATOM 6019 C C . MET B 1 373 ? 109.164 39.338 -58.606 1.00 27.68 373 MET B C 1
ATOM 6020 O O . MET B 1 373 ? 110.259 39.857 -58.409 1.00 27.72 373 MET B O 1
ATOM 6025 N N . LEU B 1 374 ? 108.680 38.366 -57.814 1.00 28.87 374 LEU B N 1
ATOM 6026 C CA . LEU B 1 374 ? 109.446 37.807 -56.691 1.00 31.06 374 LEU B CA 1
ATOM 6027 C C . LEU B 1 374 ? 110.523 36.836 -57.254 1.00 33.49 374 LEU B C 1
ATOM 6028 O O . LEU B 1 374 ? 110.325 36.262 -58.327 1.00 33.98 374 LEU B O 1
ATOM 6033 N N . PRO B 1 375 ? 111.656 36.618 -56.554 1.00 35.20 375 PRO B N 1
ATOM 6034 C CA . PRO B 1 375 ? 112.688 35.707 -57.088 1.00 36.38 375 PRO B CA 1
ATOM 6035 C C . PRO B 1 375 ? 112.291 34.236 -57.045 1.00 37.94 375 PRO B C 1
ATOM 6036 O O . PRO B 1 375 ? 113.099 33.374 -57.399 1.00 38.96 375 PRO B O 1
ATOM 6040 N N . LYS C 1 9 ? 49.531 37.238 -67.769 1.00 36.12 9 LYS C N 1
ATOM 6041 C CA . LYS C 1 9 ? 50.592 38.238 -67.654 1.00 36.29 9 LYS C CA 1
ATOM 6042 C C . LYS C 1 9 ? 51.516 37.914 -66.474 1.00 35.25 9 LYS C C 1
ATOM 6043 O O . LYS C 1 9 ? 52.724 38.134 -66.564 1.00 36.29 9 LYS C O 1
ATOM 6045 N N . LYS C 1 10 ? 50.955 37.402 -65.367 1.00 33.04 10 LYS C N 1
ATOM 6046 C CA . LYS C 1 10 ? 51.764 37.040 -64.206 1.00 30.98 10 LYS C CA 1
ATOM 6047 C C . LYS C 1 10 ? 52.437 35.693 -64.463 1.00 28.79 10 LYS C C 1
ATOM 6048 O O . LYS C 1 10 ? 51.771 34.720 -64.824 1.00 29.18 10 LYS C O 1
ATOM 6054 N N . LYS C 1 11 ? 53.756 35.637 -64.283 1.00 26.06 11 LYS C N 1
ATOM 6055 C CA . LYS C 1 11 ? 54.542 34.431 -64.524 1.00 24.56 11 LYS C CA 1
ATOM 6056 C C . LYS C 1 11 ? 54.394 33.401 -63.401 1.00 23.13 11 LYS C C 1
ATOM 6057 O O . LYS C 1 11 ? 54.460 33.763 -62.220 1.00 23.25 11 LYS C O 1
ATOM 6063 N N . VAL C 1 12 ? 54.194 32.123 -63.770 1.00 21.42 12 VAL C N 1
ATOM 6064 C CA . VAL C 1 12 ? 54.039 31.018 -62.828 1.00 20.56 12 VAL C CA 1
ATOM 6065 C C . VAL C 1 12 ? 55.130 29.974 -63.050 1.00 20.83 12 VAL C C 1
ATOM 6066 O O . VAL C 1 12 ? 55.300 29.474 -64.170 1.00 21.26 12 VAL C O 1
ATOM 6070 N N . CYS C 1 13 ? 55.892 29.670 -61.997 1.00 20.21 13 CYS C N 1
ATOM 6071 C CA . CYS C 1 13 ? 56.914 28.631 -62.012 1.00 19.86 13 CYS C CA 1
ATOM 6072 C C . CYS C 1 13 ? 56.354 27.459 -61.214 1.00 19.73 13 CYS C C 1
ATOM 6073 O O . CYS C 1 13 ? 55.704 27.656 -60.181 1.00 20.69 13 CYS C O 1
ATOM 6076 N N . TYR C 1 14 ? 56.561 26.249 -61.703 1.00 19.45 14 TYR C N 1
ATOM 6077 C CA . TYR C 1 14 ? 55.999 25.035 -61.125 1.00 19.55 14 TYR C CA 1
ATOM 6078 C C . TYR C 1 14 ? 57.073 24.025 -60.829 1.00 19.40 14 TYR C C 1
ATOM 6079 O O . TYR C 1 14 ? 57.864 23.706 -61.705 1.00 20.02 14 TYR C O 1
ATOM 6088 N N . TYR C 1 15 ? 57.106 23.518 -59.589 1.00 18.40 15 TYR C N 1
ATOM 6089 C CA . TYR C 1 15 ? 58.123 22.588 -59.117 1.00 18.85 15 TYR C CA 1
ATOM 6090 C C . TYR C 1 15 ? 57.573 21.205 -58.967 1.00 19.27 15 TYR C C 1
ATOM 6091 O O . TYR C 1 15 ? 56.566 21.009 -58.282 1.00 19.32 15 TYR C O 1
ATOM 6100 N N . TYR C 1 16 ? 58.208 20.229 -59.626 1.00 19.30 16 TYR C N 1
ATOM 6101 C CA . TYR C 1 16 ? 57.725 18.865 -59.589 1.00 19.77 16 TYR C CA 1
ATOM 6102 C C . TYR C 1 16 ? 58.825 17.899 -59.925 1.00 20.43 16 TYR C C 1
ATOM 6103 O O . TYR C 1 16 ? 59.581 18.142 -60.867 1.00 20.95 16 TYR C O 1
ATOM 6112 N N . ASP C 1 17 ? 58.893 16.797 -59.184 1.00 20.74 17 ASP C N 1
ATOM 6113 C CA . ASP C 1 17 ? 59.842 15.733 -59.476 1.00 21.31 17 ASP C CA 1
ATOM 6114 C C . ASP C 1 17 ? 59.008 14.503 -59.729 1.00 22.50 17 ASP C C 1
ATOM 6115 O O . ASP C 1 17 ? 58.208 14.109 -58.880 1.00 22.74 17 ASP C O 1
ATOM 6120 N N . GLY C 1 18 ? 59.210 13.882 -60.890 1.00 23.34 18 GLY C N 1
ATOM 6121 C CA . GLY C 1 18 ? 58.481 12.691 -61.310 1.00 24.82 18 GLY C CA 1
ATOM 6122 C C . GLY C 1 18 ? 58.503 11.494 -60.376 1.00 25.97 18 GLY C C 1
ATOM 6123 O O . GLY C 1 18 ? 57.675 10.590 -60.514 1.00 27.61 18 GLY C O 1
ATOM 6124 N N . ASP C 1 19 ? 59.427 11.471 -59.412 1.00 25.31 19 ASP C N 1
ATOM 6125 C CA . ASP C 1 19 ? 59.514 10.373 -58.453 1.00 25.27 19 ASP C CA 1
ATOM 6126 C C . ASP C 1 19 ? 58.652 10.586 -57.206 1.00 23.70 19 ASP C C 1
ATOM 6127 O O . ASP C 1 19 ? 58.471 9.649 -56.440 1.00 23.36 19 ASP C O 1
ATOM 6132 N N . ILE C 1 20 ? 58.146 11.817 -56.985 1.00 22.96 20 ILE C N 1
ATOM 6133 C CA . ILE C 1 20 ? 57.390 12.135 -55.783 1.00 22.33 20 ILE C CA 1
ATOM 6134 C C . ILE C 1 20 ? 56.195 11.203 -55.551 1.00 21.73 20 ILE C C 1
ATOM 6135 O O . ILE C 1 20 ? 55.950 10.803 -54.420 1.00 21.70 20 ILE C O 1
ATOM 6140 N N . GLY C 1 21 ? 55.491 10.832 -56.616 1.00 21.91 21 GLY C N 1
ATOM 6141 C CA . GLY C 1 21 ? 54.323 9.969 -56.494 1.00 22.07 21 GLY C CA 1
ATOM 6142 C C . GLY C 1 21 ? 54.601 8.526 -56.131 1.00 22.21 21 GLY C C 1
ATOM 6143 O O . GLY C 1 21 ? 53.670 7.782 -55.810 1.00 22.13 21 GLY C O 1
ATOM 6144 N N . ASN C 1 22 ? 55.887 8.121 -56.157 1.00 22.61 22 ASN C N 1
ATOM 6145 C CA . ASN C 1 22 ? 56.274 6.743 -55.844 1.00 23.91 22 ASN C CA 1
ATOM 6146 C C . ASN C 1 22 ? 56.509 6.470 -54.362 1.00 24.30 22 ASN C C 1
ATOM 6147 O O . ASN C 1 22 ? 56.537 5.304 -53.957 1.00 24.80 22 ASN C O 1
ATOM 6152 N N . TYR C 1 23 ? 56.658 7.529 -53.540 1.00 24.00 23 TYR C N 1
ATOM 6153 C CA . TYR C 1 23 ? 56.866 7.329 -52.111 1.00 24.32 23 TYR C CA 1
ATOM 6154 C C . TYR C 1 23 ? 55.586 6.792 -51.498 1.00 24.55 23 TYR C C 1
ATOM 6155 O O . TYR C 1 23 ? 54.489 7.242 -51.854 1.00 25.24 23 TYR C O 1
ATOM 6164 N N . TYR C 1 24 ? 55.714 5.792 -50.646 1.00 23.69 24 TYR C N 1
ATOM 6165 C CA . TYR C 1 24 ? 54.594 5.099 -50.060 1.00 23.38 24 TYR C CA 1
ATOM 6166 C C . TYR C 1 24 ? 54.671 5.034 -48.554 1.00 22.71 24 TYR C C 1
ATOM 6167 O O . TYR C 1 24 ? 55.610 4.444 -48.012 1.00 22.35 24 TYR C O 1
ATOM 6176 N N . TYR C 1 25 ? 53.672 5.602 -47.859 1.00 21.49 25 TYR C N 1
ATOM 6177 C CA . TYR C 1 25 ? 53.642 5.617 -46.399 1.00 21.51 25 TYR C CA 1
ATOM 6178 C C . TYR C 1 25 ? 53.337 4.279 -45.735 1.00 23.96 25 TYR C C 1
ATOM 6179 O O . TYR C 1 25 ? 53.587 4.116 -44.542 1.00 25.41 25 TYR C O 1
ATOM 6188 N N . GLY C 1 26 ? 52.777 3.331 -46.485 1.00 24.88 26 GLY C N 1
ATOM 6189 C CA . GLY C 1 26 ? 52.426 2.035 -45.922 1.00 26.13 26 GLY C CA 1
ATOM 6190 C C . GLY C 1 26 ? 50.958 1.710 -46.083 1.00 27.76 26 GLY C C 1
ATOM 6191 O O . GLY C 1 26 ? 50.142 2.610 -46.308 1.00 27.53 26 GLY C O 1
ATOM 6192 N N . GLN C 1 27 ? 50.605 0.420 -45.969 1.00 28.35 27 GLN C N 1
ATOM 6193 C CA . GLN C 1 27 ? 49.222 0.003 -46.143 1.00 29.21 27 GLN C CA 1
ATOM 6194 C C . GLN C 1 27 ? 48.273 0.622 -45.117 1.00 28.21 27 GLN C C 1
ATOM 6195 O O . GLN C 1 27 ? 48.515 0.616 -43.904 1.00 28.79 27 GLN C O 1
ATOM 6201 N N . GLY C 1 28 ? 47.200 1.198 -45.639 1.00 26.60 28 GLY C N 1
ATOM 6202 C CA . GLY C 1 28 ? 46.184 1.829 -44.814 1.00 25.36 28 GLY C CA 1
ATOM 6203 C C . GLY C 1 28 ? 46.477 3.269 -44.438 1.00 23.43 28 GLY C C 1
ATOM 6204 O O . GLY C 1 28 ? 45.568 3.971 -43.995 1.00 23.67 28 GLY C O 1
ATOM 6205 N N . HIS C 1 29 ? 47.736 3.726 -44.599 1.00 21.23 29 HIS C N 1
ATOM 6206 C CA . HIS C 1 29 ? 48.069 5.113 -44.238 1.00 19.49 29 HIS C CA 1
ATOM 6207 C C . HIS C 1 29 ? 47.352 6.069 -45.176 1.00 19.04 29 HIS C C 1
ATOM 6208 O O . HIS C 1 29 ? 47.506 5.983 -46.389 1.00 19.58 29 HIS C O 1
ATOM 6215 N N . PRO C 1 30 ? 46.605 7.044 -44.613 1.00 18.08 30 PRO C N 1
ATOM 6216 C CA . PRO C 1 30 ? 45.838 7.947 -45.487 1.00 17.62 30 PRO C CA 1
ATOM 6217 C C . PRO C 1 30 ? 46.646 8.875 -46.382 1.00 17.00 30 PRO C C 1
ATOM 6218 O O . PRO C 1 30 ? 46.109 9.334 -47.393 1.00 17.35 30 PRO C O 1
ATOM 6222 N N . MET C 1 31 ? 47.926 9.154 -46.050 1.00 16.43 31 MET C N 1
ATOM 6223 C CA . MET C 1 31 ? 48.737 10.032 -46.884 1.00 16.45 31 MET C CA 1
ATOM 6224 C C . MET C 1 31 ? 49.245 9.300 -48.100 1.00 17.54 31 MET C C 1
ATOM 6225 O O . MET C 1 31 ? 49.983 8.320 -47.961 1.00 18.81 31 MET C O 1
ATOM 6230 N N . LYS C 1 32 ? 48.845 9.769 -49.286 1.00 16.89 32 LYS C N 1
ATOM 6231 C CA . LYS C 1 32 ? 49.182 9.148 -50.562 1.00 17.73 32 LYS C CA 1
ATOM 6232 C C . LYS C 1 32 ? 49.900 10.092 -51.505 1.00 18.67 32 LYS C C 1
ATOM 6233 O O . LYS C 1 32 ? 49.246 10.783 -52.274 1.00 18.49 32 LYS C O 1
ATOM 6239 N N . PRO C 1 33 ? 51.247 10.102 -51.524 1.00 19.15 33 PRO C N 1
ATOM 6240 C CA . PRO C 1 33 ? 51.973 10.986 -52.449 1.00 19.16 33 PRO C CA 1
ATOM 6241 C C . PRO C 1 33 ? 51.595 10.824 -53.926 1.00 18.45 33 PRO C C 1
ATOM 6242 O O . PRO C 1 33 ? 51.808 11.754 -54.696 1.00 18.53 33 PRO C O 1
ATOM 6246 N N . HIS C 1 34 ? 50.985 9.678 -54.301 1.00 18.84 34 HIS C N 1
ATOM 6247 C CA . HIS C 1 34 ? 50.515 9.470 -55.674 1.00 19.14 34 HIS C CA 1
ATOM 6248 C C . HIS C 1 34 ? 49.512 10.563 -56.085 1.00 18.51 34 HIS C C 1
ATOM 6249 O O . HIS C 1 34 ? 49.413 10.874 -57.270 1.00 18.61 34 HIS C O 1
ATOM 6256 N N . ARG C 1 35 ? 48.829 11.206 -55.107 1.00 17.54 35 ARG C N 1
ATOM 6257 C CA . ARG C 1 35 ? 47.907 12.291 -55.397 1.00 17.04 35 ARG C CA 1
ATOM 6258 C C . ARG C 1 35 ? 48.621 13.452 -56.124 1.00 17.17 35 ARG C C 1
ATOM 6259 O O . ARG C 1 35 ? 47.970 14.151 -56.895 1.00 17.47 35 ARG C O 1
ATOM 6267 N N A ILE C 1 36 ? 49.942 13.651 -55.891 0.50 16.85 36 ILE C N 1
ATOM 6268 N N B ILE C 1 36 ? 49.937 13.660 -55.891 0.50 16.82 36 ILE C N 1
ATOM 6269 C CA A ILE C 1 36 ? 50.696 14.712 -56.565 0.50 17.28 36 ILE C CA 1
ATOM 6270 C CA B ILE C 1 36 ? 50.664 14.729 -56.579 0.50 17.22 36 ILE C CA 1
ATOM 6271 C C A ILE C 1 36 ? 50.870 14.357 -58.044 0.50 17.68 36 ILE C C 1
ATOM 6272 C C B ILE C 1 36 ? 50.850 14.358 -58.054 0.50 17.68 36 ILE C C 1
ATOM 6273 O O A ILE C 1 36 ? 50.824 15.239 -58.890 0.50 17.84 36 ILE C O 1
ATOM 6274 O O B ILE C 1 36 ? 50.777 15.229 -58.908 0.50 17.93 36 ILE C O 1
ATOM 6283 N N . ARG C 1 37 ? 51.074 13.066 -58.354 1.00 17.51 37 ARG C N 1
ATOM 6284 C CA . ARG C 1 37 ? 51.221 12.617 -59.732 1.00 18.37 37 ARG C CA 1
ATOM 6285 C C . ARG C 1 37 ? 49.858 12.711 -60.440 1.00 18.47 37 ARG C C 1
ATOM 6286 O O . ARG C 1 37 ? 49.817 13.132 -61.589 1.00 18.76 37 ARG C O 1
ATOM 6294 N N . MET C 1 38 ? 48.758 12.395 -59.749 1.00 17.96 38 MET C N 1
ATOM 6295 C CA . MET C 1 38 ? 47.422 12.517 -60.343 1.00 18.45 38 MET C CA 1
ATOM 6296 C C . MET C 1 38 ? 47.152 14.002 -60.674 1.00 18.71 38 MET C C 1
ATOM 6297 O O . MET C 1 38 ? 46.647 14.329 -61.747 1.00 18.93 38 MET C O 1
ATOM 6302 N N . THR C 1 39 ? 47.533 14.916 -59.754 1.00 17.64 39 THR C N 1
ATOM 6303 C CA . THR C 1 39 ? 47.379 16.349 -59.967 1.00 17.42 39 THR C CA 1
ATOM 6304 C C . THR C 1 39 ? 48.191 16.786 -61.190 1.00 18.11 39 THR C C 1
ATOM 6305 O O . THR C 1 39 ? 47.679 17.485 -62.079 1.00 18.64 39 THR C O 1
ATOM 6309 N N . HIS C 1 40 ? 49.459 16.367 -61.242 1.00 17.76 40 HIS C N 1
ATOM 6310 C CA . HIS C 1 40 ? 50.347 16.712 -62.333 1.00 18.24 40 HIS C CA 1
ATOM 6311 C C . HIS C 1 40 ? 49.802 16.256 -63.689 1.00 18.84 40 HIS C C 1
ATOM 6312 O O . HIS C 1 40 ? 49.768 17.038 -64.643 1.00 20.09 40 HIS C O 1
ATOM 6319 N N . ASN C 1 41 ? 49.360 15.012 -63.744 1.00 18.18 41 ASN C N 1
ATOM 6320 C CA . ASN C 1 41 ? 48.859 14.461 -64.991 1.00 18.27 41 ASN C CA 1
ATOM 6321 C C . ASN C 1 41 ? 47.580 15.143 -65.440 1.00 18.70 41 ASN C C 1
ATOM 6322 O O . ASN C 1 41 ? 47.409 15.364 -66.645 1.00 18.67 41 ASN C O 1
ATOM 6327 N N . LEU C 1 42 ? 46.697 15.497 -64.500 1.00 18.62 42 LEU C N 1
ATOM 6328 C CA . LEU C 1 42 ? 45.466 16.167 -64.860 1.00 19.40 42 LEU C CA 1
ATOM 6329 C C . LEU C 1 42 ? 45.760 17.565 -65.402 1.00 20.40 42 LEU C C 1
ATOM 6330 O O . LEU C 1 42 ? 45.235 17.940 -66.462 1.00 20.66 42 LEU C O 1
ATOM 6335 N N . LEU C 1 43 ? 46.617 18.340 -64.706 1.00 20.26 43 LEU C N 1
ATOM 6336 C CA . LEU C 1 43 ? 46.924 19.686 -65.173 1.00 21.64 43 LEU C CA 1
ATOM 6337 C C . LEU C 1 43 ? 47.718 19.657 -66.488 1.00 22.33 43 LEU C C 1
ATOM 6338 O O . LEU C 1 43 ? 47.557 20.555 -67.306 1.00 22.79 43 LEU C O 1
ATOM 6343 N N . LEU C 1 44 ? 48.516 18.605 -66.724 1.00 22.34 44 LEU C N 1
ATOM 6344 C CA . LEU C 1 44 ? 49.270 18.463 -67.964 1.00 23.02 44 LEU C CA 1
ATOM 6345 C C . LEU C 1 44 ? 48.269 18.253 -69.124 1.00 22.36 44 LEU C C 1
ATOM 6346 O O . LEU C 1 44 ? 48.379 18.904 -70.167 1.00 23.49 44 LEU C O 1
ATOM 6351 N N . ASN C 1 45 ? 47.278 17.393 -68.917 1.00 21.25 45 ASN C N 1
ATOM 6352 C CA . ASN C 1 45 ? 46.280 17.097 -69.945 1.00 21.39 45 ASN C CA 1
ATOM 6353 C C . ASN C 1 45 ? 45.284 18.234 -70.192 1.00 22.14 45 ASN C C 1
ATOM 6354 O O . ASN C 1 45 ? 44.650 18.284 -71.255 1.00 22.58 45 ASN C O 1
ATOM 6359 N N . TYR C 1 46 ? 45.166 19.175 -69.249 1.00 21.26 46 TYR C N 1
ATOM 6360 C CA . TYR C 1 46 ? 44.331 20.365 -69.432 1.00 21.42 46 TYR C CA 1
ATOM 6361 C C . TYR C 1 46 ? 45.113 21.472 -70.211 1.00 22.64 46 TYR C C 1
ATOM 6362 O O . TYR C 1 46 ? 44.538 22.517 -70.517 1.00 23.67 46 TYR C O 1
ATOM 6371 N N . GLY C 1 47 ? 46.400 21.257 -70.490 1.00 22.75 47 GLY C N 1
ATOM 6372 C CA . GLY C 1 47 ? 47.242 22.207 -71.202 1.00 23.91 47 GLY C CA 1
ATOM 6373 C C . GLY C 1 47 ? 47.853 23.276 -70.318 1.00 24.63 47 GLY C C 1
ATOM 6374 O O . GLY C 1 47 ? 48.402 24.251 -70.826 1.00 24.69 47 GLY C O 1
ATOM 6375 N N . LEU C 1 48 ? 47.788 23.104 -68.983 1.00 24.87 48 LEU C N 1
ATOM 6376 C CA . LEU C 1 48 ? 48.327 24.107 -68.058 1.00 25.36 48 LEU C CA 1
ATOM 6377 C C . LEU C 1 48 ? 49.826 24.024 -67.895 1.00 26.34 48 LEU C C 1
ATOM 6378 O O . LEU C 1 48 ? 50.489 25.045 -67.719 1.00 25.83 48 LEU C O 1
ATOM 6383 N N . TYR C 1 49 ? 50.370 22.802 -67.957 1.00 27.06 49 TYR C N 1
ATOM 6384 C CA . TYR C 1 49 ? 51.801 22.534 -67.820 1.00 28.36 49 TYR C CA 1
ATOM 6385 C C . TYR C 1 49 ? 52.620 23.364 -68.820 1.00 29.21 49 TYR C C 1
ATOM 6386 O O . TYR C 1 49 ? 53.630 23.958 -68.453 1.00 29.42 49 TYR C O 1
ATOM 6395 N N . ARG C 1 50 ? 52.143 23.455 -70.068 1.00 29.77 50 ARG C N 1
ATOM 6396 C CA . ARG C 1 50 ? 52.796 24.212 -71.137 1.00 30.70 50 ARG C CA 1
ATOM 6397 C C . ARG C 1 50 ? 52.847 25.744 -70.870 1.00 30.26 50 ARG C C 1
ATOM 6398 O O . ARG C 1 50 ? 53.751 26.426 -71.350 1.00 31.34 50 ARG C O 1
ATOM 6406 N N . LYS C 1 51 ? 51.899 26.275 -70.091 1.00 28.40 51 LYS C N 1
ATOM 6407 C CA . LYS C 1 51 ? 51.824 27.702 -69.765 1.00 27.45 51 LYS C CA 1
ATOM 6408 C C . LYS C 1 51 ? 52.725 28.141 -68.591 1.00 26.33 51 LYS C C 1
ATOM 6409 O O . LYS C 1 51 ? 52.789 29.332 -68.281 1.00 26.24 51 LYS C O 1
ATOM 6415 N N . MET C 1 52 ? 53.402 27.195 -67.945 1.00 25.32 52 MET C N 1
ATOM 6416 C CA . MET C 1 52 ? 54.261 27.477 -66.799 1.00 24.74 52 MET C CA 1
ATOM 6417 C C . MET C 1 52 ? 55.711 27.148 -67.084 1.00 24.97 52 MET C C 1
ATOM 6418 O O . MET C 1 52 ? 56.003 26.330 -67.956 1.00 24.75 52 MET C O 1
ATOM 6423 N N . GLU C 1 53 ? 56.628 27.758 -66.319 1.00 24.75 53 GLU C N 1
ATOM 6424 C CA . GLU C 1 53 ? 58.040 27.431 -66.404 1.00 25.59 53 GLU C CA 1
ATOM 6425 C C . GLU C 1 53 ? 58.172 26.238 -65.459 1.00 25.88 53 GLU C C 1
ATOM 6426 O O . GLU C 1 53 ? 57.771 26.318 -64.292 1.00 25.39 53 GLU C O 1
ATOM 6432 N N . ILE C 1 54 ? 58.665 25.115 -65.965 1.00 26.05 54 ILE C N 1
ATOM 6433 C CA . ILE C 1 54 ? 58.764 23.870 -65.214 1.00 26.55 54 ILE C CA 1
ATOM 6434 C C . ILE C 1 54 ? 60.137 23.600 -64.659 1.00 26.32 54 ILE C C 1
ATOM 6435 O O . ILE C 1 54 ? 61.132 23.707 -65.381 1.00 26.98 54 ILE C O 1
ATOM 6440 N N . TYR C 1 55 ? 60.198 23.215 -63.375 1.00 24.96 55 TYR C N 1
ATOM 6441 C CA . TYR C 1 55 ? 61.469 22.921 -62.749 1.00 24.54 55 TYR C CA 1
ATOM 6442 C C . TYR C 1 55 ? 61.418 21.653 -61.929 1.00 23.95 55 TYR C C 1
ATOM 6443 O O . TYR C 1 55 ? 60.470 21.438 -61.172 1.00 24.00 55 TYR C O 1
ATOM 6452 N N . ARG C 1 56 ? 62.443 20.815 -62.070 1.00 23.35 56 ARG C N 1
ATOM 6453 C CA . ARG C 1 56 ? 62.579 19.607 -61.267 1.00 23.92 56 ARG C CA 1
ATOM 6454 C C . ARG C 1 56 ? 63.471 20.139 -60.154 1.00 24.99 56 ARG C C 1
ATOM 6455 O O . ARG C 1 56 ? 64.609 20.568 -60.405 1.00 25.76 56 ARG C O 1
ATOM 6463 N N . PRO C 1 57 ? 62.940 20.215 -58.930 1.00 24.96 57 PRO C N 1
ATOM 6464 C CA . PRO C 1 57 ? 63.720 20.799 -57.844 1.00 25.01 57 PRO C CA 1
ATOM 6465 C C . PRO C 1 57 ? 64.892 19.953 -57.416 1.00 24.68 57 PRO C C 1
ATOM 6466 O O . PRO C 1 57 ? 64.799 18.743 -57.364 1.00 24.83 57 PRO C O 1
ATOM 6470 N N . HIS C 1 58 ? 65.989 20.616 -57.093 1.00 25.30 58 HIS C N 1
ATOM 6471 C CA . HIS C 1 58 ? 67.158 19.949 -56.561 1.00 25.87 58 HIS C CA 1
ATOM 6472 C C . HIS C 1 58 ? 66.796 19.533 -55.126 1.00 24.69 58 HIS C C 1
ATOM 6473 O O . HIS C 1 58 ? 66.055 20.249 -54.427 1.00 24.86 58 HIS C O 1
ATOM 6480 N N . LYS C 1 59 ? 67.297 18.384 -54.692 1.00 23.25 59 LYS C N 1
ATOM 6481 C CA . LYS C 1 59 ? 67.056 17.879 -53.344 1.00 22.49 59 LYS C CA 1
ATOM 6482 C C . LYS C 1 59 ? 67.620 18.843 -52.318 1.00 21.73 59 LYS C C 1
ATOM 6483 O O . LYS C 1 59 ? 68.775 19.248 -52.428 1.00 22.79 59 LYS C O 1
ATOM 6489 N N . ALA C 1 60 ? 66.813 19.212 -51.298 1.00 19.89 60 ALA C N 1
ATOM 6490 C CA . ALA C 1 60 ? 67.302 20.089 -50.233 1.00 19.12 60 ALA C CA 1
ATOM 6491 C C . ALA C 1 60 ? 68.355 19.306 -49.455 1.00 17.80 60 ALA C C 1
ATOM 6492 O O . ALA C 1 60 ? 68.145 18.122 -49.208 1.00 18.27 60 ALA C O 1
ATOM 6494 N N . THR C 1 61 ? 69.488 19.939 -49.116 1.00 17.16 61 THR C N 1
ATOM 6495 C CA . THR C 1 61 ? 70.515 19.222 -48.377 1.00 17.52 61 THR C CA 1
ATOM 6496 C C . THR C 1 61 ? 70.158 19.108 -46.898 1.00 17.27 61 THR C C 1
ATOM 6497 O O . THR C 1 61 ? 69.358 19.899 -46.374 1.00 16.82 61 THR C O 1
ATOM 6501 N N . ALA C 1 62 ? 70.818 18.184 -46.190 1.00 17.37 62 ALA C N 1
ATOM 6502 C CA . ALA C 1 62 ? 70.662 18.054 -44.751 1.00 18.20 62 ALA C CA 1
ATOM 6503 C C . ALA C 1 62 ? 71.076 19.384 -44.079 1.00 18.41 62 ALA C C 1
ATOM 6504 O O . ALA C 1 62 ? 70.396 19.844 -43.172 1.00 17.75 62 ALA C O 1
ATOM 6506 N N . GLU C 1 63 ? 72.128 20.045 -44.589 1.00 18.89 63 GLU C N 1
ATOM 6507 C CA . GLU C 1 63 ? 72.608 21.322 -44.068 1.00 19.82 63 GLU C CA 1
ATOM 6508 C C . GLU C 1 63 ? 71.548 22.411 -44.216 1.00 19.22 63 GLU C C 1
ATOM 6509 O O . GLU C 1 63 ? 71.328 23.184 -43.277 1.00 20.36 63 GLU C O 1
ATOM 6515 N N . GLU C 1 64 ? 70.830 22.447 -45.345 1.00 18.20 64 GLU C N 1
ATOM 6516 C CA . GLU C 1 64 ? 69.746 23.411 -45.530 1.00 18.01 64 GLU C CA 1
ATOM 6517 C C . GLU C 1 64 ? 68.653 23.140 -44.479 1.00 16.13 64 GLU C C 1
ATOM 6518 O O . GLU C 1 64 ? 68.163 24.084 -43.855 1.00 16.18 64 GLU C O 1
ATOM 6524 N N . MET C 1 65 ? 68.329 21.865 -44.232 1.00 14.50 65 MET C N 1
ATOM 6525 C CA . MET C 1 65 ? 67.289 21.532 -43.257 1.00 14.25 65 MET C CA 1
ATOM 6526 C C . MET C 1 65 ? 67.642 21.955 -41.849 1.00 14.16 65 MET C C 1
ATOM 6527 O O . MET C 1 65 ? 66.750 22.335 -41.073 1.00 14.27 65 MET C O 1
ATOM 6532 N N . THR C 1 66 ? 68.950 21.891 -41.486 1.00 13.67 66 THR C N 1
ATOM 6533 C CA . THR C 1 66 ? 69.402 22.276 -40.143 1.00 13.87 66 THR C CA 1
ATOM 6534 C C . THR C 1 66 ? 69.453 23.788 -39.933 1.00 14.10 66 THR C C 1
ATOM 6535 O O . THR C 1 66 ? 69.778 24.222 -38.833 1.00 14.11 66 THR C O 1
ATOM 6539 N N . LYS C 1 67 ? 69.038 24.605 -40.925 1.00 13.65 67 LYS C N 1
ATOM 6540 C CA . LYS C 1 67 ? 68.833 26.032 -40.685 1.00 13.95 67 LYS C CA 1
ATOM 6541 C C . LYS C 1 67 ? 67.664 26.179 -39.672 1.00 14.38 67 LYS C C 1
ATOM 6542 O O . LYS C 1 67 ? 67.614 27.170 -38.945 1.00 15.55 67 LYS C O 1
ATOM 6548 N N . TYR C 1 68 ? 66.731 25.184 -39.612 1.00 13.73 68 TYR C N 1
ATOM 6549 C CA . TYR C 1 68 ? 65.622 25.192 -38.690 1.00 13.97 68 TYR C CA 1
ATOM 6550 C C . TYR C 1 68 ? 65.635 23.956 -37.800 1.00 14.30 68 TYR C C 1
ATOM 6551 O O . TYR C 1 68 ? 65.587 24.087 -36.576 1.00 16.85 68 TYR C O 1
ATOM 6560 N N . HIS C 1 69 ? 65.667 22.760 -38.394 1.00 13.18 69 HIS C N 1
ATOM 6561 C CA . HIS C 1 69 ? 65.608 21.530 -37.626 1.00 12.88 69 HIS C CA 1
ATOM 6562 C C . HIS C 1 69 ? 66.893 21.235 -36.885 1.00 13.29 69 HIS C C 1
ATOM 6563 O O . HIS C 1 69 ? 67.969 21.670 -37.318 1.00 13.44 69 HIS C O 1
ATOM 6570 N N . SER C 1 70 ? 66.803 20.477 -35.809 1.00 12.77 70 SER C N 1
ATOM 6571 C CA . SER C 1 70 ? 68.015 20.132 -35.064 1.00 12.69 70 SER C CA 1
ATOM 6572 C C . SER C 1 70 ? 68.864 19.151 -35.876 1.00 12.59 70 SER C C 1
ATOM 6573 O O . SER C 1 70 ? 68.342 18.331 -36.651 1.00 12.96 70 SER C O 1
ATOM 6576 N N . ASP C 1 71 ? 70.183 19.184 -35.649 1.00 12.45 71 ASP C N 1
ATOM 6577 C CA . ASP C 1 71 ? 71.091 18.247 -36.323 1.00 12.52 71 ASP C CA 1
ATOM 6578 C C . ASP C 1 71 ? 70.762 16.820 -35.949 1.00 12.93 71 ASP C C 1
ATOM 6579 O O . ASP C 1 71 ? 70.771 15.973 -36.834 1.00 13.84 71 ASP C O 1
ATOM 6584 N N . GLU C 1 72 ? 70.454 16.541 -34.679 1.00 12.66 72 GLU C N 1
ATOM 6585 C CA . GLU C 1 72 ? 70.160 15.164 -34.277 1.00 13.14 72 GLU C CA 1
ATOM 6586 C C . GLU C 1 72 ? 68.913 14.631 -34.972 1.00 13.40 72 GLU C C 1
ATOM 6587 O O . GLU C 1 72 ? 68.879 13.467 -35.393 1.00 13.87 72 GLU C O 1
ATOM 6593 N N . TYR C 1 73 ? 67.884 15.483 -35.136 1.00 12.39 73 TYR C N 1
ATOM 6594 C CA . TYR C 1 73 ? 66.654 15.045 -35.792 1.00 12.93 73 TYR C CA 1
ATOM 6595 C C . TYR C 1 73 ? 66.903 14.781 -37.279 1.00 13.06 73 TYR C C 1
ATOM 6596 O O . TYR C 1 73 ? 66.457 13.751 -37.800 1.00 12.94 73 TYR C O 1
ATOM 6605 N N . ILE C 1 74 ? 67.615 15.671 -37.962 1.00 12.74 74 ILE C N 1
ATOM 6606 C CA . ILE C 1 74 ? 67.897 15.469 -39.377 1.00 13.34 74 ILE C CA 1
ATOM 6607 C C . ILE C 1 74 ? 68.792 14.257 -39.595 1.00 14.11 74 ILE C C 1
ATOM 6608 O O . ILE C 1 74 ? 68.546 13.479 -40.513 1.00 13.87 74 ILE C O 1
ATOM 6613 N N . LYS C 1 75 ? 69.792 14.050 -38.718 1.00 13.92 75 LYS C N 1
ATOM 6614 C CA . LYS C 1 75 ? 70.656 12.862 -38.842 1.00 14.72 75 LYS C CA 1
ATOM 6615 C C . LYS C 1 75 ? 69.822 11.590 -38.679 1.00 14.83 75 LYS C C 1
ATOM 6616 O O . LYS C 1 75 ? 70.022 10.623 -39.412 1.00 16.04 75 LYS C O 1
ATOM 6622 N N . PHE C 1 76 ? 68.869 11.606 -37.755 1.00 13.68 76 PHE C N 1
ATOM 6623 C CA . PHE C 1 76 ? 67.967 10.488 -37.551 1.00 13.91 76 PHE C CA 1
ATOM 6624 C C . PHE C 1 76 ? 67.137 10.217 -38.804 1.00 14.05 76 PHE C C 1
ATOM 6625 O O . PHE C 1 76 ? 67.051 9.068 -39.240 1.00 14.15 76 PHE C O 1
ATOM 6633 N N . LEU C 1 77 ? 66.549 11.262 -39.417 1.00 13.50 77 LEU C N 1
ATOM 6634 C CA . LEU C 1 77 ? 65.758 11.062 -40.634 1.00 14.14 77 LEU C CA 1
ATOM 6635 C C . LEU C 1 77 ? 66.597 10.496 -41.765 1.00 15.07 77 LEU C C 1
ATOM 6636 O O . LEU C 1 77 ? 66.088 9.731 -42.586 1.00 15.59 77 LEU C O 1
ATOM 6641 N N . ARG C 1 78 ? 67.871 10.894 -41.841 1.00 15.03 78 ARG C N 1
ATOM 6642 C CA . ARG C 1 78 ? 68.762 10.387 -42.895 1.00 16.43 78 ARG C CA 1
ATOM 6643 C C . ARG C 1 78 ? 69.212 8.954 -42.622 1.00 16.21 78 ARG C C 1
ATOM 6644 O O . ARG C 1 78 ? 69.657 8.275 -43.561 1.00 17.85 78 ARG C O 1
ATOM 6652 N N . SER C 1 79 ? 69.172 8.509 -41.371 1.00 15.49 79 SER C N 1
ATOM 6653 C CA . SER C 1 79 ? 69.690 7.210 -40.959 1.00 16.45 79 SER C CA 1
ATOM 6654 C C . SER C 1 79 ? 68.690 6.098 -40.835 1.00 16.90 79 SER C C 1
ATOM 6655 O O . SER C 1 79 ? 69.033 4.935 -41.101 1.00 17.08 79 SER C O 1
ATOM 6658 N N . ILE C 1 80 ? 67.482 6.403 -40.357 1.00 16.88 80 ILE C N 1
ATOM 6659 C CA . ILE C 1 80 ? 66.461 5.401 -40.136 1.00 17.94 80 ILE C CA 1
ATOM 6660 C C . ILE C 1 80 ? 66.037 4.721 -41.438 1.00 18.39 80 ILE C C 1
ATOM 6661 O O . ILE C 1 80 ? 66.036 5.328 -42.506 1.00 20.54 80 ILE C O 1
ATOM 6666 N N . ARG C 1 81 ? 65.726 3.431 -41.337 1.00 17.94 81 ARG C N 1
ATOM 6667 C CA . ARG C 1 81 ? 65.280 2.595 -42.448 1.00 17.82 81 ARG C CA 1
ATOM 6668 C C . ARG C 1 81 ? 64.265 1.610 -41.899 1.00 18.14 81 ARG C C 1
ATOM 6669 O O . ARG C 1 81 ? 64.340 1.219 -40.736 1.00 18.40 81 ARG C O 1
ATOM 6677 N N . PRO C 1 82 ? 63.330 1.131 -42.740 1.00 19.83 82 PRO C N 1
ATOM 6678 C CA . PRO C 1 82 ? 62.353 0.151 -42.248 1.00 21.16 82 PRO C CA 1
ATOM 6679 C C . PRO C 1 82 ? 62.994 -1.093 -41.644 1.00 22.45 82 PRO C C 1
ATOM 6680 O O . PRO C 1 82 ? 62.425 -1.671 -40.726 1.00 23.99 82 PRO C O 1
ATOM 6684 N N . ASP C 1 83 ? 64.185 -1.498 -42.128 1.00 22.82 83 ASP C N 1
ATOM 6685 C CA . ASP C 1 83 ? 64.822 -2.714 -41.608 1.00 23.77 83 ASP C CA 1
ATOM 6686 C C . ASP C 1 83 ? 65.874 -2.480 -40.520 1.00 23.32 83 ASP C C 1
ATOM 6687 O O . ASP C 1 83 ? 66.548 -3.433 -40.127 1.00 24.05 83 ASP C O 1
ATOM 6692 N N . ASN C 1 84 ? 66.024 -1.242 -40.019 1.00 21.56 84 ASN C N 1
ATOM 6693 C CA . ASN C 1 84 ? 66.979 -0.981 -38.935 1.00 20.88 84 ASN C CA 1
ATOM 6694 C C . ASN C 1 84 ? 66.332 -0.321 -37.714 1.00 21.09 84 ASN C C 1
ATOM 6695 O O . ASN C 1 84 ? 67.046 0.102 -36.816 1.00 21.35 84 ASN C O 1
ATOM 6700 N N . MET C 1 85 ? 64.986 -0.233 -37.678 1.00 21.66 85 MET C N 1
ATOM 6701 C CA . MET C 1 85 ? 64.242 0.414 -36.591 1.00 23.82 85 MET C CA 1
ATOM 6702 C C . MET C 1 85 ? 64.606 -0.039 -35.183 1.00 25.61 85 MET C C 1
ATOM 6703 O O . MET C 1 85 ? 64.542 0.787 -34.274 1.00 26.36 85 MET C O 1
ATOM 6708 N N . SER C 1 86 ? 65.007 -1.315 -34.977 1.00 26.32 86 SER C N 1
ATOM 6709 C CA . SER C 1 86 ? 65.397 -1.770 -33.634 1.00 27.74 86 SER C CA 1
ATOM 6710 C C . SER C 1 86 ? 66.663 -1.070 -33.117 1.00 27.94 86 SER C C 1
ATOM 6711 O O . SER C 1 86 ? 66.875 -1.011 -31.909 1.00 29.60 86 SER C O 1
ATOM 6714 N N . GLU C 1 87 ? 67.502 -0.529 -34.016 1.00 26.89 87 GLU C N 1
ATOM 6715 C CA . GLU C 1 87 ? 68.707 0.207 -33.614 1.00 26.68 87 GLU C CA 1
ATOM 6716 C C . GLU C 1 87 ? 68.373 1.673 -33.220 1.00 26.73 87 GLU C C 1
ATOM 6717 O O . GLU C 1 87 ? 69.258 2.401 -32.758 1.00 27.39 87 GLU C O 1
ATOM 6723 N N . TYR C 1 88 ? 67.116 2.119 -33.443 1.00 25.69 88 TYR C N 1
ATOM 6724 C CA . TYR C 1 88 ? 66.715 3.497 -33.205 1.00 25.08 88 TYR C CA 1
ATOM 6725 C C . TYR C 1 88 ? 65.430 3.643 -32.386 1.00 25.11 88 TYR C C 1
ATOM 6726 O O . TYR C 1 88 ? 64.760 4.666 -32.520 1.00 25.27 88 TYR C O 1
ATOM 6735 N N . SER C 1 89 ? 65.076 2.667 -31.546 1.00 25.22 89 SER C N 1
ATOM 6736 C CA . SER C 1 89 ? 63.844 2.747 -30.752 1.00 25.10 89 SER C CA 1
ATOM 6737 C C . SER C 1 89 ? 63.725 4.009 -29.871 1.00 23.71 89 SER C C 1
ATOM 6738 O O . SER C 1 89 ? 62.658 4.640 -29.845 1.00 23.55 89 SER C O 1
ATOM 6741 N N . LYS C 1 90 ? 64.802 4.387 -29.175 1.00 22.41 90 LYS C N 1
ATOM 6742 C CA . LYS C 1 90 ? 64.768 5.580 -28.326 1.00 21.96 90 LYS C CA 1
ATOM 6743 C C . LYS C 1 90 ? 64.594 6.842 -29.165 1.00 20.56 90 LYS C C 1
ATOM 6744 O O . LYS C 1 90 ? 63.808 7.720 -28.782 1.00 19.79 90 LYS C O 1
ATOM 6750 N N . GLN C 1 91 ? 65.302 6.934 -30.304 1.00 20.03 91 GLN C N 1
ATOM 6751 C CA . GLN C 1 91 ? 65.173 8.106 -31.162 1.00 19.38 91 GLN C CA 1
ATOM 6752 C C . GLN C 1 91 ? 63.802 8.189 -31.795 1.00 18.35 91 GLN C C 1
ATOM 6753 O O . GLN C 1 91 ? 63.280 9.291 -31.934 1.00 18.60 91 GLN C O 1
ATOM 6759 N N . MET C 1 92 ? 63.171 7.054 -32.112 1.00 17.50 92 MET C N 1
ATOM 6760 C CA . MET C 1 92 ? 61.810 7.072 -32.664 1.00 17.72 92 MET C CA 1
ATOM 6761 C C . MET C 1 92 ? 60.853 7.720 -31.659 1.00 16.69 92 MET C C 1
ATOM 6762 O O . MET C 1 92 ? 60.015 8.523 -32.041 1.00 16.72 92 MET C O 1
ATOM 6767 N N . GLN C 1 93 ? 61.012 7.413 -30.389 1.00 16.72 93 GLN C N 1
ATOM 6768 C CA . GLN C 1 93 ? 60.188 8.003 -29.340 1.00 16.62 93 GLN C CA 1
ATOM 6769 C C . GLN C 1 93 ? 60.490 9.519 -29.213 1.00 16.99 93 GLN C C 1
ATOM 6770 O O . GLN C 1 93 ? 59.568 10.342 -29.191 1.00 17.95 93 GLN C O 1
ATOM 6776 N N . ARG C 1 94 ? 61.760 9.875 -29.186 1.00 16.30 94 ARG C N 1
ATOM 6777 C CA . ARG C 1 94 ? 62.182 11.262 -29.064 1.00 16.72 94 ARG C CA 1
ATOM 6778 C C . ARG C 1 94 ? 61.671 12.134 -30.209 1.00 16.94 94 ARG C C 1
ATOM 6779 O O . ARG C 1 94 ? 61.291 13.275 -29.993 1.00 18.66 94 ARG C O 1
ATOM 6787 N N . PHE C 1 95 ? 61.673 11.599 -31.414 1.00 15.68 95 PHE C N 1
ATOM 6788 C CA . PHE C 1 95 ? 61.304 12.357 -32.610 1.00 15.86 95 PHE C CA 1
ATOM 6789 C C . PHE C 1 95 ? 59.888 12.075 -33.139 1.00 16.12 95 PHE C C 1
ATOM 6790 O O . PHE C 1 95 ? 59.522 12.613 -34.186 1.00 16.27 95 PHE C O 1
ATOM 6798 N N . ASN C 1 96 ? 59.094 11.274 -32.425 1.00 16.28 96 ASN C N 1
ATOM 6799 C CA . ASN C 1 96 ? 57.716 10.948 -32.802 1.00 17.02 96 ASN C CA 1
ATOM 6800 C C . ASN C 1 96 ? 57.588 10.286 -34.159 1.00 17.80 96 ASN C C 1
ATOM 6801 O O . ASN C 1 96 ? 56.687 10.618 -34.961 1.00 18.33 96 ASN C O 1
ATOM 6806 N N . VAL C 1 97 ? 58.472 9.335 -34.429 1.00 17.89 97 VAL C N 1
ATOM 6807 C CA . VAL C 1 97 ? 58.391 8.584 -35.662 1.00 19.89 97 VAL C CA 1
ATOM 6808 C C . VAL C 1 97 ? 57.785 7.256 -35.239 1.00 22.98 97 VAL C C 1
ATOM 6809 O O . VAL C 1 97 ? 58.328 6.565 -34.380 1.00 24.80 97 VAL C O 1
ATOM 6813 N N . GLY C 1 98 ? 56.596 6.982 -35.764 1.00 23.46 98 GLY C N 1
ATOM 6814 C CA . GLY C 1 98 ? 55.813 5.809 -35.410 1.00 24.79 98 GLY C CA 1
ATOM 6815 C C . GLY C 1 98 ? 54.598 5.684 -36.296 1.00 25.02 98 GLY C C 1
ATOM 6816 O O . GLY C 1 98 ? 54.726 5.794 -37.513 1.00 25.96 98 GLY C O 1
ATOM 6817 N N . GLU C 1 99 ? 53.406 5.504 -35.713 1.00 24.45 99 GLU C N 1
ATOM 6818 C CA . GLU C 1 99 ? 52.200 5.312 -36.504 1.00 23.68 99 GLU C CA 1
ATOM 6819 C C . GLU C 1 99 ? 51.870 6.447 -37.459 1.00 21.61 99 GLU C C 1
ATOM 6820 O O . GLU C 1 99 ? 51.762 6.195 -38.660 1.00 22.10 99 GLU C O 1
ATOM 6826 N N . ASP C 1 100 ? 51.670 7.691 -36.944 1.00 19.45 100 ASP C N 1
ATOM 6827 C CA . ASP C 1 100 ? 51.321 8.779 -37.845 1.00 18.26 100 ASP C CA 1
ATOM 6828 C C . ASP C 1 100 ? 52.421 9.090 -38.801 1.00 16.55 100 ASP C C 1
ATOM 6829 O O . ASP C 1 100 ? 52.165 9.402 -39.954 1.00 17.02 100 ASP C O 1
ATOM 6834 N N . CYS C 1 101 ? 53.677 9.046 -38.316 1.00 15.09 101 CYS C N 1
ATOM 6835 C CA . CYS C 1 101 ? 54.802 9.419 -39.136 1.00 15.47 101 CYS C CA 1
ATOM 6836 C C . CYS C 1 101 ? 55.700 8.220 -39.243 1.00 16.50 101 CYS C C 1
ATOM 6837 O O . CYS C 1 101 ? 56.709 8.117 -38.538 1.00 17.07 101 CYS C O 1
ATOM 6840 N N . PRO C 1 102 ? 55.344 7.285 -40.130 1.00 16.91 102 PRO C N 1
ATOM 6841 C CA . PRO C 1 102 ? 56.120 6.046 -40.229 1.00 17.48 102 PRO C CA 1
ATOM 6842 C C . PRO C 1 102 ? 57.449 6.148 -40.928 1.00 17.59 102 PRO C C 1
ATOM 6843 O O . PRO C 1 102 ? 57.745 7.108 -41.615 1.00 16.60 102 PRO C O 1
ATOM 6847 N N . VAL C 1 103 ? 58.241 5.075 -40.789 1.00 18.71 103 VAL C N 1
ATOM 6848 C CA . VAL C 1 103 ? 59.488 4.956 -41.499 1.00 19.48 103 VAL C CA 1
ATOM 6849 C C . VAL C 1 103 ? 59.133 4.243 -42.793 1.00 19.04 103 VAL C C 1
ATOM 6850 O O . VAL C 1 103 ? 58.539 3.160 -42.736 1.00 21.11 103 VAL C O 1
ATOM 6854 N N . PHE C 1 104 ? 59.484 4.820 -43.931 1.00 17.98 104 PHE C N 1
ATOM 6855 C CA . PHE C 1 104 ? 59.237 4.181 -45.213 1.00 18.32 104 PHE C CA 1
ATOM 6856 C C . PHE C 1 104 ? 60.442 4.308 -46.113 1.00 18.55 104 PHE C C 1
ATOM 6857 O O . PHE C 1 104 ? 61.298 5.180 -45.897 1.00 17.94 104 PHE C O 1
ATOM 6865 N N . ASP C 1 105 ? 60.523 3.443 -47.148 1.00 18.76 105 ASP C N 1
ATOM 6866 C CA . ASP C 1 105 ? 61.631 3.488 -48.088 1.00 19.42 105 ASP C CA 1
ATOM 6867 C C . ASP C 1 105 ? 61.741 4.853 -48.779 1.00 19.15 105 ASP C C 1
ATOM 6868 O O . ASP C 1 105 ? 60.761 5.359 -49.345 1.00 20.02 105 ASP C O 1
ATOM 6873 N N . GLY C 1 106 ? 62.915 5.452 -48.693 1.00 18.69 106 GLY C N 1
ATOM 6874 C CA . GLY C 1 106 ? 63.168 6.740 -49.309 1.00 19.12 106 GLY C CA 1
ATOM 6875 C C . GLY C 1 106 ? 62.611 7.932 -48.553 1.00 17.88 106 GLY C C 1
ATOM 6876 O O . GLY C 1 106 ? 62.520 9.015 -49.121 1.00 17.85 106 GLY C O 1
ATOM 6877 N N . LEU C 1 107 ? 62.266 7.759 -47.272 1.00 18.03 107 LEU C N 1
ATOM 6878 C CA . LEU C 1 107 ? 61.736 8.847 -46.431 1.00 17.23 107 LEU C CA 1
ATOM 6879 C C . LEU C 1 107 ? 62.565 10.143 -46.550 1.00 16.42 107 LEU C C 1
ATOM 6880 O O . LEU C 1 107 ? 62.004 11.220 -46.782 1.00 16.07 107 LEU C O 1
ATOM 6885 N N . PHE C 1 108 ? 63.900 10.037 -46.429 1.00 16.60 108 PHE C N 1
ATOM 6886 C CA . PHE C 1 108 ? 64.732 11.226 -46.487 1.00 17.30 108 PHE C CA 1
ATOM 6887 C C . PHE C 1 108 ? 64.652 11.919 -47.838 1.00 17.29 108 PHE C C 1
ATOM 6888 O O . PHE C 1 108 ? 64.485 13.134 -47.896 1.00 17.00 108 PHE C O 1
ATOM 6896 N N . GLU C 1 109 ? 64.701 11.154 -48.939 1.00 17.42 109 GLU C N 1
ATOM 6897 C CA . GLU C 1 109 ? 64.609 11.721 -50.282 1.00 17.91 109 GLU C CA 1
ATOM 6898 C C . GLU C 1 109 ? 63.248 12.410 -50.494 1.00 17.41 109 GLU C C 1
ATOM 6899 O O . GLU C 1 109 ? 63.184 13.467 -51.114 1.00 17.53 109 GLU C O 1
ATOM 6905 N N . PHE C 1 110 ? 62.174 11.842 -49.929 1.00 17.66 110 PHE C N 1
ATOM 6906 C CA . PHE C 1 110 ? 60.848 12.456 -50.008 1.00 18.66 110 PHE C CA 1
ATOM 6907 C C . PHE C 1 110 ? 60.886 13.840 -49.339 1.00 17.15 110 PHE C C 1
ATOM 6908 O O . PHE C 1 110 ? 60.436 14.828 -49.919 1.00 16.57 110 PHE C O 1
ATOM 6916 N N . CYS C 1 111 ? 61.519 13.919 -48.162 1.00 16.30 111 CYS C N 1
ATOM 6917 C CA . CYS C 1 111 ? 61.674 15.182 -47.439 1.00 16.47 111 CYS C CA 1
ATOM 6918 C C . CYS C 1 111 ? 62.501 16.168 -48.262 1.00 15.72 111 CYS C C 1
ATOM 6919 O O . CYS C 1 111 ? 62.205 17.351 -48.323 1.00 15.53 111 CYS C O 1
ATOM 6922 N N . GLN C 1 112 ? 63.585 15.682 -48.887 1.00 15.26 112 GLN C N 1
ATOM 6923 C CA . GLN C 1 112 ? 64.468 16.520 -49.680 1.00 15.27 112 GLN C CA 1
ATOM 6924 C C . GLN C 1 112 ? 63.763 17.107 -50.888 1.00 15.00 112 GLN C C 1
ATOM 6925 O O . GLN C 1 112 ? 64.036 18.249 -51.245 1.00 15.61 112 GLN C O 1
ATOM 6931 N N . LEU C 1 113 ? 62.910 16.317 -51.542 1.00 15.23 113 LEU C N 1
ATOM 6932 C CA . LEU C 1 113 ? 62.207 16.773 -52.751 1.00 16.19 113 LEU C CA 1
ATOM 6933 C C . LEU C 1 113 ? 61.067 17.733 -52.419 1.00 16.86 113 LEU C C 1
ATOM 6934 O O . LEU C 1 113 ? 60.899 18.748 -53.098 1.00 17.18 113 LEU C O 1
ATOM 6939 N N . SER C 1 114 ? 60.298 17.425 -51.365 1.00 17.20 114 SER C N 1
ATOM 6940 C CA . SER C 1 114 ? 59.201 18.284 -50.902 1.00 17.37 114 SER C CA 1
ATOM 6941 C C . SER C 1 114 ? 59.788 19.642 -50.481 1.00 17.53 114 SER C C 1
ATOM 6942 O O . SER C 1 114 ? 59.296 20.689 -50.899 1.00 18.81 114 SER C O 1
ATOM 6945 N N . THR C 1 115 ? 60.888 19.618 -49.708 1.00 15.95 115 THR C N 1
ATOM 6946 C CA . THR C 1 115 ? 61.516 20.849 -49.244 1.00 15.88 115 THR C CA 1
ATOM 6947 C C . THR C 1 115 ? 62.200 21.613 -50.362 1.00 15.95 115 THR C C 1
ATOM 6948 O O . THR C 1 115 ? 62.106 22.832 -50.435 1.00 16.53 115 THR C O 1
ATOM 6952 N N . GLY C 1 116 ? 62.899 20.886 -51.234 1.00 16.53 116 GLY C N 1
ATOM 6953 C CA . GLY C 1 116 ? 63.618 21.489 -52.352 1.00 16.76 116 GLY C CA 1
ATOM 6954 C C . GLY C 1 116 ? 62.733 22.348 -53.237 1.00 16.05 116 GLY C C 1
ATOM 6955 O O . GLY C 1 116 ? 63.129 23.440 -53.631 1.00 17.38 116 GLY C O 1
ATOM 6956 N N . GLY C 1 117 ? 61.510 21.896 -53.502 1.00 15.91 117 GLY C N 1
ATOM 6957 C CA . GLY C 1 117 ? 60.582 22.667 -54.322 1.00 16.24 117 GLY C CA 1
ATOM 6958 C C . GLY C 1 117 ? 60.167 23.972 -53.660 1.00 15.41 117 GLY C C 1
ATOM 6959 O O . GLY C 1 117 ? 60.086 25.010 -54.319 1.00 15.71 117 GLY C O 1
ATOM 6960 N N . SER C 1 118 ? 59.917 23.934 -52.341 1.00 15.34 118 SER C N 1
ATOM 6961 C CA . SER C 1 118 ? 59.501 25.131 -51.623 1.00 14.66 118 SER C CA 1
ATOM 6962 C C . SER C 1 118 ? 60.635 26.148 -51.511 1.00 14.73 118 SER C C 1
ATOM 6963 O O . SER C 1 118 ? 60.405 27.326 -51.775 1.00 15.15 118 SER C O 1
ATOM 6966 N N . VAL C 1 119 ? 61.852 25.703 -51.143 1.00 15.38 119 VAL C N 1
ATOM 6967 C CA . VAL C 1 119 ? 62.974 26.618 -51.033 1.00 16.38 119 VAL C CA 1
ATOM 6968 C C . VAL C 1 119 ? 63.342 27.167 -52.421 1.00 16.83 119 VAL C C 1
ATOM 6969 O O . VAL C 1 119 ? 63.597 28.358 -52.541 1.00 17.18 119 VAL C O 1
ATOM 6973 N N . ALA C 1 120 ? 63.296 26.329 -53.475 1.00 16.87 120 ALA C N 1
ATOM 6974 C CA . ALA C 1 120 ? 63.616 26.806 -54.825 1.00 17.86 120 ALA C CA 1
ATOM 6975 C C . ALA C 1 120 ? 62.606 27.843 -55.275 1.00 17.60 120 ALA C C 1
ATOM 6976 O O . ALA C 1 120 ? 62.985 28.832 -55.884 1.00 17.92 120 ALA C O 1
ATOM 6978 N N . GLY C 1 121 ? 61.336 27.650 -54.930 1.00 16.97 121 GLY C N 1
ATOM 6979 C CA . GLY C 1 121 ? 60.299 28.623 -55.258 1.00 16.92 121 GLY C CA 1
ATOM 6980 C C . GLY C 1 121 ? 60.569 29.950 -54.574 1.00 16.79 121 GLY C C 1
ATOM 6981 O O . GLY C 1 121 ? 60.428 31.015 -55.181 1.00 17.21 121 GLY C O 1
ATOM 6982 N N . ALA C 1 122 ? 61.005 29.892 -53.297 1.00 16.06 122 ALA C N 1
ATOM 6983 C CA . ALA C 1 122 ? 61.318 31.119 -52.557 1.00 16.17 122 ALA C CA 1
ATOM 6984 C C . ALA C 1 122 ? 62.504 31.833 -53.195 1.00 16.77 122 ALA C C 1
ATOM 6985 O O . ALA C 1 122 ? 62.459 33.050 -53.322 1.00 16.92 122 ALA C O 1
ATOM 6987 N N . VAL C 1 123 ? 63.554 31.089 -53.615 1.00 17.20 123 VAL C N 1
ATOM 6988 C CA . VAL C 1 123 ? 64.712 31.704 -54.278 1.00 18.05 123 VAL C CA 1
ATOM 6989 C C . VAL C 1 123 ? 64.280 32.397 -55.565 1.00 18.92 123 VAL C C 1
ATOM 6990 O O . VAL C 1 123 ? 64.678 33.532 -55.821 1.00 19.29 123 VAL C O 1
ATOM 6994 N N . LYS C 1 124 ? 63.417 31.751 -56.346 1.00 18.72 124 LYS C N 1
ATOM 6995 C CA . LYS C 1 124 ? 62.936 32.309 -57.606 1.00 19.26 124 LYS C CA 1
ATOM 6996 C C . LYS C 1 124 ? 62.185 33.617 -57.379 1.00 18.99 124 LYS C C 1
ATOM 6997 O O . LYS C 1 124 ? 62.324 34.570 -58.161 1.00 19.91 124 LYS C O 1
ATOM 7003 N N . LEU C 1 125 ? 61.356 33.663 -56.321 1.00 18.22 125 LEU C N 1
ATOM 7004 C CA . LEU C 1 125 ? 60.606 34.864 -55.967 1.00 18.14 125 LEU C CA 1
ATOM 7005 C C . LEU C 1 125 ? 61.582 35.943 -55.479 1.00 19.18 125 LEU C C 1
ATOM 7006 O O . LEU C 1 125 ? 61.457 37.097 -55.883 1.00 19.91 125 LEU C O 1
ATOM 7011 N N . ASN C 1 126 ? 62.579 35.576 -54.660 1.00 18.67 126 ASN C N 1
ATOM 7012 C CA . ASN C 1 126 ? 63.576 36.539 -54.156 1.00 19.08 126 ASN C CA 1
ATOM 7013 C C . ASN C 1 126 ? 64.351 37.187 -55.306 1.00 20.66 126 ASN C C 1
ATOM 7014 O O . ASN C 1 126 ? 64.620 38.391 -55.279 1.00 21.47 126 ASN C O 1
ATOM 7019 N N . ARG C 1 127 ? 64.695 36.387 -56.318 1.00 20.97 127 ARG C N 1
ATOM 7020 C CA . ARG C 1 127 ? 65.427 36.891 -57.484 1.00 22.21 127 ARG C CA 1
ATOM 7021 C C . ARG C 1 127 ? 64.544 37.669 -58.469 1.00 23.39 127 ARG C C 1
ATOM 7022 O O . ARG C 1 127 ? 65.061 38.134 -59.492 1.00 24.44 127 ARG C O 1
ATOM 7030 N N . GLN C 1 128 ? 63.233 37.821 -58.175 1.00 22.86 128 GLN C N 1
ATOM 7031 C CA . GLN C 1 128 ? 62.259 38.512 -59.021 1.00 23.84 128 GLN C CA 1
ATOM 7032 C C . GLN C 1 128 ? 62.179 37.882 -60.419 1.00 24.07 128 GLN C C 1
ATOM 7033 O O . GLN C 1 128 ? 61.982 38.572 -61.426 1.00 25.23 128 GLN C O 1
ATOM 7039 N N . GLN C 1 129 ? 62.340 36.559 -60.472 1.00 23.03 129 GLN C N 1
ATOM 7040 C CA . GLN C 1 129 ? 62.262 35.822 -61.722 1.00 23.09 129 GLN C CA 1
ATOM 7041 C C . GLN C 1 129 ? 60.909 35.157 -61.951 1.00 23.03 129 GLN C C 1
ATOM 7042 O O . GLN C 1 129 ? 60.733 34.479 -62.951 1.00 23.70 129 GLN C O 1
ATOM 7048 N N . THR C 1 130 ? 59.946 35.331 -61.030 1.00 21.92 130 THR C N 1
ATOM 7049 C CA . THR C 1 130 ? 58.590 34.818 -61.175 1.00 20.93 130 THR C CA 1
ATOM 7050 C C . THR C 1 130 ? 57.641 35.622 -60.288 1.00 20.92 130 THR C C 1
ATOM 7051 O O . THR C 1 130 ? 58.082 36.250 -59.326 1.00 21.26 130 THR C O 1
ATOM 7055 N N . ASP C 1 131 ? 56.350 35.602 -60.606 1.00 20.12 131 ASP C N 1
ATOM 7056 C CA . ASP C 1 131 ? 55.333 36.263 -59.789 1.00 20.51 131 ASP C CA 1
ATOM 7057 C C . ASP C 1 131 ? 54.754 35.235 -58.798 1.00 20.09 131 ASP C C 1
ATOM 7058 O O . ASP C 1 131 ? 54.438 35.578 -57.656 1.00 20.24 131 ASP C O 1
ATOM 7063 N N . MET C 1 132 ? 54.612 33.979 -59.238 1.00 19.49 132 MET C N 1
ATOM 7064 C CA . MET C 1 132 ? 54.120 32.875 -58.439 1.00 19.21 132 MET C CA 1
ATOM 7065 C C . MET C 1 132 ? 55.016 31.664 -58.616 1.00 18.97 132 MET C C 1
ATOM 7066 O O . MET C 1 132 ? 55.535 31.410 -59.712 1.00 19.17 132 MET C O 1
ATOM 7071 N N . ALA C 1 133 ? 55.182 30.899 -57.536 1.00 17.77 133 ALA C N 1
ATOM 7072 C CA . ALA C 1 133 ? 55.914 29.637 -57.534 1.00 17.21 133 ALA C CA 1
ATOM 7073 C C . ALA C 1 133 ? 54.951 28.642 -56.884 1.00 16.91 133 ALA C C 1
ATOM 7074 O O . ALA C 1 133 ? 54.314 28.962 -55.873 1.00 17.27 133 ALA C O 1
ATOM 7076 N N . VAL C 1 134 ? 54.826 27.454 -57.476 1.00 16.18 134 VAL C N 1
ATOM 7077 C CA . VAL C 1 134 ? 53.917 26.410 -57.019 1.00 15.70 134 VAL C CA 1
ATOM 7078 C C . VAL C 1 134 ? 54.649 25.127 -56.679 1.00 15.51 134 VAL C C 1
ATOM 7079 O O . VAL C 1 134 ? 55.429 24.640 -57.505 1.00 16.49 134 VAL C O 1
ATOM 7083 N N . ASN C 1 135 ? 54.412 24.577 -55.483 1.00 14.78 135 ASN C N 1
ATOM 7084 C CA . ASN C 1 135 ? 55.003 23.307 -55.087 1.00 14.38 135 ASN C CA 1
ATOM 7085 C C . ASN C 1 135 ? 53.934 22.507 -54.381 1.00 14.29 135 ASN C C 1
ATOM 7086 O O . ASN C 1 135 ? 53.805 22.590 -53.152 1.00 14.52 135 ASN C O 1
ATOM 7091 N N . TRP C 1 136 ? 53.161 21.706 -55.150 1.00 15.00 136 TRP C N 1
ATOM 7092 C CA . TRP C 1 136 ? 52.104 20.925 -54.539 1.00 14.75 136 TRP C CA 1
ATOM 7093 C C . TRP C 1 136 ? 52.613 19.846 -53.592 1.00 14.45 136 TRP C C 1
ATOM 7094 O O . TRP C 1 136 ? 51.845 19.400 -52.747 1.00 15.10 136 TRP C O 1
ATOM 7105 N N . ALA C 1 137 ? 53.905 19.444 -53.712 1.00 14.31 137 ALA C N 1
ATOM 7106 C CA . ALA C 1 137 ? 54.487 18.464 -52.793 1.00 15.20 137 ALA C CA 1
ATOM 7107 C C . ALA C 1 137 ? 54.873 19.090 -51.440 1.00 14.66 137 ALA C C 1
ATOM 7108 O O . ALA C 1 137 ? 55.290 18.350 -50.551 1.00 15.41 137 ALA C O 1
ATOM 7110 N N . GLY C 1 138 ? 54.776 20.419 -51.309 1.00 14.04 138 GLY C N 1
ATOM 7111 C CA . GLY C 1 138 ? 55.115 21.112 -50.072 1.00 14.21 138 GLY C CA 1
ATOM 7112 C C . GLY C 1 138 ? 53.908 21.351 -49.190 1.00 14.17 138 GLY C C 1
ATOM 7113 O O . GLY C 1 138 ? 52.840 20.780 -49.401 1.00 14.59 138 GLY C O 1
ATOM 7114 N N . GLY C 1 139 ? 54.075 22.247 -48.234 1.00 13.44 139 GLY C N 1
ATOM 7115 C CA . GLY C 1 139 ? 53.025 22.627 -47.287 1.00 13.47 139 GLY C CA 1
ATOM 7116 C C . GLY C 1 139 ? 52.928 21.749 -46.048 1.00 13.07 139 GLY C C 1
ATOM 7117 O O . GLY C 1 139 ? 51.861 21.647 -45.429 1.00 12.83 139 GLY C O 1
ATOM 7118 N N . LEU C 1 140 ? 54.045 21.137 -45.644 1.00 13.02 140 LEU C N 1
ATOM 7119 C CA . LEU C 1 140 ? 54.062 20.190 -44.539 1.00 12.45 140 LEU C CA 1
ATOM 7120 C C . LEU C 1 140 ? 54.185 20.911 -43.204 1.00 12.51 140 LEU C C 1
ATOM 7121 O O . LEU C 1 140 ? 55.176 20.826 -42.466 1.00 13.26 140 LEU C O 1
ATOM 7126 N N . HIS C 1 141 ? 53.084 21.620 -42.863 1.00 12.32 141 HIS C N 1
ATOM 7127 C CA . HIS C 1 141 ? 53.049 22.547 -41.747 1.00 11.93 141 HIS C CA 1
ATOM 7128 C C . HIS C 1 141 ? 53.141 21.982 -40.342 1.00 12.19 141 HIS C C 1
ATOM 7129 O O . HIS C 1 141 ? 53.374 22.786 -39.431 1.00 13.03 141 HIS C O 1
ATOM 7136 N N . HIS C 1 142 ? 52.997 20.670 -40.136 1.00 12.42 142 HIS C N 1
ATOM 7137 C CA . HIS C 1 142 ? 53.034 20.132 -38.772 1.00 12.84 142 HIS C CA 1
ATOM 7138 C C . HIS C 1 142 ? 54.414 19.788 -38.256 1.00 12.52 142 HIS C C 1
ATOM 7139 O O . HIS C 1 142 ? 54.556 19.591 -37.064 1.00 13.41 142 HIS C O 1
ATOM 7146 N N . ALA C 1 143 ? 55.422 19.689 -39.132 1.00 12.38 143 ALA C N 1
ATOM 7147 C CA . ALA C 1 143 ? 56.765 19.313 -38.686 1.00 12.76 143 ALA C CA 1
ATOM 7148 C C . ALA C 1 143 ? 57.354 20.358 -37.753 1.00 12.09 143 ALA C C 1
ATOM 7149 O O . ALA C 1 143 ? 57.201 21.559 -37.985 1.00 12.71 143 ALA C O 1
ATOM 7151 N N . LYS C 1 144 ? 57.981 19.897 -36.691 1.00 11.96 144 LYS C N 1
ATOM 7152 C CA . LYS C 1 144 ? 58.571 20.778 -35.690 1.00 12.73 144 LYS C CA 1
ATOM 7153 C C . LYS C 1 144 ? 60.102 20.713 -35.711 1.00 13.85 144 LYS C C 1
ATOM 7154 O O . LYS C 1 144 ? 60.681 19.892 -36.426 1.00 13.60 144 LYS C O 1
ATOM 7160 N N . LYS C 1 145 ? 60.768 21.542 -34.898 1.00 13.74 145 LYS C N 1
ATOM 7161 C CA . LYS C 1 145 ? 62.241 21.588 -34.914 1.00 13.88 145 LYS C CA 1
ATOM 7162 C C . LYS C 1 145 ? 62.904 20.232 -34.752 1.00 13.71 145 LYS C C 1
ATOM 7163 O O . LYS C 1 145 ? 63.829 19.896 -35.491 1.00 14.04 145 LYS C O 1
ATOM 7169 N N . SER C 1 146 ? 62.407 19.451 -33.800 1.00 13.12 146 SER C N 1
ATOM 7170 C CA . SER C 1 146 ? 62.964 18.139 -33.505 1.00 13.65 146 SER C CA 1
ATOM 7171 C C . SER C 1 146 ? 61.863 17.114 -33.316 1.00 14.55 146 SER C C 1
ATOM 7172 O O . SER C 1 146 ? 61.964 16.255 -32.442 1.00 16.07 146 SER C O 1
ATOM 7175 N N . GLU C 1 147 ? 60.824 17.172 -34.146 1.00 13.98 147 GLU C N 1
ATOM 7176 C CA . GLU C 1 147 ? 59.735 16.212 -34.024 1.00 14.93 147 GLU C CA 1
ATOM 7177 C C . GLU C 1 147 ? 58.959 16.118 -35.305 1.00 14.27 147 GLU C C 1
ATOM 7178 O O . GLU C 1 147 ? 58.592 17.140 -35.881 1.00 14.46 147 GLU C O 1
ATOM 7184 N N . ALA C 1 148 ? 58.695 14.898 -35.746 1.00 14.01 148 ALA C N 1
ATOM 7185 C CA . ALA C 1 148 ? 57.787 14.664 -36.854 1.00 13.95 148 ALA C CA 1
ATOM 7186 C C . ALA C 1 148 ? 56.381 14.758 -36.258 1.00 13.89 148 ALA C C 1
ATOM 7187 O O . ALA C 1 148 ? 56.171 14.416 -35.092 1.00 14.49 148 ALA C O 1
ATOM 7189 N N . SER C 1 149 ? 55.398 15.167 -37.071 1.00 13.01 149 SER C N 1
ATOM 7190 C CA . SER C 1 149 ? 54.032 15.246 -36.576 1.00 13.23 149 SER C CA 1
ATOM 7191 C C . SER C 1 149 ? 53.057 15.277 -37.718 1.00 12.85 149 SER C C 1
ATOM 7192 O O . SER C 1 149 ? 53.333 15.899 -38.730 1.00 12.66 149 SER C O 1
ATOM 7195 N N . GLY C 1 150 ? 51.906 14.643 -37.552 1.00 12.63 150 GLY C N 1
ATOM 7196 C CA . GLY C 1 150 ? 50.841 14.747 -38.535 1.00 12.98 150 GLY C CA 1
ATOM 7197 C C . GLY C 1 150 ? 51.213 14.466 -39.966 1.00 13.43 150 GLY C C 1
ATOM 7198 O O . GLY C 1 150 ? 50.783 15.164 -40.894 1.00 13.85 150 GLY C O 1
ATOM 7199 N N . PHE C 1 151 ? 51.994 13.392 -40.138 1.00 13.47 151 PHE C N 1
ATOM 7200 C CA . PHE C 1 151 ? 52.463 12.898 -41.424 1.00 13.25 151 PHE C CA 1
ATOM 7201 C C . PHE C 1 151 ? 53.559 13.763 -42.050 1.00 13.62 151 PHE C C 1
ATOM 7202 O O . PHE C 1 151 ? 53.934 13.507 -43.188 1.00 13.89 151 PHE C O 1
ATOM 7210 N N . CYS C 1 152 ? 54.056 14.776 -41.317 1.00 13.04 152 CYS C N 1
ATOM 7211 C CA . CYS C 1 152 ? 55.072 15.722 -41.786 1.00 12.93 152 CYS C CA 1
ATOM 7212 C C . CYS C 1 152 ? 56.364 15.458 -41.049 1.00 13.47 152 CYS C C 1
ATOM 7213 O O . CYS C 1 152 ? 56.338 15.243 -39.835 1.00 13.99 152 CYS C O 1
ATOM 7216 N N . TYR C 1 153 ? 57.489 15.559 -41.750 1.00 13.28 153 TYR C N 1
ATOM 7217 C CA . TYR C 1 153 ? 58.788 15.320 -41.115 1.00 13.01 153 TYR C CA 1
ATOM 7218 C C . TYR C 1 153 ? 59.675 16.559 -41.154 1.00 12.90 153 TYR C C 1
ATOM 7219 O O . TYR C 1 153 ? 60.269 16.911 -40.136 1.00 13.98 153 TYR C O 1
ATOM 7228 N N . VAL C 1 154 ? 59.761 17.223 -42.292 1.00 12.14 154 VAL C N 1
ATOM 7229 C CA . VAL C 1 154 ? 60.593 18.400 -42.478 1.00 12.61 154 VAL C CA 1
ATOM 7230 C C . VAL C 1 154 ? 59.675 19.540 -42.870 1.00 12.54 154 VAL C C 1
ATOM 7231 O O . VAL C 1 154 ? 58.852 19.397 -43.785 1.00 12.93 154 VAL C O 1
ATOM 7235 N N . ASN C 1 155 ? 59.807 20.668 -42.190 1.00 11.90 155 ASN C N 1
ATOM 7236 C CA . ASN C 1 155 ? 58.931 21.801 -42.418 1.00 12.44 155 ASN C CA 1
ATOM 7237 C C . ASN C 1 155 ? 59.436 22.635 -43.563 1.00 12.82 155 ASN C C 1
ATOM 7238 O O . ASN C 1 155 ? 60.166 23.624 -43.375 1.00 13.55 155 ASN C O 1
ATOM 7243 N N . ASP C 1 156 ? 59.034 22.247 -44.783 1.00 12.53 156 ASP C N 1
ATOM 7244 C CA . ASP C 1 156 ? 59.440 22.964 -45.991 1.00 13.09 156 ASP C CA 1
ATOM 7245 C C . ASP C 1 156 ? 58.972 24.430 -45.957 1.00 12.56 156 ASP C C 1
ATOM 7246 O O . ASP C 1 156 ? 59.617 25.293 -46.543 1.00 12.86 156 ASP C O 1
ATOM 7251 N N . ILE C 1 157 ? 57.831 24.694 -45.298 1.00 12.71 157 ILE C N 1
ATOM 7252 C CA . ILE C 1 157 ? 57.282 26.034 -45.255 1.00 12.82 157 ILE C CA 1
ATOM 7253 C C . ILE C 1 157 ? 58.175 26.951 -44.473 1.00 12.47 157 ILE C C 1
ATOM 7254 O O . ILE C 1 157 ? 58.518 28.037 -44.932 1.00 12.59 157 ILE C O 1
ATOM 7259 N N . VAL C 1 158 ? 58.579 26.506 -43.266 1.00 12.25 158 VAL C N 1
ATOM 7260 C CA . VAL C 1 158 ? 59.452 27.318 -42.426 1.00 12.30 158 VAL C CA 1
ATOM 7261 C C . VAL C 1 158 ? 60.779 27.589 -43.180 1.00 12.51 158 VAL C C 1
ATOM 7262 O O . VAL C 1 158 ? 61.250 28.736 -43.212 1.00 13.10 158 VAL C O 1
ATOM 7266 N N . LEU C 1 159 ? 61.334 26.557 -43.846 1.00 12.95 159 LEU C N 1
ATOM 7267 C CA . LEU C 1 159 ? 62.587 26.748 -44.578 1.00 13.09 159 LEU C CA 1
ATOM 7268 C C . LEU C 1 159 ? 62.410 27.724 -45.742 1.00 13.40 159 LEU C C 1
ATOM 7269 O O . LEU C 1 159 ? 63.287 28.568 -45.968 1.00 13.85 159 LEU C O 1
ATOM 7274 N N . ALA C 1 160 ? 61.273 27.650 -46.458 1.00 12.97 160 ALA C N 1
ATOM 7275 C CA . ALA C 1 160 ? 61.044 28.589 -47.551 1.00 13.22 160 ALA C CA 1
ATOM 7276 C C . ALA C 1 160 ? 60.883 30.016 -47.010 1.00 13.45 160 ALA C C 1
ATOM 7277 O O . ALA C 1 160 ? 61.379 30.962 -47.624 1.00 14.06 160 ALA C O 1
ATOM 7279 N N . ILE C 1 161 ? 60.203 30.178 -45.856 1.00 12.86 161 ILE C N 1
ATOM 7280 C CA . ILE C 1 161 ? 60.022 31.500 -45.271 1.00 13.26 161 ILE C CA 1
ATOM 7281 C C . ILE C 1 161 ? 61.373 32.063 -44.804 1.00 13.12 161 ILE C C 1
ATOM 7282 O O . ILE C 1 161 ? 61.626 33.247 -45.017 1.00 13.19 161 ILE C O 1
ATOM 7287 N N . LEU C 1 162 ? 62.269 31.239 -44.233 1.00 13.43 162 LEU C N 1
ATOM 7288 C CA . LEU C 1 162 ? 63.604 31.729 -43.849 1.00 13.90 162 LEU C CA 1
ATOM 7289 C C . LEU C 1 162 ? 64.344 32.263 -45.083 1.00 14.60 162 LEU C C 1
ATOM 7290 O O . LEU C 1 162 ? 64.988 33.310 -45.002 1.00 15.34 162 LEU C O 1
ATOM 7295 N N . GLU C 1 163 ? 64.157 31.608 -46.230 1.00 14.03 163 GLU C N 1
ATOM 7296 C CA . GLU C 1 163 ? 64.771 32.094 -47.461 1.00 14.68 163 GLU C CA 1
ATOM 7297 C C . GLU C 1 163 ? 64.134 33.430 -47.895 1.00 14.62 163 GLU C C 1
ATOM 7298 O O . GLU C 1 163 ? 64.848 34.393 -48.218 1.00 15.54 163 GLU C O 1
ATOM 7304 N N . LEU C 1 164 ? 62.786 33.518 -47.866 1.00 14.69 164 LEU C N 1
ATOM 7305 C CA . LEU C 1 164 ? 62.104 34.770 -48.218 1.00 14.76 164 LEU C CA 1
ATOM 7306 C C . LEU C 1 164 ? 62.525 35.935 -47.317 1.00 15.12 164 LEU C C 1
ATOM 7307 O O . LEU C 1 164 ? 62.613 37.070 -47.785 1.00 16.12 164 LEU C O 1
ATOM 7312 N N . LEU C 1 165 ? 62.802 35.661 -46.042 1.00 14.23 165 LEU C N 1
ATOM 7313 C CA . LEU C 1 165 ? 63.190 36.691 -45.083 1.00 14.98 165 LEU C CA 1
ATOM 7314 C C . LEU C 1 165 ? 64.510 37.378 -45.443 1.00 16.21 165 LEU C C 1
ATOM 7315 O O . LEU C 1 165 ? 64.763 38.480 -44.962 1.00 16.91 165 LEU C O 1
ATOM 7320 N N . LYS C 1 166 ? 65.338 36.765 -46.303 1.00 15.81 166 LYS C N 1
ATOM 7321 C CA . LYS C 1 166 ? 66.583 37.430 -46.718 1.00 16.78 166 LYS C CA 1
ATOM 7322 C C . LYS C 1 166 ? 66.251 38.644 -47.606 1.00 17.11 166 LYS C C 1
ATOM 7323 O O . LYS C 1 166 ? 67.006 39.606 -47.620 1.00 17.69 166 LYS C O 1
ATOM 7329 N N . TYR C 1 167 ? 65.129 38.618 -48.339 1.00 16.75 167 TYR C N 1
ATOM 7330 C CA . TYR C 1 167 ? 64.766 39.685 -49.265 1.00 17.79 167 TYR C CA 1
ATOM 7331 C C . TYR C 1 167 ? 63.472 40.419 -48.926 1.00 18.30 167 TYR C C 1
ATOM 7332 O O . TYR C 1 167 ? 63.122 41.370 -49.620 1.00 19.33 167 TYR C O 1
ATOM 7341 N N . HIS C 1 168 ? 62.762 40.004 -47.877 1.00 17.78 168 HIS C N 1
ATOM 7342 C CA . HIS C 1 168 ? 61.483 40.589 -47.491 1.00 17.66 168 HIS C CA 1
ATOM 7343 C C . HIS C 1 168 ? 61.440 40.868 -46.007 1.00 17.48 168 HIS C C 1
ATOM 7344 O O . HIS C 1 168 ? 61.633 39.946 -45.225 1.00 17.22 168 HIS C O 1
ATOM 7351 N N . GLN C 1 169 ? 61.180 42.122 -45.603 1.00 17.47 169 GLN C N 1
ATOM 7352 C CA . GLN C 1 169 ? 61.124 42.469 -44.186 1.00 17.31 169 GLN C CA 1
ATOM 7353 C C . GLN C 1 169 ? 59.950 41.791 -43.499 1.00 17.08 169 GLN C C 1
ATOM 7354 O O . GLN C 1 169 ? 60.069 41.350 -42.368 1.00 17.09 169 GLN C O 1
ATOM 7360 N N . ARG C 1 170 ? 58.805 41.704 -44.195 1.00 16.24 170 ARG C N 1
ATOM 7361 C CA . ARG C 1 170 ? 57.595 41.102 -43.650 1.00 15.48 170 ARG C CA 1
ATOM 7362 C C . ARG C 1 170 ? 57.016 40.090 -44.624 1.00 15.13 170 ARG C C 1
ATOM 7363 O O . ARG C 1 170 ? 56.762 40.414 -45.786 1.00 16.21 170 ARG C O 1
ATOM 7371 N N . VAL C 1 171 ? 56.802 38.860 -44.137 1.00 14.67 171 VAL C N 1
ATOM 7372 C CA . VAL C 1 171 ? 56.237 37.769 -44.919 1.00 14.66 171 VAL C CA 1
ATOM 7373 C C . VAL C 1 171 ? 54.913 37.336 -44.295 1.00 14.14 171 VAL C C 1
ATOM 7374 O O . VAL C 1 171 ? 54.839 37.117 -43.087 1.00 14.74 171 VAL C O 1
ATOM 7378 N N . LEU C 1 172 ? 53.864 37.198 -45.119 1.00 13.86 172 LEU C N 1
ATOM 7379 C CA . LEU C 1 172 ? 52.574 36.752 -44.633 1.00 13.97 172 LEU C CA 1
ATOM 7380 C C . LEU C 1 172 ? 52.390 35.288 -45.025 1.00 13.47 172 LEU C C 1
ATOM 7381 O O . LEU C 1 172 ? 52.560 34.935 -46.191 1.00 14.52 172 LEU C O 1
ATOM 7386 N N . TYR C 1 173 ? 51.996 34.460 -44.054 1.00 12.49 173 TYR C N 1
ATOM 7387 C CA . TYR C 1 173 ? 51.702 33.051 -44.270 1.00 11.70 173 TYR C CA 1
ATOM 7388 C C . TYR C 1 173 ? 50.211 32.863 -44.020 1.00 11.82 173 TYR C C 1
ATOM 7389 O O . TYR C 1 173 ? 49.710 33.262 -42.968 1.00 12.55 173 TYR C O 1
ATOM 7398 N N . ILE C 1 174 ? 49.493 32.277 -44.992 1.00 12.45 174 ILE C N 1
ATOM 7399 C CA . ILE C 1 174 ? 48.061 32.009 -44.907 1.00 12.69 174 ILE C CA 1
ATOM 7400 C C . ILE C 1 174 ? 47.875 30.514 -45.088 1.00 12.33 174 ILE C C 1
ATOM 7401 O O . ILE C 1 174 ? 48.451 29.922 -46.008 1.00 12.81 174 ILE C O 1
ATOM 7406 N N . ASP C 1 175 ? 47.062 29.902 -44.247 1.00 11.86 175 ASP C N 1
ATOM 7407 C CA . ASP C 1 175 ? 46.913 28.449 -44.251 1.00 11.55 175 ASP C CA 1
ATOM 7408 C C . ASP C 1 175 ? 45.445 28.061 -44.258 1.00 12.03 175 ASP C C 1
ATOM 7409 O O . ASP C 1 175 ? 44.730 28.288 -43.285 1.00 12.47 175 ASP C O 1
ATOM 7414 N N . ILE C 1 176 ? 44.999 27.465 -45.384 1.00 12.20 176 ILE C N 1
ATOM 7415 C CA . ILE C 1 176 ? 43.590 27.064 -45.543 1.00 13.24 176 ILE C CA 1
ATOM 7416 C C . ILE C 1 176 ? 43.385 25.564 -45.446 1.00 13.63 176 ILE C C 1
ATOM 7417 O O . ILE C 1 176 ? 42.277 25.050 -45.698 1.00 13.99 176 ILE C O 1
ATOM 7422 N N . ASP C 1 177 ? 44.418 24.821 -44.993 1.00 13.03 177 ASP C N 1
ATOM 7423 C CA . ASP C 1 177 ? 44.285 23.407 -44.667 1.00 12.60 177 ASP C CA 1
ATOM 7424 C C . ASP C 1 177 ? 43.237 23.295 -43.528 1.00 13.22 177 ASP C C 1
ATOM 7425 O O . ASP C 1 177 ? 43.018 24.281 -42.792 1.00 13.39 177 ASP C O 1
ATOM 7430 N N . ILE C 1 178 ? 42.588 22.132 -43.381 1.00 12.39 178 ILE C N 1
ATOM 7431 C CA . ILE C 1 178 ? 41.622 22.000 -42.287 1.00 12.89 178 ILE C CA 1
ATOM 7432 C C . ILE C 1 178 ? 42.322 21.993 -40.914 1.00 12.63 178 ILE C C 1
ATOM 7433 O O . ILE C 1 178 ? 41.696 22.296 -39.902 1.00 12.54 178 ILE C O 1
ATOM 7438 N N . HIS C 1 179 ? 43.628 21.610 -40.872 1.00 12.14 179 HIS C N 1
ATOM 7439 C CA . HIS C 1 179 ? 44.342 21.540 -39.605 1.00 12.13 179 HIS C CA 1
ATOM 7440 C C . HIS C 1 179 ? 45.084 22.813 -39.300 1.00 11.84 179 HIS C C 1
ATOM 7441 O O . HIS C 1 179 ? 45.616 23.466 -40.197 1.00 12.36 179 HIS C O 1
ATOM 7448 N N . HIS C 1 180 ? 45.182 23.148 -37.997 1.00 12.11 180 HIS C N 1
ATOM 7449 C CA . HIS C 1 180 ? 45.949 24.334 -37.584 1.00 12.34 180 HIS C CA 1
ATOM 7450 C C . HIS C 1 180 ? 47.420 24.236 -38.093 1.00 12.32 180 HIS C C 1
ATOM 7451 O O . HIS C 1 180 ? 48.037 23.161 -37.971 1.00 13.33 180 HIS C O 1
ATOM 7458 N N . GLY C 1 181 ? 47.946 25.332 -38.632 1.00 12.44 181 GLY C N 1
ATOM 7459 C CA . GLY C 1 181 ? 49.334 25.373 -39.096 1.00 12.58 181 GLY C CA 1
ATOM 7460 C C . GLY C 1 181 ? 50.271 25.562 -37.908 1.00 12.92 181 GLY C C 1
ATOM 7461 O O . GLY C 1 181 ? 50.970 26.582 -37.806 1.00 13.70 181 GLY C O 1
ATOM 7462 N N . ASP C 1 182 ? 50.291 24.577 -37.017 1.00 12.33 182 ASP C N 1
ATOM 7463 C CA . ASP C 1 182 ? 51.048 24.665 -35.778 1.00 12.37 182 ASP C CA 1
ATOM 7464 C C . ASP C 1 182 ? 52.564 24.786 -35.900 1.00 13.03 182 ASP C C 1
ATOM 7465 O O . ASP C 1 182 ? 53.149 25.598 -35.187 1.00 13.51 182 ASP C O 1
ATOM 7470 N N . GLY C 1 183 ? 53.189 23.998 -36.766 1.00 12.21 183 GLY C N 1
ATOM 7471 C CA . GLY C 1 183 ? 54.643 24.034 -36.889 1.00 12.29 183 GLY C CA 1
ATOM 7472 C C . GLY C 1 183 ? 55.141 25.367 -37.391 1.00 12.68 183 GLY C C 1
ATOM 7473 O O . GLY C 1 183 ? 56.183 25.850 -36.949 1.00 13.34 183 GLY C O 1
ATOM 7474 N N . VAL C 1 184 ? 54.416 25.976 -38.328 1.00 12.20 184 VAL C N 1
ATOM 7475 C CA . VAL C 1 184 ? 54.792 27.277 -38.872 1.00 12.72 184 VAL C CA 1
ATOM 7476 C C . VAL C 1 184 ? 54.531 28.373 -37.847 1.00 12.98 184 VAL C C 1
ATOM 7477 O O . VAL C 1 184 ? 55.351 29.257 -37.629 1.00 13.00 184 VAL C O 1
ATOM 7481 N N . GLU C 1 185 ? 53.366 28.317 -37.182 1.00 12.73 185 GLU C N 1
ATOM 7482 C CA . GLU C 1 185 ? 53.029 29.306 -36.157 1.00 12.67 185 GLU C CA 1
ATOM 7483 C C . GLU C 1 185 ? 54.082 29.271 -35.045 1.00 13.17 185 GLU C C 1
ATOM 7484 O O . GLU C 1 185 ? 54.560 30.329 -34.625 1.00 13.53 185 GLU C O 1
ATOM 7490 N N . GLU C 1 186 ? 54.461 28.082 -34.616 1.00 12.73 186 GLU C N 1
ATOM 7491 C CA . GLU C 1 186 ? 55.458 27.928 -33.558 1.00 13.16 186 GLU C CA 1
ATOM 7492 C C . GLU C 1 186 ? 56.808 28.488 -33.970 1.00 14.05 186 GLU C C 1
ATOM 7493 O O . GLU C 1 186 ? 57.443 29.186 -33.167 1.00 14.50 186 GLU C O 1
ATOM 7499 N N . ALA C 1 187 ? 57.262 28.236 -35.201 1.00 13.25 187 ALA C N 1
ATOM 7500 C CA . ALA C 1 187 ? 58.569 28.743 -35.637 1.00 13.29 187 ALA C CA 1
ATOM 7501 C C . ALA C 1 187 ? 58.658 30.249 -35.522 1.00 13.86 187 ALA C C 1
ATOM 7502 O O . ALA C 1 187 ? 59.699 30.787 -35.127 1.00 14.71 187 ALA C O 1
ATOM 7504 N N . PHE C 1 188 ? 57.561 30.955 -35.852 1.00 12.99 188 PHE C N 1
ATOM 7505 C CA . PHE C 1 188 ? 57.575 32.410 -35.886 1.00 13.10 188 PHE C CA 1
ATOM 7506 C C . PHE C 1 188 ? 56.741 33.086 -34.796 1.00 12.94 188 PHE C C 1
ATOM 7507 O O . PHE C 1 188 ? 56.461 34.285 -34.893 1.00 13.70 188 PHE C O 1
ATOM 7515 N N . TYR C 1 189 ? 56.405 32.340 -33.736 1.00 14.03 189 TYR C N 1
ATOM 7516 C CA . TYR C 1 189 ? 55.531 32.836 -32.685 1.00 15.04 189 TYR C CA 1
ATOM 7517 C C . TYR C 1 189 ? 55.965 34.120 -32.030 1.00 14.50 189 TYR C C 1
ATOM 7518 O O . TYR C 1 189 ? 55.111 34.904 -31.604 1.00 14.54 189 TYR C O 1
ATOM 7527 N N . THR C 1 190 ? 57.284 34.334 -31.937 1.00 13.88 190 THR C N 1
ATOM 7528 C CA . THR C 1 190 ? 57.781 35.523 -31.245 1.00 14.20 190 THR C CA 1
ATOM 7529 C C . THR C 1 190 ? 58.408 36.551 -32.160 1.00 15.10 190 THR C C 1
ATOM 7530 O O . THR C 1 190 ? 59.121 37.429 -31.667 1.00 15.38 190 THR C O 1
ATOM 7534 N N . THR C 1 191 ? 58.106 36.523 -33.460 1.00 14.20 191 THR C N 1
ATOM 7535 C CA . THR C 1 191 ? 58.595 37.543 -34.371 1.00 14.54 191 THR C CA 1
ATOM 7536 C C . THR C 1 191 ? 57.451 38.246 -35.063 1.00 14.60 191 THR C C 1
ATOM 7537 O O . THR C 1 191 ? 56.377 37.666 -35.299 1.00 14.91 191 THR C O 1
ATOM 7541 N N . ASP C 1 192 ? 57.687 39.511 -35.388 1.00 14.76 192 ASP C N 1
ATOM 7542 C CA . ASP C 1 192 ? 56.763 40.318 -36.162 1.00 15.41 192 ASP C CA 1
ATOM 7543 C C . ASP C 1 192 ? 57.154 40.296 -37.657 1.00 15.34 192 ASP C C 1
ATOM 7544 O O . ASP C 1 192 ? 56.462 40.892 -38.472 1.00 15.66 192 ASP C O 1
ATOM 7549 N N . ARG C 1 193 ? 58.259 39.616 -38.028 1.00 14.55 193 ARG C N 1
ATOM 7550 C CA . ARG C 1 193 ? 58.684 39.521 -39.421 1.00 14.45 193 ARG C CA 1
ATOM 7551 C C . ARG C 1 193 ? 57.896 38.501 -40.252 1.00 14.21 193 ARG C C 1
ATOM 7552 O O . ARG C 1 193 ? 58.005 38.489 -41.476 1.00 14.06 193 ARG C O 1
ATOM 7560 N N . VAL C 1 194 ? 57.094 37.671 -39.582 1.00 14.03 194 VAL C N 1
ATOM 7561 C CA . VAL C 1 194 ? 56.197 36.739 -40.234 1.00 14.09 194 VAL C CA 1
ATOM 7562 C C . VAL C 1 194 ? 54.863 36.827 -39.522 1.00 14.96 194 VAL C C 1
ATOM 7563 O O . VAL C 1 194 ? 54.832 36.766 -38.298 1.00 15.38 194 VAL C O 1
ATOM 7567 N N . MET C 1 195 ? 53.782 37.015 -40.267 1.00 14.24 195 MET C N 1
ATOM 7568 C CA . MET C 1 195 ? 52.457 36.954 -39.682 1.00 14.19 195 MET C CA 1
ATOM 7569 C C . MET C 1 195 ? 51.886 35.621 -40.151 1.00 13.61 195 MET C C 1
ATOM 7570 O O . MET C 1 195 ? 51.926 35.336 -41.349 1.00 14.56 195 MET C O 1
ATOM 7575 N N . THR C 1 196 ? 51.356 34.818 -39.240 1.00 12.95 196 THR C N 1
ATOM 7576 C CA . THR C 1 196 ? 50.762 33.528 -39.601 1.00 12.67 196 THR C CA 1
ATOM 7577 C C . THR C 1 196 ? 49.271 33.623 -39.398 1.00 13.41 196 THR C C 1
ATOM 7578 O O . THR C 1 196 ? 48.824 34.057 -38.340 1.00 14.30 196 THR C O 1
ATOM 7582 N N . VAL C 1 197 ? 48.494 33.223 -40.412 1.00 12.95 197 VAL C N 1
ATOM 7583 C CA . VAL C 1 197 ? 47.030 33.283 -40.362 1.00 12.92 197 VAL C CA 1
ATOM 7584 C C . VAL C 1 197 ? 46.483 31.896 -40.723 1.00 12.55 197 VAL C C 1
ATOM 7585 O O . VAL C 1 197 ? 46.691 31.413 -41.829 1.00 13.15 197 VAL C O 1
ATOM 7589 N N . SER C 1 198 ? 45.827 31.251 -39.791 1.00 12.04 198 SER C N 1
ATOM 7590 C CA . SER C 1 198 ? 45.314 29.899 -39.993 1.00 12.43 198 SER C CA 1
ATOM 7591 C C . SER C 1 198 ? 43.799 29.852 -39.773 1.00 12.69 198 SER C C 1
ATOM 7592 O O . SER C 1 198 ? 43.314 30.354 -38.763 1.00 13.71 198 SER C O 1
ATOM 7595 N N . PHE C 1 199 ? 43.081 29.213 -40.704 1.00 12.95 199 PHE C N 1
ATOM 7596 C CA . PHE C 1 199 ? 41.633 28.974 -40.649 1.00 12.63 199 PHE C CA 1
ATOM 7597 C C . PHE C 1 199 ? 41.544 27.457 -40.530 1.00 12.62 199 PHE C C 1
ATOM 7598 O O . PHE C 1 199 ? 42.064 26.763 -41.410 1.00 13.30 199 PHE C O 1
ATOM 7606 N N . HIS C 1 200 ? 40.952 26.926 -39.461 1.00 12.89 200 HIS C N 1
ATOM 7607 C CA . HIS C 1 200 ? 40.995 25.476 -39.254 1.00 13.20 200 HIS C CA 1
ATOM 7608 C C . HIS C 1 200 ? 39.916 24.987 -38.347 1.00 13.93 200 HIS C C 1
ATOM 7609 O O . HIS C 1 200 ? 39.354 25.756 -37.556 1.00 13.96 200 HIS C O 1
ATOM 7616 N N . LYS C 1 201 ? 39.658 23.681 -38.405 1.00 13.90 201 LYS C N 1
ATOM 7617 C CA . LYS C 1 201 ? 38.734 23.049 -37.483 1.00 13.84 201 LYS C CA 1
ATOM 7618 C C . LYS C 1 201 ? 39.407 23.070 -36.095 1.00 14.09 201 LYS C C 1
ATOM 7619 O O . LYS C 1 201 ? 40.611 22.779 -35.972 1.00 14.79 201 LYS C O 1
ATOM 7625 N N . TYR C 1 202 ? 38.671 23.427 -35.057 1.00 14.36 202 TYR C N 1
ATOM 7626 C CA . TYR C 1 202 ? 39.201 23.501 -33.710 1.00 15.08 202 TYR C CA 1
ATOM 7627 C C . TYR C 1 202 ? 38.193 22.891 -32.756 1.00 17.06 202 TYR C C 1
ATOM 7628 O O . TYR C 1 202 ? 36.999 23.197 -32.847 1.00 17.52 202 TYR C O 1
ATOM 7637 N N . GLY C 1 203 ? 38.667 22.056 -31.850 1.00 17.22 203 GLY C N 1
ATOM 7638 C CA . GLY C 1 203 ? 37.812 21.398 -30.861 1.00 19.43 203 GLY C CA 1
ATOM 7639 C C . GLY C 1 203 ? 37.791 19.897 -31.072 1.00 21.99 203 GLY C C 1
ATOM 7640 O O . GLY C 1 203 ? 37.286 19.411 -32.088 1.00 22.90 203 GLY C O 1
ATOM 7641 N N . GLU C 1 204 ? 38.409 19.143 -30.143 1.00 24.32 204 GLU C N 1
ATOM 7642 C CA . GLU C 1 204 ? 38.538 17.671 -30.209 1.00 25.60 204 GLU C CA 1
ATOM 7643 C C . GLU C 1 204 ? 39.077 17.271 -31.588 1.00 24.81 204 GLU C C 1
ATOM 7644 O O . GLU C 1 204 ? 38.455 16.492 -32.313 1.00 26.27 204 GLU C O 1
ATOM 7650 N N . TYR C 1 205 ? 40.167 17.950 -31.997 1.00 22.82 205 TYR C N 1
ATOM 7651 C CA . TYR C 1 205 ? 40.705 17.747 -33.326 1.00 20.44 205 TYR C CA 1
ATOM 7652 C C . TYR C 1 205 ? 42.181 17.993 -33.400 1.00 18.07 205 TYR C C 1
ATOM 7653 O O . TYR C 1 205 ? 42.687 18.921 -32.795 1.00 18.43 205 TYR C O 1
ATOM 7662 N N . PHE C 1 206 ? 42.866 17.197 -34.210 1.00 16.20 206 PHE C N 1
ATOM 7663 C CA . PHE C 1 206 ? 44.306 17.349 -34.390 1.00 15.35 206 PHE C CA 1
ATOM 7664 C C . PHE C 1 206 ? 44.647 18.691 -35.014 1.00 15.01 206 PHE C C 1
ATOM 7665 O O . PHE C 1 206 ? 43.953 19.123 -35.927 1.00 15.14 206 PHE C O 1
ATOM 7673 N N . PRO C 1 207 ? 45.747 19.345 -34.599 1.00 14.94 207 PRO C N 1
ATOM 7674 C CA . PRO C 1 207 ? 46.700 18.961 -33.542 1.00 15.53 207 PRO C CA 1
ATOM 7675 C C . PRO C 1 207 ? 46.375 19.491 -32.139 1.00 17.35 207 PRO C C 1
ATOM 7676 O O . PRO C 1 207 ? 47.188 19.334 -31.236 1.00 19.27 207 PRO C O 1
ATOM 7680 N N . GLY C 1 208 ? 45.208 20.102 -31.954 1.00 16.92 208 GLY C N 1
ATOM 7681 C CA . GLY C 1 208 ? 44.759 20.593 -30.648 1.00 17.20 208 GLY C CA 1
ATOM 7682 C C . GLY C 1 208 ? 45.074 22.034 -30.320 1.00 17.50 208 GLY C C 1
ATOM 7683 O O . GLY C 1 208 ? 44.683 22.531 -29.258 1.00 19.40 208 GLY C O 1
ATOM 7684 N N . THR C 1 209 ? 45.784 22.720 -31.204 1.00 15.92 209 THR C N 1
ATOM 7685 C CA . THR C 1 209 ? 46.194 24.106 -31.035 1.00 15.79 209 THR C CA 1
ATOM 7686 C C . THR C 1 209 ? 45.439 25.052 -31.992 1.00 15.17 209 THR C C 1
ATOM 7687 O O . THR C 1 209 ? 44.613 24.602 -32.781 1.00 15.50 209 THR C O 1
ATOM 7691 N N . GLY C 1 210 ? 45.711 26.354 -31.902 1.00 15.54 210 GLY C N 1
ATOM 7692 C CA . GLY C 1 210 ? 45.091 27.322 -32.782 1.00 15.95 210 GLY C CA 1
ATOM 7693 C C . GLY C 1 210 ? 43.818 27.875 -32.203 1.00 15.68 210 GLY C C 1
ATOM 7694 O O . GLY C 1 210 ? 42.849 28.098 -32.927 1.00 14.80 210 GLY C O 1
ATOM 7695 N N . ASP C 1 211 ? 43.831 28.110 -30.893 1.00 16.54 211 ASP C N 1
ATOM 7696 C CA . ASP C 1 211 ? 42.691 28.694 -30.204 1.00 17.56 211 ASP C CA 1
ATOM 7697 C C . ASP C 1 211 ? 42.601 30.172 -30.607 1.00 17.15 211 ASP C C 1
ATOM 7698 O O . ASP C 1 211 ? 43.592 30.804 -30.997 1.00 16.80 211 ASP C O 1
ATOM 7703 N N . LEU C 1 212 ? 41.416 30.754 -30.432 1.00 17.45 212 LEU C N 1
ATOM 7704 C CA . LEU C 1 212 ? 41.202 32.174 -30.719 1.00 17.46 212 LEU C CA 1
ATOM 7705 C C . LEU C 1 212 ? 42.188 33.078 -29.937 1.00 16.74 212 LEU C C 1
ATOM 7706 O O . LEU C 1 212 ? 42.630 34.092 -30.459 1.00 16.84 212 LEU C O 1
ATOM 7711 N N . ARG C 1 213 ? 42.537 32.669 -28.712 1.00 17.22 213 ARG C N 1
ATOM 7712 C CA . ARG C 1 213 ? 43.433 33.418 -27.823 1.00 18.28 213 ARG C CA 1
ATOM 7713 C C . ARG C 1 213 ? 44.923 33.280 -28.142 1.00 18.51 213 ARG C C 1
ATOM 7714 O O . ARG C 1 213 ? 45.739 33.972 -27.528 1.00 19.31 213 ARG C O 1
ATOM 7722 N N . ASP C 1 214 ? 45.292 32.392 -29.074 1.00 17.45 214 ASP C N 1
ATOM 7723 C CA . ASP C 1 214 ? 46.698 32.211 -29.436 1.00 17.92 214 ASP C CA 1
ATOM 7724 C C . ASP C 1 214 ? 47.049 33.253 -30.450 1.00 18.30 214 ASP C C 1
ATOM 7725 O O . ASP C 1 214 ? 46.736 33.114 -31.631 1.00 19.03 214 ASP C O 1
ATOM 7730 N N . ILE C 1 215 ? 47.630 34.347 -29.980 1.00 17.81 215 ILE C N 1
ATOM 7731 C CA . ILE C 1 215 ? 47.929 35.488 -30.824 1.00 17.84 215 ILE C CA 1
ATOM 7732 C C . ILE C 1 215 ? 49.414 35.858 -30.929 1.00 16.29 215 ILE C C 1
ATOM 7733 O O . ILE C 1 215 ? 49.714 36.873 -31.527 1.00 16.28 215 ILE C O 1
ATOM 7738 N N . GLY C 1 216 ? 50.293 35.040 -30.383 1.00 16.20 216 GLY C N 1
ATOM 7739 C CA . GLY C 1 216 ? 51.723 35.334 -30.431 1.00 16.16 216 GLY C CA 1
ATOM 7740 C C . GLY C 1 216 ? 52.248 35.777 -29.083 1.00 17.07 216 GLY C C 1
ATOM 7741 O O . GLY C 1 216 ? 51.475 35.993 -28.139 1.00 18.45 216 GLY C O 1
ATOM 7742 N N . ALA C 1 217 ? 53.577 35.920 -28.980 1.00 16.57 217 ALA C N 1
ATOM 7743 C CA . ALA C 1 217 ? 54.228 36.358 -27.735 1.00 16.70 217 ALA C CA 1
ATOM 7744 C C . ALA C 1 217 ? 55.432 37.235 -28.072 1.00 16.73 217 ALA C C 1
ATOM 7745 O O . ALA C 1 217 ? 55.941 37.209 -29.197 1.00 16.59 217 ALA C O 1
ATOM 7747 N N . GLY C 1 218 ? 55.864 38.061 -27.118 1.00 16.86 218 GLY C N 1
ATOM 7748 C CA . GLY C 1 218 ? 56.987 38.970 -27.342 1.00 17.75 218 GLY C CA 1
ATOM 7749 C C . GLY C 1 218 ? 56.672 39.924 -28.472 1.00 17.72 218 GLY C C 1
ATOM 7750 O O . GLY C 1 218 ? 55.526 40.399 -28.574 1.00 18.90 218 GLY C O 1
ATOM 7751 N N . LYS C 1 219 ? 57.648 40.199 -29.345 1.00 17.17 219 LYS C N 1
ATOM 7752 C CA A LYS C 1 219 ? 57.449 41.061 -30.508 0.50 17.38 219 LYS C CA 1
ATOM 7753 C CA B LYS C 1 219 ? 57.352 41.119 -30.445 0.50 17.57 219 LYS C CA 1
ATOM 7754 C C . LYS C 1 219 ? 56.378 40.496 -31.456 1.00 17.21 219 LYS C C 1
ATOM 7755 O O . LYS C 1 219 ? 55.836 41.218 -32.277 1.00 17.59 219 LYS C O 1
ATOM 7766 N N . GLY C 1 220 ? 56.125 39.197 -31.355 1.00 15.96 220 GLY C N 1
ATOM 7767 C CA . GLY C 1 220 ? 55.157 38.525 -32.206 1.00 15.74 220 GLY C CA 1
ATOM 7768 C C . GLY C 1 220 ? 53.736 38.601 -31.679 1.00 16.02 220 GLY C C 1
ATOM 7769 O O . GLY C 1 220 ? 52.830 38.026 -32.300 1.00 15.98 220 GLY C O 1
ATOM 7770 N N . LYS C 1 221 ? 53.492 39.329 -30.557 1.00 15.81 221 LYS C N 1
ATOM 7771 C CA . LYS C 1 221 ? 52.130 39.455 -30.045 1.00 16.15 221 LYS C CA 1
ATOM 7772 C C . LYS C 1 221 ? 51.309 40.227 -31.084 1.00 15.73 221 LYS C C 1
ATOM 7773 O O . LYS C 1 221 ? 51.713 41.289 -31.537 1.00 16.55 221 LYS C O 1
ATOM 7779 N N . TYR C 1 222 ? 50.169 39.634 -31.485 1.00 15.95 222 TYR C N 1
ATOM 7780 C CA . TYR C 1 222 ? 49.242 40.089 -32.524 1.00 16.93 222 TYR C CA 1
ATOM 7781 C C . TYR C 1 222 ? 49.680 39.679 -33.950 1.00 16.87 222 TYR C C 1
ATOM 7782 O O . TYR C 1 222 ? 49.009 40.015 -34.918 1.00 17.67 222 TYR C O 1
ATOM 7791 N N . TYR C 1 223 ? 50.784 38.935 -34.079 1.00 15.76 223 TYR C N 1
ATOM 7792 C CA . TYR C 1 223 ? 51.260 38.487 -35.390 1.00 15.41 223 TYR C CA 1
ATOM 7793 C C . TYR C 1 223 ? 50.955 37.009 -35.679 1.00 15.37 223 TYR C C 1
ATOM 7794 O O . TYR C 1 223 ? 51.452 36.468 -36.663 1.00 15.29 223 TYR C O 1
ATOM 7803 N N . ALA C 1 224 ? 50.169 36.358 -34.824 1.00 14.88 224 ALA C N 1
ATOM 7804 C CA . ALA C 1 224 ? 49.633 35.015 -35.054 1.00 14.78 224 ALA C CA 1
ATOM 7805 C C . ALA C 1 224 ? 48.111 35.196 -34.989 1.00 15.27 224 ALA C C 1
ATOM 7806 O O . ALA C 1 224 ? 47.603 35.836 -34.059 1.00 16.34 224 ALA C O 1
ATOM 7808 N N . VAL C 1 225 ? 47.406 34.724 -36.027 1.00 14.47 225 VAL C N 1
ATOM 7809 C CA . VAL C 1 225 ? 45.960 34.883 -36.159 1.00 14.53 225 VAL C CA 1
ATOM 7810 C C . VAL C 1 225 ? 45.376 33.506 -36.369 1.00 14.24 225 VAL C C 1
ATOM 7811 O O . VAL C 1 225 ? 45.855 32.750 -37.233 1.00 14.83 225 VAL C O 1
ATOM 7815 N N . ASN C 1 226 ? 44.366 33.183 -35.589 1.00 13.64 226 ASN C N 1
ATOM 7816 C CA . ASN C 1 226 ? 43.712 31.887 -35.675 1.00 13.16 226 ASN C CA 1
ATOM 7817 C C . ASN C 1 226 ? 42.216 32.053 -35.753 1.00 13.20 226 ASN C C 1
ATOM 7818 O O . ASN C 1 226 ? 41.629 32.750 -34.902 1.00 14.42 226 ASN C O 1
ATOM 7823 N N . PHE C 1 227 ? 41.598 31.402 -36.744 1.00 13.49 227 PHE C N 1
ATOM 7824 C CA . PHE C 1 227 ? 40.147 31.413 -36.903 1.00 14.19 227 PHE C CA 1
ATOM 7825 C C . PHE C 1 227 ? 39.662 29.984 -36.652 1.00 14.20 227 PHE C C 1
ATOM 7826 O O . PHE C 1 227 ? 39.657 29.156 -37.571 1.00 14.79 227 PHE C O 1
ATOM 7834 N N . PRO C 1 228 ? 39.276 29.685 -35.411 1.00 14.10 228 PRO C N 1
ATOM 7835 C CA . PRO C 1 228 ? 38.790 28.333 -35.093 1.00 14.78 228 PRO C CA 1
ATOM 7836 C C . PRO C 1 228 ? 37.382 28.111 -35.643 1.00 15.48 228 PRO C C 1
ATOM 7837 O O . PRO C 1 228 ? 36.488 28.945 -35.471 1.00 16.51 228 PRO C O 1
ATOM 7841 N N . MET C 1 229 ? 37.180 26.986 -36.306 1.00 14.26 229 MET C N 1
ATOM 7842 C CA . MET C 1 229 ? 35.909 26.640 -36.945 1.00 14.49 229 MET C CA 1
ATOM 7843 C C . MET C 1 229 ? 35.374 25.318 -36.446 1.00 14.86 229 MET C C 1
ATOM 7844 O O . MET C 1 229 ? 36.105 24.450 -35.962 1.00 14.93 229 MET C O 1
ATOM 7849 N N . ARG C 1 230 ? 34.056 25.157 -36.578 1.00 15.42 230 ARG C N 1
ATOM 7850 C CA . ARG C 1 230 ? 33.335 23.936 -36.243 1.00 16.20 230 ARG C CA 1
ATOM 7851 C C . ARG C 1 230 ? 33.105 23.130 -37.540 1.00 15.89 230 ARG C C 1
ATOM 7852 O O . ARG C 1 230 ? 33.410 23.600 -38.628 1.00 15.81 230 ARG C O 1
ATOM 7860 N N . ASP C 1 231 ? 32.552 21.916 -37.426 1.00 16.27 231 ASP C N 1
ATOM 7861 C CA . ASP C 1 231 ? 32.304 21.085 -38.601 1.00 17.15 231 ASP C CA 1
ATOM 7862 C C . ASP C 1 231 ? 31.387 21.754 -39.623 1.00 17.60 231 ASP C C 1
ATOM 7863 O O . ASP C 1 231 ? 30.531 22.579 -39.268 1.00 17.62 231 ASP C O 1
ATOM 7868 N N . GLY C 1 232 ? 31.515 21.329 -40.863 1.00 18.14 232 GLY C N 1
ATOM 7869 C CA . GLY C 1 232 ? 30.602 21.688 -41.925 1.00 18.21 232 GLY C CA 1
ATOM 7870 C C . GLY C 1 232 ? 30.591 23.056 -42.524 1.00 18.51 232 GLY C C 1
ATOM 7871 O O . GLY C 1 232 ? 29.642 23.397 -43.245 1.00 18.86 232 GLY C O 1
ATOM 7872 N N . ILE C 1 233 ? 31.666 23.844 -42.332 1.00 17.84 233 ILE C N 1
ATOM 7873 C CA . ILE C 1 233 ? 31.712 25.168 -42.956 1.00 17.56 233 ILE C CA 1
ATOM 7874 C C . ILE C 1 233 ? 31.561 25.049 -44.480 1.00 17.79 233 ILE C C 1
ATOM 7875 O O . ILE C 1 233 ? 32.086 24.106 -45.080 1.00 17.25 233 ILE C O 1
ATOM 7880 N N . ASP C 1 234 ? 30.777 25.922 -45.080 1.00 18.03 234 ASP C N 1
ATOM 7881 C CA . ASP C 1 234 ? 30.522 25.876 -46.508 1.00 18.24 234 ASP C CA 1
ATOM 7882 C C . ASP C 1 234 ? 31.137 27.056 -47.259 1.00 17.91 234 ASP C C 1
ATOM 7883 O O . ASP C 1 234 ? 31.704 27.954 -46.619 1.00 17.39 234 ASP C O 1
ATOM 7888 N N . ASP C 1 235 ? 31.021 27.086 -48.596 1.00 18.06 235 ASP C N 1
ATOM 7889 C CA . ASP C 1 235 ? 31.579 28.145 -49.413 1.00 18.99 235 ASP C CA 1
ATOM 7890 C C . ASP C 1 235 ? 31.097 29.525 -49.000 1.00 19.97 235 ASP C C 1
ATOM 7891 O O . ASP C 1 235 ? 31.905 30.446 -48.927 1.00 20.45 235 ASP C O 1
ATOM 7896 N N . GLU C 1 236 ? 29.781 29.672 -48.740 1.00 20.03 236 GLU C N 1
ATOM 7897 C CA . GLU C 1 236 ? 29.247 30.980 -48.356 1.00 20.72 236 GLU C CA 1
ATOM 7898 C C . GLU C 1 236 ? 29.858 31.482 -47.059 1.00 20.39 236 GLU C C 1
ATOM 7899 O O . GLU C 1 236 ? 30.380 32.600 -47.038 1.00 21.30 236 GLU C O 1
ATOM 7905 N N . SER C 1 237 ? 29.804 30.675 -46.004 1.00 19.53 237 SER C N 1
ATOM 7906 C CA . SER C 1 237 ? 30.337 31.073 -44.696 1.00 19.75 237 SER C CA 1
ATOM 7907 C C . SER C 1 237 ? 31.826 31.311 -44.694 1.00 19.03 237 SER C C 1
ATOM 7908 O O . SER C 1 237 ? 32.284 32.265 -44.076 1.00 19.12 237 SER C O 1
ATOM 7911 N N . TYR C 1 238 ? 32.586 30.457 -45.371 1.00 17.54 238 TYR C N 1
ATOM 7912 C CA . TYR C 1 238 ? 34.040 30.602 -45.416 1.00 16.91 238 TYR C CA 1
ATOM 7913 C C . TYR C 1 238 ? 34.386 31.865 -46.206 1.00 18.51 238 TYR C C 1
ATOM 7914 O O . TYR C 1 238 ? 35.199 32.668 -45.759 1.00 19.43 238 TYR C O 1
ATOM 7923 N N . GLY C 1 239 ? 33.721 32.065 -47.341 1.00 20.09 239 GLY C N 1
ATOM 7924 C CA . GLY C 1 239 ? 33.953 33.219 -48.195 1.00 21.82 239 GLY C CA 1
ATOM 7925 C C . GLY C 1 239 ? 33.660 34.539 -47.521 1.00 23.15 239 GLY C C 1
ATOM 7926 O O . GLY C 1 239 ? 34.378 35.517 -47.743 1.00 24.55 239 GLY C O 1
ATOM 7927 N N . GLN C 1 240 ? 32.631 34.548 -46.666 1.00 22.50 240 GLN C N 1
ATOM 7928 C CA . GLN C 1 240 ? 32.186 35.725 -45.899 1.00 23.36 240 GLN C CA 1
ATOM 7929 C C . GLN C 1 240 ? 33.239 36.197 -44.907 1.00 23.23 240 GLN C C 1
ATOM 7930 O O . GLN C 1 240 ? 33.217 37.372 -44.539 1.00 24.50 240 GLN C O 1
ATOM 7936 N N . ILE C 1 241 ? 34.124 35.296 -44.429 1.00 21.22 241 ILE C N 1
ATOM 7937 C CA . ILE C 1 241 ? 35.132 35.728 -43.464 1.00 20.78 241 ILE C CA 1
ATOM 7938 C C . ILE C 1 241 ? 36.536 35.779 -44.063 1.00 19.71 241 ILE C C 1
ATOM 7939 O O . ILE C 1 241 ? 37.335 36.575 -43.585 1.00 19.36 241 ILE C O 1
ATOM 7944 N N . PHE C 1 242 ? 36.852 34.963 -45.099 1.00 18.54 242 PHE C N 1
ATOM 7945 C CA . PHE C 1 242 ? 38.212 34.949 -45.636 1.00 17.77 242 PHE C CA 1
ATOM 7946 C C . PHE C 1 242 ? 38.614 36.283 -46.246 1.00 18.00 242 PHE C C 1
ATOM 7947 O O . PHE C 1 242 ? 39.645 36.837 -45.850 1.00 17.81 242 PHE C O 1
ATOM 7955 N N . LYS C 1 243 ? 37.831 36.805 -47.200 1.00 17.59 243 LYS C N 1
ATOM 7956 C CA . LYS C 1 243 ? 38.165 38.080 -47.833 1.00 18.02 243 LYS C CA 1
ATOM 7957 C C . LYS C 1 243 ? 38.284 39.239 -46.836 1.00 18.94 243 LYS C C 1
ATOM 7958 O O . LYS C 1 243 ? 39.309 39.913 -46.861 1.00 19.00 243 LYS C O 1
ATOM 7964 N N . PRO C 1 244 ? 37.304 39.479 -45.942 1.00 19.38 244 PRO C N 1
ATOM 7965 C CA . PRO C 1 244 ? 37.454 40.589 -44.985 1.00 19.52 244 PRO C CA 1
ATOM 7966 C C . PRO C 1 244 ? 38.664 40.424 -44.057 1.00 19.29 244 PRO C C 1
ATOM 7967 O O . PRO C 1 244 ? 39.363 41.405 -43.819 1.00 18.84 244 PRO C O 1
ATOM 7971 N N . ILE C 1 245 ? 38.908 39.212 -43.524 1.00 17.99 245 ILE C N 1
ATOM 7972 C CA . ILE C 1 245 ? 40.058 38.993 -42.639 1.00 17.62 245 ILE C CA 1
ATOM 7973 C C . ILE C 1 245 ? 41.372 39.237 -43.391 1.00 17.15 245 ILE C C 1
ATOM 7974 O O . ILE C 1 245 ? 42.214 40.003 -42.907 1.00 16.86 245 ILE C O 1
ATOM 7979 N N . ILE C 1 246 ? 41.544 38.611 -44.562 1.00 16.29 246 ILE C N 1
ATOM 7980 C CA . ILE C 1 246 ? 42.766 38.796 -45.339 1.00 16.53 246 ILE C CA 1
ATOM 7981 C C . ILE C 1 246 ? 42.948 40.247 -45.786 1.00 17.03 246 ILE C C 1
ATOM 7982 O O . ILE C 1 246 ? 44.067 40.756 -45.746 1.00 17.15 246 ILE C O 1
ATOM 7987 N N . SER C 1 247 ? 41.852 40.948 -46.156 1.00 17.23 247 SER C N 1
ATOM 7988 C CA . SER C 1 247 ? 41.973 42.351 -46.554 1.00 18.02 247 SER C CA 1
ATOM 7989 C C . SER C 1 247 ? 42.472 43.197 -45.372 1.00 17.85 247 SER C C 1
ATOM 7990 O O . SER C 1 247 ? 43.329 44.056 -45.562 1.00 18.38 247 SER C O 1
ATOM 7993 N N . LYS C 1 248 ? 41.974 42.920 -44.164 1.00 17.58 248 LYS C N 1
ATOM 7994 C CA . LYS C 1 248 ? 42.406 43.657 -42.978 1.00 17.70 248 LYS C CA 1
ATOM 7995 C C . LYS C 1 248 ? 43.864 43.338 -42.646 1.00 18.05 248 LYS C C 1
ATOM 7996 O O . LYS C 1 248 ? 44.642 44.234 -42.325 1.00 18.66 248 LYS C O 1
ATOM 8002 N N . VAL C 1 249 ? 44.258 42.061 -42.779 1.00 17.35 249 VAL C N 1
ATOM 8003 C CA . VAL C 1 249 ? 45.643 41.646 -42.542 1.00 16.91 249 VAL C CA 1
ATOM 8004 C C . VAL C 1 249 ? 46.568 42.385 -43.523 1.00 17.01 249 VAL C C 1
ATOM 8005 O O . VAL C 1 249 ? 47.598 42.905 -43.109 1.00 16.98 249 VAL C O 1
ATOM 8009 N N . MET C 1 250 ? 46.208 42.429 -44.811 1.00 16.81 250 MET C N 1
ATOM 8010 C CA . MET C 1 250 ? 47.024 43.101 -45.817 1.00 17.23 250 MET C CA 1
ATOM 8011 C C . MET C 1 250 ? 47.159 44.586 -45.499 1.00 18.28 250 MET C C 1
ATOM 8012 O O . MET C 1 250 ? 48.246 45.139 -45.581 1.00 18.52 250 MET C O 1
ATOM 8017 N N . GLU C 1 251 ? 46.050 45.220 -45.096 1.00 18.52 251 GLU C N 1
ATOM 8018 C CA . GLU C 1 251 ? 46.064 46.636 -44.757 1.00 19.15 251 GLU C CA 1
ATOM 8019 C C . GLU C 1 251 ? 46.989 46.946 -43.576 1.00 19.28 251 GLU C C 1
ATOM 8020 O O . GLU C 1 251 ? 47.774 47.903 -43.644 1.00 19.76 251 GLU C O 1
ATOM 8026 N N . MET C 1 252 ? 46.892 46.162 -42.503 1.00 18.32 252 MET C N 1
ATOM 8027 C CA . MET C 1 252 ? 47.665 46.410 -41.293 1.00 18.42 252 MET C CA 1
ATOM 8028 C C . MET C 1 252 ? 49.094 45.958 -41.335 1.00 18.99 252 MET C C 1
ATOM 8029 O O . MET C 1 252 ? 49.966 46.618 -40.773 1.00 19.72 252 MET C O 1
ATOM 8034 N N . TYR C 1 253 ? 49.337 44.817 -41.958 1.00 18.05 253 TYR C N 1
ATOM 8035 C CA . TYR C 1 253 ? 50.665 44.221 -41.967 1.00 17.74 253 TYR C CA 1
ATOM 8036 C C . TYR C 1 253 ? 51.517 44.627 -43.149 1.00 18.15 253 TYR C C 1
ATOM 8037 O O . TYR C 1 253 ? 52.749 44.632 -43.027 1.00 19.16 253 TYR C O 1
ATOM 8046 N N . GLN C 1 254 ? 50.908 44.913 -44.305 1.00 18.44 254 GLN C N 1
ATOM 8047 C CA . GLN C 1 254 ? 51.643 45.309 -45.508 1.00 19.15 254 GLN C CA 1
ATOM 8048 C C . GLN C 1 254 ? 52.844 44.393 -45.828 1.00 19.23 254 GLN C C 1
ATOM 8049 O O . GLN C 1 254 ? 53.992 44.845 -45.879 1.00 19.46 254 GLN C O 1
ATOM 8055 N N . PRO C 1 255 ? 52.596 43.092 -46.002 1.00 17.98 255 PRO C N 1
ATOM 8056 C CA . PRO C 1 255 ? 53.709 42.181 -46.317 1.00 17.55 255 PRO C CA 1
ATOM 8057 C C . PRO C 1 255 ? 54.259 42.401 -47.716 1.00 17.56 255 PRO C C 1
ATOM 8058 O O . PRO C 1 255 ? 53.558 42.932 -48.587 1.00 18.18 255 PRO C O 1
ATOM 8062 N N . SER C 1 256 ? 55.509 41.979 -47.945 1.00 17.22 256 SER C N 1
ATOM 8063 C CA . SER C 1 256 ? 56.076 42.094 -49.294 1.00 17.52 256 SER C CA 1
ATOM 8064 C C . SER C 1 256 ? 56.140 40.747 -50.028 1.00 17.50 256 SER C C 1
ATOM 8065 O O . SER C 1 256 ? 56.480 40.716 -51.205 1.00 17.58 256 SER C O 1
ATOM 8068 N N . ALA C 1 257 ? 55.773 39.642 -49.354 1.00 16.61 257 ALA C N 1
ATOM 8069 C CA . ALA C 1 257 ? 55.701 38.322 -49.969 1.00 16.34 257 ALA C CA 1
ATOM 8070 C C . ALA C 1 257 ? 54.673 37.512 -49.199 1.00 15.50 257 ALA C C 1
ATOM 8071 O O . ALA C 1 257 ? 54.459 37.755 -48.008 1.00 15.54 257 ALA C O 1
ATOM 8073 N N . VAL C 1 258 ? 54.019 36.571 -49.887 1.00 14.86 258 VAL C N 1
ATOM 8074 C CA . VAL C 1 258 ? 52.986 35.750 -49.286 1.00 15.06 258 VAL C CA 1
ATOM 8075 C C . VAL C 1 258 ? 53.248 34.286 -49.564 1.00 14.54 258 VAL C C 1
ATOM 8076 O O . VAL C 1 258 ? 53.635 33.921 -50.677 1.00 15.01 258 VAL C O 1
ATOM 8080 N N . VAL C 1 259 ? 53.002 33.435 -48.566 1.00 13.80 259 VAL C N 1
ATOM 8081 C CA . VAL C 1 259 ? 53.056 31.996 -48.706 1.00 13.30 259 VAL C CA 1
ATOM 8082 C C . VAL C 1 259 ? 51.647 31.532 -48.396 1.00 13.97 259 VAL C C 1
ATOM 8083 O O . VAL C 1 259 ? 51.123 31.834 -47.315 1.00 14.26 259 VAL C O 1
ATOM 8087 N N . LEU C 1 260 ? 51.026 30.814 -49.332 1.00 14.24 260 LEU C N 1
ATOM 8088 C CA . LEU C 1 260 ? 49.672 30.307 -49.179 1.00 13.93 260 LEU C CA 1
ATOM 8089 C C . LEU C 1 260 ? 49.690 28.775 -49.188 1.00 13.43 260 LEU C C 1
ATOM 8090 O O . LEU C 1 260 ? 50.031 28.157 -50.204 1.00 14.47 260 LEU C O 1
ATOM 8095 N N . GLN C 1 261 ? 49.347 28.169 -48.050 1.00 12.62 261 GLN C N 1
ATOM 8096 C CA . GLN C 1 261 ? 49.283 26.717 -47.901 1.00 12.69 261 GLN C CA 1
ATOM 8097 C C . GLN C 1 261 ? 47.829 26.373 -48.301 1.00 13.29 261 GLN C C 1
ATOM 8098 O O . GLN C 1 261 ? 46.862 26.870 -47.699 1.00 13.36 261 GLN C O 1
ATOM 8104 N N . CYS C 1 262 ? 47.699 25.532 -49.334 1.00 13.67 262 CYS C N 1
ATOM 8105 C CA . CYS C 1 262 ? 46.429 25.184 -49.963 1.00 13.82 262 CYS C CA 1
ATOM 8106 C C . CYS C 1 262 ? 45.964 23.782 -49.631 1.00 13.55 262 CYS C C 1
ATOM 8107 O O . CYS C 1 262 ? 45.377 23.107 -50.491 1.00 13.58 262 CYS C O 1
ATOM 8110 N N . GLY C 1 263 ? 46.177 23.315 -48.413 1.00 13.82 263 GLY C N 1
ATOM 8111 C CA . GLY C 1 263 ? 45.745 21.968 -48.008 1.00 14.18 263 GLY C CA 1
ATOM 8112 C C . GLY C 1 263 ? 44.304 21.671 -48.407 1.00 14.10 263 GLY C C 1
ATOM 8113 O O . GLY C 1 263 ? 43.402 22.483 -48.133 1.00 14.51 263 GLY C O 1
ATOM 8114 N N . ALA C 1 264 ? 44.110 20.559 -49.128 1.00 14.46 264 ALA C N 1
ATOM 8115 C CA . ALA C 1 264 ? 42.822 20.180 -49.692 1.00 14.54 264 ALA C CA 1
ATOM 8116 C C . ALA C 1 264 ? 41.973 19.306 -48.784 1.00 14.32 264 ALA C C 1
ATOM 8117 O O . ALA C 1 264 ? 40.908 18.830 -49.213 1.00 14.90 264 ALA C O 1
ATOM 8119 N N . ASP C 1 265 ? 42.394 19.104 -47.529 1.00 13.47 265 ASP C N 1
ATOM 8120 C CA . ASP C 1 265 ? 41.595 18.352 -46.573 1.00 12.80 265 ASP C CA 1
ATOM 8121 C C . ASP C 1 265 ? 40.426 19.170 -45.997 1.00 13.07 265 ASP C C 1
ATOM 8122 O O . ASP C 1 265 ? 39.650 18.661 -45.219 1.00 14.02 265 ASP C O 1
ATOM 8127 N N . SER C 1 266 ? 40.325 20.436 -46.400 1.00 13.56 266 SER C N 1
ATOM 8128 C CA . SER C 1 266 ? 39.205 21.329 -46.064 1.00 13.80 266 SER C CA 1
ATOM 8129 C C . SER C 1 266 ? 38.070 21.212 -47.112 1.00 15.20 266 SER C C 1
ATOM 8130 O O . SER C 1 266 ? 37.064 21.914 -46.986 1.00 15.79 266 SER C O 1
ATOM 8133 N N . LEU C 1 267 ? 38.205 20.312 -48.098 1.00 14.55 267 LEU C N 1
ATOM 8134 C CA . LEU C 1 267 ? 37.159 20.102 -49.088 1.00 14.81 267 LEU C CA 1
ATOM 8135 C C . LEU C 1 267 ? 36.110 19.150 -48.573 1.00 15.21 267 LEU C C 1
ATOM 8136 O O . LEU C 1 267 ? 36.362 18.218 -47.807 1.00 15.19 267 LEU C O 1
ATOM 8141 N N . SER C 1 268 ? 34.885 19.336 -49.073 1.00 16.23 268 SER C N 1
ATOM 8142 C CA . SER C 1 268 ? 33.768 18.439 -48.831 1.00 17.07 268 SER C CA 1
ATOM 8143 C C . SER C 1 268 ? 34.163 17.011 -49.315 1.00 16.27 268 SER C C 1
ATOM 8144 O O . SER C 1 268 ? 34.855 16.872 -50.323 1.00 16.51 268 SER C O 1
ATOM 8147 N N . GLY C 1 269 ? 33.763 16.011 -48.565 1.00 16.92 269 GLY C N 1
ATOM 8148 C CA . GLY C 1 269 ? 34.039 14.627 -48.928 1.00 18.06 269 GLY C CA 1
ATOM 8149 C C . GLY C 1 269 ? 35.423 14.121 -48.594 1.00 18.24 269 GLY C C 1
ATOM 8150 O O . GLY C 1 269 ? 35.767 13.002 -48.991 1.00 19.16 269 GLY C O 1
ATOM 8151 N N . ASP C 1 270 ? 36.236 14.920 -47.868 1.00 16.99 270 ASP C N 1
ATOM 8152 C CA . ASP C 1 270 ? 37.583 14.468 -47.515 1.00 16.36 270 ASP C CA 1
ATOM 8153 C C . ASP C 1 270 ? 37.502 13.297 -46.555 1.00 17.61 270 ASP C C 1
ATOM 8154 O O . ASP C 1 270 ? 36.698 13.301 -45.639 1.00 18.38 270 ASP C O 1
ATOM 8159 N N . ARG C 1 271 ? 38.350 12.278 -46.766 1.00 17.45 271 ARG C N 1
ATOM 8160 C CA . ARG C 1 271 ? 38.340 11.093 -45.924 1.00 18.88 271 ARG C CA 1
ATOM 8161 C C . ARG C 1 271 ? 38.633 11.368 -44.448 1.00 19.54 271 ARG C C 1
ATOM 8162 O O . ARG C 1 271 ? 38.104 10.670 -43.584 1.00 21.03 271 ARG C O 1
ATOM 8170 N N . LEU C 1 272 ? 39.458 12.378 -44.140 1.00 18.55 272 LEU C N 1
ATOM 8171 C CA . LEU C 1 272 ? 39.763 12.709 -42.744 1.00 18.64 272 LEU C CA 1
ATOM 8172 C C . LEU C 1 272 ? 39.088 13.979 -42.250 1.00 19.60 272 LEU C C 1
ATOM 8173 O O . LEU C 1 272 ? 38.818 14.095 -41.056 1.00 21.52 272 LEU C O 1
ATOM 8178 N N . GLY C 1 273 ? 38.853 14.916 -43.153 1.00 17.94 273 GLY C N 1
ATOM 8179 C CA . GLY C 1 273 ? 38.269 16.215 -42.824 1.00 18.71 273 GLY C CA 1
ATOM 8180 C C . GLY C 1 273 ? 36.779 16.235 -42.581 1.00 19.92 273 GLY C C 1
ATOM 8181 O O . GLY C 1 273 ? 36.069 15.285 -42.897 1.00 22.43 273 GLY C O 1
ATOM 8182 N N . CYS C 1 274 ? 36.305 17.338 -42.015 1.00 18.46 274 CYS C N 1
ATOM 8183 C CA . CYS C 1 274 ? 34.904 17.534 -41.670 1.00 18.71 274 CYS C CA 1
ATOM 8184 C C . CYS C 1 274 ? 34.358 18.865 -42.151 1.00 17.99 274 CYS C C 1
ATOM 8185 O O . CYS C 1 274 ? 33.389 19.344 -41.5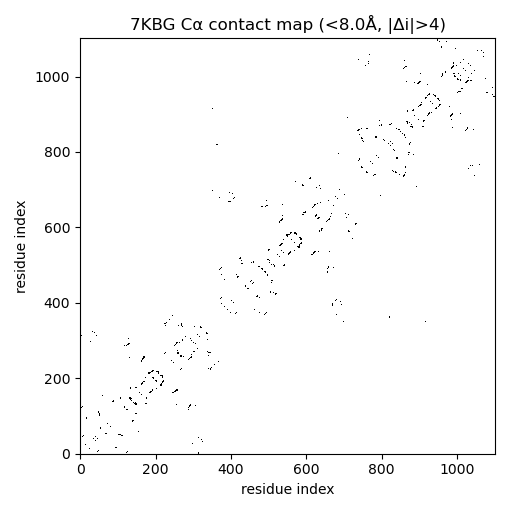55 1.00 18.69 274 CYS C O 1
ATOM 8190 N N . PHE C 1 275 ? 34.949 19.471 -43.193 1.00 17.12 275 PHE C N 1
ATOM 8191 C CA . PHE C 1 275 ? 34.473 20.729 -43.773 1.00 16.82 275 PHE C CA 1
ATOM 8192 C C . PHE C 1 275 ? 33.642 20.432 -45.040 1.00 17.40 275 PHE C C 1
ATOM 8193 O O . PHE C 1 275 ? 33.616 19.293 -45.514 1.00 17.66 275 PHE C O 1
ATOM 8201 N N . ASN C 1 276 ? 32.961 21.446 -45.588 1.00 16.95 276 ASN C N 1
ATOM 8202 C CA . ASN C 1 276 ? 32.103 21.248 -46.751 1.00 16.93 276 ASN C CA 1
ATOM 8203 C C . ASN C 1 276 ? 32.362 22.230 -47.879 1.00 17.66 276 ASN C C 1
ATOM 8204 O O . ASN C 1 276 ? 31.416 22.683 -48.532 1.00 18.44 276 ASN C O 1
ATOM 8209 N N . LEU C 1 277 ? 33.630 22.558 -48.136 1.00 16.72 277 LEU C N 1
ATOM 8210 C CA . LEU C 1 277 ? 33.968 23.463 -49.223 1.00 16.48 277 LEU C CA 1
ATOM 8211 C C . LEU C 1 277 ? 34.014 22.765 -50.564 1.00 16.70 277 LEU C C 1
ATOM 8212 O O . LEU C 1 277 ? 34.427 21.605 -50.644 1.00 16.88 277 LEU C O 1
ATOM 8217 N N . THR C 1 278 ? 33.630 23.468 -51.628 1.00 16.40 278 THR C N 1
ATOM 8218 C CA . THR C 1 278 ? 33.789 22.928 -52.969 1.00 16.88 278 THR C CA 1
ATOM 8219 C C . THR C 1 278 ? 35.182 23.348 -53.464 1.00 17.77 278 THR C C 1
ATOM 8220 O O . THR C 1 278 ? 35.867 24.155 -52.805 1.00 17.49 278 THR C O 1
ATOM 8224 N N . VAL C 1 279 ? 35.613 22.851 -54.624 1.00 17.06 279 VAL C N 1
ATOM 8225 C CA . VAL C 1 279 ? 36.861 23.266 -55.236 1.00 17.05 279 VAL C CA 1
ATOM 8226 C C . VAL C 1 279 ? 36.798 24.781 -55.536 1.00 17.44 279 VAL C C 1
ATOM 8227 O O . VAL C 1 279 ? 37.775 25.484 -55.303 1.00 17.62 279 VAL C O 1
ATOM 8231 N N . LYS C 1 280 ? 35.621 25.291 -55.983 1.00 17.40 280 LYS C N 1
ATOM 8232 C CA . LYS C 1 280 ? 35.498 26.735 -56.227 1.00 17.65 280 LYS C CA 1
ATOM 8233 C C . LYS C 1 280 ? 35.605 27.544 -54.930 1.00 17.08 280 LYS C C 1
ATOM 8234 O O . LYS C 1 280 ? 36.216 28.608 -54.933 1.00 18.21 280 LYS C O 1
ATOM 8240 N N . GLY C 1 281 ? 35.021 27.050 -53.857 1.00 16.71 281 GLY C N 1
ATOM 8241 C CA . GLY C 1 281 ? 35.071 27.743 -52.571 1.00 17.28 281 GLY C CA 1
ATOM 8242 C C . GLY C 1 281 ? 36.483 27.804 -52.024 1.00 17.59 281 GLY C C 1
ATOM 8243 O O . GLY C 1 281 ? 36.922 28.830 -51.506 1.00 17.76 281 GLY C O 1
ATOM 8244 N N . HIS C 1 282 ? 37.221 26.708 -52.178 1.00 16.37 282 HIS C N 1
ATOM 8245 C CA . HIS C 1 282 ? 38.604 26.622 -51.740 1.00 15.32 282 HIS C CA 1
ATOM 8246 C C . HIS C 1 282 ? 39.457 27.548 -52.619 1.00 15.38 282 HIS C C 1
ATOM 8247 O O . HIS C 1 282 ? 40.219 28.366 -52.087 1.00 15.44 282 HIS C O 1
ATOM 8254 N N . ALA C 1 283 ? 39.295 27.471 -53.962 1.00 15.78 283 ALA C N 1
ATOM 8255 C CA . ALA C 1 283 ? 40.066 28.272 -54.907 1.00 16.56 283 ALA C CA 1
ATOM 8256 C C . ALA C 1 283 ? 39.791 29.763 -54.834 1.00 16.51 283 ALA C C 1
ATOM 8257 O O . ALA C 1 283 ? 40.648 30.564 -55.208 1.00 16.55 283 ALA C O 1
ATOM 8259 N N . LYS C 1 284 ? 38.617 30.155 -54.293 1.00 17.04 284 LYS C N 1
ATOM 8260 C CA . LYS C 1 284 ? 38.320 31.586 -54.098 1.00 17.46 284 LYS C CA 1
ATOM 8261 C C . LYS C 1 284 ? 39.400 32.223 -53.190 1.00 16.67 284 LYS C C 1
ATOM 8262 O O . LYS C 1 284 ? 39.750 33.372 -53.374 1.00 16.99 284 LYS C O 1
ATOM 8268 N N . CYS C 1 285 ? 40.002 31.430 -52.289 1.00 16.23 285 CYS C N 1
ATOM 8269 C CA . CYS C 1 285 ? 41.068 31.912 -51.421 1.00 15.96 285 CYS C CA 1
ATOM 8270 C C . CYS C 1 285 ? 42.297 32.300 -52.230 1.00 16.54 285 CYS C C 1
ATOM 8271 O O . CYS C 1 285 ? 42.922 33.337 -51.966 1.00 16.60 285 CYS C O 1
ATOM 8274 N N . VAL C 1 286 ? 42.642 31.499 -53.241 1.00 16.60 286 VAL C N 1
ATOM 8275 C CA . VAL C 1 286 ? 43.766 31.802 -54.115 1.00 16.76 286 VAL C CA 1
ATOM 8276 C C . VAL C 1 286 ? 43.467 33.083 -54.899 1.00 17.24 286 VAL C C 1
ATOM 8277 O O . VAL C 1 286 ? 44.317 33.966 -55.010 1.00 17.70 286 VAL C O 1
ATOM 8281 N N . GLU C 1 287 ? 42.230 33.177 -55.434 1.00 17.63 287 GLU C N 1
ATOM 8282 C CA . GLU C 1 287 ? 41.808 34.367 -56.175 1.00 18.27 287 GLU C CA 1
ATOM 8283 C C . GLU C 1 287 ? 41.954 35.647 -55.328 1.00 17.62 287 GLU C C 1
ATOM 8284 O O . GLU C 1 287 ? 42.535 36.627 -55.790 1.00 18.71 287 GLU C O 1
ATOM 8290 N N . VAL C 1 288 ? 41.459 35.614 -54.080 1.00 16.96 288 VAL C N 1
ATOM 8291 C CA . VAL C 1 288 ? 41.530 36.774 -53.191 1.00 17.39 288 VAL C CA 1
ATOM 8292 C C . VAL C 1 288 ? 42.970 37.166 -52.909 1.00 17.52 288 VAL C C 1
ATOM 8293 O O . VAL C 1 288 ? 43.317 38.339 -53.012 1.00 18.25 288 VAL C O 1
ATOM 8297 N N . VAL C 1 289 ? 43.835 36.181 -52.604 1.00 17.18 289 VAL C N 1
ATOM 8298 C CA . VAL C 1 289 ? 45.244 36.467 -52.322 1.00 17.41 289 VAL C CA 1
ATOM 8299 C C . VAL C 1 289 ? 45.940 37.084 -53.533 1.00 18.32 289 VAL C C 1
ATOM 8300 O O . VAL C 1 289 ? 46.713 38.024 -53.401 1.00 18.46 289 VAL C O 1
ATOM 8304 N N . LYS C 1 290 ? 45.616 36.592 -54.742 1.00 18.25 290 LYS C N 1
ATOM 8305 C CA . LYS C 1 290 ? 46.204 37.121 -55.962 1.00 18.81 290 LYS C CA 1
ATOM 8306 C C . LYS C 1 290 ? 45.868 38.601 -56.211 1.00 19.55 290 LYS C C 1
ATOM 8307 O O . LYS C 1 290 ? 46.696 39.303 -56.796 1.00 20.45 290 LYS C O 1
ATOM 8313 N N . THR C 1 291 ? 44.692 39.087 -55.753 1.00 19.26 291 THR C N 1
ATOM 8314 C CA . THR C 1 291 ? 44.312 40.505 -55.961 1.00 19.73 291 THR C CA 1
ATOM 8315 C C . THR C 1 291 ? 45.297 41.494 -55.357 1.00 20.42 291 THR C C 1
ATOM 8316 O O . THR C 1 291 ? 45.356 42.645 -55.793 1.00 20.98 291 THR C O 1
ATOM 8320 N N . PHE C 1 292 ? 46.076 41.069 -54.361 1.00 19.93 292 PHE C N 1
ATOM 8321 C CA . PHE C 1 292 ? 47.046 41.955 -53.711 1.00 19.91 292 PHE C CA 1
ATOM 8322 C C . PHE C 1 292 ? 48.355 42.137 -54.511 1.00 20.61 292 PHE C C 1
ATOM 8323 O O . PHE C 1 292 ? 49.176 42.983 -54.152 1.00 21.10 292 PHE C O 1
ATOM 8331 N N . ASN C 1 293 ? 48.525 41.393 -55.608 1.00 21.24 293 ASN C N 1
ATOM 8332 C CA . ASN C 1 293 ? 49.675 41.518 -56.507 1.00 22.23 293 ASN C CA 1
ATOM 8333 C C . ASN C 1 293 ? 51.028 41.453 -55.806 1.00 22.21 293 ASN C C 1
ATOM 8334 O O . ASN C 1 293 ? 51.915 42.281 -56.050 1.00 23.37 293 ASN C O 1
ATOM 8339 N N . LEU C 1 294 ? 51.187 40.465 -54.929 1.00 20.66 294 LEU C N 1
ATOM 8340 C CA . LEU C 1 294 ? 52.446 40.288 -54.215 1.00 19.74 294 LEU C CA 1
ATOM 8341 C C . LEU C 1 294 ? 53.102 38.990 -54.638 1.00 19.00 294 LEU C C 1
ATOM 8342 O O . LEU C 1 294 ? 52.402 38.025 -54.968 1.00 19.85 294 LEU C O 1
ATOM 8347 N N . PRO C 1 295 ? 54.451 38.905 -54.550 1.00 18.06 295 PRO C N 1
ATOM 8348 C CA . PRO C 1 295 ? 55.146 37.615 -54.808 1.00 17.60 295 PRO C CA 1
ATOM 8349 C C . PRO C 1 295 ? 54.489 36.534 -53.949 1.00 17.02 295 PRO C C 1
ATOM 8350 O O . PRO C 1 295 ? 54.271 36.740 -52.752 1.00 17.43 295 PRO C O 1
ATOM 8354 N N . LEU C 1 296 ? 54.110 35.424 -54.574 1.00 16.27 296 LEU C N 1
ATOM 8355 C CA . LEU C 1 296 ? 53.325 34.390 -53.930 1.00 16.09 296 LEU C CA 1
ATOM 8356 C C . LEU C 1 296 ? 53.863 32.989 -54.133 1.00 16.14 296 LEU C C 1
ATOM 8357 O O . LEU C 1 296 ? 54.076 32.553 -55.270 1.00 16.71 296 LEU C O 1
ATOM 8362 N N . LEU C 1 297 ? 54.046 32.266 -53.015 1.00 15.09 297 LEU C N 1
ATOM 8363 C CA . LEU C 1 297 ? 54.466 30.873 -53.033 1.00 14.83 297 LEU C CA 1
ATOM 8364 C C . LEU C 1 297 ? 53.234 30.044 -52.646 1.00 14.77 297 LEU C C 1
ATOM 8365 O O . LEU C 1 297 ? 52.722 30.214 -51.538 1.00 15.09 297 LEU C O 1
ATOM 8370 N N . MET C 1 298 ? 52.722 29.207 -53.568 1.00 14.55 298 MET C N 1
ATOM 8371 C CA . MET C 1 298 ? 51.557 28.352 -53.335 1.00 14.76 298 MET C CA 1
ATOM 8372 C C . MET C 1 298 ? 52.031 26.952 -53.056 1.00 14.53 298 MET C C 1
ATOM 8373 O O . MET C 1 298 ? 52.784 26.400 -53.854 1.00 15.31 298 MET C O 1
ATOM 8378 N N . LEU C 1 299 ? 51.605 26.368 -51.948 1.00 13.83 299 LEU C N 1
ATOM 8379 C CA . LEU C 1 299 ? 52.036 25.052 -51.513 1.00 14.25 299 LEU C CA 1
ATOM 8380 C C . LEU C 1 299 ? 50.857 24.135 -51.285 1.00 14.11 299 LEU C C 1
ATOM 8381 O O . LEU C 1 299 ? 49.722 24.588 -51.112 1.00 13.99 299 LEU C O 1
ATOM 8386 N N . GLY C 1 300 ? 51.128 22.837 -51.297 1.00 13.67 300 GLY C N 1
ATOM 8387 C CA . GLY C 1 300 ? 50.122 21.832 -51.019 1.00 14.08 300 GLY C CA 1
ATOM 8388 C C . GLY C 1 300 ? 49.838 21.722 -49.531 1.00 13.78 300 GLY C C 1
ATOM 8389 O O . GLY C 1 300 ? 49.951 22.701 -48.768 1.00 14.35 300 GLY C O 1
ATOM 8390 N N . GLY C 1 301 ? 49.462 20.529 -49.106 1.00 12.70 301 GLY C N 1
ATOM 8391 C CA . GLY C 1 301 ? 49.128 20.256 -47.716 1.00 13.42 301 GLY C CA 1
ATOM 8392 C C . GLY C 1 301 ? 48.390 18.943 -47.605 1.00 13.15 301 GLY C C 1
ATOM 8393 O O . GLY C 1 301 ? 48.678 18.014 -48.367 1.00 14.43 301 GLY C O 1
ATOM 8394 N N . GLY C 1 302 ? 47.435 18.852 -46.696 1.00 12.97 302 GLY C N 1
ATOM 8395 C CA . GLY C 1 302 ? 46.660 17.631 -46.552 1.00 13.58 302 GLY C CA 1
ATOM 8396 C C . GLY C 1 302 ? 45.697 17.420 -47.711 1.00 13.67 302 GLY C C 1
ATOM 8397 O O . GLY C 1 302 ? 45.654 18.196 -48.671 1.00 14.10 302 GLY C O 1
ATOM 8398 N N . GLY C 1 303 ? 44.936 16.338 -47.636 1.00 13.71 303 GLY C N 1
ATOM 8399 C CA . GLY C 1 303 ? 43.964 16.011 -48.689 1.00 14.59 303 GLY C CA 1
ATOM 8400 C C . GLY C 1 303 ? 43.999 14.521 -48.868 1.00 15.05 303 GLY C C 1
ATOM 8401 O O . GLY C 1 303 ? 45.039 13.990 -49.279 1.00 15.01 303 GLY C O 1
ATOM 8402 N N . TYR C 1 304 ? 42.871 13.853 -48.583 1.00 14.92 304 TYR C N 1
ATOM 8403 C CA . TYR C 1 304 ? 42.797 12.401 -48.472 1.00 15.54 304 TYR C CA 1
ATOM 8404 C C . TYR C 1 304 ? 41.825 11.712 -49.430 1.00 16.68 304 TYR C C 1
ATOM 8405 O O . TYR C 1 304 ? 41.865 10.486 -49.512 1.00 17.71 304 TYR C O 1
ATOM 8414 N N . THR C 1 305 ? 40.996 12.461 -50.164 1.00 16.04 305 THR C N 1
ATOM 8415 C CA . THR C 1 305 ? 40.121 11.881 -51.207 1.00 16.00 305 THR C CA 1
ATOM 8416 C C . THR C 1 305 ? 40.901 12.348 -52.408 1.00 16.41 305 THR C C 1
ATOM 8417 O O . THR C 1 305 ? 40.761 13.483 -52.863 1.00 16.40 305 THR C O 1
ATOM 8421 N N . ILE C 1 306 ? 41.822 11.510 -52.870 1.00 16.81 306 ILE C N 1
ATOM 8422 C CA . ILE C 1 306 ? 42.821 11.931 -53.828 1.00 17.29 306 ILE C CA 1
ATOM 8423 C C . ILE C 1 306 ? 42.266 12.389 -55.169 1.00 16.89 306 ILE C C 1
ATOM 8424 O O . ILE C 1 306 ? 42.877 13.273 -55.777 1.00 16.96 306 ILE C O 1
ATOM 8429 N N . ARG C 1 307 ? 41.103 11.868 -55.611 1.00 17.49 307 ARG C N 1
ATOM 8430 C CA . ARG C 1 307 ? 40.530 12.386 -56.863 1.00 17.83 307 ARG C CA 1
ATOM 8431 C C . ARG C 1 307 ? 40.141 13.890 -56.704 1.00 17.56 307 ARG C C 1
ATOM 8432 O O . ARG C 1 307 ? 40.284 14.667 -57.646 1.00 18.54 307 ARG C O 1
ATOM 8440 N N . ASN C 1 308 ? 39.706 14.280 -55.489 1.00 16.84 308 ASN C N 1
ATOM 8441 C CA . ASN C 1 308 ? 39.333 15.663 -55.206 1.00 16.83 308 ASN C CA 1
ATOM 8442 C C . ASN C 1 308 ? 40.545 16.530 -54.992 1.00 16.09 308 ASN C C 1
ATOM 8443 O O . ASN C 1 308 ? 40.519 17.699 -55.353 1.00 15.95 308 ASN C O 1
ATOM 8448 N N . VAL C 1 309 ? 41.660 15.966 -54.467 1.00 15.75 309 VAL C N 1
ATOM 8449 C CA . VAL C 1 309 ? 42.899 16.725 -54.332 1.00 15.53 309 VAL C CA 1
ATOM 8450 C C . VAL C 1 309 ? 43.396 17.089 -55.727 1.00 15.81 309 VAL C C 1
ATOM 8451 O O . VAL C 1 309 ? 43.744 18.236 -55.990 1.00 15.69 309 VAL C O 1
ATOM 8455 N N . ALA C 1 310 ? 43.385 16.104 -56.652 1.00 15.88 310 ALA C N 1
ATOM 8456 C CA . ALA C 1 310 ? 43.813 16.355 -58.018 1.00 16.31 310 ALA C CA 1
ATOM 8457 C C . ALA C 1 310 ? 42.948 17.441 -58.694 1.00 15.45 310 ALA C C 1
ATOM 8458 O O . ALA C 1 310 ? 43.492 18.316 -59.342 1.00 16.15 310 ALA C O 1
ATOM 8460 N N . ARG C 1 311 ? 41.632 17.401 -58.492 1.00 15.69 311 ARG C N 1
ATOM 8461 C CA . ARG C 1 311 ? 40.750 18.428 -59.072 1.00 16.17 311 ARG C CA 1
ATOM 8462 C C . ARG C 1 311 ? 41.067 19.814 -58.478 1.00 16.00 311 ARG C C 1
ATOM 8463 O O . ARG C 1 311 ? 41.198 20.791 -59.214 1.00 16.36 311 ARG C O 1
ATOM 8471 N N . CYS C 1 312 ? 41.211 19.873 -57.135 1.00 15.95 312 CYS C N 1
ATOM 8472 C CA . CYS C 1 312 ? 41.451 21.112 -56.418 1.00 15.58 312 CYS C CA 1
ATOM 8473 C C . CYS C 1 312 ? 42.721 21.796 -56.849 1.00 15.20 312 CYS C C 1
ATOM 8474 O O . CYS C 1 312 ? 42.700 22.967 -57.223 1.00 15.55 312 CYS C O 1
ATOM 8477 N N . TRP C 1 313 ? 43.850 21.066 -56.825 1.00 15.19 313 TRP C N 1
ATOM 8478 C CA . TRP C 1 313 ? 45.125 21.675 -57.173 1.00 15.49 313 TRP C CA 1
ATOM 8479 C C . TRP C 1 313 ? 45.264 21.935 -58.669 1.00 15.78 313 TRP C C 1
ATOM 8480 O O . TRP C 1 313 ? 45.922 22.897 -59.071 1.00 15.91 313 TRP C O 1
ATOM 8491 N N . THR C 1 314 ? 44.550 21.143 -59.515 1.00 15.78 314 THR C N 1
ATOM 8492 C CA . THR C 1 314 ? 44.537 21.440 -60.944 1.00 16.56 314 THR C CA 1
ATOM 8493 C C . THR C 1 314 ? 43.813 22.804 -61.148 1.00 16.31 314 THR C C 1
ATOM 8494 O O . THR C 1 314 ? 44.331 23.688 -61.831 1.00 16.60 314 THR C O 1
ATOM 8498 N N . TYR C 1 315 ? 42.645 22.966 -60.509 1.00 16.47 315 TYR C N 1
ATOM 8499 C CA . TYR C 1 315 ? 41.893 24.213 -60.647 1.00 17.00 315 TYR C CA 1
ATOM 8500 C C . TYR C 1 315 ? 42.655 25.407 -60.077 1.00 16.91 315 TYR C C 1
ATOM 8501 O O . TYR C 1 315 ? 42.655 26.483 -60.673 1.00 16.80 315 TYR C O 1
ATOM 8510 N N . GLU C 1 316 ? 43.366 25.197 -58.952 1.00 16.34 316 GLU C N 1
ATOM 8511 C CA . GLU C 1 316 ? 44.136 26.284 -58.350 1.00 16.39 316 GLU C CA 1
ATOM 8512 C C . GLU C 1 316 ? 45.351 26.659 -59.194 1.00 16.36 316 GLU C C 1
ATOM 8513 O O . GLU C 1 316 ? 45.776 27.821 -59.185 1.00 16.57 316 GLU C O 1
ATOM 8519 N N . THR C 1 317 ? 45.891 25.707 -59.974 1.00 16.40 317 THR C N 1
ATOM 8520 C CA . THR C 1 317 ? 46.988 26.017 -60.895 1.00 17.28 317 THR C CA 1
ATOM 8521 C C . THR C 1 317 ? 46.389 26.869 -62.045 1.00 18.18 317 THR C C 1
ATOM 8522 O O . THR C 1 317 ? 47.002 27.833 -62.463 1.00 18.50 317 THR C O 1
ATOM 8526 N N . ALA C 1 318 ? 45.162 26.544 -62.503 1.00 18.68 318 ALA C N 1
ATOM 8527 C CA . ALA C 1 318 ? 44.503 27.336 -63.548 1.00 19.24 318 ALA C CA 1
ATOM 8528 C C . ALA C 1 318 ? 44.223 28.750 -63.003 1.00 19.35 318 ALA C C 1
ATOM 8529 O O . ALA C 1 318 ? 44.429 29.720 -63.732 1.00 19.83 318 ALA C O 1
ATOM 8531 N N . VAL C 1 319 ? 43.833 28.883 -61.712 1.00 18.58 319 VAL C N 1
ATOM 8532 C CA . VAL C 1 319 ? 43.606 30.203 -61.088 1.00 18.73 319 VAL C CA 1
ATOM 8533 C C . VAL C 1 319 ? 44.928 30.976 -61.084 1.00 18.89 319 VAL C C 1
ATOM 8534 O O . VAL C 1 319 ? 44.957 32.141 -61.477 1.00 19.49 319 VAL C O 1
ATOM 8538 N N . ALA C 1 320 ? 46.046 30.321 -60.721 1.00 18.28 320 ALA C N 1
ATOM 8539 C CA . ALA C 1 320 ? 47.354 30.982 -60.716 1.00 19.20 320 ALA C CA 1
ATOM 8540 C C . ALA C 1 320 ? 47.698 31.525 -62.112 1.00 20.34 320 ALA C C 1
ATOM 8541 O O . ALA C 1 320 ? 48.200 32.636 -62.243 1.00 20.81 320 ALA C O 1
ATOM 8543 N N . LEU C 1 321 ? 47.372 30.750 -63.152 1.00 20.34 321 LEU C N 1
ATOM 8544 C CA . LEU C 1 321 ? 47.619 31.144 -64.532 1.00 21.46 321 LEU C CA 1
ATOM 8545 C C . LEU C 1 321 ? 46.550 32.063 -65.116 1.00 23.01 321 LEU C C 1
ATOM 8546 O O . LEU C 1 321 ? 46.699 32.468 -66.269 1.00 24.00 321 LEU C O 1
ATOM 8551 N N . ASP C 1 322 ? 45.456 32.359 -64.376 1.00 23.67 322 ASP C N 1
ATOM 8552 C CA . ASP C 1 322 ? 44.306 33.163 -64.848 1.00 24.57 322 ASP C CA 1
ATOM 8553 C C . ASP C 1 322 ? 43.795 32.547 -66.160 1.00 25.36 322 ASP C C 1
ATOM 8554 O O . ASP C 1 322 ? 43.545 33.254 -67.134 1.00 26.09 322 ASP C O 1
ATOM 8559 N N . CYS C 1 323 ? 43.680 31.216 -66.176 1.00 25.14 323 CYS C N 1
ATOM 8560 C CA A CYS C 1 323 ? 43.258 30.484 -67.358 0.50 25.91 323 CYS C CA 1
ATOM 8561 C CA B CYS C 1 323 ? 43.249 30.476 -67.355 0.50 26.20 323 CYS C CA 1
ATOM 8562 C C . CYS C 1 323 ? 41.986 29.707 -67.092 1.00 26.27 323 CYS C C 1
ATOM 8563 O O . CYS C 1 323 ? 41.947 28.896 -66.169 1.00 26.85 323 CYS C O 1
ATOM 8568 N N . GLU C 1 324 ? 40.955 29.931 -67.914 1.00 25.36 324 GLU C N 1
ATOM 8569 C CA . GLU C 1 324 ? 39.710 29.203 -67.746 1.00 25.25 324 GLU C CA 1
ATOM 8570 C C . GLU C 1 324 ? 39.915 27.781 -68.267 1.00 24.26 324 GLU C C 1
ATOM 8571 O O . GLU C 1 324 ? 40.591 27.584 -69.278 1.00 24.72 324 GLU C O 1
ATOM 8577 N N . ILE C 1 325 ? 39.369 26.790 -67.561 1.00 22.87 325 ILE C N 1
ATOM 8578 C CA . ILE C 1 325 ? 39.450 25.396 -67.983 1.00 22.77 325 ILE C CA 1
ATOM 8579 C C . ILE C 1 325 ? 38.049 24.788 -67.908 1.00 22.97 325 ILE C C 1
ATOM 8580 O O . ILE C 1 325 ? 37.268 25.111 -67.011 1.00 22.59 325 ILE C O 1
ATOM 8585 N N . PRO C 1 326 ? 37.696 23.920 -68.868 1.00 23.60 326 PRO C N 1
ATOM 8586 C CA . PRO C 1 326 ? 36.349 23.341 -68.855 1.00 23.57 326 PRO C CA 1
ATOM 8587 C C . PRO C 1 326 ? 36.063 22.392 -67.698 1.00 22.47 326 PRO C C 1
ATOM 8588 O O . PRO C 1 326 ? 36.974 21.765 -67.142 1.00 22.66 326 PRO C O 1
ATOM 8592 N N . ASN C 1 327 ? 34.789 22.284 -67.333 1.00 21.52 327 ASN C N 1
ATOM 8593 C CA . ASN C 1 327 ? 34.332 21.377 -66.288 1.00 21.37 327 ASN C CA 1
ATOM 8594 C C . ASN C 1 327 ? 34.516 19.905 -66.736 1.00 21.97 327 ASN C C 1
ATOM 8595 O O . ASN C 1 327 ? 34.674 19.022 -65.902 1.00 21.97 327 ASN C O 1
ATOM 8600 N N . GLU C 1 328 ? 34.510 19.643 -68.050 1.00 22.01 328 GLU C N 1
ATOM 8601 C CA . GLU C 1 328 ? 34.719 18.314 -68.586 1.00 22.07 328 GLU C CA 1
ATOM 8602 C C . GLU C 1 328 ? 36.203 17.997 -68.462 1.00 21.33 328 GLU C C 1
ATOM 8603 O O . GLU C 1 328 ? 37.041 18.706 -69.025 1.00 21.75 328 GLU C O 1
ATOM 8609 N N . LEU C 1 329 ? 36.533 16.930 -67.720 1.00 21.29 329 LEU C N 1
ATOM 8610 C CA . LEU C 1 329 ? 37.930 16.551 -67.565 1.00 21.25 329 LEU C CA 1
ATOM 8611 C C . LEU C 1 329 ? 38.485 16.058 -68.885 1.00 21.25 329 LEU C C 1
ATOM 8612 O O . LEU C 1 329 ? 37.793 15.337 -69.621 1.00 21.73 329 LEU C O 1
ATOM 8617 N N . PRO C 1 330 ? 39.715 16.440 -69.219 1.00 21.15 330 PRO C N 1
ATOM 8618 C CA . PRO C 1 330 ? 40.323 15.906 -70.442 1.00 21.08 330 PRO C CA 1
ATOM 8619 C C . PRO C 1 330 ? 40.718 14.455 -70.173 1.00 21.57 330 PRO C C 1
ATOM 8620 O O . PRO C 1 330 ? 40.782 13.993 -69.012 1.00 22.47 330 PRO C O 1
ATOM 8624 N N . TYR C 1 331 ? 41.043 13.717 -71.241 1.00 20.05 331 TYR C N 1
ATOM 8625 C CA . TYR C 1 331 ? 41.538 12.353 -71.075 1.00 19.51 331 TYR C CA 1
ATOM 8626 C C . TYR C 1 331 ? 42.886 12.440 -70.318 1.00 20.97 331 TYR C C 1
ATOM 8627 O O . TYR C 1 331 ? 43.651 13.372 -70.552 1.00 22.30 331 TYR C O 1
ATOM 8636 N N . ASN C 1 332 ? 43.140 11.508 -69.419 1.00 20.70 332 ASN C N 1
ATOM 8637 C CA . ASN C 1 332 ? 44.380 11.497 -68.653 1.00 20.44 332 ASN C CA 1
ATOM 8638 C C . ASN C 1 332 ? 44.682 10.066 -68.187 1.00 20.59 332 ASN C C 1
ATOM 8639 O O . ASN C 1 332 ? 43.830 9.171 -68.323 1.00 21.29 332 ASN C O 1
ATOM 8644 N N . ASP C 1 333 ? 45.894 9.851 -67.630 1.00 20.41 333 ASP C N 1
ATOM 8645 C CA . ASP C 1 333 ? 46.330 8.533 -67.156 1.00 21.76 333 ASP C CA 1
ATOM 8646 C C . ASP C 1 333 ? 45.456 7.935 -66.065 1.00 22.78 333 ASP C C 1
ATOM 8647 O O . ASP C 1 333 ? 45.517 6.733 -65.822 1.00 23.79 333 ASP C O 1
ATOM 8652 N N . TYR C 1 334 ? 44.665 8.758 -65.383 1.00 22.46 334 TYR C N 1
ATOM 8653 C CA . TYR C 1 334 ? 43.811 8.291 -64.285 1.00 22.43 334 TYR C CA 1
ATOM 8654 C C . TYR C 1 334 ? 42.346 8.585 -64.539 1.00 23.11 334 TYR C C 1
ATOM 8655 O O . TYR C 1 334 ? 41.565 8.673 -63.602 1.00 23.46 334 TYR C O 1
ATOM 8664 N N . PHE C 1 335 ? 41.951 8.709 -65.817 1.00 22.97 335 PHE C N 1
ATOM 8665 C CA . PHE C 1 335 ? 40.585 9.050 -66.210 1.00 23.44 335 PHE C CA 1
ATOM 8666 C C . PHE C 1 335 ? 39.505 8.273 -65.479 1.00 24.08 335 PHE C C 1
ATOM 8667 O O . PHE C 1 335 ? 38.560 8.862 -64.962 1.00 24.04 335 PHE C O 1
ATOM 8675 N N . GLU C 1 336 ? 39.666 6.955 -65.400 1.00 24.58 336 GLU C N 1
ATOM 8676 C CA . GLU C 1 336 ? 38.724 6.069 -64.744 1.00 25.86 336 GLU C CA 1
ATOM 8677 C C . GLU C 1 336 ? 38.452 6.439 -63.283 1.00 26.79 336 GLU C C 1
ATOM 8678 O O . GLU C 1 336 ? 37.338 6.254 -62.813 1.00 27.54 336 GLU C O 1
ATOM 8684 N N . TYR C 1 337 ? 39.450 6.994 -62.578 1.00 27.06 337 TYR C N 1
ATOM 8685 C CA . TYR C 1 337 ? 39.309 7.392 -61.171 1.00 27.79 337 TYR C CA 1
ATOM 8686 C C . TYR C 1 337 ? 38.239 8.491 -60.971 1.00 26.80 337 TYR C C 1
ATOM 8687 O O . TYR C 1 337 ? 37.735 8.660 -59.860 1.00 27.59 337 TYR C O 1
ATOM 8696 N N . PHE C 1 338 ? 37.881 9.227 -62.035 1.00 25.25 338 PHE C N 1
ATOM 8697 C CA . PHE C 1 338 ? 36.915 10.319 -61.921 1.00 24.57 338 PHE C CA 1
ATOM 8698 C C . PHE C 1 338 ? 35.484 10.003 -62.354 1.00 26.03 338 PHE C C 1
ATOM 8699 O O . PHE C 1 338 ? 34.667 10.915 -62.482 1.00 26.02 338 PHE C O 1
ATOM 8707 N N . GLY C 1 339 ? 35.180 8.730 -62.545 1.00 26.93 339 GLY C N 1
ATOM 8708 C CA . GLY C 1 339 ? 33.855 8.313 -62.969 1.00 28.39 339 GLY C CA 1
ATOM 8709 C C . GLY C 1 339 ? 32.788 8.396 -61.897 1.00 29.49 339 GLY C C 1
ATOM 8710 O O . GLY C 1 339 ? 33.103 8.540 -60.714 1.00 30.60 339 GLY C O 1
ATOM 8711 N N . PRO C 1 340 ? 31.495 8.320 -62.270 1.00 29.56 340 PRO C N 1
ATOM 8712 C CA . PRO C 1 340 ? 30.953 8.125 -63.623 1.00 29.66 340 PRO C CA 1
ATOM 8713 C C . PRO C 1 340 ? 30.672 9.412 -64.399 1.00 29.45 340 PRO C C 1
ATOM 8714 O O . PRO C 1 340 ? 30.281 9.330 -65.565 1.00 30.04 340 PRO C O 1
ATOM 8718 N N . ASP C 1 341 ? 30.847 10.598 -63.778 1.00 28.36 341 ASP C N 1
ATOM 8719 C CA . ASP C 1 341 ? 30.552 11.862 -64.463 1.00 27.52 341 ASP C CA 1
ATOM 8720 C C . ASP C 1 341 ? 31.772 12.542 -65.087 1.00 25.52 341 ASP C C 1
ATOM 8721 O O . ASP C 1 341 ? 31.609 13.355 -65.994 1.00 25.37 341 ASP C O 1
ATOM 8726 N N . PHE C 1 342 ? 32.987 12.248 -64.594 1.00 23.60 342 PHE C N 1
ATOM 8727 C CA . PHE C 1 342 ? 34.219 12.792 -65.164 1.00 22.70 342 PHE C CA 1
ATOM 8728 C C . PHE C 1 342 ? 34.264 14.322 -65.258 1.00 21.38 342 PHE C C 1
ATOM 8729 O O . PHE C 1 342 ? 34.700 14.874 -66.269 1.00 21.38 342 PHE C O 1
ATOM 8737 N N . LYS C 1 343 ? 33.833 14.999 -64.186 1.00 20.47 343 LYS C N 1
ATOM 8738 C CA . LYS C 1 343 ? 33.830 16.460 -64.123 1.00 20.52 343 LYS C CA 1
ATOM 8739 C C . LYS C 1 343 ? 34.873 16.969 -63.134 1.00 20.60 343 LYS C C 1
ATOM 8740 O O . LYS C 1 343 ? 35.274 16.256 -62.218 1.00 21.14 343 LYS C O 1
ATOM 8746 N N . LEU C 1 344 ? 35.287 18.210 -63.321 1.00 19.79 344 LEU C N 1
ATOM 8747 C CA . LEU C 1 344 ? 36.265 18.867 -62.465 1.00 19.74 344 LEU C CA 1
ATOM 8748 C C . LEU C 1 344 ? 35.658 19.340 -61.144 1.00 20.78 344 LEU C C 1
ATOM 8749 O O . LEU C 1 344 ? 36.256 19.140 -60.080 1.00 20.82 344 LEU C O 1
ATOM 8754 N N . HIS C 1 345 ? 34.484 19.970 -61.201 1.00 21.06 345 HIS C N 1
ATOM 8755 C CA . HIS C 1 345 ? 33.887 20.545 -60.012 1.00 22.33 345 HIS C CA 1
ATOM 8756 C C . HIS C 1 345 ? 33.038 19.567 -59.231 1.00 25.56 345 HIS C C 1
ATOM 8757 O O . HIS C 1 345 ? 32.473 18.624 -59.780 1.00 27.75 345 HIS C O 1
ATOM 8764 N N . ILE C 1 346 ? 33.046 19.745 -57.916 1.00 25.67 346 ILE C N 1
ATOM 8765 C CA . ILE C 1 346 ? 32.324 18.881 -56.999 1.00 26.29 346 ILE C CA 1
ATOM 8766 C C . ILE C 1 346 ? 31.152 19.591 -56.362 1.00 26.54 346 ILE C C 1
ATOM 8767 O O . ILE C 1 346 ? 31.158 20.806 -56.216 1.00 26.61 346 ILE C O 1
ATOM 8772 N N . SER C 1 347 ? 30.147 18.824 -55.992 1.00 27.36 347 SER C N 1
ATOM 8773 C CA . SER C 1 347 ? 28.981 19.365 -55.312 1.00 27.93 347 SER C CA 1
ATOM 8774 C C . SER C 1 347 ? 29.227 19.167 -53.828 1.00 27.40 347 SER C C 1
ATOM 8775 O O . SER C 1 347 ? 29.779 18.133 -53.412 1.00 27.94 347 SER C O 1
ATOM 8778 N N . PRO C 1 348 ? 28.828 20.137 -52.998 1.00 26.12 348 PRO C N 1
ATOM 8779 C CA . PRO C 1 348 ? 28.991 19.953 -51.552 1.00 25.81 348 PRO C CA 1
ATOM 8780 C C . PRO C 1 348 ? 28.019 18.889 -51.044 1.00 25.70 348 PRO C C 1
ATOM 8781 O O . PRO C 1 348 ? 27.042 18.533 -51.717 1.00 25.28 348 PRO C O 1
ATOM 8785 N N . SER C 1 349 ? 28.282 18.371 -49.861 1.00 25.46 349 SER C N 1
ATOM 8786 C CA . SER C 1 349 ? 27.417 17.377 -49.243 1.00 25.95 349 SER C CA 1
ATOM 8787 C C . SER C 1 349 ? 26.263 18.079 -48.507 1.00 26.82 349 SER C C 1
ATOM 8788 O O . SER C 1 349 ? 26.244 19.313 -48.409 1.00 26.61 349 SER C O 1
ATOM 8791 N N . ASN C 1 350 ? 25.312 17.302 -47.962 1.00 27.19 350 ASN C N 1
ATOM 8792 C CA . ASN C 1 350 ? 24.207 17.878 -47.200 1.00 27.84 350 ASN C CA 1
ATOM 8793 C C . ASN C 1 350 ? 24.539 17.996 -45.698 1.00 27.16 350 ASN C C 1
ATOM 8794 O O . ASN C 1 350 ? 23.625 18.171 -44.890 1.00 27.37 350 ASN C O 1
ATOM 8799 N N . MET C 1 351 ? 25.831 17.890 -45.313 1.00 25.96 351 MET C N 1
ATOM 8800 C CA . MET C 1 351 ? 26.214 17.967 -43.915 1.00 24.72 351 MET C CA 1
ATOM 8801 C C . MET C 1 351 ? 25.840 19.310 -43.295 1.00 23.70 351 MET C C 1
ATOM 8802 O O . MET C 1 351 ? 25.861 20.339 -43.969 1.00 23.32 351 MET C O 1
ATOM 8807 N N . THR C 1 352 ? 25.490 19.277 -42.020 1.00 23.50 352 THR C N 1
ATOM 8808 C CA . THR C 1 352 ? 25.114 20.481 -41.302 1.00 23.20 352 THR C CA 1
ATOM 8809 C C . THR C 1 352 ? 26.321 21.382 -41.044 1.00 21.53 352 THR C C 1
ATOM 8810 O O . THR C 1 352 ? 27.397 20.912 -40.661 1.00 22.00 352 THR C O 1
ATOM 8814 N N . ASN C 1 353 ? 26.133 22.674 -41.267 1.00 20.14 353 ASN C N 1
ATOM 8815 C CA . ASN C 1 353 ? 27.159 23.661 -41.003 1.00 19.37 353 ASN C CA 1
ATOM 8816 C C . ASN C 1 353 ? 26.976 24.028 -39.545 1.00 19.38 353 ASN C C 1
ATOM 8817 O O . ASN C 1 353 ? 25.985 24.680 -39.195 1.00 20.59 353 ASN C O 1
ATOM 8822 N N . GLN C 1 354 ? 27.895 23.600 -38.676 1.00 17.73 354 GLN C N 1
ATOM 8823 C CA . GLN C 1 354 ? 27.824 23.855 -37.246 1.00 17.74 354 GLN C CA 1
ATOM 8824 C C . GLN C 1 354 ? 28.317 25.252 -36.818 1.00 18.20 354 GLN C C 1
ATOM 8825 O O . GLN C 1 354 ? 28.308 25.559 -35.628 1.00 20.26 354 GLN C O 1
ATOM 8831 N N . ASN C 1 355 ? 28.743 26.076 -37.777 1.00 17.04 355 ASN C N 1
ATOM 8832 C CA . ASN C 1 355 ? 29.220 27.434 -37.525 1.00 16.64 355 ASN C CA 1
ATOM 8833 C C . ASN C 1 355 ? 28.027 28.355 -37.710 1.00 17.18 355 ASN C C 1
ATOM 8834 O O . ASN C 1 355 ? 27.671 28.659 -38.851 1.00 19.59 355 ASN C O 1
ATOM 8839 N N . THR C 1 356 ? 27.432 28.787 -36.610 1.00 16.53 356 THR C N 1
ATOM 8840 C CA . THR C 1 356 ? 26.267 29.675 -36.736 1.00 16.18 356 THR C CA 1
ATOM 8841 C C . THR C 1 356 ? 26.721 31.066 -37.172 1.00 15.59 356 THR C C 1
ATOM 8842 O O . THR C 1 356 ? 27.857 31.482 -36.888 1.00 15.34 356 THR C O 1
ATOM 8846 N N . PRO C 1 357 ? 25.810 31.867 -37.759 1.00 14.62 357 PRO C N 1
ATOM 8847 C CA . PRO C 1 357 ? 26.149 33.261 -38.065 1.00 14.65 357 PRO C CA 1
ATOM 8848 C C . PRO C 1 357 ? 26.630 34.023 -36.811 1.00 14.70 357 PRO C C 1
ATOM 8849 O O . PRO C 1 357 ? 27.596 34.784 -36.907 1.00 15.84 357 PRO C O 1
ATOM 8853 N N . GLU C 1 358 ? 26.020 33.784 -35.645 1.00 14.33 358 GLU C N 1
ATOM 8854 C CA . GLU C 1 358 ? 26.450 34.446 -34.416 1.00 14.91 358 GLU C CA 1
ATOM 8855 C C . GLU C 1 358 ? 27.917 34.092 -34.058 1.00 15.43 358 GLU C C 1
ATOM 8856 O O . GLU C 1 358 ? 28.720 34.965 -33.687 1.00 16.42 358 GLU C O 1
ATOM 8862 N N . TYR C 1 359 ? 28.242 32.803 -34.167 1.00 15.11 359 TYR C N 1
ATOM 8863 C CA . TYR C 1 359 ? 29.590 32.331 -33.852 1.00 15.52 359 TYR C CA 1
ATOM 8864 C C . TYR C 1 359 ? 30.618 32.966 -34.780 1.00 15.44 359 TYR C C 1
ATOM 8865 O O . TYR C 1 359 ? 31.646 33.470 -34.301 1.00 16.43 359 TYR C O 1
ATOM 8874 N N . MET C 1 360 ? 30.344 32.948 -36.081 1.00 14.53 360 MET C N 1
ATOM 8875 C CA . MET C 1 360 ? 31.272 33.500 -37.063 1.00 15.40 360 MET C CA 1
ATOM 8876 C C . MET C 1 360 ? 31.493 34.976 -36.868 1.00 16.78 360 MET C C 1
ATOM 8877 O O . MET C 1 360 ? 32.631 35.445 -36.955 1.00 17.10 360 MET C O 1
ATOM 8882 N N . GLU C 1 361 ? 30.426 35.723 -36.569 1.00 16.93 361 GLU C N 1
ATOM 8883 C CA . GLU C 1 361 ? 30.547 37.160 -36.365 1.00 17.67 361 GLU C CA 1
ATOM 8884 C C . GLU C 1 361 ? 31.375 37.447 -35.115 1.00 17.51 361 GLU C C 1
ATOM 8885 O O . GLU C 1 361 ? 32.201 38.367 -35.145 1.00 18.53 361 GLU C O 1
ATOM 8891 N N . LYS C 1 362 ? 31.197 36.664 -34.050 1.00 17.12 362 LYS C N 1
ATOM 8892 C CA . LYS C 1 362 ? 31.967 36.844 -32.811 1.00 18.33 362 LYS C CA 1
ATOM 8893 C C . LYS C 1 362 ? 33.475 36.640 -33.078 1.00 18.10 362 LYS C C 1
ATOM 8894 O O . LYS C 1 362 ? 34.302 37.447 -32.636 1.00 18.81 362 LYS C O 1
ATOM 8900 N N . ILE C 1 363 ? 33.829 35.580 -33.809 1.00 17.04 363 ILE C N 1
ATOM 8901 C CA . ILE C 1 363 ? 35.240 35.318 -34.114 1.00 17.01 363 ILE C CA 1
ATOM 8902 C C . ILE C 1 363 ? 35.790 36.429 -35.008 1.00 17.35 363 ILE C C 1
ATOM 8903 O O . ILE C 1 363 ? 36.877 36.954 -34.742 1.00 17.49 363 ILE C O 1
ATOM 8908 N N . LYS C 1 364 ? 35.052 36.823 -36.051 1.00 16.97 364 LYS C N 1
ATOM 8909 C CA . LYS C 1 364 ? 35.509 37.880 -36.955 1.00 17.89 364 LYS C CA 1
ATOM 8910 C C . LYS C 1 364 ? 35.770 39.188 -36.205 1.00 19.25 364 LYS C C 1
ATOM 8911 O O . LYS C 1 364 ? 36.799 39.835 -36.429 1.00 19.86 364 LYS C O 1
ATOM 8917 N N . GLN C 1 365 ? 34.859 39.553 -35.289 1.00 19.44 365 GLN C N 1
ATOM 8918 C CA . GLN C 1 365 ? 35.025 40.786 -34.530 1.00 19.95 365 GLN C CA 1
ATOM 8919 C C . GLN C 1 365 ? 36.254 40.740 -33.646 1.00 19.94 365 GLN C C 1
ATOM 8920 O O . GLN C 1 365 ? 36.986 41.734 -33.578 1.00 19.85 365 GLN C O 1
ATOM 8926 N N . ARG C 1 366 ? 36.526 39.586 -33.011 1.00 18.98 366 ARG C N 1
ATOM 8927 C CA . ARG C 1 366 ? 37.732 39.457 -32.187 1.00 18.69 366 ARG C CA 1
ATOM 8928 C C . ARG C 1 366 ? 38.986 39.620 -33.049 1.00 18.86 366 ARG C C 1
ATOM 8929 O O . ARG C 1 366 ? 39.911 40.330 -32.644 1.00 19.10 366 ARG C O 1
ATOM 8937 N N . LEU C 1 367 ? 39.031 38.969 -34.219 1.00 18.39 367 LEU C N 1
ATOM 8938 C CA . LEU C 1 367 ? 40.201 39.069 -35.085 1.00 19.15 367 LEU C CA 1
ATOM 8939 C C . LEU C 1 367 ? 40.406 40.498 -35.560 1.00 19.43 367 LEU C C 1
ATOM 8940 O O . LEU C 1 367 ? 41.546 40.950 -35.598 1.00 18.72 367 LEU C O 1
ATOM 8945 N N . PHE C 1 368 ? 39.314 41.242 -35.851 1.00 19.58 368 PHE C N 1
ATOM 8946 C CA . PHE C 1 368 ? 39.468 42.646 -36.259 1.00 21.12 368 PHE C CA 1
ATOM 8947 C C . PHE C 1 368 ? 40.029 43.463 -35.093 1.00 21.13 368 PHE C C 1
ATOM 8948 O O . PHE C 1 368 ? 40.942 44.265 -35.297 1.00 21.68 368 PHE C O 1
ATOM 8956 N N . GLU C 1 369 ? 39.550 43.215 -33.869 1.00 20.37 369 GLU C N 1
ATOM 8957 C CA . GLU C 1 369 ? 40.064 43.925 -32.689 1.00 20.51 369 GLU C CA 1
ATOM 8958 C C . GLU C 1 369 ? 41.573 43.669 -32.508 1.00 20.85 369 GLU C C 1
ATOM 8959 O O . GLU C 1 369 ? 42.338 44.606 -32.258 1.00 21.91 369 GLU C O 1
ATOM 8965 N N . ASN C 1 370 ? 42.007 42.401 -32.676 1.00 19.17 370 ASN C N 1
ATOM 8966 C CA . ASN C 1 370 ? 43.418 42.036 -32.569 1.00 18.79 370 ASN C CA 1
ATOM 8967 C C . ASN C 1 370 ? 44.238 42.664 -33.680 1.00 19.54 370 ASN C C 1
ATOM 8968 O O . ASN C 1 370 ? 45.364 43.098 -33.429 1.00 19.67 370 ASN C O 1
ATOM 8973 N N . LEU C 1 371 ? 43.700 42.719 -34.909 1.00 20.07 371 LEU C N 1
ATOM 8974 C CA . LEU C 1 371 ? 44.393 43.332 -36.043 1.00 20.97 371 LEU C CA 1
ATOM 8975 C C . LEU C 1 371 ? 44.601 44.835 -35.820 1.00 22.23 371 LEU C C 1
ATOM 8976 O O . LEU C 1 371 ? 45.615 45.381 -36.263 1.00 22.49 371 LEU C O 1
ATOM 8981 N N A ARG C 1 372 ? 43.661 45.491 -35.123 0.50 22.51 372 ARG C N 1
ATOM 8982 N N B ARG C 1 372 ? 43.665 45.497 -35.127 0.50 22.86 372 ARG C N 1
ATOM 8983 C CA A ARG C 1 372 ? 43.787 46.911 -34.798 0.50 23.56 372 ARG C CA 1
ATOM 8984 C CA B ARG C 1 372 ? 43.822 46.919 -34.820 0.50 24.23 372 ARG C CA 1
ATOM 8985 C C A ARG C 1 372 ? 44.897 47.164 -33.741 0.50 24.01 372 ARG C C 1
ATOM 8986 C C B ARG C 1 372 ? 44.959 47.163 -33.798 0.50 24.32 372 ARG C C 1
ATOM 8987 O O A ARG C 1 372 ? 45.190 48.316 -33.437 0.50 24.34 372 ARG C O 1
ATOM 8988 O O B ARG C 1 372 ? 45.332 48.309 -33.574 0.50 24.67 372 ARG C O 1
ATOM 9003 N N . MET C 1 373 ? 45.515 46.106 -33.182 1.00 24.10 373 MET C N 1
ATOM 9004 C CA . MET C 1 373 ? 46.603 46.245 -32.212 1.00 24.57 373 MET C CA 1
ATOM 9005 C C . MET C 1 373 ? 47.997 46.262 -32.883 1.00 25.26 373 MET C C 1
ATOM 9006 O O . MET C 1 373 ? 49.001 46.465 -32.190 1.00 26.13 373 MET C O 1
ATOM 9011 N N . LEU C 1 374 ? 48.075 46.041 -34.211 1.00 24.42 374 LEU C N 1
ATOM 9012 C CA . LEU C 1 374 ? 49.352 46.123 -34.925 1.00 24.41 374 LEU C CA 1
ATOM 9013 C C . LEU C 1 374 ? 49.716 47.608 -35.008 1.00 25.60 374 LEU C C 1
ATOM 9014 O O . LEU C 1 374 ? 48.819 48.445 -35.082 1.00 25.62 374 LEU C O 1
ATOM 9019 N N . PRO C 1 375 ? 51.008 47.965 -35.017 1.00 26.60 375 PRO C N 1
ATOM 9020 C CA . PRO C 1 375 ? 51.372 49.388 -35.094 1.00 27.61 375 PRO C CA 1
ATOM 9021 C C . PRO C 1 375 ? 50.894 50.063 -36.366 1.00 28.49 375 PRO C C 1
ATOM 9022 O O . PRO C 1 375 ? 51.023 49.522 -37.459 1.00 28.74 375 PRO C O 1
ATOM 9026 N N . HIS C 1 376 ? 50.328 51.255 -36.220 1.00 28.70 376 HIS C N 1
ATOM 9027 C CA . HIS C 1 376 ? 49.830 52.024 -37.354 1.00 29.24 376 HIS C CA 1
ATOM 9028 C C . HIS C 1 376 ? 49.714 53.504 -36.964 1.00 30.42 376 HIS C C 1
ATOM 9029 O O . HIS C 1 376 ? 49.618 53.828 -35.776 1.00 30.88 376 HIS C O 1
#

InterPro domains:
  IPR000286 Histone deacetylase HDAC [PR01270] (138-161)
  IPR000286 Histone deacetylase HDAC [PR01270] (170-185)
  IPR000286 Histone deacetylase HDAC [PR01270] (255-265)
  IPR003084 Class I/II Histone deacetylase HDAC [PIRSF037913] (7-460)
  IPR003084 Class I/II Histone deacetylase HDAC [PR01271] (31-48)
  IPR003084 Class I/II Histone deacetylase HDAC [PR01271] (64-82)
  IPR003084 Class I/II Histone deacetylase HDAC [PR01271] (95-112)
  IPR003084 Class I/II Histone deacetylase HDAC [PR01271] (116-136)
  IPR003084 Class I/II Histone deacetylase HDAC [PR01271] (157-173)
  IPR003084 Class I/II Histone deacetylase HDAC [PR01271] (216-229)
  IPR003084 Class I/II Histone deacetylase HDAC [PR01271] (233-251)
  IPR023696 Ureohydrolase domain superfamily [SSF52768] (10-374)
  IPR023801 Histone deacetylase domain [PF00850] (29-319)
  IPR037138 Histone deacetylase domain superfamily [G3DSA:3.40.800.20] (8-381)